Protein AF-A0A9F2R8T2-F1 (afdb_monomer_lite)

Organism: Python bivittatus (NCBI:txid176946)

pLDDT: mean 87.02, std 10.79, range [38.0, 97.19]

Structure (mmCIF, N/CA/C/O backbone):
data_AF-A0A9F2R8T2-F1
#
_entry.id   AF-A0A9F2R8T2-F1
#
loop_
_atom_site.group_PDB
_atom_site.id
_atom_site.type_symbol
_atom_site.label_atom_id
_atom_site.label_alt_id
_atom_site.label_comp_id
_atom_site.label_asym_id
_atom_site.label_entity_id
_atom_site.label_seq_id
_atom_site.pdbx_PDB_ins_code
_atom_site.Cartn_x
_atom_site.Cartn_y
_atom_site.Cartn_z
_atom_site.occupancy
_atom_site.B_iso_or_equiv
_atom_site.auth_seq_id
_atom_site.auth_comp_id
_atom_site.auth_asym_id
_atom_site.auth_atom_id
_atom_site.pdbx_PDB_model_num
ATOM 1 N N . LEU A 1 1 ? 5.946 38.437 -40.078 1.00 52.19 1 LEU A N 1
ATOM 2 C CA . LEU A 1 1 ? 5.648 36.998 -39.909 1.00 52.19 1 LEU A CA 1
ATOM 3 C C . LEU A 1 1 ? 5.082 36.800 -38.511 1.00 52.19 1 LEU A C 1
ATOM 5 O O . LEU A 1 1 ? 5.784 37.109 -37.559 1.00 52.19 1 LEU A O 1
ATOM 9 N N . ILE A 1 2 ? 3.825 36.369 -38.385 1.00 61.84 2 ILE A N 1
ATOM 10 C CA . ILE A 1 2 ? 3.282 35.890 -37.105 1.00 61.84 2 ILE A CA 1
ATOM 11 C C . ILE A 1 2 ? 3.574 34.390 -37.076 1.00 61.84 2 ILE A C 1
ATOM 13 O O . ILE A 1 2 ? 3.078 33.660 -37.929 1.00 61.84 2 ILE A O 1
ATOM 17 N N . ILE A 1 3 ? 4.437 33.956 -36.159 1.00 79.88 3 ILE A N 1
ATOM 18 C CA . ILE A 1 3 ? 4.801 32.547 -35.982 1.00 79.88 3 ILE A CA 1
ATOM 19 C C . ILE A 1 3 ? 4.012 32.027 -34.780 1.00 79.88 3 ILE A C 1
ATOM 21 O O . ILE A 1 3 ? 4.136 32.573 -33.686 1.00 79.88 3 ILE A O 1
ATOM 25 N N . SER A 1 4 ? 3.202 30.988 -34.977 1.00 81.06 4 SER A N 1
ATOM 26 C CA . SER A 1 4 ? 2.494 30.285 -33.903 1.00 81.06 4 SER A CA 1
ATOM 27 C C . SER A 1 4 ? 3.042 28.870 -33.760 1.00 81.06 4 SER A C 1
ATOM 29 O O . SER A 1 4 ? 3.136 28.146 -34.751 1.00 81.06 4 SER A O 1
ATOM 31 N N . LEU A 1 5 ? 3.371 28.469 -32.534 1.00 85.62 5 LEU A N 1
ATOM 32 C CA . LEU A 1 5 ? 3.825 27.119 -32.211 1.00 85.62 5 LEU A CA 1
ATOM 33 C C . LEU A 1 5 ? 2.667 26.328 -31.590 1.00 85.62 5 LEU A C 1
ATOM 35 O O . LEU A 1 5 ? 2.058 26.790 -30.627 1.00 85.62 5 LEU A O 1
ATOM 39 N N . GLN A 1 6 ? 2.389 25.131 -32.106 1.00 85.94 6 GLN A N 1
ATOM 40 C CA . GLN A 1 6 ? 1.422 24.203 -31.522 1.00 85.94 6 GLN A CA 1
ATOM 41 C C . GLN A 1 6 ? 2.077 22.833 -31.338 1.00 85.94 6 GLN A C 1
ATOM 43 O O . GLN A 1 6 ? 2.641 22.281 -32.280 1.00 85.94 6 GLN A O 1
ATOM 48 N N . LEU A 1 7 ? 2.000 22.289 -30.122 1.00 86.75 7 LEU A N 1
ATOM 49 C CA . LEU A 1 7 ? 2.508 20.958 -29.798 1.00 86.75 7 LEU A CA 1
ATOM 50 C C . LEU A 1 7 ? 1.377 19.930 -29.919 1.00 86.75 7 LEU A C 1
ATOM 52 O O . LEU A 1 7 ? 0.357 20.060 -29.244 1.00 86.75 7 LEU A O 1
ATOM 56 N N . LEU A 1 8 ? 1.580 18.900 -30.742 1.00 83.12 8 LEU A N 1
ATOM 57 C CA . LEU A 1 8 ? 0.682 17.750 -30.878 1.00 83.12 8 LEU A CA 1
ATOM 58 C C . LEU A 1 8 ? 1.394 16.511 -30.319 1.00 83.12 8 LEU A C 1
ATOM 60 O O . LEU A 1 8 ? 2.572 16.303 -30.607 1.00 83.12 8 LEU A O 1
ATOM 64 N N . ARG A 1 9 ? 0.708 15.719 -29.489 1.00 80.19 9 ARG A N 1
ATOM 65 C CA . ARG A 1 9 ? 1.264 14.514 -28.848 1.00 80.19 9 ARG A CA 1
ATOM 66 C C . ARG A 1 9 ? 0.590 13.273 -29.424 1.00 80.19 9 ARG A C 1
ATOM 68 O O . ARG A 1 9 ? -0.631 13.242 -29.489 1.00 80.19 9 ARG A O 1
ATOM 75 N N . GLY A 1 10 ? 1.374 12.263 -29.789 1.00 73.94 10 GLY A N 1
ATOM 76 C CA . GLY A 1 10 ? 0.878 10.999 -30.341 1.00 73.94 10 GLY A CA 1
ATOM 77 C C . GLY A 1 10 ? 1.681 10.540 -31.557 1.00 73.94 10 GLY A C 1
ATOM 78 O O . GLY A 1 10 ? 2.583 11.240 -32.020 1.00 73.94 10 GLY A O 1
ATOM 79 N N . GLU A 1 11 ? 1.361 9.357 -32.075 1.00 70.75 11 GLU A N 1
ATOM 80 C CA . GLU A 1 11 ? 1.957 8.866 -33.318 1.00 70.75 11 GLU A CA 1
ATOM 81 C C . GLU A 1 11 ? 1.471 9.673 -34.527 1.00 70.75 11 GLU A C 1
ATOM 83 O O . GLU A 1 11 ? 0.338 10.155 -34.569 1.00 70.75 11 GLU A O 1
ATOM 88 N N . MET A 1 12 ? 2.313 9.785 -35.558 1.00 73.81 12 MET A N 1
ATOM 89 C CA . MET A 1 12 ? 2.008 10.580 -36.752 1.00 73.81 12 MET A CA 1
ATOM 90 C C . MET A 1 12 ? 0.713 10.135 -37.449 1.00 73.81 12 MET A C 1
ATOM 92 O O . MET A 1 12 ? -0.026 10.974 -37.964 1.00 73.81 12 MET A O 1
ATOM 96 N N . GLU A 1 13 ? 0.414 8.833 -37.471 1.00 77.81 13 GLU A N 1
ATOM 97 C CA . GLU A 1 13 ? -0.838 8.331 -38.049 1.00 77.81 13 GLU A CA 1
ATOM 98 C C . GLU A 1 13 ? -2.066 8.782 -37.260 1.00 77.81 13 GLU A C 1
ATOM 100 O O . GLU A 1 13 ? -3.051 9.222 -37.853 1.00 77.81 13 GLU A O 1
ATOM 105 N N . GLN A 1 14 ? -1.996 8.718 -35.931 1.00 82.06 14 GLN A N 1
ATOM 106 C CA . GLN A 1 14 ? -3.068 9.169 -35.052 1.00 82.06 14 GLN A CA 1
ATOM 107 C C . GLN A 1 14 ? -3.275 10.680 -35.183 1.00 82.06 14 GLN A C 1
ATOM 109 O O . GLN A 1 14 ? -4.394 11.127 -35.424 1.00 82.06 14 GLN A O 1
ATOM 114 N N . ILE A 1 15 ? -2.191 11.460 -35.145 1.00 83.69 15 ILE A N 1
ATOM 115 C CA . ILE A 1 15 ? -2.237 12.917 -35.309 1.00 83.69 15 ILE A CA 1
ATOM 116 C C . ILE A 1 15 ? -2.842 13.295 -36.670 1.00 83.69 15 ILE A C 1
ATOM 118 O O . ILE A 1 15 ? -3.641 14.226 -36.758 1.00 83.69 15 ILE A O 1
ATOM 122 N N . ARG A 1 16 ? -2.524 12.564 -37.746 1.00 82.00 16 ARG A N 1
ATOM 123 C CA . ARG A 1 16 ? -3.148 12.788 -39.062 1.00 82.00 16 ARG A CA 1
ATOM 124 C C . ARG A 1 16 ? -4.654 12.528 -39.055 1.00 82.00 16 ARG A C 1
ATOM 126 O O . ARG A 1 16 ? -5.381 13.268 -39.714 1.00 82.00 16 ARG A O 1
ATOM 133 N N . ARG A 1 17 ? -5.116 11.502 -38.331 1.00 85.12 17 ARG A N 1
ATOM 134 C CA . ARG A 1 17 ? -6.548 11.176 -38.192 1.00 85.12 17 ARG A CA 1
ATOM 135 C C . ARG A 1 17 ? -7.292 12.200 -37.337 1.00 85.12 17 ARG A C 1
ATOM 137 O O . ARG A 1 17 ? -8.410 12.563 -37.683 1.00 85.12 17 ARG A O 1
ATOM 144 N N . GLU A 1 18 ? -6.676 12.673 -36.258 1.00 88.44 18 GLU A N 1
ATOM 145 C CA . GLU A 1 18 ? -7.269 13.644 -35.329 1.00 88.44 18 GLU A CA 1
ATOM 146 C C . GLU A 1 18 ? -7.263 15.077 -35.888 1.00 88.44 18 GLU A C 1
ATOM 148 O O . GLU A 1 18 ? -8.185 15.848 -35.622 1.00 88.44 18 GLU A O 1
ATOM 153 N N . TYR A 1 19 ? -6.270 15.427 -36.716 1.00 84.81 19 TYR A N 1
ATOM 154 C CA . TYR A 1 19 ? -6.087 16.778 -37.263 1.00 84.81 19 TYR A CA 1
ATOM 155 C C . TYR A 1 19 ? -6.029 16.826 -38.805 1.00 84.81 19 TYR A C 1
ATOM 157 O O . TYR A 1 19 ? -5.098 17.408 -39.375 1.00 84.81 19 TYR A O 1
ATOM 165 N N . PRO A 1 20 ? -7.033 16.296 -39.530 1.00 82.06 20 PRO A N 1
ATOM 166 C CA . PRO A 1 20 ? -6.986 16.169 -40.991 1.00 82.06 20 PRO A CA 1
ATOM 167 C C . PRO A 1 20 ? -6.887 17.523 -41.715 1.00 82.06 20 PRO A C 1
ATOM 169 O O . PRO A 1 20 ? -6.270 17.633 -42.774 1.00 82.06 20 PRO A O 1
ATOM 172 N N . ILE A 1 21 ? -7.433 18.592 -41.122 1.00 81.88 21 ILE A N 1
ATOM 173 C CA . ILE A 1 21 ? -7.411 19.953 -41.685 1.00 81.88 21 ILE A CA 1
ATOM 174 C C . ILE A 1 21 ? -5.981 20.505 -41.796 1.00 81.88 21 ILE A C 1
ATOM 176 O O . ILE A 1 21 ? -5.695 21.257 -42.729 1.00 81.88 21 ILE A O 1
ATOM 180 N N . ILE A 1 22 ? -5.082 20.129 -40.876 1.00 80.50 22 ILE A N 1
ATOM 181 C CA . ILE A 1 22 ? -3.683 20.577 -40.889 1.00 80.50 22 ILE A CA 1
ATOM 182 C C . ILE A 1 22 ? -2.953 19.942 -42.077 1.00 80.50 22 ILE A C 1
ATOM 184 O O . ILE A 1 22 ? -2.278 20.636 -42.830 1.00 80.50 22 ILE A O 1
ATOM 188 N N . PHE A 1 23 ? -3.131 18.639 -42.296 1.00 78.75 23 PHE A N 1
ATOM 189 C CA . PHE A 1 23 ? -2.374 17.894 -43.307 1.00 78.75 23 PHE A CA 1
ATOM 190 C C . PHE A 1 23 ? -2.930 18.026 -44.732 1.00 78.75 23 PHE A C 1
ATOM 192 O O . PHE A 1 23 ? -2.170 17.893 -45.689 1.00 78.75 23 PHE A O 1
ATOM 199 N N . ASN A 1 24 ? -4.209 18.377 -44.897 1.00 76.38 24 ASN A N 1
ATOM 200 C CA . ASN A 1 24 ? -4.832 18.563 -46.214 1.00 76.38 24 ASN A CA 1
ATOM 201 C C . ASN A 1 24 ? -4.397 19.847 -46.951 1.00 76.38 24 ASN A C 1
ATOM 203 O O . ASN A 1 24 ? -4.766 20.041 -48.106 1.00 76.38 24 ASN A O 1
ATOM 207 N N . ARG A 1 25 ? -3.617 20.735 -46.317 1.00 73.62 25 ARG A N 1
ATOM 208 C CA . ARG A 1 25 ? -3.191 22.031 -46.887 1.00 73.62 25 ARG A CA 1
ATOM 209 C C . ARG A 1 25 ? -1.768 22.046 -47.460 1.00 73.62 25 ARG A C 1
ATOM 211 O O . ARG A 1 25 ? -1.188 23.116 -47.598 1.00 73.62 25 ARG A O 1
ATOM 218 N N . GLY A 1 26 ? -1.196 20.885 -47.788 1.00 69.56 26 GLY A N 1
ATOM 219 C CA . GLY A 1 26 ? 0.144 20.815 -48.388 1.00 69.56 26 GLY A CA 1
ATOM 220 C C . GLY A 1 26 ? 1.260 21.251 -47.432 1.00 69.56 26 GLY A C 1
ATOM 221 O O . GLY A 1 26 ? 2.184 21.954 -47.828 1.00 69.56 26 GLY A O 1
ATOM 222 N N . VAL A 1 27 ? 1.161 20.866 -46.155 1.00 80.44 27 VAL A N 1
ATOM 223 C CA . VAL A 1 27 ? 2.185 21.167 -45.144 1.00 80.44 27 VAL A CA 1
ATOM 224 C C . VAL A 1 27 ? 3.473 20.408 -45.461 1.00 80.44 27 VAL A C 1
ATOM 226 O O . VAL A 1 27 ? 3.468 19.181 -45.575 1.00 80.44 27 VAL A O 1
ATOM 229 N N . ALA A 1 28 ? 4.589 21.132 -45.563 1.00 82.00 28 ALA A N 1
ATOM 230 C CA . ALA A 1 28 ? 5.908 20.528 -45.695 1.00 82.00 28 ALA A CA 1
ATOM 231 C C . ALA A 1 28 ? 6.313 19.843 -44.379 1.00 82.00 28 ALA A C 1
ATOM 233 O O . ALA A 1 28 ? 6.358 20.472 -43.322 1.00 82.00 28 ALA A O 1
ATOM 234 N N . ILE A 1 29 ? 6.608 18.544 -44.442 1.00 81.62 29 ILE A N 1
ATOM 235 C CA . ILE A 1 29 ? 7.031 17.755 -43.280 1.00 81.62 29 ILE A CA 1
ATOM 236 C C . ILE A 1 29 ? 8.557 17.776 -43.202 1.00 81.62 29 ILE A C 1
ATOM 238 O O . ILE A 1 29 ? 9.238 17.301 -44.109 1.00 81.62 29 ILE A O 1
ATOM 242 N N . THR A 1 30 ? 9.089 18.277 -42.091 1.00 84.75 30 THR A N 1
ATOM 243 C CA . THR A 1 30 ? 10.527 18.271 -41.799 1.00 84.75 30 THR A CA 1
ATOM 244 C C . THR A 1 30 ? 10.827 17.226 -40.733 1.00 84.75 30 THR A C 1
ATOM 246 O O . THR A 1 30 ? 10.241 17.261 -39.653 1.00 84.75 30 THR A O 1
ATOM 249 N N . ARG A 1 31 ? 11.751 16.299 -41.014 1.00 82.31 31 ARG A N 1
ATOM 250 C CA . ARG A 1 31 ? 12.277 15.373 -39.997 1.00 82.31 31 ARG A CA 1
ATOM 251 C C . ARG A 1 31 ? 13.204 16.135 -39.041 1.00 82.31 31 ARG A C 1
ATOM 253 O O . ARG A 1 31 ? 13.940 17.015 -39.483 1.00 82.31 31 ARG A O 1
ATOM 260 N N . LYS A 1 32 ? 13.186 15.782 -37.749 1.00 86.06 32 LYS A N 1
ATOM 261 C CA . LYS A 1 32 ? 14.136 16.282 -36.733 1.00 86.06 32 LYS A CA 1
ATOM 262 C C . LYS A 1 32 ? 15.568 16.116 -37.264 1.00 86.06 32 LYS A C 1
ATOM 264 O O . LYS A 1 32 ? 15.863 15.081 -37.858 1.00 86.06 32 LYS A O 1
ATOM 269 N N . ILE A 1 33 ? 16.434 17.117 -37.101 1.00 85.69 33 ILE A N 1
ATOM 270 C CA . ILE A 1 33 ? 17.873 16.958 -37.371 1.00 85.69 33 ILE A CA 1
ATOM 271 C C . ILE A 1 33 ? 18.430 16.012 -36.296 1.00 85.69 33 ILE A C 1
ATOM 273 O O . ILE A 1 33 ? 18.161 16.212 -35.111 1.00 85.69 33 ILE A O 1
ATOM 277 N N . GLY A 1 34 ? 19.133 14.952 -36.699 1.00 84.19 34 GLY A N 1
ATOM 278 C CA . GLY A 1 34 ? 19.384 13.803 -35.824 1.00 84.19 34 GLY A CA 1
ATOM 279 C C . GLY A 1 34 ? 18.164 12.884 -35.718 1.00 84.19 34 GLY A C 1
ATOM 280 O O . GLY A 1 34 ? 17.169 13.054 -36.420 1.00 84.19 34 GLY A O 1
ATOM 281 N N . PHE A 1 35 ? 18.210 11.883 -34.846 1.00 83.38 35 PHE A N 1
ATOM 282 C CA . PHE A 1 35 ? 17.128 10.904 -34.738 1.00 83.38 35 PHE A CA 1
ATOM 283 C C . PHE A 1 35 ? 15.982 11.355 -33.812 1.00 83.38 35 PHE A C 1
ATOM 285 O O . PHE A 1 35 ? 16.201 12.127 -32.865 1.00 83.38 35 PHE A O 1
ATOM 292 N N . PRO A 1 36 ? 14.737 10.905 -34.079 1.00 79.19 36 PRO A N 1
ATOM 293 C CA . PRO A 1 36 ? 13.696 10.897 -33.057 1.00 79.19 36 PRO A CA 1
ATOM 294 C C . PRO A 1 36 ? 14.143 10.061 -31.853 1.00 79.19 36 PRO A C 1
ATOM 296 O O . PRO A 1 36 ? 15.095 9.288 -31.935 1.00 79.19 36 PRO A O 1
ATOM 299 N N . ASP A 1 37 ? 13.441 10.213 -30.736 1.00 76.25 37 ASP A N 1
ATOM 300 C CA . ASP A 1 37 ? 13.829 9.565 -29.478 1.00 76.25 37 ASP A CA 1
ATOM 301 C C . ASP A 1 37 ? 13.703 8.028 -29.545 1.00 76.25 37 ASP A C 1
ATOM 303 O O . ASP A 1 37 ? 14.285 7.325 -28.724 1.00 76.25 37 ASP A O 1
ATOM 307 N N . VAL A 1 38 ? 12.981 7.509 -30.548 1.00 80.38 38 VAL A N 1
ATOM 308 C CA . VAL A 1 38 ? 12.834 6.081 -30.851 1.00 80.38 38 VAL A CA 1
ATOM 309 C C . VAL A 1 38 ? 12.969 5.858 -32.355 1.00 80.38 38 VAL A C 1
ATOM 311 O O . VAL A 1 38 ? 12.307 6.534 -33.143 1.00 80.38 38 VAL A O 1
ATOM 314 N N . ILE A 1 39 ? 13.794 4.885 -32.747 1.00 83.56 39 ILE A N 1
ATOM 315 C CA . ILE A 1 39 ? 13.956 4.432 -34.135 1.00 83.56 39 ILE A CA 1
ATOM 316 C C . ILE A 1 39 ? 13.316 3.049 -34.234 1.00 83.56 39 ILE A C 1
ATOM 318 O O . ILE A 1 39 ? 13.798 2.101 -33.616 1.00 83.56 39 ILE A O 1
ATOM 322 N N . MET A 1 40 ? 12.208 2.937 -34.965 1.00 80.62 40 MET A N 1
ATOM 323 C CA . MET A 1 40 ? 11.513 1.657 -35.127 1.00 80.62 40 MET A CA 1
ATOM 324 C C . MET A 1 40 ? 12.275 0.741 -36.097 1.00 80.62 40 MET A C 1
ATOM 326 O O . MET A 1 40 ? 12.905 1.247 -37.034 1.00 80.62 40 MET A O 1
ATOM 330 N N . PRO A 1 41 ? 12.208 -0.595 -35.924 1.00 77.25 41 PRO A N 1
ATOM 331 C CA . PRO A 1 41 ? 12.850 -1.525 -36.848 1.00 77.25 41 PRO A CA 1
ATOM 332 C C . PRO A 1 41 ? 12.329 -1.303 -38.276 1.00 77.25 41 PRO A C 1
ATOM 334 O O . PRO A 1 41 ? 11.129 -1.122 -38.488 1.00 77.25 41 PRO A O 1
ATOM 337 N N . GLY A 1 42 ? 13.236 -1.279 -39.253 1.00 72.38 42 GLY A N 1
ATOM 338 C CA . GLY A 1 42 ? 12.919 -0.990 -40.655 1.00 72.38 42 GLY A CA 1
ATOM 339 C C . GLY A 1 42 ? 12.858 0.492 -41.064 1.00 72.38 42 GLY A C 1
ATOM 340 O O . GLY A 1 42 ? 12.672 0.752 -42.253 1.00 72.38 42 GLY A O 1
ATOM 341 N N . ASP A 1 43 ? 13.045 1.466 -40.160 1.00 81.06 43 ASP A N 1
ATOM 342 C CA . ASP A 1 43 ? 13.151 2.883 -40.554 1.00 81.06 43 ASP A CA 1
ATOM 343 C C . ASP A 1 43 ? 14.492 3.164 -41.262 1.00 81.06 43 ASP A C 1
ATOM 345 O O . ASP A 1 43 ? 15.581 3.086 -40.681 1.00 81.06 43 ASP A O 1
ATOM 349 N N . ILE A 1 44 ? 14.418 3.483 -42.556 1.00 83.00 44 ILE A N 1
ATOM 350 C CA . ILE A 1 44 ? 15.588 3.782 -43.385 1.00 83.00 44 ILE A CA 1
ATOM 351 C C . ILE A 1 44 ? 15.763 5.297 -43.461 1.00 83.00 44 ILE A C 1
ATOM 353 O O . ILE A 1 44 ? 14.916 6.029 -43.987 1.00 83.00 44 ILE A O 1
ATOM 357 N N . ARG A 1 45 ? 16.914 5.771 -42.980 1.00 87.81 45 ARG A N 1
ATOM 358 C CA . ARG A 1 45 ? 17.312 7.174 -43.073 1.00 87.81 45 ARG A CA 1
ATOM 359 C C . ARG A 1 45 ? 18.772 7.288 -43.488 1.00 87.81 45 ARG A C 1
ATOM 361 O O . ARG A 1 45 ? 19.604 6.532 -43.000 1.00 87.81 45 ARG A O 1
ATOM 368 N N . ASN A 1 46 ? 19.064 8.235 -44.377 1.00 89.31 46 ASN A N 1
ATOM 369 C CA . ASN A 1 46 ? 20.420 8.592 -44.787 1.00 89.31 46 ASN A CA 1
ATOM 370 C C . ASN A 1 46 ? 20.488 10.083 -45.149 1.00 89.31 46 ASN A C 1
ATOM 372 O O . ASN A 1 46 ? 20.633 10.444 -46.314 1.00 89.31 46 ASN A O 1
ATOM 376 N N . ASP A 1 47 ? 20.311 10.946 -44.150 1.00 89.94 47 ASP A N 1
ATOM 377 C CA . ASP A 1 47 ? 20.380 12.396 -44.342 1.00 89.94 47 ASP A CA 1
ATOM 378 C C . ASP A 1 47 ? 21.729 12.916 -43.833 1.00 89.94 47 ASP A C 1
ATOM 380 O O . ASP A 1 47 ? 22.016 12.808 -42.640 1.00 89.94 47 ASP A O 1
ATOM 384 N N . LEU A 1 48 ? 22.538 13.508 -44.713 1.00 93.38 48 LEU A N 1
ATOM 385 C CA . LEU A 1 48 ? 23.724 14.271 -44.322 1.00 93.38 48 LEU A CA 1
ATOM 386 C C . LEU A 1 48 ? 23.364 15.757 -44.296 1.00 93.38 48 LEU A C 1
ATOM 388 O O . LEU A 1 48 ? 22.941 16.313 -45.307 1.00 93.38 48 LEU A O 1
ATOM 392 N N . TYR A 1 49 ? 23.518 16.406 -43.150 1.00 94.69 49 TYR A N 1
ATOM 393 C CA . TYR A 1 49 ? 23.368 17.849 -43.017 1.00 94.69 49 TYR A CA 1
ATOM 394 C C . TYR A 1 49 ? 24.744 18.499 -43.033 1.00 94.69 49 TYR A C 1
ATOM 396 O O . TYR A 1 49 ? 25.677 18.007 -42.402 1.00 94.69 49 TYR A O 1
ATOM 404 N N . LEU A 1 50 ? 24.858 19.602 -43.758 1.00 96.00 50 LEU A N 1
ATOM 405 C CA . LEU A 1 50 ? 26.063 20.402 -43.838 1.00 96.00 50 LEU A CA 1
ATOM 406 C C . LEU A 1 50 ? 25.731 21.854 -43.527 1.00 96.00 50 LEU A C 1
ATOM 408 O O . LEU A 1 50 ? 24.852 22.434 -44.158 1.00 96.00 50 LEU A O 1
ATOM 412 N N . THR A 1 51 ? 26.471 22.450 -42.605 1.00 96.25 51 THR A N 1
ATOM 413 C CA . THR A 1 51 ? 26.392 23.876 -42.300 1.00 96.25 51 THR A CA 1
ATOM 414 C C . THR A 1 51 ? 27.607 24.583 -42.881 1.00 96.25 51 THR A C 1
ATOM 416 O O . THR A 1 51 ? 28.746 24.227 -42.571 1.00 96.25 51 THR A O 1
ATOM 419 N N . LEU A 1 52 ? 27.387 25.608 -43.710 1.00 96.00 52 LEU A N 1
ATOM 420 C CA . LEU A 1 52 ? 28.453 26.545 -44.065 1.00 96.00 52 LEU A CA 1
ATOM 421 C C . LEU A 1 52 ? 28.685 27.472 -42.871 1.00 96.00 52 LEU A C 1
ATOM 423 O O . LEU A 1 52 ? 27.902 28.388 -42.627 1.00 96.00 52 LEU A O 1
ATOM 427 N N . GLU A 1 53 ? 29.759 27.244 -42.121 1.00 95.50 53 GLU A N 1
ATOM 428 C CA . GLU A 1 53 ? 30.028 27.980 -40.884 1.00 95.50 53 GLU A CA 1
ATOM 429 C C . GLU A 1 53 ? 30.602 29.365 -41.185 1.00 95.50 53 GLU A C 1
ATOM 431 O O . GLU A 1 53 ? 29.938 30.398 -41.047 1.00 95.50 53 GLU A O 1
ATOM 436 N N . LYS A 1 54 ? 31.866 29.390 -41.611 1.00 94.94 54 LYS A N 1
ATOM 437 C CA . LYS A 1 54 ? 32.639 30.615 -41.805 1.00 94.94 54 LYS A CA 1
ATOM 438 C C . LYS A 1 54 ? 33.791 30.394 -42.769 1.00 94.94 54 LYS A C 1
ATOM 440 O O . LYS A 1 54 ? 34.261 29.275 -42.942 1.00 94.94 54 LYS A O 1
ATOM 445 N N . GLY A 1 55 ? 34.289 31.471 -43.351 1.00 94.50 55 GLY A N 1
ATOM 446 C CA . GLY A 1 55 ? 35.572 31.468 -44.046 1.00 94.50 55 GLY A CA 1
ATOM 447 C C . GLY A 1 55 ? 36.374 32.696 -43.668 1.00 94.50 55 GLY A C 1
ATOM 448 O O . GLY A 1 55 ? 35.803 33.659 -43.164 1.00 94.50 55 GLY A O 1
ATOM 449 N N . ASP A 1 56 ? 37.679 32.658 -43.898 1.00 94.12 56 ASP A N 1
ATOM 450 C CA . ASP A 1 56 ? 38.557 33.817 -43.781 1.00 94.12 56 ASP A CA 1
ATOM 451 C C . ASP A 1 56 ? 39.446 33.898 -45.018 1.00 94.12 56 ASP A C 1
ATOM 453 O O . ASP A 1 56 ? 40.152 32.947 -45.357 1.00 94.12 56 ASP A O 1
ATOM 457 N N . PHE A 1 57 ? 39.357 35.018 -45.729 1.00 92.69 57 PHE A N 1
ATOM 458 C CA . PHE A 1 57 ? 39.957 35.188 -47.045 1.00 92.69 57 PHE A CA 1
ATOM 459 C C . PHE A 1 57 ? 40.778 36.471 -47.120 1.00 92.69 57 PHE A C 1
ATOM 461 O O . PHE A 1 57 ? 40.435 37.511 -46.551 1.00 92.69 57 PHE A O 1
ATOM 468 N N . GLU A 1 58 ? 41.845 36.459 -47.913 1.00 89.50 58 GLU A N 1
ATOM 469 C CA . GLU A 1 58 ? 42.690 37.632 -48.077 1.00 89.50 58 GLU A CA 1
ATOM 470 C C . GLU A 1 58 ? 42.027 38.680 -48.979 1.00 89.50 58 GLU A C 1
ATOM 472 O O . GLU A 1 58 ? 41.345 38.377 -49.968 1.00 89.50 58 GLU A O 1
ATOM 477 N N . ARG A 1 59 ? 42.283 39.963 -48.687 1.00 81.69 59 ARG A N 1
ATOM 478 C CA . ARG A 1 59 ? 41.808 41.087 -49.519 1.00 81.69 59 ARG A CA 1
ATOM 479 C C . ARG A 1 59 ? 42.449 41.083 -50.909 1.00 81.69 59 ARG A C 1
ATOM 481 O O . ARG A 1 59 ? 41.829 41.573 -51.848 1.00 81.69 59 ARG A O 1
ATOM 488 N N . GLY A 1 60 ? 43.636 40.486 -51.060 1.00 73.62 60 GLY A N 1
ATOM 489 C CA . GLY A 1 60 ? 44.304 40.306 -52.353 1.00 73.62 60 GLY A CA 1
ATOM 490 C C . GLY A 1 60 ? 44.532 41.627 -53.093 1.00 73.62 60 GLY A C 1
ATOM 491 O O . GLY A 1 60 ? 44.089 41.774 -54.227 1.00 73.62 60 GLY A O 1
ATOM 492 N N . GLY A 1 61 ? 45.136 42.613 -52.419 1.00 70.44 61 GLY A N 1
ATOM 493 C CA . GLY A 1 61 ? 45.495 43.913 -53.004 1.00 70.44 61 GLY A CA 1
ATOM 494 C C . GLY A 1 61 ? 44.343 44.907 -53.224 1.00 70.44 61 GLY A C 1
ATOM 495 O O . GLY A 1 61 ? 44.589 46.014 -53.694 1.00 70.44 61 GLY A O 1
ATOM 496 N N . LYS A 1 62 ? 43.094 44.560 -52.884 1.00 73.69 62 LYS A N 1
ATOM 497 C CA . LYS A 1 62 ? 41.932 45.462 -53.000 1.00 73.69 62 LYS A CA 1
ATOM 498 C C . LYS A 1 62 ? 41.830 46.445 -51.825 1.00 73.69 62 LYS A C 1
ATOM 500 O O . LYS A 1 62 ? 42.124 46.085 -50.686 1.00 73.69 62 LYS A O 1
ATOM 505 N N . SER A 1 63 ? 41.338 47.660 -52.097 1.00 77.06 63 SER A N 1
ATOM 506 C CA . SER A 1 63 ? 41.094 48.706 -51.085 1.00 77.06 63 SER A CA 1
ATOM 507 C C . SER A 1 63 ? 39.924 48.388 -50.143 1.00 77.06 63 SER A C 1
ATOM 509 O O . SER A 1 63 ? 39.928 48.811 -48.990 1.00 77.06 63 SER A O 1
ATOM 511 N N . VAL A 1 64 ? 38.949 47.606 -50.614 1.00 83.62 64 VAL A N 1
ATOM 512 C CA . VAL A 1 64 ? 37.773 47.146 -49.861 1.00 83.62 64 VAL A CA 1
ATOM 513 C C . VAL A 1 64 ? 37.738 45.619 -49.780 1.00 83.62 64 VAL A C 1
ATOM 515 O O . VAL A 1 64 ? 38.324 44.925 -50.614 1.00 83.62 64 VAL A O 1
ATOM 518 N N . GLN A 1 65 ? 37.046 45.088 -48.771 1.00 86.19 65 GLN A N 1
ATOM 519 C CA . GLN A 1 65 ? 36.851 43.645 -48.600 1.00 86.19 65 GLN A CA 1
ATOM 520 C C . GLN A 1 65 ? 36.056 43.043 -49.778 1.00 86.19 65 GLN A C 1
ATOM 522 O O . GLN A 1 65 ? 35.205 43.698 -50.387 1.00 86.19 65 GLN A O 1
ATOM 527 N N . LYS A 1 66 ? 36.365 41.791 -50.126 1.00 88.12 66 LYS A N 1
ATOM 528 C CA . LYS A 1 66 ? 35.688 40.991 -51.146 1.00 88.12 66 LYS A CA 1
ATOM 529 C C . LYS A 1 66 ? 34.262 40.668 -50.690 1.00 88.12 66 LYS A C 1
ATOM 531 O O . LYS A 1 66 ? 34.012 40.392 -49.526 1.00 88.12 66 LYS A O 1
ATOM 536 N N . ASN A 1 67 ? 33.349 40.653 -51.651 1.00 90.88 67 ASN A N 1
ATOM 537 C CA . ASN A 1 67 ? 32.031 40.043 -51.524 1.00 90.88 67 ASN A CA 1
ATOM 538 C C . ASN A 1 67 ? 32.178 38.587 -51.968 1.00 90.88 67 ASN A C 1
ATOM 540 O O . ASN A 1 67 ? 32.538 38.364 -53.129 1.00 90.88 67 ASN A O 1
ATOM 544 N N . ILE A 1 68 ? 31.993 37.636 -51.060 1.00 92.50 68 ILE A N 1
ATOM 545 C CA . ILE A 1 68 ? 32.337 36.227 -51.281 1.00 92.50 68 ILE A CA 1
ATOM 546 C C . ILE A 1 68 ? 31.058 35.414 -51.444 1.00 92.50 68 ILE A C 1
ATOM 548 O O . ILE A 1 68 ? 30.197 35.437 -50.569 1.00 92.50 68 ILE A O 1
ATOM 552 N N . GLU A 1 69 ? 30.957 34.708 -52.565 1.00 93.94 69 GLU A N 1
ATOM 553 C CA . GLU A 1 69 ? 29.950 33.67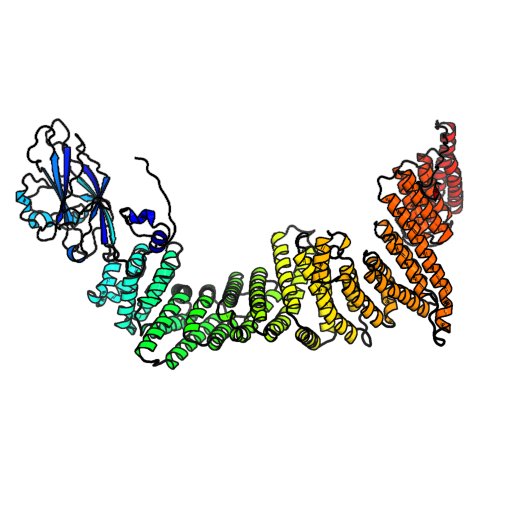8 -52.809 1.00 93.94 69 GLU A CA 1
ATOM 554 C C . GLU A 1 69 ? 30.629 32.309 -52.802 1.00 93.94 69 GLU A C 1
ATOM 556 O O . GLU A 1 69 ? 31.680 32.137 -53.428 1.00 93.94 69 GLU A O 1
ATOM 561 N N . VAL A 1 70 ? 30.019 31.348 -52.112 1.00 96.25 70 VAL A N 1
ATOM 562 C CA . VAL A 1 70 ? 30.420 29.942 -52.142 1.00 96.25 70 VAL A CA 1
ATOM 563 C C . VAL A 1 70 ? 29.470 29.193 -53.062 1.00 96.25 70 VAL A C 1
ATOM 565 O O . VAL A 1 70 ? 28.258 29.202 -52.847 1.00 96.25 70 VAL A O 1
ATOM 568 N N . THR A 1 71 ? 30.016 28.525 -54.073 1.00 95.75 71 THR A N 1
ATOM 569 C CA . THR A 1 71 ? 29.275 27.563 -54.891 1.00 95.75 71 THR A CA 1
ATOM 570 C C . THR A 1 71 ? 29.621 26.150 -54.434 1.00 95.75 71 THR A C 1
ATOM 572 O O . THR A 1 71 ? 30.794 25.790 -54.441 1.00 95.75 71 THR A O 1
ATOM 575 N N . MET A 1 72 ? 28.633 25.348 -54.039 1.00 96.56 72 MET A N 1
ATOM 576 C CA . MET A 1 72 ? 28.849 23.966 -53.589 1.00 96.56 72 MET A CA 1
ATOM 577 C C . MET A 1 72 ? 28.295 22.959 -54.597 1.00 96.56 72 MET A C 1
ATOM 579 O O . MET A 1 72 ? 27.161 23.103 -55.066 1.00 96.56 72 MET A O 1
ATOM 583 N N . TYR A 1 73 ? 29.079 21.910 -54.846 1.00 95.25 73 TYR A N 1
ATOM 584 C CA . TYR A 1 73 ? 28.728 20.756 -55.670 1.00 95.25 73 TYR A CA 1
ATOM 585 C C . TYR A 1 73 ? 28.883 19.460 -54.877 1.00 95.25 73 TYR A C 1
ATOM 587 O O . TYR A 1 73 ? 29.836 19.309 -54.108 1.00 95.25 73 TYR A O 1
ATOM 595 N N . VAL A 1 74 ? 27.981 18.513 -55.131 1.00 95.69 74 VAL A N 1
ATOM 596 C CA . VAL A 1 74 ? 28.144 17.106 -54.749 1.00 95.69 74 VAL A CA 1
ATOM 597 C C . VAL A 1 74 ? 28.607 16.357 -55.992 1.00 95.69 74 VAL A C 1
ATOM 599 O O . VAL A 1 74 ? 27.913 16.366 -57.009 1.00 95.69 74 VAL A O 1
ATOM 602 N N . LEU A 1 75 ? 29.791 15.760 -55.934 1.00 93.69 75 LEU A N 1
ATOM 603 C CA . LEU A 1 75 ? 30.454 15.142 -57.080 1.00 93.69 75 LEU A CA 1
ATOM 604 C C . LEU A 1 75 ? 30.756 13.676 -56.781 1.00 93.69 75 LEU A C 1
ATOM 606 O O . LEU A 1 75 ? 31.042 13.329 -55.636 1.00 93.69 75 LEU A O 1
ATOM 610 N N . TYR A 1 76 ? 30.719 12.836 -57.810 1.00 92.44 76 TYR A N 1
ATOM 611 C CA . TYR A 1 76 ? 31.178 11.452 -57.742 1.00 92.44 76 TYR A CA 1
ATOM 612 C C . TYR A 1 76 ? 32.659 11.332 -58.146 1.00 92.44 76 TYR A C 1
ATOM 614 O O . TYR A 1 76 ? 33.263 12.294 -58.626 1.00 92.44 76 TYR A O 1
ATOM 622 N N . ALA A 1 77 ? 33.254 10.153 -57.947 1.00 83.88 77 ALA A N 1
ATOM 623 C CA . ALA A 1 77 ? 34.689 9.908 -58.130 1.00 83.88 77 ALA A CA 1
ATOM 624 C C . ALA A 1 77 ? 35.205 10.199 -59.555 1.00 83.88 77 ALA A C 1
ATOM 626 O O . ALA A 1 77 ? 36.382 10.498 -59.741 1.00 83.88 77 ALA A O 1
ATOM 627 N N . ASP A 1 78 ? 34.330 10.131 -60.558 1.00 84.44 78 ASP A N 1
ATOM 628 C CA . ASP A 1 78 ? 34.602 10.445 -61.965 1.00 84.44 78 ASP A CA 1
ATOM 629 C C . ASP A 1 78 ? 34.411 11.934 -62.317 1.00 84.44 78 ASP A C 1
ATOM 631 O O . ASP A 1 78 ? 34.707 12.353 -63.437 1.00 84.44 78 ASP A O 1
ATOM 635 N N . GLY A 1 79 ? 33.959 12.751 -61.361 1.00 83.44 79 GLY A N 1
ATOM 636 C CA . GLY A 1 79 ? 33.651 14.162 -61.564 1.00 83.44 79 GLY A CA 1
ATOM 637 C C . GLY A 1 79 ? 32.214 14.455 -61.986 1.00 83.44 79 GLY A C 1
ATOM 638 O O . GLY A 1 79 ? 31.891 15.616 -62.244 1.00 83.44 79 GLY A O 1
ATOM 639 N N . GLU A 1 80 ? 31.344 13.444 -62.060 1.00 90.25 80 GLU A N 1
ATOM 640 C CA . GLU A 1 80 ? 29.922 13.644 -62.328 1.00 90.25 80 GLU A CA 1
ATOM 641 C C . GLU A 1 80 ? 29.272 14.444 -61.186 1.00 90.25 80 GLU A C 1
ATOM 643 O O . GLU A 1 80 ? 29.388 14.080 -60.015 1.00 90.25 80 GLU A O 1
ATOM 648 N N . ILE A 1 81 ? 28.552 15.524 -61.513 1.00 92.31 81 ILE A N 1
ATOM 649 C CA . ILE A 1 81 ? 27.723 16.241 -60.534 1.00 92.31 81 ILE A CA 1
ATOM 650 C C . ILE A 1 81 ? 26.488 15.390 -60.242 1.00 92.31 81 ILE A C 1
ATOM 652 O O . ILE A 1 81 ? 25.662 15.162 -61.131 1.00 92.31 81 ILE A O 1
ATOM 656 N N . LEU A 1 82 ? 26.329 14.972 -58.986 1.00 93.00 82 LEU A N 1
ATOM 657 C CA . LEU A 1 82 ? 25.149 14.234 -58.556 1.00 93.00 82 LEU A CA 1
ATOM 658 C C . LEU A 1 82 ? 23.925 15.155 -58.568 1.00 93.00 82 LEU A C 1
ATOM 660 O O . LEU A 1 82 ? 23.842 16.142 -57.829 1.00 93.00 82 LEU A O 1
ATOM 664 N N . LYS A 1 83 ? 22.972 14.829 -59.445 1.00 92.81 83 LYS A N 1
ATOM 665 C CA . LYS A 1 83 ? 21.746 15.609 -59.619 1.00 92.81 83 LYS A CA 1
ATOM 666 C C . LYS A 1 83 ? 20.834 15.465 -58.405 1.00 92.81 83 LYS A C 1
ATOM 668 O O . LYS A 1 83 ? 20.726 14.390 -57.828 1.00 92.81 83 LYS A O 1
ATOM 673 N N . ASP A 1 84 ? 20.169 16.560 -58.048 1.00 91.38 84 ASP A N 1
ATOM 674 C CA . ASP A 1 84 ? 19.141 16.614 -56.998 1.00 91.38 84 ASP A CA 1
ATOM 675 C C . ASP A 1 84 ? 19.605 16.158 -55.597 1.00 91.38 84 ASP A C 1
ATOM 677 O O . ASP A 1 84 ? 18.791 15.776 -54.753 1.00 91.38 84 ASP A O 1
ATOM 681 N N . CYS A 1 85 ? 20.909 16.260 -55.316 1.00 93.12 85 CYS A N 1
ATOM 682 C CA . CYS A 1 85 ? 21.524 15.903 -54.032 1.00 93.12 85 CYS A CA 1
ATOM 683 C C . CYS A 1 85 ? 21.700 17.087 -53.063 1.00 93.12 85 CYS A C 1
ATOM 685 O O . CYS A 1 85 ? 22.435 16.968 -52.086 1.00 93.12 85 CYS A O 1
ATOM 687 N N . ILE A 1 86 ? 21.038 18.225 -53.298 1.00 94.19 86 ILE A N 1
ATOM 688 C CA . ILE A 1 86 ? 21.081 19.408 -52.424 1.00 94.19 86 ILE A CA 1
ATOM 689 C C . ILE A 1 86 ? 19.657 19.886 -52.129 1.00 94.19 86 ILE A C 1
ATOM 691 O O . ILE A 1 86 ? 18.891 20.169 -53.043 1.00 94.19 86 ILE A O 1
ATOM 695 N N . SER A 1 87 ? 19.311 20.045 -50.853 1.00 92.69 87 SER A N 1
ATOM 696 C CA . SER A 1 87 ? 18.000 20.502 -50.378 1.00 92.69 87 SER A CA 1
ATOM 697 C C . SER A 1 87 ? 18.163 21.653 -49.382 1.00 92.69 87 SER A C 1
ATOM 699 O O . SER A 1 87 ? 18.763 21.473 -48.324 1.00 92.69 87 SER A O 1
ATOM 701 N N . LEU A 1 88 ? 17.565 22.813 -49.681 1.00 89.88 88 LEU A N 1
ATOM 702 C CA . LEU A 1 88 ? 17.657 24.037 -48.858 1.00 89.88 88 LEU A CA 1
ATOM 703 C C . LEU A 1 88 ? 16.529 24.187 -47.827 1.00 89.88 88 LEU A C 1
ATOM 705 O O . LEU A 1 88 ? 16.554 25.087 -46.995 1.00 89.88 88 LEU A O 1
ATOM 709 N N . GLY A 1 89 ? 15.536 23.305 -47.873 1.00 85.56 89 GLY A N 1
ATOM 710 C CA . GLY A 1 89 ? 14.415 23.301 -46.944 1.00 85.56 89 GLY A CA 1
ATOM 711 C C . GLY A 1 89 ? 13.390 22.248 -47.338 1.00 85.56 89 GLY A C 1
ATOM 712 O O . GLY A 1 89 ? 13.344 21.808 -48.486 1.00 85.56 89 GLY A O 1
ATOM 713 N N . SER A 1 90 ? 12.570 21.811 -46.385 1.00 83.31 90 SER A N 1
ATOM 714 C CA . SER A 1 90 ? 11.471 20.889 -46.685 1.00 83.31 90 SER A CA 1
ATOM 715 C C . SER A 1 90 ? 10.402 21.603 -47.509 1.00 83.31 90 SER A C 1
ATOM 717 O O . SER A 1 90 ? 9.942 22.673 -47.120 1.00 83.31 90 SER A O 1
ATOM 719 N N . GLY A 1 91 ? 9.985 20.995 -48.620 1.00 79.06 91 GLY A N 1
ATOM 720 C CA . GLY A 1 91 ? 9.000 21.569 -49.545 1.00 79.06 91 GLY A CA 1
ATOM 721 C C . GLY A 1 91 ? 9.604 22.356 -50.714 1.00 79.06 91 GLY A C 1
ATOM 722 O O . GLY A 1 91 ? 8.885 22.646 -51.664 1.00 79.06 91 GLY A O 1
ATOM 723 N N . GLU A 1 92 ? 10.909 22.637 -50.691 1.00 85.81 92 GLU A N 1
ATOM 724 C CA . GLU A 1 92 ? 11.641 23.180 -51.841 1.00 85.81 92 GLU A CA 1
ATOM 725 C C . GLU A 1 92 ? 12.119 22.045 -52.767 1.00 85.81 92 GLU A C 1
ATOM 727 O O . GLU A 1 92 ? 12.438 20.954 -52.280 1.00 85.81 92 GLU A O 1
ATOM 732 N N . PRO A 1 93 ? 12.204 22.267 -54.093 1.00 88.50 93 PRO A N 1
ATOM 733 C CA . PRO A 1 93 ? 12.786 21.288 -55.000 1.00 88.50 93 PRO A CA 1
ATOM 734 C C . PRO A 1 93 ? 14.281 21.113 -54.718 1.00 88.50 93 PRO A C 1
ATOM 736 O O . PRO A 1 93 ? 15.005 22.083 -54.456 1.00 88.50 93 PRO A O 1
ATOM 739 N N . ASN A 1 94 ? 14.749 19.870 -54.820 1.00 91.44 94 ASN A N 1
ATOM 740 C CA . ASN A 1 94 ? 16.173 19.576 -54.754 1.00 91.44 94 ASN A CA 1
ATOM 741 C C . ASN A 1 94 ? 16.918 20.256 -55.915 1.00 91.44 94 ASN A C 1
ATOM 743 O O . ASN A 1 94 ? 16.357 20.549 -56.971 1.00 91.44 94 ASN A O 1
ATOM 747 N N . ARG A 1 95 ? 18.200 20.536 -55.696 1.00 93.56 95 ARG A N 1
ATOM 748 C CA . ARG A 1 95 ? 19.091 21.211 -56.639 1.00 93.56 95 ARG A CA 1
ATOM 749 C C . ARG A 1 95 ? 20.362 20.392 -56.828 1.00 93.56 95 ARG A C 1
ATOM 751 O O . ARG A 1 95 ? 20.713 19.557 -55.999 1.00 93.56 95 ARG A O 1
ATOM 758 N N . SER A 1 96 ? 21.066 20.666 -57.921 1.00 92.75 96 SER A N 1
ATOM 759 C CA . SER A 1 96 ? 22.380 20.067 -58.211 1.00 92.75 96 SER A CA 1
ATOM 760 C C . SER A 1 96 ? 23.546 20.979 -57.809 1.00 92.75 96 SER A C 1
ATOM 762 O O . SER A 1 96 ? 24.683 20.533 -57.707 1.00 92.75 96 SER A O 1
ATOM 764 N N . VAL A 1 97 ? 23.265 22.268 -57.588 1.00 93.62 97 VAL A N 1
ATOM 765 C CA . VAL A 1 97 ? 24.255 23.291 -57.233 1.00 93.62 97 VAL A CA 1
ATOM 766 C C . VAL A 1 97 ? 23.656 24.227 -56.191 1.00 93.62 97 VAL A C 1
ATOM 768 O O . VAL A 1 97 ? 22.508 24.664 -56.321 1.00 93.62 97 VAL A O 1
ATOM 771 N N . TYR A 1 98 ? 24.445 24.564 -55.177 1.00 95.12 98 TYR A N 1
ATOM 772 C CA . TYR A 1 98 ? 24.093 25.553 -54.164 1.00 95.12 98 TYR A CA 1
ATOM 773 C C . TYR A 1 98 ? 24.955 26.808 -54.290 1.00 95.12 98 TYR A C 1
ATOM 775 O O . TYR A 1 98 ? 26.132 26.720 -54.630 1.00 95.12 98 TYR A O 1
ATOM 783 N N . HIS A 1 99 ? 24.358 27.961 -53.992 1.00 94.25 99 HIS A N 1
ATOM 784 C CA . HIS A 1 99 ? 25.025 29.256 -53.941 1.00 94.25 99 HIS A CA 1
ATOM 785 C C . HIS A 1 99 ? 24.697 29.905 -52.597 1.00 94.25 99 HIS A C 1
ATOM 787 O O . HIS A 1 99 ? 23.515 30.055 -52.279 1.00 94.25 99 HIS A O 1
ATOM 793 N N . SER A 1 100 ? 25.719 30.280 -51.830 1.00 94.44 100 SER A N 1
ATOM 794 C CA . SER A 1 100 ? 25.537 30.986 -50.559 1.00 94.44 100 SER A CA 1
ATOM 795 C C . SER A 1 100 ? 25.022 32.406 -50.775 1.00 94.44 100 SER A C 1
ATOM 797 O O . SER A 1 100 ? 25.254 33.010 -51.830 1.00 94.44 100 SER A O 1
ATOM 799 N N . PHE A 1 101 ? 24.421 33.012 -49.748 1.00 91.75 101 PHE A N 1
ATOM 800 C CA . PHE A 1 101 ? 24.266 34.466 -49.773 1.00 91.75 101 PHE A CA 1
ATOM 801 C C . PHE A 1 101 ? 25.634 35.160 -49.668 1.00 91.75 101 PHE A C 1
ATOM 803 O O . PHE A 1 101 ? 26.645 34.576 -49.261 1.00 91.75 101 PHE A O 1
ATOM 810 N N . VAL A 1 102 ? 25.667 36.436 -50.056 1.00 91.94 102 VAL A N 1
ATOM 811 C CA . VAL A 1 102 ? 26.894 37.233 -50.128 1.00 91.94 102 VAL A CA 1
ATOM 812 C C . VAL A 1 102 ? 26.833 38.370 -49.118 1.00 91.94 102 VAL A C 1
ATOM 814 O O . VAL A 1 102 ? 26.005 39.272 -49.232 1.00 91.94 102 VAL A O 1
ATOM 817 N N . LEU A 1 103 ? 27.741 38.351 -48.142 1.00 90.00 103 LEU A N 1
ATOM 818 C CA . LEU A 1 103 ? 27.903 39.447 -47.188 1.00 90.00 103 LEU A CA 1
ATOM 819 C C . LEU A 1 103 ? 28.723 40.573 -47.817 1.00 90.00 103 LEU A C 1
ATOM 821 O O . LEU A 1 103 ? 29.857 40.371 -48.262 1.00 90.00 103 LEU A O 1
ATOM 825 N N . TYR A 1 104 ? 28.130 41.765 -47.862 1.00 91.12 104 TYR A N 1
ATOM 826 C CA . TYR A 1 104 ? 28.744 42.927 -48.491 1.00 91.12 104 TYR A CA 1
ATOM 827 C C . TYR A 1 104 ? 30.003 43.363 -47.737 1.00 91.12 104 TYR A C 1
ATOM 829 O O . TYR A 1 104 ? 29.964 43.582 -46.529 1.00 91.12 104 TYR A O 1
ATOM 837 N N . HIS A 1 105 ? 31.112 43.482 -48.468 1.00 90.50 105 HIS A N 1
ATOM 838 C CA . HIS A 1 105 ? 32.438 43.827 -47.969 1.00 90.50 105 HIS A CA 1
ATOM 839 C C . HIS A 1 105 ? 32.834 43.043 -46.718 1.00 90.50 105 HIS A C 1
ATOM 841 O O . HIS A 1 105 ? 33.270 43.628 -45.735 1.00 90.50 105 HIS A O 1
ATOM 847 N N . ASN A 1 106 ? 32.721 41.715 -46.759 1.00 91.25 106 ASN A N 1
ATOM 848 C CA . ASN A 1 106 ? 33.143 40.871 -45.651 1.00 91.25 106 ASN A CA 1
ATOM 849 C C . ASN A 1 106 ? 34.087 39.758 -46.122 1.00 91.25 106 ASN A C 1
ATOM 851 O O . ASN A 1 106 ? 33.685 38.819 -46.803 1.00 91.25 106 ASN A O 1
ATOM 855 N N . ASN A 1 107 ? 35.352 39.868 -45.713 1.00 90.19 107 ASN A N 1
ATOM 856 C CA . ASN A 1 107 ? 36.390 38.873 -45.987 1.00 90.19 107 ASN A CA 1
ATOM 857 C C . ASN A 1 107 ? 36.359 37.671 -45.049 1.00 90.19 107 ASN A C 1
ATOM 859 O O . ASN A 1 107 ? 36.987 36.665 -45.364 1.00 90.19 107 ASN A O 1
ATOM 863 N N . SER A 1 108 ? 35.647 37.790 -43.931 1.00 92.50 108 SER A N 1
ATOM 864 C CA . SER A 1 108 ? 35.518 36.730 -42.943 1.00 92.50 108 SER A CA 1
ATOM 865 C C . SER A 1 108 ? 34.029 36.387 -42.747 1.00 92.50 108 SER A C 1
ATOM 867 O O . SER A 1 108 ? 33.478 36.598 -41.658 1.00 92.50 108 SER A O 1
ATOM 869 N N . PRO A 1 109 ? 33.316 35.987 -43.824 1.00 94.31 109 PRO A N 1
ATOM 870 C CA . PRO A 1 109 ? 31.878 35.757 -43.777 1.00 94.31 109 PRO A CA 1
ATOM 871 C C . PRO A 1 109 ? 31.532 34.622 -42.812 1.00 94.31 109 PRO A C 1
ATOM 873 O O . PRO A 1 109 ? 32.258 33.634 -42.705 1.00 94.31 109 PRO A O 1
ATOM 876 N N . ARG A 1 110 ? 30.396 34.770 -42.127 1.00 95.31 110 ARG A N 1
ATOM 877 C CA . ARG A 1 110 ? 29.746 33.709 -41.353 1.00 95.31 110 ARG A CA 1
ATOM 878 C C . ARG A 1 110 ? 28.374 33.484 -41.966 1.00 95.31 110 ARG A C 1
ATOM 880 O O . ARG A 1 110 ? 27.560 34.406 -41.935 1.00 95.31 110 ARG A O 1
ATOM 887 N N . TRP A 1 111 ? 28.160 32.322 -42.573 1.00 94.62 111 TRP A N 1
ATOM 888 C CA . TRP A 1 111 ? 26.926 32.043 -43.311 1.00 94.62 111 TRP A CA 1
ATOM 889 C C . TRP A 1 111 ? 25.859 31.454 -42.393 1.00 94.62 111 TRP A C 1
ATOM 891 O O . TRP A 1 111 ? 24.740 31.958 -42.359 1.00 94.62 111 TRP A O 1
ATOM 901 N N . GLY A 1 112 ? 26.210 30.428 -41.614 1.00 92.06 112 GLY A N 1
ATOM 902 C CA . GLY A 1 112 ? 25.248 29.701 -40.783 1.00 92.06 112 GLY A CA 1
ATOM 903 C C . GLY A 1 112 ? 24.137 29.041 -41.609 1.00 92.06 112 GLY A C 1
ATOM 904 O O . GLY A 1 112 ? 23.022 28.873 -41.118 1.00 92.06 112 GLY A O 1
ATOM 905 N N . GLU A 1 113 ? 24.410 28.721 -42.877 1.00 93.25 113 GLU A N 1
ATOM 906 C CA . GLU A 1 113 ? 23.434 28.133 -43.795 1.00 93.25 113 GLU A CA 1
ATOM 907 C C . GLU A 1 113 ? 23.471 26.608 -43.687 1.00 93.25 113 GLU A C 1
ATOM 909 O O . GLU A 1 113 ? 24.498 25.994 -43.976 1.00 93.25 113 GLU A O 1
ATOM 914 N N . VAL A 1 114 ? 22.349 26.006 -43.280 1.00 93.44 114 VAL A N 1
ATOM 915 C CA . VAL A 1 114 ? 22.194 24.550 -43.152 1.00 93.44 114 VAL A CA 1
ATOM 916 C C . VAL A 1 114 ? 21.605 23.977 -44.437 1.00 93.44 114 VAL A C 1
ATOM 918 O O . VAL A 1 114 ? 20.532 24.382 -44.883 1.00 93.44 114 VAL A O 1
ATOM 921 N N . ILE A 1 115 ? 22.287 22.990 -45.006 1.00 94.25 115 ILE A N 1
ATOM 922 C CA . ILE A 1 115 ? 21.942 22.328 -46.259 1.00 94.25 115 ILE A CA 1
ATOM 923 C C . ILE A 1 115 ? 21.787 20.837 -45.997 1.00 94.25 115 ILE A C 1
ATOM 925 O O . ILE A 1 115 ? 22.651 20.208 -45.393 1.00 94.25 115 ILE A O 1
ATOM 929 N N . LYS A 1 116 ? 20.701 20.242 -46.489 1.00 93.75 116 LYS A N 1
ATOM 930 C CA . LYS A 1 116 ? 20.529 18.787 -46.478 1.00 93.75 116 LYS A CA 1
ATOM 931 C C . LYS A 1 116 ? 21.056 18.195 -47.784 1.00 93.75 116 LYS A C 1
ATOM 933 O O . LYS A 1 116 ? 20.696 18.666 -48.861 1.00 93.75 116 LYS A O 1
ATOM 938 N N . LEU A 1 117 ? 21.837 17.128 -47.684 1.00 93.62 117 LEU A N 1
ATOM 939 C CA . LEU A 1 117 ? 22.432 16.386 -48.790 1.00 93.62 117 LEU A CA 1
ATOM 940 C C . LEU A 1 117 ? 21.809 14.980 -48.876 1.00 93.62 117 LEU A C 1
ATOM 942 O O . LEU A 1 117 ? 22.323 14.043 -48.259 1.00 93.62 117 LEU A O 1
ATOM 946 N N . PRO A 1 118 ? 20.677 14.806 -49.590 1.00 90.19 118 PRO A N 1
ATOM 947 C CA . PRO A 1 118 ? 20.037 13.502 -49.778 1.00 90.19 118 PRO A CA 1
ATOM 948 C C . PRO A 1 118 ? 20.803 12.650 -50.806 1.00 90.19 118 PRO A C 1
ATOM 950 O O . PRO A 1 118 ? 20.370 12.481 -51.945 1.00 90.19 118 PRO A O 1
ATOM 953 N N . ILE A 1 119 ? 21.971 12.139 -50.419 1.00 91.81 119 ILE A N 1
ATOM 954 C CA . ILE A 1 119 ? 22.835 11.336 -51.292 1.00 91.81 119 ILE A CA 1
ATOM 955 C C . ILE A 1 119 ? 22.403 9.859 -51.226 1.00 91.81 119 ILE A C 1
ATOM 957 O O . ILE A 1 119 ? 22.299 9.309 -50.121 1.00 91.81 119 ILE A O 1
ATOM 961 N N . PRO A 1 120 ? 22.171 9.191 -52.374 1.00 90.25 120 PRO A N 1
ATOM 962 C CA . PRO A 1 120 ? 21.885 7.758 -52.411 1.00 90.25 120 PRO A CA 1
ATOM 963 C C . PRO A 1 120 ? 22.996 6.930 -51.749 1.00 90.25 120 PRO A C 1
ATOM 965 O O . PRO A 1 120 ? 24.181 7.178 -51.973 1.00 90.25 120 PRO A O 1
ATOM 968 N N . ILE A 1 121 ? 22.620 5.942 -50.930 1.00 88.56 121 ILE A N 1
ATOM 969 C CA . ILE A 1 121 ? 23.558 5.143 -50.115 1.00 88.56 121 ILE A CA 1
ATOM 970 C C . ILE A 1 121 ? 24.604 4.433 -50.992 1.00 88.56 121 ILE A C 1
ATOM 972 O O . ILE A 1 121 ? 25.782 4.384 -50.646 1.00 88.56 121 ILE A O 1
ATOM 976 N N . ASP A 1 122 ? 24.184 3.923 -52.147 1.00 88.81 122 ASP A N 1
ATOM 977 C CA . ASP A 1 122 ? 25.014 3.237 -53.141 1.00 88.81 122 ASP A CA 1
ATOM 978 C C . ASP A 1 122 ? 26.044 4.160 -53.813 1.00 88.81 122 ASP A C 1
ATOM 980 O O . ASP A 1 122 ? 27.138 3.714 -54.161 1.00 88.81 122 ASP A O 1
ATOM 984 N N . ARG A 1 123 ? 25.735 5.457 -53.938 1.00 90.06 123 ARG A N 1
ATOM 985 C CA . ARG A 1 123 ? 26.637 6.481 -54.495 1.00 90.06 123 ARG A CA 1
ATOM 986 C C . ARG A 1 123 ? 27.414 7.245 -53.423 1.00 90.06 123 ARG A C 1
ATOM 988 O O . ARG A 1 123 ? 28.307 8.016 -53.762 1.00 90.06 123 ARG A O 1
ATOM 995 N N . PHE A 1 124 ? 27.125 7.032 -52.139 1.00 91.44 124 PHE A N 1
ATOM 996 C CA . PHE A 1 124 ? 27.803 7.722 -51.039 1.00 91.44 124 PHE A CA 1
ATOM 997 C C . PHE A 1 124 ? 29.306 7.406 -51.019 1.00 91.44 124 PHE A C 1
ATOM 999 O O . PHE A 1 124 ? 30.143 8.303 -50.902 1.00 91.44 124 PHE A O 1
ATOM 1006 N N . ARG A 1 125 ? 29.662 6.129 -51.221 1.00 88.44 125 ARG A N 1
AT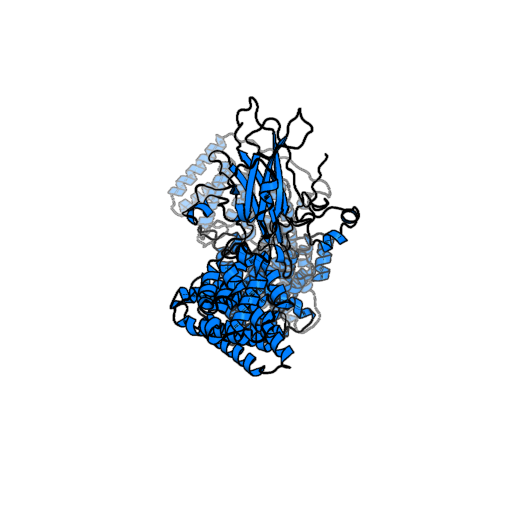OM 1007 C CA . ARG A 1 125 ? 31.056 5.701 -51.387 1.00 88.44 125 ARG A CA 1
ATOM 1008 C C . ARG A 1 125 ? 31.612 6.228 -52.711 1.00 88.44 125 ARG A C 1
ATOM 1010 O O . ARG A 1 125 ? 31.158 5.825 -53.779 1.00 88.44 125 ARG A O 1
ATOM 1017 N N . GLY A 1 126 ? 32.636 7.074 -52.622 1.00 87.75 126 GLY A N 1
ATOM 1018 C CA . GLY A 1 126 ? 33.263 7.728 -53.775 1.00 87.75 126 GLY A CA 1
ATOM 1019 C C . GLY A 1 126 ? 32.711 9.122 -54.081 1.00 87.75 126 GLY A C 1
ATOM 1020 O O . GLY A 1 126 ? 33.191 9.749 -55.016 1.00 87.75 126 GLY A O 1
ATOM 1021 N N . SER A 1 127 ? 31.743 9.619 -53.304 1.00 94.31 127 SER A N 1
ATOM 1022 C CA . SER A 1 127 ? 31.289 11.008 -53.404 1.00 94.31 127 SER A CA 1
ATOM 1023 C C . SER A 1 127 ? 32.141 11.960 -52.559 1.00 94.31 127 SER A C 1
ATOM 1025 O O . SER A 1 127 ? 32.597 11.612 -51.465 1.00 94.31 127 SER A O 1
ATOM 1027 N N . HIS A 1 128 ? 32.298 13.194 -53.030 1.00 94.50 128 HIS A N 1
ATOM 1028 C CA . HIS A 1 128 ? 32.959 14.290 -52.318 1.00 94.50 128 HIS A CA 1
ATOM 1029 C C . HIS A 1 128 ? 32.232 15.616 -52.547 1.00 94.50 128 HIS A C 1
ATOM 1031 O O . HIS A 1 128 ? 31.473 15.797 -53.501 1.00 94.50 128 HIS A O 1
ATOM 1037 N N . LEU A 1 129 ? 32.489 16.569 -51.659 1.00 95.69 129 LEU A N 1
ATOM 1038 C CA . LEU A 1 129 ? 31.980 17.931 -51.761 1.00 95.69 129 LEU A CA 1
ATOM 1039 C C . LEU A 1 129 ? 33.065 18.843 -52.309 1.00 95.69 129 LEU A C 1
ATOM 1041 O O . LEU A 1 129 ? 34.211 18.756 -51.872 1.00 95.69 129 LEU A O 1
ATOM 1045 N N . ARG A 1 130 ? 32.708 19.736 -53.236 1.00 94.75 130 ARG A N 1
ATOM 1046 C CA . ARG A 1 130 ? 33.594 20.803 -53.726 1.00 94.75 130 ARG A CA 1
ATOM 1047 C C . ARG A 1 130 ? 32.943 22.161 -53.506 1.00 94.75 130 ARG A C 1
ATOM 1049 O O . ARG A 1 130 ? 31.798 22.368 -53.900 1.00 94.75 130 ARG A O 1
ATOM 1056 N N . PHE A 1 131 ? 33.697 23.077 -52.912 1.00 96.62 131 PHE A N 1
ATOM 1057 C CA . PHE A 1 131 ? 33.309 24.449 -52.611 1.00 96.62 131 PHE A CA 1
ATOM 1058 C C . PHE A 1 131 ? 34.166 25.396 -53.436 1.00 96.62 131 PHE A C 1
ATOM 1060 O O . PHE A 1 131 ? 35.384 25.396 -53.308 1.00 96.62 131 PHE A O 1
ATOM 1067 N N . GLU A 1 132 ? 33.550 26.208 -54.278 1.00 95.38 132 GLU A N 1
ATOM 1068 C CA . GLU A 1 132 ? 34.227 27.164 -55.149 1.00 95.38 132 GLU A CA 1
ATOM 1069 C C . GLU A 1 132 ? 33.959 28.587 -54.652 1.00 95.38 132 GLU A C 1
ATOM 1071 O O . GLU A 1 132 ? 32.810 28.970 -54.437 1.00 95.38 132 GLU A O 1
ATOM 1076 N N . PHE A 1 133 ? 35.015 29.382 -54.478 1.00 94.94 133 PHE A N 1
ATOM 1077 C CA . PHE A 1 133 ? 34.936 30.737 -53.941 1.00 94.94 133 PHE A CA 1
ATOM 1078 C C . PHE A 1 133 ? 35.015 31.765 -55.066 1.00 94.94 133 PHE A C 1
ATOM 1080 O O . PHE A 1 133 ? 36.026 31.879 -55.771 1.00 94.94 133 PHE A O 1
ATOM 1087 N N . ARG A 1 134 ? 33.945 32.548 -55.220 1.00 92.19 134 ARG A N 1
ATOM 1088 C CA . ARG A 1 134 ? 33.825 33.571 -56.262 1.00 92.19 134 ARG A CA 1
ATOM 1089 C C . ARG A 1 134 ? 33.639 34.956 -55.669 1.00 92.19 134 ARG A C 1
ATOM 1091 O O . ARG A 1 134 ? 32.969 35.140 -54.653 1.00 92.19 134 ARG A O 1
ATOM 1098 N N . HIS A 1 135 ? 34.230 35.955 -56.318 1.00 89.38 135 HIS A N 1
ATOM 1099 C CA . HIS A 1 135 ? 34.023 37.348 -55.941 1.00 89.38 135 HIS A CA 1
ATOM 1100 C C . HIS A 1 135 ? 32.864 37.979 -56.722 1.00 89.38 135 HIS A C 1
ATOM 1102 O O . HIS A 1 135 ? 32.912 38.054 -57.950 1.00 89.38 135 HIS A O 1
ATOM 1108 N N . CYS A 1 136 ? 31.870 38.508 -56.004 1.00 86.88 136 CYS A N 1
ATOM 1109 C CA . CYS A 1 136 ? 30.722 39.200 -56.594 1.00 86.88 136 CYS A CA 1
ATOM 1110 C C . CYS A 1 136 ? 30.945 40.723 -56.645 1.00 86.88 136 CYS A C 1
ATOM 1112 O O . CYS A 1 136 ? 30.865 41.412 -55.626 1.00 86.88 136 CYS A O 1
ATOM 1114 N N . SER A 1 137 ? 31.225 41.272 -57.829 1.00 80.25 137 SER A N 1
ATOM 1115 C CA . SER A 1 137 ? 31.317 42.728 -58.022 1.00 80.25 137 SER A CA 1
ATOM 1116 C C . SER A 1 137 ? 29.926 43.366 -57.940 1.00 80.25 137 SER A C 1
ATOM 1118 O O . SER A 1 137 ? 28.967 42.836 -58.490 1.00 80.25 137 SER A O 1
ATOM 1120 N N . THR A 1 138 ? 29.802 44.520 -57.278 1.00 76.00 138 THR A N 1
ATOM 1121 C CA . THR A 1 138 ? 28.570 45.333 -57.328 1.00 76.00 138 THR A CA 1
ATOM 1122 C C . THR A 1 138 ? 28.504 46.237 -58.557 1.00 76.00 138 THR A C 1
ATOM 1124 O O . THR A 1 138 ? 27.439 46.768 -58.860 1.00 76.00 138 THR A O 1
ATOM 1127 N N . LYS A 1 139 ? 29.632 46.425 -59.259 1.00 72.44 139 LYS A N 1
ATOM 1128 C CA . LYS A 1 139 ? 29.754 47.317 -60.424 1.00 72.44 139 LYS A CA 1
ATOM 1129 C C . LYS A 1 139 ? 29.749 46.567 -61.758 1.00 72.44 139 LYS A C 1
ATOM 1131 O O . LYS A 1 139 ? 29.242 47.106 -62.735 1.00 72.44 139 LYS A O 1
ATOM 1136 N N . ASP A 1 140 ? 30.243 45.329 -61.781 1.00 69.56 140 ASP A N 1
ATOM 1137 C CA . ASP A 1 140 ? 30.291 44.488 -62.982 1.00 69.56 140 ASP A CA 1
ATOM 1138 C C . ASP A 1 140 ? 29.216 43.403 -62.926 1.00 69.56 140 ASP A C 1
ATOM 1140 O O . ASP A 1 140 ? 29.212 42.576 -62.017 1.00 69.56 140 ASP A O 1
ATOM 1144 N N . LYS A 1 141 ? 28.334 43.371 -63.931 1.00 66.06 141 LYS A N 1
ATOM 1145 C CA . LYS A 1 141 ? 27.345 42.292 -64.129 1.00 66.06 141 LYS A CA 1
ATOM 1146 C C . LYS A 1 141 ? 27.895 41.096 -64.933 1.00 66.06 141 LYS A C 1
ATOM 1148 O O . LYS A 1 141 ? 27.112 40.266 -65.380 1.00 66.06 141 LYS A O 1
ATOM 1153 N N . GLY A 1 142 ? 29.209 41.047 -65.176 1.00 68.50 142 GLY A N 1
ATOM 1154 C CA . GLY A 1 142 ? 29.877 39.962 -65.909 1.00 68.50 142 GLY A CA 1
ATOM 1155 C C . GLY A 1 142 ? 30.018 38.665 -65.099 1.00 68.50 142 GLY A C 1
ATOM 1156 O O . GLY A 1 142 ? 29.506 38.558 -63.984 1.00 68.50 142 GLY A O 1
ATOM 1157 N N . GLU A 1 143 ? 30.730 37.675 -65.651 1.00 72.50 143 GLU A N 1
ATOM 1158 C CA . GLU A 1 143 ? 30.993 36.403 -64.965 1.00 72.50 143 GLU A CA 1
ATOM 1159 C C . GLU A 1 143 ? 31.740 36.606 -63.639 1.00 72.50 143 GLU A C 1
ATOM 1161 O O . GLU A 1 143 ? 32.728 37.339 -63.541 1.00 72.50 143 GLU A O 1
ATOM 1166 N N . LYS A 1 144 ? 31.257 35.930 -62.591 1.00 84.31 144 LYS A N 1
ATOM 1167 C CA . LYS A 1 144 ? 31.850 35.981 -61.254 1.00 84.31 144 LYS A CA 1
ATOM 1168 C C . LYS A 1 144 ? 33.227 35.319 -61.281 1.00 84.31 144 LYS A C 1
ATOM 1170 O O . LYS A 1 144 ? 33.347 34.133 -61.587 1.00 84.31 144 LYS A O 1
ATOM 1175 N N . LYS A 1 145 ? 34.265 36.067 -60.904 1.00 83.75 145 LYS A N 1
ATOM 1176 C CA . LYS A 1 145 ? 35.646 35.571 -60.928 1.00 83.75 145 LYS A CA 1
ATOM 1177 C C . LYS A 1 145 ? 35.896 34.564 -59.796 1.00 83.75 145 LYS A C 1
ATOM 1179 O O . LYS A 1 145 ? 35.790 34.933 -58.621 1.00 83.75 145 LYS A O 1
ATOM 1184 N N . LEU A 1 146 ? 36.245 33.327 -60.162 1.00 89.62 146 LEU A N 1
ATOM 1185 C CA . LEU A 1 146 ? 36.786 32.299 -59.265 1.00 89.62 146 LEU A CA 1
ATOM 1186 C C . LEU A 1 146 ? 38.175 32.727 -58.777 1.00 89.62 146 LEU A C 1
ATOM 1188 O O . LEU A 1 146 ? 38.941 33.304 -59.545 1.00 89.62 146 LEU A O 1
ATOM 1192 N N . PHE A 1 147 ? 38.475 32.494 -57.501 1.00 90.50 147 PHE A N 1
ATOM 1193 C CA . PHE A 1 147 ? 39.815 32.755 -56.955 1.00 90.50 147 PHE A CA 1
ATOM 1194 C C . PHE A 1 147 ? 40.353 31.628 -56.063 1.00 90.50 147 PHE A C 1
ATOM 1196 O O . PHE A 1 147 ? 41.513 31.662 -55.643 1.00 90.50 147 PHE A O 1
ATOM 1203 N N . GLY A 1 148 ? 39.524 30.638 -55.737 1.00 92.56 148 GLY A N 1
ATOM 1204 C CA . GLY A 1 148 ? 39.952 29.470 -54.988 1.00 92.56 148 GLY A CA 1
ATOM 1205 C C . GLY A 1 148 ? 38.838 28.459 -54.781 1.00 92.56 148 GLY A C 1
ATOM 1206 O O . GLY A 1 148 ? 37.680 28.718 -55.108 1.00 92.56 148 GLY A O 1
ATOM 1207 N N . PHE A 1 149 ? 39.193 27.310 -54.221 1.00 94.69 149 PHE A N 1
ATOM 1208 C CA . PHE A 1 149 ? 38.259 26.244 -53.885 1.00 94.69 149 PHE A CA 1
ATOM 1209 C C . PHE A 1 149 ? 38.724 25.454 -52.655 1.00 94.69 149 PHE A C 1
ATOM 1211 O O . PHE A 1 149 ? 39.882 25.536 -52.249 1.00 94.69 149 PHE A O 1
ATOM 1218 N N . ALA A 1 150 ? 37.812 24.688 -52.072 1.00 95.38 150 ALA A N 1
ATOM 1219 C CA . ALA A 1 150 ? 38.057 23.682 -51.045 1.00 95.38 150 ALA A CA 1
ATOM 1220 C C . ALA A 1 150 ? 37.263 22.415 -51.398 1.00 95.38 150 ALA A C 1
ATOM 1222 O O . ALA A 1 150 ? 36.322 22.469 -52.193 1.00 95.38 150 ALA A O 1
ATOM 1223 N N . PHE A 1 151 ? 37.618 21.267 -50.830 1.00 94.00 151 PHE A N 1
ATOM 1224 C CA . PHE A 1 151 ? 36.868 20.027 -51.037 1.00 94.00 151 PHE A CA 1
ATOM 1225 C C . PHE A 1 151 ? 36.966 19.114 -49.814 1.00 94.00 151 PHE A C 1
ATOM 1227 O O . PHE A 1 151 ? 37.797 19.360 -48.948 1.00 94.00 151 PHE A O 1
ATOM 1234 N N . THR A 1 152 ? 36.121 18.086 -49.727 1.00 93.62 152 THR A N 1
ATOM 1235 C CA . THR A 1 152 ? 36.238 17.021 -48.715 1.00 93.62 152 THR A CA 1
ATOM 1236 C C . THR A 1 152 ? 35.545 15.730 -49.187 1.00 93.62 152 THR A C 1
ATOM 1238 O O . THR A 1 152 ? 34.417 15.806 -49.693 1.00 93.62 152 THR A O 1
ATOM 1241 N N . PRO A 1 153 ? 36.185 14.547 -49.094 1.00 92.69 153 PRO A N 1
ATOM 1242 C CA . PRO A 1 153 ? 35.531 13.257 -49.330 1.00 92.69 153 PRO A CA 1
ATOM 1243 C C . PRO A 1 153 ? 34.474 12.937 -48.266 1.00 92.69 153 PRO A C 1
ATOM 1245 O O . PRO A 1 153 ? 34.651 13.241 -47.091 1.00 92.69 153 PRO A O 1
ATOM 1248 N N . LEU A 1 154 ? 33.381 12.275 -48.655 1.00 92.69 154 LEU A N 1
ATOM 1249 C CA . LEU A 1 154 ? 32.315 11.909 -47.709 1.00 92.69 154 LEU A CA 1
ATOM 1250 C C . LEU A 1 154 ? 32.584 10.609 -46.940 1.00 92.69 154 LEU A C 1
ATOM 1252 O O . LEU A 1 154 ? 31.905 10.329 -45.952 1.00 92.69 154 LEU A O 1
ATOM 1256 N N . MET A 1 155 ? 33.552 9.808 -47.382 1.00 90.56 155 MET A N 1
ATOM 1257 C CA . MET A 1 155 ? 33.918 8.536 -46.764 1.00 90.56 155 MET A CA 1
ATOM 1258 C C . MET A 1 155 ? 35.440 8.426 -46.674 1.00 90.56 155 MET A C 1
ATOM 1260 O O . MET A 1 155 ? 36.137 8.775 -47.625 1.00 90.56 155 MET A O 1
ATOM 1264 N N . ARG A 1 156 ? 35.930 7.945 -45.532 1.00 85.19 156 ARG A N 1
ATOM 1265 C CA . ARG A 1 156 ? 37.348 7.720 -45.244 1.00 85.19 156 ARG A CA 1
ATOM 1266 C C . ARG A 1 156 ? 37.831 6.389 -45.828 1.00 85.19 156 ARG A C 1
ATOM 1268 O O . ARG A 1 156 ? 37.031 5.532 -46.218 1.00 85.19 156 ARG A O 1
ATOM 1275 N N . ASP A 1 157 ? 39.149 6.198 -45.840 1.00 80.38 157 ASP A N 1
ATOM 1276 C CA . ASP A 1 157 ? 39.796 4.984 -46.359 1.00 80.38 157 ASP A CA 1
ATOM 1277 C C . ASP A 1 157 ? 39.444 3.717 -45.563 1.00 80.38 157 ASP A C 1
ATOM 1279 O O . ASP A 1 157 ? 39.376 2.623 -46.127 1.00 80.38 157 ASP A O 1
ATOM 1283 N N . ASP A 1 158 ? 39.157 3.855 -44.265 1.00 81.19 158 ASP A N 1
ATOM 1284 C CA . ASP A 1 158 ? 38.699 2.762 -43.395 1.00 81.19 158 ASP A CA 1
ATOM 1285 C C . ASP A 1 158 ? 37.238 2.339 -43.656 1.00 81.19 158 ASP A C 1
ATOM 1287 O O . ASP A 1 158 ? 36.754 1.352 -43.097 1.00 81.19 158 ASP A O 1
ATOM 1291 N N . GLY A 1 159 ? 36.534 3.052 -44.541 1.00 83.44 159 GLY A N 1
ATOM 1292 C CA . GLY A 1 159 ? 35.149 2.790 -44.910 1.00 83.44 159 GLY A CA 1
ATOM 1293 C C . GLY A 1 159 ? 34.108 3.438 -43.999 1.00 83.44 159 GLY A C 1
ATOM 1294 O O . GLY A 1 159 ? 32.917 3.245 -44.258 1.00 83.44 159 GLY A O 1
ATOM 1295 N N . THR A 1 160 ? 34.519 4.188 -42.972 1.00 88.25 160 THR A N 1
ATOM 1296 C CA . THR A 1 160 ? 33.615 5.028 -42.174 1.00 88.25 160 THR A CA 1
ATOM 1297 C C . THR A 1 160 ? 33.287 6.322 -42.911 1.00 88.25 160 THR A C 1
ATOM 1299 O O . THR A 1 160 ? 34.031 6.785 -43.779 1.00 88.25 160 THR A O 1
ATOM 1302 N N . THR A 1 161 ? 32.137 6.918 -42.611 1.00 91.44 161 THR A N 1
ATOM 1303 C CA . THR A 1 161 ? 31.772 8.217 -43.190 1.00 91.44 161 THR A CA 1
ATOM 1304 C C . THR A 1 161 ? 32.538 9.360 -42.527 1.00 91.44 161 THR A C 1
ATOM 1306 O O . THR A 1 161 ? 33.036 9.219 -41.410 1.00 91.44 161 THR A O 1
ATOM 1309 N N . LEU A 1 162 ? 32.581 10.517 -43.192 1.00 90.88 162 LEU A N 1
ATOM 1310 C CA . LEU A 1 162 ? 33.070 11.771 -42.616 1.00 90.88 162 LEU A CA 1
ATOM 1311 C C . LEU A 1 162 ? 32.436 11.997 -41.234 1.00 90.88 162 LEU A C 1
ATOM 1313 O O . LEU A 1 162 ? 31.225 11.821 -41.092 1.00 90.88 162 LEU A O 1
ATOM 1317 N N . SER A 1 163 ? 33.249 12.322 -40.225 1.00 90.00 163 SER A N 1
ATOM 1318 C CA . SER A 1 163 ? 32.793 12.462 -38.838 1.00 90.00 163 SER A CA 1
ATOM 1319 C C . SER A 1 163 ? 31.938 13.709 -38.633 1.00 90.00 163 SER A C 1
ATOM 1321 O O . SER A 1 163 ? 32.143 14.727 -39.292 1.00 90.00 163 SER A O 1
ATOM 1323 N N . ASP A 1 164 ? 31.006 13.639 -37.688 1.00 91.69 164 ASP A N 1
ATOM 1324 C CA . ASP A 1 164 ? 30.189 14.780 -37.283 1.00 91.69 164 ASP A CA 1
ATOM 1325 C C . ASP A 1 164 ? 31.031 15.760 -36.457 1.00 91.69 164 ASP A C 1
ATOM 1327 O O . ASP A 1 164 ? 31.207 15.574 -35.255 1.00 91.69 164 ASP A O 1
ATOM 1331 N N . ASP A 1 165 ? 31.599 16.772 -37.117 1.00 93.12 165 ASP A N 1
ATOM 1332 C CA . ASP A 1 165 ? 32.455 17.789 -36.497 1.00 93.12 165 ASP A CA 1
ATOM 1333 C C . ASP A 1 165 ? 32.480 19.085 -37.334 1.00 93.12 165 ASP A C 1
ATOM 1335 O O . ASP A 1 165 ? 31.832 19.193 -38.383 1.00 93.12 165 ASP A O 1
ATOM 1339 N N . ILE A 1 166 ? 33.223 20.086 -36.861 1.00 93.44 166 ILE A N 1
ATOM 1340 C CA . ILE A 1 166 ? 33.609 21.281 -37.605 1.00 93.44 166 ILE A CA 1
ATOM 1341 C C . ILE A 1 166 ? 34.923 20.998 -38.340 1.00 93.44 166 ILE A C 1
ATOM 1343 O O . ILE A 1 166 ? 36.002 20.963 -37.750 1.00 93.44 166 ILE A O 1
ATOM 1347 N N . HIS A 1 167 ? 34.840 20.876 -39.659 1.00 93.31 167 HIS A N 1
ATOM 1348 C CA . HIS A 1 167 ? 35.978 20.612 -40.533 1.00 93.31 167 HIS A CA 1
ATOM 1349 C C . HIS A 1 167 ? 36.585 21.921 -41.031 1.00 93.31 167 HIS A C 1
ATOM 1351 O O . HIS A 1 167 ? 35.948 22.673 -41.772 1.00 93.31 167 HIS A O 1
ATOM 1357 N N . GLU A 1 168 ? 37.833 22.199 -40.646 1.00 94.19 168 GLU A N 1
ATOM 1358 C CA . GLU A 1 168 ? 38.632 23.299 -41.200 1.00 94.19 168 GLU A CA 1
ATOM 1359 C C . GLU A 1 168 ? 39.334 22.835 -42.483 1.00 94.19 168 GLU A C 1
ATOM 1361 O O . GLU A 1 168 ? 40.367 22.160 -42.448 1.00 94.19 168 GLU A O 1
ATOM 1366 N N . LEU A 1 169 ? 38.749 23.201 -43.622 1.00 94.25 169 LEU A N 1
ATOM 1367 C CA . LEU A 1 169 ? 39.218 22.841 -44.950 1.00 94.25 169 LEU A CA 1
ATOM 1368 C C . LEU A 1 169 ? 40.257 23.836 -45.472 1.00 94.25 169 LEU A C 1
ATOM 1370 O O . LEU A 1 169 ? 40.174 25.054 -45.267 1.00 94.25 169 LEU A O 1
ATOM 1374 N N . TYR A 1 170 ? 41.223 23.304 -46.214 1.00 92.44 170 TYR A N 1
ATOM 1375 C CA . TYR A 1 170 ? 42.226 24.096 -46.906 1.00 92.44 170 TYR A CA 1
ATOM 1376 C C . TYR A 1 170 ? 41.664 24.769 -48.156 1.00 92.44 170 TYR A C 1
ATOM 1378 O O . TYR A 1 170 ? 40.954 24.161 -48.956 1.00 92.44 170 TYR A O 1
ATOM 1386 N N . VAL A 1 171 ? 42.043 26.036 -48.341 1.00 93.19 171 VAL A N 1
ATOM 1387 C CA . VAL A 1 171 ? 41.695 26.821 -49.526 1.00 93.19 171 VAL A CA 1
ATOM 1388 C C . VAL A 1 171 ? 42.845 26.755 -50.527 1.00 93.19 171 VAL A C 1
ATOM 1390 O O . VAL A 1 171 ? 43.960 27.209 -50.258 1.00 93.19 171 VAL A O 1
ATOM 1393 N N . TYR A 1 172 ? 42.566 26.207 -51.702 1.00 91.50 172 TYR A N 1
ATOM 1394 C CA . TYR A 1 172 ? 43.483 26.129 -52.831 1.00 91.50 172 TYR A CA 1
ATOM 1395 C C . TYR A 1 172 ? 43.195 27.254 -53.824 1.00 91.50 172 TYR A C 1
ATOM 1397 O O . TYR A 1 172 ? 42.039 27.507 -54.161 1.00 91.50 172 TYR A O 1
ATOM 1405 N N . LYS A 1 173 ? 44.234 27.946 -54.299 1.00 89.81 173 LYS A N 1
ATOM 1406 C CA . LYS A 1 173 ? 44.100 29.014 -55.300 1.00 89.81 173 LYS A CA 1
ATOM 1407 C C . LYS A 1 173 ? 43.755 28.419 -56.665 1.00 89.81 173 LYS A C 1
ATOM 1409 O O . LYS A 1 173 ? 44.376 27.447 -57.089 1.00 89.81 173 LYS A O 1
ATOM 1414 N N . CYS A 1 174 ? 42.769 29.008 -57.335 1.00 87.19 174 CYS A N 1
ATOM 1415 C CA . CYS A 1 174 ? 42.331 28.608 -58.668 1.00 87.19 174 CYS A CA 1
ATOM 1416 C C . CYS A 1 174 ? 41.661 29.797 -59.366 1.00 87.19 174 CYS A C 1
ATOM 1418 O O . CYS A 1 174 ? 40.704 30.355 -58.831 1.00 87.19 174 CYS A O 1
ATOM 1420 N N . ASP A 1 175 ? 42.167 30.175 -60.541 1.00 78.19 175 ASP A N 1
ATOM 1421 C CA . ASP A 1 175 ? 41.674 31.323 -61.314 1.00 78.19 175 ASP A CA 1
ATOM 1422 C C . ASP A 1 175 ? 40.875 30.911 -62.572 1.00 78.19 175 ASP A C 1
ATOM 1424 O O . ASP A 1 175 ? 40.183 31.749 -63.151 1.00 78.19 175 ASP A O 1
ATOM 1428 N N . GLU A 1 176 ? 40.913 29.632 -62.978 1.00 81.25 176 GLU A N 1
ATOM 1429 C CA . GLU A 1 176 ? 40.279 29.123 -64.207 1.00 81.25 176 GLU A CA 1
ATOM 1430 C C . GLU A 1 176 ? 39.431 27.862 -63.963 1.00 81.25 176 GLU A C 1
ATOM 1432 O O . GLU A 1 176 ? 39.928 26.850 -63.472 1.00 81.25 176 GLU A O 1
ATOM 1437 N N . ASN A 1 177 ? 38.161 27.875 -64.394 1.00 75.50 177 ASN A N 1
ATOM 1438 C CA . ASN A 1 177 ? 37.242 26.734 -64.231 1.00 75.50 177 ASN A CA 1
ATOM 1439 C C . ASN A 1 177 ? 37.666 25.478 -65.032 1.00 75.50 177 ASN A C 1
ATOM 1441 O O . ASN A 1 177 ? 37.310 24.366 -64.652 1.00 75.50 177 ASN A O 1
ATOM 1445 N N . SER A 1 178 ? 38.418 25.635 -66.131 1.00 75.38 178 SER A N 1
ATOM 1446 C CA . SER A 1 178 ? 38.903 24.541 -66.999 1.00 75.38 178 SER A CA 1
ATOM 1447 C C . SER A 1 178 ? 39.794 23.534 -66.259 1.00 75.38 178 SER A C 1
ATOM 1449 O O . SER A 1 178 ? 39.856 22.362 -66.634 1.00 75.38 178 SER A O 1
ATOM 1451 N N . THR A 1 179 ? 40.445 23.973 -65.179 1.00 78.12 179 THR A N 1
ATOM 1452 C CA . THR A 1 179 ? 41.314 23.142 -64.332 1.00 78.12 179 THR A CA 1
ATOM 1453 C C . THR A 1 179 ? 40.559 22.027 -63.606 1.00 78.12 179 THR A C 1
ATOM 1455 O O . THR A 1 179 ? 41.162 21.020 -63.237 1.00 78.12 179 THR A O 1
ATOM 1458 N N . PHE A 1 180 ? 39.234 22.144 -63.463 1.00 79.62 180 PHE A N 1
ATOM 1459 C CA . PHE A 1 180 ? 38.394 21.120 -62.844 1.00 79.62 180 PHE A CA 1
ATOM 1460 C C . PHE A 1 180 ? 38.009 19.968 -63.784 1.00 79.62 180 PHE A C 1
ATOM 1462 O O . PHE A 1 180 ? 37.409 19.007 -63.321 1.00 79.62 180 PHE A O 1
ATOM 1469 N N . ASN A 1 181 ? 38.374 20.003 -65.072 1.00 75.44 181 ASN A N 1
ATOM 1470 C CA . ASN A 1 181 ? 38.074 18.911 -66.012 1.00 75.44 181 ASN A CA 1
ATOM 1471 C C . ASN A 1 181 ? 38.778 17.587 -65.650 1.00 75.44 181 ASN A C 1
ATOM 1473 O O . ASN A 1 181 ? 38.339 16.523 -66.079 1.00 75.44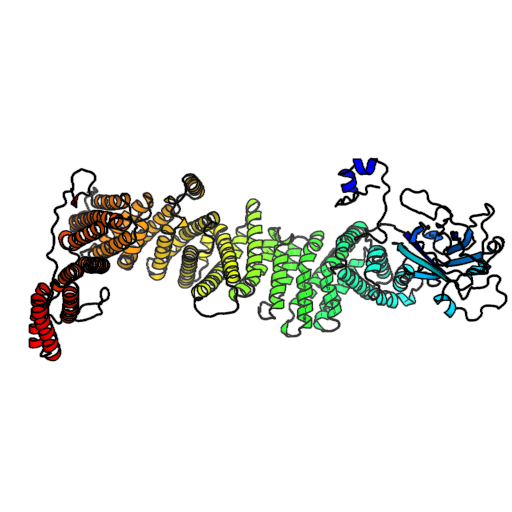 181 ASN A O 1
ATOM 1477 N N . ASN A 1 182 ? 39.857 17.639 -64.860 1.00 79.31 182 ASN A N 1
ATOM 1478 C CA . ASN A 1 182 ? 40.560 16.465 -64.348 1.00 79.31 182 ASN A CA 1
ATOM 1479 C C . ASN A 1 182 ? 40.554 16.464 -62.808 1.00 79.31 182 ASN A C 1
ATOM 1481 O O . ASN A 1 182 ? 41.418 17.047 -62.156 1.00 79.31 182 ASN A O 1
ATOM 1485 N N . HIS A 1 183 ? 39.563 15.792 -62.225 1.00 77.50 183 HIS A N 1
ATOM 1486 C CA . HIS A 1 183 ? 39.300 15.775 -60.782 1.00 77.50 183 HIS A CA 1
ATOM 1487 C C . HIS A 1 183 ? 40.395 15.070 -59.961 1.00 77.50 183 HIS A C 1
ATOM 1489 O O . HIS A 1 183 ? 40.610 15.408 -58.795 1.00 77.50 183 HIS A O 1
ATOM 1495 N N . ALA A 1 184 ? 41.156 14.158 -60.579 1.00 77.44 184 ALA A N 1
ATOM 1496 C CA . ALA A 1 184 ? 42.287 13.489 -59.935 1.00 77.44 184 ALA A CA 1
ATOM 1497 C C . ALA A 1 184 ? 43.393 14.472 -59.505 1.00 77.44 184 ALA A C 1
ATOM 1499 O O . ALA A 1 184 ? 44.166 14.169 -58.599 1.00 77.44 184 ALA A O 1
ATOM 1500 N N . LEU A 1 185 ? 43.446 15.664 -60.115 1.00 80.31 185 LEU A N 1
ATOM 1501 C CA . LEU A 1 185 ? 44.450 16.686 -59.811 1.00 80.31 185 LEU A CA 1
ATOM 1502 C C . LEU A 1 185 ? 44.318 17.281 -58.407 1.00 80.31 185 LEU A C 1
ATOM 1504 O O . LEU A 1 185 ? 45.317 17.756 -57.871 1.00 80.31 185 LEU A O 1
ATOM 1508 N N . TYR A 1 186 ? 43.114 17.283 -57.823 1.00 85.31 186 TYR A N 1
ATOM 1509 C CA . TYR A 1 186 ? 42.912 17.792 -56.466 1.00 85.31 186 TYR A CA 1
ATOM 1510 C C . TYR A 1 186 ? 42.524 16.714 -55.455 1.00 85.31 186 TYR A C 1
ATOM 1512 O O . TYR A 1 186 ? 42.849 16.884 -54.289 1.00 85.31 186 TYR A O 1
ATOM 1520 N N . LEU A 1 187 ? 41.891 15.602 -55.857 1.00 85.38 187 LEU A N 1
ATOM 1521 C CA . LEU A 1 187 ? 41.472 14.555 -54.910 1.00 85.38 187 LEU A CA 1
ATOM 1522 C C . LEU A 1 187 ? 42.643 13.880 -54.173 1.00 85.38 187 LEU A C 1
ATOM 1524 O O . LEU A 1 187 ? 42.441 13.358 -53.084 1.00 85.38 187 LEU A O 1
ATOM 1528 N N . GLY A 1 188 ? 43.857 13.917 -54.734 1.00 79.31 188 GLY A N 1
ATOM 1529 C CA . GLY A 1 188 ? 45.079 13.451 -54.063 1.00 79.31 188 GLY A CA 1
ATOM 1530 C C . GLY A 1 188 ? 45.749 14.484 -53.144 1.00 79.31 188 GLY A C 1
ATOM 1531 O O . GLY A 1 188 ? 46.816 14.207 -52.603 1.00 79.31 188 GLY A O 1
ATOM 1532 N N . LEU A 1 189 ? 45.184 15.687 -53.004 1.00 85.56 189 LEU A N 1
ATOM 1533 C CA . LEU A 1 189 ? 45.710 16.739 -52.130 1.00 85.56 189 LEU A CA 1
ATOM 1534 C C . LEU A 1 189 ? 45.110 16.623 -50.720 1.00 85.56 189 LEU A C 1
ATOM 1536 O O . LEU A 1 189 ? 43.965 16.203 -50.580 1.00 85.56 189 LEU A O 1
ATOM 1540 N N . PRO A 1 190 ? 45.822 17.048 -49.662 1.00 86.56 190 PRO A N 1
ATOM 1541 C CA . PRO A 1 190 ? 45.254 17.055 -48.316 1.00 86.56 190 PRO A CA 1
ATOM 1542 C C . PRO A 1 190 ? 44.101 18.062 -48.231 1.00 86.56 190 PRO A C 1
ATOM 1544 O O . PRO A 1 190 ? 44.257 19.218 -48.643 1.00 86.56 190 PRO A O 1
ATOM 1547 N N . CYS A 1 191 ? 42.952 17.658 -47.688 1.00 87.69 191 CYS A N 1
ATOM 1548 C CA . CYS A 1 191 ? 41.799 18.552 -47.584 1.00 87.69 191 CYS A CA 1
ATOM 1549 C C . CYS A 1 191 ? 41.727 19.281 -46.232 1.00 87.69 191 CYS A C 1
ATOM 1551 O O . CYS A 1 191 ? 41.248 20.415 -46.174 1.00 87.69 191 CYS A O 1
ATOM 1553 N N . CYS A 1 192 ? 42.293 18.689 -45.176 1.00 86.12 192 CYS A N 1
ATOM 1554 C CA . CYS A 1 192 ? 42.379 19.260 -43.832 1.00 86.12 192 CYS A CA 1
ATOM 1555 C C . CYS A 1 192 ? 43.723 18.921 -43.145 1.00 86.12 192 CYS A C 1
ATOM 1557 O O . CYS A 1 192 ? 44.632 18.342 -43.746 1.00 86.12 192 CYS A O 1
ATOM 1559 N N . LYS A 1 193 ? 43.874 19.309 -41.869 1.00 80.50 193 LYS A N 1
ATOM 1560 C CA . LYS A 1 193 ? 45.088 19.038 -41.068 1.00 80.50 193 LYS A CA 1
ATOM 1561 C C . LYS A 1 193 ? 45.332 17.548 -40.811 1.00 80.50 193 LYS A C 1
ATOM 1563 O O . LYS A 1 193 ? 46.489 17.150 -40.733 1.00 80.50 193 LYS A O 1
ATOM 1568 N N . GLU A 1 194 ? 44.276 16.751 -40.680 1.00 73.94 194 GLU A N 1
ATOM 1569 C CA . GLU A 1 194 ? 44.358 15.323 -40.340 1.00 73.94 194 GLU A CA 1
ATOM 1570 C C . GLU A 1 194 ? 45.003 14.511 -41.473 1.00 73.94 194 GLU A C 1
ATOM 1572 O O . GLU A 1 194 ? 45.877 13.683 -41.219 1.00 73.94 194 GLU A O 1
ATOM 1577 N N . ASP A 1 195 ? 44.686 14.852 -42.726 1.00 70.38 195 ASP A N 1
ATOM 1578 C CA . ASP A 1 195 ? 45.250 14.218 -43.926 1.00 70.38 195 ASP A CA 1
ATOM 1579 C C . ASP A 1 195 ? 46.735 14.553 -44.147 1.00 70.38 195 ASP A C 1
ATOM 1581 O O . ASP A 1 195 ? 47.457 13.836 -44.843 1.00 70.38 195 ASP A O 1
ATOM 1585 N N . TYR A 1 196 ? 47.222 15.650 -43.554 1.00 65.06 196 TYR A N 1
ATOM 1586 C CA . TYR A 1 196 ? 48.593 16.125 -43.758 1.00 65.06 196 TYR A CA 1
ATOM 1587 C C . TYR A 1 196 ? 49.637 15.182 -43.137 1.00 65.06 196 TYR A C 1
ATOM 1589 O O . TYR A 1 196 ? 50.752 15.071 -43.643 1.00 65.06 196 TYR A O 1
ATOM 1597 N N . ASN A 1 197 ? 49.269 14.452 -42.078 1.00 56.22 197 ASN A N 1
ATOM 1598 C CA . ASN A 1 197 ? 50.157 13.497 -41.410 1.00 56.22 197 ASN A CA 1
ATOM 1599 C C . ASN A 1 197 ? 50.377 12.199 -42.216 1.00 56.22 197 ASN A C 1
ATOM 1601 O O . ASN A 1 197 ? 51.307 11.454 -41.913 1.00 56.22 197 ASN A O 1
ATOM 1605 N N . GLY A 1 198 ? 49.556 11.930 -43.241 1.00 53.56 198 GLY A N 1
ATOM 1606 C CA . GLY A 1 198 ? 49.633 10.727 -44.080 1.00 53.56 198 GLY A CA 1
ATOM 1607 C C . GLY A 1 198 ? 50.417 10.884 -45.391 1.00 53.56 198 GLY A C 1
ATOM 1608 O O . GLY A 1 198 ? 50.698 9.882 -46.046 1.00 53.56 198 GLY A O 1
ATOM 1609 N N . CYS A 1 199 ? 50.799 12.106 -45.786 1.00 52.50 199 CYS A N 1
ATOM 1610 C CA . CYS A 1 199 ? 51.454 12.390 -47.072 1.00 52.50 199 CYS A CA 1
ATOM 1611 C C . CYS A 1 199 ? 52.785 13.155 -46.898 1.00 52.50 199 CYS A C 1
ATOM 1613 O O . CYS A 1 199 ? 52.799 14.385 -46.943 1.00 52.50 199 CYS A O 1
ATOM 1615 N N . PRO A 1 200 ? 53.933 12.462 -46.746 1.00 47.78 200 PRO A N 1
ATOM 1616 C CA . PRO A 1 200 ? 55.214 13.113 -46.456 1.00 47.78 200 PRO A CA 1
ATOM 1617 C C . PRO A 1 200 ? 55.914 13.775 -47.661 1.00 47.78 200 PRO A C 1
ATOM 1619 O O . PRO A 1 200 ? 56.923 14.439 -47.459 1.00 47.78 200 PRO A O 1
ATOM 1622 N N . ASN A 1 201 ? 55.406 13.653 -48.895 1.00 51.84 201 ASN A N 1
ATOM 1623 C CA . ASN A 1 201 ? 56.039 14.230 -50.092 1.00 51.84 201 ASN A CA 1
ATOM 1624 C C . ASN A 1 201 ? 55.007 14.867 -51.033 1.00 51.84 201 ASN A C 1
ATOM 1626 O O . ASN A 1 201 ? 54.528 14.230 -51.968 1.00 51.84 201 ASN A O 1
ATOM 1630 N N . ILE A 1 202 ? 54.686 16.141 -50.806 1.00 56.34 202 ILE A N 1
ATOM 1631 C CA . ILE A 1 202 ? 53.904 16.943 -51.754 1.00 56.34 202 ILE A CA 1
ATOM 1632 C C . ILE A 1 202 ? 54.879 17.532 -52.799 1.00 56.34 202 ILE A C 1
ATOM 1634 O O . ILE A 1 202 ? 55.773 18.286 -52.408 1.00 56.34 202 ILE A O 1
ATOM 1638 N N . PRO A 1 203 ? 54.763 17.215 -54.107 1.00 55.00 203 PRO A N 1
ATOM 1639 C CA . PRO A 1 203 ? 55.653 17.750 -55.142 1.00 55.00 203 PRO A CA 1
ATOM 1640 C C . PRO A 1 203 ? 55.570 19.280 -55.228 1.00 55.00 203 PRO A C 1
ATOM 1642 O O . PRO A 1 203 ? 54.488 19.852 -55.182 1.00 55.00 203 PRO A O 1
ATOM 1645 N N . SER A 1 204 ? 56.692 19.966 -55.431 1.00 52.59 204 SER A N 1
ATOM 1646 C CA . SER A 1 204 ? 56.756 21.435 -55.540 1.00 52.59 204 SER A CA 1
ATOM 1647 C C . SER A 1 204 ? 56.117 22.017 -56.817 1.00 52.59 204 SER A C 1
ATOM 1649 O O . SER A 1 204 ? 56.044 23.235 -56.958 1.00 52.59 204 SER A O 1
ATOM 1651 N N . SER A 1 205 ? 55.615 21.170 -57.723 1.00 57.66 205 SER A N 1
ATOM 1652 C CA . SER A 1 205 ? 54.932 21.540 -58.971 1.00 57.66 205 SER A CA 1
ATOM 1653 C C . SER A 1 205 ? 53.431 21.209 -58.952 1.00 57.66 205 SER A C 1
ATOM 1655 O O . SER A 1 205 ? 52.897 20.681 -59.930 1.00 57.66 205 SER A O 1
ATOM 1657 N N . LEU A 1 206 ? 52.742 21.445 -57.832 1.00 65.50 206 LEU A N 1
ATOM 1658 C CA . LEU A 1 206 ? 51.289 21.274 -57.779 1.00 65.50 206 LEU A CA 1
ATOM 1659 C C . LEU A 1 206 ? 50.578 22.299 -58.671 1.00 65.50 206 LEU A C 1
ATOM 1661 O O . LEU A 1 206 ? 50.868 23.492 -58.612 1.00 65.50 206 LEU A O 1
ATOM 1665 N N . ILE A 1 207 ? 49.589 21.831 -59.436 1.00 73.88 207 ILE A N 1
ATOM 1666 C CA . ILE A 1 207 ? 48.692 22.675 -60.248 1.00 73.88 207 ILE A CA 1
ATOM 1667 C C . ILE A 1 207 ? 47.865 23.616 -59.355 1.00 73.88 207 ILE A C 1
ATOM 1669 O O . ILE A 1 207 ? 47.545 24.731 -59.758 1.00 73.88 207 ILE A O 1
ATOM 1673 N N . PHE A 1 208 ? 47.568 23.195 -58.120 1.00 83.12 208 PHE A N 1
ATOM 1674 C CA . PHE A 1 208 ? 46.841 23.986 -57.132 1.00 83.12 208 PHE A CA 1
ATOM 1675 C C . PHE A 1 208 ? 47.732 24.341 -55.939 1.00 83.12 208 PHE A C 1
ATOM 1677 O O . PHE A 1 208 ? 48.232 23.465 -55.232 1.00 83.12 208 PHE A O 1
ATOM 1684 N N . GLN A 1 209 ? 47.896 25.638 -55.674 1.00 84.88 209 GLN A N 1
ATOM 1685 C CA . GLN A 1 209 ? 48.677 26.127 -54.538 1.00 84.88 209 GLN A CA 1
ATOM 1686 C C . GLN A 1 209 ? 47.782 26.336 -53.309 1.00 84.88 209 GLN A C 1
ATOM 1688 O O . GLN A 1 209 ? 46.808 27.090 -53.362 1.00 84.88 209 GLN A O 1
ATOM 1693 N N . ARG A 1 210 ? 48.131 25.705 -52.180 1.00 87.56 210 ARG A N 1
ATOM 1694 C CA . ARG A 1 210 ? 47.434 25.900 -50.898 1.00 87.56 210 ARG A CA 1
ATOM 1695 C C . ARG A 1 210 ? 47.717 27.290 -50.325 1.00 87.56 210 ARG A C 1
ATOM 1697 O O . ARG A 1 210 ? 48.876 27.682 -50.187 1.00 87.56 210 ARG A O 1
ATOM 1704 N N . SER A 1 211 ? 46.673 27.996 -49.907 1.00 85.44 211 SER A N 1
ATOM 1705 C CA . SER A 1 211 ? 46.794 29.229 -49.131 1.00 85.44 211 SER A CA 1
ATOM 1706 C C . SER A 1 211 ? 47.169 28.929 -47.676 1.00 85.44 211 SER A C 1
ATOM 1708 O O . SER A 1 211 ? 46.551 28.088 -47.030 1.00 85.44 211 SER A O 1
ATOM 1710 N N . THR A 1 212 ? 48.177 29.615 -47.133 1.00 83.31 212 THR A N 1
ATOM 1711 C CA . THR A 1 212 ? 48.588 29.468 -45.720 1.00 83.31 212 THR A CA 1
ATOM 1712 C C . THR A 1 212 ? 47.855 30.416 -44.772 1.00 83.31 212 THR A C 1
ATOM 1714 O O . THR A 1 212 ? 48.025 30.317 -43.560 1.00 83.31 212 THR A O 1
ATOM 1717 N N . LYS A 1 213 ? 47.066 31.346 -45.319 1.00 85.94 213 LYS A N 1
ATOM 1718 C CA . LYS A 1 213 ? 46.409 32.437 -44.584 1.00 85.94 213 LYS A CA 1
ATOM 1719 C C . LYS A 1 213 ? 44.890 32.450 -44.740 1.00 85.94 213 LYS A C 1
ATOM 1721 O O . LYS A 1 213 ? 44.238 33.294 -44.141 1.00 85.94 213 LYS A O 1
ATOM 1726 N N . GLU A 1 214 ? 44.341 31.552 -45.553 1.00 91.81 214 GLU A N 1
ATOM 1727 C CA . GLU A 1 214 ? 42.903 31.451 -45.793 1.00 91.81 214 GLU A CA 1
ATOM 1728 C C . GLU A 1 214 ? 42.405 30.077 -45.360 1.00 91.81 214 GLU A C 1
ATOM 1730 O O . GLU A 1 214 ? 43.059 29.066 -45.629 1.00 91.81 214 GLU A O 1
ATOM 1735 N N . PHE A 1 215 ? 41.242 30.042 -44.719 1.00 91.38 215 PHE A N 1
ATOM 1736 C CA . PHE A 1 215 ? 40.596 28.802 -44.303 1.00 91.38 215 PHE A CA 1
ATOM 1737 C C . PHE A 1 215 ? 39.087 28.885 -44.519 1.00 91.38 215 PHE A C 1
ATOM 1739 O O . PHE A 1 215 ? 38.498 29.969 -44.547 1.00 91.38 215 PHE A O 1
ATOM 1746 N N . PHE A 1 216 ? 38.461 27.722 -44.658 1.00 95.88 216 PHE A N 1
ATOM 1747 C CA . PHE A 1 216 ? 37.019 27.585 -44.793 1.00 95.88 216 PHE A CA 1
ATOM 1748 C C . PHE A 1 216 ? 36.536 26.481 -43.861 1.00 95.88 216 PHE A C 1
ATOM 1750 O O . PHE A 1 216 ? 37.080 25.384 -43.868 1.00 95.88 216 PHE A O 1
ATOM 1757 N N . SER A 1 217 ? 35.539 26.778 -43.037 1.00 96.44 217 SER A N 1
ATOM 1758 C CA . SER A 1 217 ? 34.986 25.836 -42.071 1.00 96.44 217 SER A CA 1
ATOM 1759 C C . SER A 1 217 ? 33.585 25.409 -42.487 1.00 96.44 217 SER A C 1
ATOM 1761 O O . SER A 1 217 ? 32.732 26.252 -42.779 1.00 96.44 217 SER A O 1
ATOM 1763 N N . ILE A 1 218 ? 33.345 24.103 -42.445 1.00 96.75 218 ILE A N 1
ATOM 1764 C CA . ILE A 1 218 ? 32.014 23.499 -42.552 1.00 96.75 218 ILE A CA 1
ATOM 1765 C C . ILE A 1 218 ? 31.728 22.697 -41.289 1.00 96.75 218 ILE A C 1
ATOM 1767 O O . ILE A 1 218 ? 32.658 22.232 -40.641 1.00 96.75 218 ILE A O 1
ATOM 1771 N N . SER A 1 219 ? 30.461 22.498 -40.957 1.00 96.69 219 SER A N 1
ATOM 1772 C CA . SER A 1 219 ? 30.052 21.504 -39.964 1.00 96.69 219 SER A CA 1
ATOM 1773 C C . SER A 1 219 ? 29.217 20.429 -40.640 1.00 96.69 219 SER A C 1
ATOM 1775 O O . SER A 1 219 ? 28.410 20.747 -41.514 1.00 96.69 219 SER A O 1
ATOM 1777 N N . THR A 1 220 ? 29.416 19.165 -40.273 1.00 95.00 220 THR A N 1
ATOM 1778 C CA . THR A 1 220 ? 28.620 18.048 -40.798 1.00 95.00 220 THR A CA 1
ATOM 1779 C C . THR A 1 220 ? 27.881 17.319 -39.691 1.00 95.00 220 THR A C 1
ATOM 1781 O O . THR A 1 220 ? 28.393 17.174 -38.585 1.00 95.00 220 THR A O 1
ATOM 1784 N N . GLN A 1 221 ? 26.679 16.843 -40.006 1.00 94.25 221 GLN A N 1
ATOM 1785 C CA . GLN A 1 221 ? 25.883 16.005 -39.121 1.00 94.25 221 GLN A CA 1
ATOM 1786 C C . GLN A 1 221 ? 25.176 14.902 -39.915 1.00 94.25 221 GLN A C 1
ATOM 1788 O O . GLN A 1 221 ? 24.286 15.178 -40.725 1.00 94.25 221 GLN A O 1
ATOM 1793 N N . LEU A 1 222 ? 25.541 13.645 -39.675 1.00 92.00 222 LEU A N 1
ATOM 1794 C CA . LEU A 1 222 ? 25.003 12.477 -40.355 1.00 92.00 222 LEU A CA 1
ATOM 1795 C C . LEU A 1 222 ? 23.882 11.834 -39.532 1.00 92.00 222 LEU A C 1
ATOM 1797 O O . LEU A 1 222 ? 24.055 11.355 -38.415 1.00 92.00 222 LEU A O 1
ATOM 1801 N N . SER A 1 223 ? 22.698 11.756 -40.129 1.00 91.38 223 SER A N 1
ATOM 1802 C CA . SER A 1 223 ? 21.557 11.003 -39.607 1.00 91.38 223 SER A CA 1
ATOM 1803 C C . SER A 1 223 ? 21.324 9.773 -40.484 1.00 91.38 223 SER A C 1
ATOM 1805 O O . SER A 1 223 ? 20.467 9.799 -41.372 1.00 91.38 223 SER A O 1
ATOM 1807 N N . SER A 1 224 ? 22.106 8.709 -40.260 1.00 89.81 224 SER A N 1
ATOM 1808 C CA . SER A 1 224 ? 22.038 7.469 -41.047 1.00 89.81 224 SER A CA 1
ATOM 1809 C C . SER A 1 224 ? 21.784 6.224 -40.196 1.00 89.81 224 SER A C 1
ATOM 1811 O O . SER A 1 224 ? 22.417 6.044 -39.161 1.00 89.81 224 SER A O 1
ATOM 1813 N N . THR A 1 225 ? 20.849 5.373 -40.635 1.00 88.12 225 THR A N 1
ATOM 1814 C CA . THR A 1 225 ? 20.624 4.016 -40.090 1.00 88.12 225 THR A CA 1
ATOM 1815 C C . THR A 1 225 ? 21.336 2.944 -40.915 1.00 88.12 225 THR A C 1
ATOM 1817 O O . THR A 1 225 ? 21.135 1.753 -40.698 1.00 88.12 225 THR A O 1
ATOM 1820 N N . LYS A 1 226 ? 22.146 3.347 -41.906 1.00 87.56 226 LYS A N 1
ATOM 1821 C CA . LYS A 1 226 ? 22.848 2.426 -42.816 1.00 87.56 226 LYS A CA 1
ATOM 1822 C C . LYS A 1 226 ? 24.346 2.678 -42.931 1.00 87.56 226 LYS A C 1
ATOM 1824 O O . LYS A 1 226 ? 25.080 1.755 -43.273 1.00 87.56 226 LYS A O 1
ATOM 1829 N N . LEU A 1 227 ? 24.808 3.886 -42.622 1.00 88.94 227 LEU A N 1
ATOM 1830 C CA . LEU A 1 227 ? 26.217 4.259 -42.657 1.00 88.94 227 LEU A CA 1
ATOM 1831 C C . LEU A 1 227 ? 26.674 4.676 -41.261 1.00 88.94 227 LEU A C 1
ATOM 1833 O O . LEU A 1 227 ? 26.083 5.568 -40.659 1.00 88.94 227 LEU A O 1
ATOM 1837 N N . THR A 1 228 ? 27.717 4.023 -40.754 1.00 89.38 228 THR A N 1
ATOM 1838 C CA . THR A 1 228 ? 28.262 4.277 -39.416 1.00 89.38 228 THR A CA 1
ATOM 1839 C C . THR A 1 228 ? 29.576 5.058 -39.495 1.00 89.38 228 THR A C 1
ATOM 1841 O O . THR A 1 228 ? 30.368 4.898 -40.428 1.00 89.38 228 THR A O 1
ATOM 1844 N N . GLN A 1 229 ? 29.804 5.894 -38.485 1.00 89.75 229 GLN A N 1
ATOM 1845 C CA . GLN A 1 229 ? 31.067 6.600 -38.248 1.00 89.75 229 GLN A CA 1
ATOM 1846 C C . GLN A 1 229 ? 31.995 5.813 -37.307 1.00 89.75 229 GLN A C 1
ATOM 1848 O O . GLN A 1 229 ? 33.132 6.218 -37.079 1.00 89.75 229 GLN A O 1
ATOM 1853 N N . ASN A 1 230 ? 31.522 4.696 -36.743 1.00 90.62 230 ASN A N 1
ATOM 1854 C CA . ASN A 1 230 ? 32.264 3.882 -35.793 1.00 90.62 230 ASN A CA 1
ATOM 1855 C C . ASN A 1 230 ? 32.919 2.679 -36.494 1.00 90.62 230 ASN A C 1
ATOM 1857 O O . ASN A 1 230 ? 32.245 1.838 -37.094 1.00 90.62 230 ASN A O 1
ATOM 1861 N N . VAL A 1 231 ? 34.245 2.588 -36.386 1.00 89.62 231 VAL A N 1
ATOM 1862 C CA . VAL A 1 231 ? 35.055 1.550 -37.043 1.00 89.62 231 VAL A CA 1
ATOM 1863 C C . VAL A 1 231 ? 34.733 0.147 -36.515 1.00 89.62 231 VAL A C 1
ATOM 1865 O O . VAL A 1 231 ? 34.631 -0.792 -37.305 1.00 89.62 231 VAL A O 1
ATOM 1868 N N . ASP A 1 232 ? 34.542 -0.014 -35.202 1.00 90.44 232 ASP A N 1
ATOM 1869 C CA . ASP A 1 232 ? 34.275 -1.322 -34.591 1.00 90.44 232 ASP A CA 1
ATOM 1870 C C . ASP A 1 232 ? 32.886 -1.853 -34.981 1.00 90.44 232 ASP A C 1
ATOM 1872 O O . ASP A 1 232 ? 32.736 -3.035 -35.300 1.00 90.44 232 ASP A O 1
ATOM 1876 N N . LEU A 1 233 ? 31.878 -0.975 -35.045 1.00 91.38 233 LEU A N 1
ATOM 1877 C CA . LEU A 1 233 ? 30.546 -1.333 -35.535 1.00 91.38 233 LEU A CA 1
ATOM 1878 C C . LEU A 1 233 ? 30.574 -1.707 -37.022 1.00 91.38 233 LEU A C 1
ATOM 1880 O O . LEU A 1 233 ? 29.966 -2.700 -37.422 1.00 91.38 233 LEU A O 1
ATOM 1884 N N . LEU A 1 234 ? 31.317 -0.962 -37.846 1.00 90.62 234 LEU A N 1
ATOM 1885 C CA . LEU A 1 234 ? 31.480 -1.298 -39.260 1.00 90.62 234 LEU A CA 1
ATOM 1886 C C . LEU A 1 234 ? 32.147 -2.669 -39.443 1.00 90.62 234 LEU A C 1
ATOM 1888 O O . LEU A 1 234 ? 31.723 -3.447 -40.300 1.00 90.62 234 LEU A O 1
ATOM 1892 N N . ALA A 1 235 ? 33.164 -2.972 -38.631 1.00 90.06 235 ALA A N 1
ATOM 1893 C CA . ALA A 1 235 ? 33.840 -4.264 -38.635 1.00 90.06 235 ALA A CA 1
ATOM 1894 C C . ALA A 1 235 ? 32.891 -5.409 -38.248 1.00 90.06 235 ALA A C 1
ATOM 1896 O O . ALA A 1 235 ? 32.962 -6.472 -38.862 1.00 90.06 235 ALA A O 1
ATOM 1897 N N . LEU A 1 236 ? 31.971 -5.185 -37.300 1.00 92.19 236 LEU A N 1
ATOM 1898 C CA . LEU A 1 236 ? 30.914 -6.141 -36.959 1.00 92.19 236 LEU A CA 1
ATOM 1899 C C . LEU A 1 236 ? 29.955 -6.366 -38.129 1.00 92.19 236 LEU A C 1
ATOM 1901 O O . LEU A 1 236 ? 29.772 -7.502 -38.553 1.00 92.19 236 LEU A O 1
ATOM 1905 N N . LEU A 1 237 ? 29.392 -5.304 -38.708 1.00 91.25 237 LEU A N 1
ATOM 1906 C CA . LEU A 1 237 ? 28.440 -5.424 -39.822 1.00 91.25 237 LEU A CA 1
ATOM 1907 C C . LEU A 1 237 ? 29.077 -6.049 -41.079 1.00 91.25 237 LEU A C 1
ATOM 1909 O O . LEU A 1 237 ? 28.396 -6.687 -41.880 1.00 91.25 237 LEU A O 1
ATOM 1913 N N . LYS A 1 238 ? 30.399 -5.906 -41.246 1.00 89.12 238 LYS A N 1
ATOM 1914 C CA . LYS A 1 238 ? 31.188 -6.502 -42.338 1.00 89.12 238 LYS A CA 1
ATOM 1915 C C . LYS A 1 238 ? 32.080 -7.658 -41.876 1.00 89.12 238 LYS A C 1
ATOM 1917 O O . LYS A 1 238 ? 33.099 -7.928 -42.511 1.00 89.12 238 LYS A O 1
ATOM 1922 N N . TRP A 1 239 ? 31.700 -8.376 -40.817 1.00 90.56 239 TRP A N 1
ATOM 1923 C CA . TRP A 1 239 ? 32.543 -9.407 -40.196 1.00 90.56 239 TRP A CA 1
ATOM 1924 C C . TRP A 1 239 ? 33.034 -10.489 -41.174 1.00 90.56 239 TRP A C 1
ATOM 1926 O O . TRP A 1 239 ? 34.152 -10.979 -41.030 1.00 90.56 239 TRP A O 1
ATOM 1936 N N . LYS A 1 240 ? 32.253 -10.808 -42.218 1.00 89.12 240 LYS A N 1
ATOM 1937 C CA . LYS A 1 240 ? 32.628 -11.777 -43.268 1.00 89.12 240 LYS A CA 1
ATOM 1938 C C . LYS A 1 240 ? 33.886 -11.390 -44.053 1.00 89.12 240 LYS A C 1
ATOM 1940 O O . LYS A 1 240 ? 34.521 -12.259 -44.639 1.00 89.12 240 LYS A O 1
ATOM 1945 N N . VAL A 1 241 ? 34.252 -10.107 -44.076 1.00 87.62 241 VAL A N 1
ATOM 1946 C CA . VAL A 1 241 ? 35.494 -9.619 -44.704 1.00 87.62 241 VAL A CA 1
ATOM 1947 C C . VAL A 1 241 ? 36.718 -9.942 -43.836 1.00 87.62 241 VAL A C 1
ATOM 1949 O O . VAL A 1 241 ? 37.828 -10.047 -44.352 1.00 87.62 241 VAL A O 1
ATOM 1952 N N . TYR A 1 242 ? 36.523 -10.144 -42.528 1.00 85.44 242 TYR A N 1
ATOM 1953 C CA . TYR A 1 242 ? 37.584 -10.367 -41.543 1.00 85.44 242 TYR A CA 1
ATOM 1954 C C . TYR A 1 242 ? 37.295 -11.596 -40.648 1.00 85.44 242 TYR A C 1
ATOM 1956 O O . TYR A 1 242 ? 37.215 -11.453 -39.423 1.00 85.44 242 TYR A O 1
ATOM 1964 N N . PRO A 1 243 ? 37.160 -12.815 -41.213 1.00 84.38 243 PRO A N 1
ATOM 1965 C CA . PRO A 1 243 ? 36.724 -14.010 -40.475 1.00 84.38 243 PRO A CA 1
ATOM 1966 C C . PRO A 1 243 ? 37.654 -14.397 -39.310 1.00 84.38 243 PRO A C 1
ATOM 1968 O O . PRO A 1 243 ? 37.193 -14.889 -38.277 1.00 84.38 243 PRO A O 1
ATOM 1971 N N . ASP A 1 244 ? 38.952 -14.106 -39.423 1.00 86.81 244 ASP A N 1
ATOM 1972 C CA . ASP A 1 244 ? 39.941 -14.404 -38.379 1.00 86.81 244 ASP A CA 1
ATOM 1973 C C . ASP A 1 244 ? 39.849 -13.464 -37.167 1.00 86.81 244 ASP A C 1
ATOM 1975 O O . ASP A 1 244 ? 40.352 -13.786 -36.093 1.00 86.81 244 ASP A O 1
ATOM 1979 N N . ARG A 1 245 ? 39.187 -12.307 -37.313 1.00 89.44 245 ARG A N 1
ATOM 1980 C CA . ARG A 1 245 ? 39.086 -11.267 -36.273 1.00 89.44 245 ARG A CA 1
ATOM 1981 C C . ARG A 1 245 ? 37.736 -11.243 -35.556 1.00 89.44 245 ARG A C 1
ATOM 1983 O O . ARG A 1 245 ? 37.522 -10.383 -34.711 1.00 89.44 245 ARG A O 1
ATOM 1990 N N . VAL A 1 246 ? 36.827 -12.176 -35.848 1.00 89.88 246 VAL A N 1
ATOM 1991 C CA . VAL A 1 246 ? 35.452 -12.180 -35.302 1.00 89.88 246 VAL A CA 1
ATOM 1992 C C . VAL A 1 246 ? 35.425 -12.178 -33.769 1.00 89.88 246 VAL A C 1
ATOM 1994 O O . VAL A 1 246 ? 34.632 -11.453 -33.176 1.00 89.88 246 VAL A O 1
ATOM 1997 N N . MET A 1 247 ? 36.324 -12.922 -33.114 1.00 88.75 247 MET A N 1
ATOM 1998 C CA . MET A 1 247 ? 36.421 -12.947 -31.644 1.00 88.75 247 MET A CA 1
ATOM 1999 C C . MET A 1 247 ? 36.759 -11.562 -31.074 1.00 88.75 247 MET A C 1
ATOM 2001 O O . MET A 1 247 ? 36.128 -11.111 -30.116 1.00 88.75 247 MET A O 1
ATOM 2005 N N . ASP A 1 248 ? 37.719 -10.871 -31.694 1.00 90.12 248 ASP A N 1
ATOM 2006 C CA . ASP A 1 248 ? 38.128 -9.523 -31.295 1.00 90.12 248 ASP A CA 1
ATOM 2007 C C . ASP A 1 248 ? 37.014 -8.508 -31.574 1.00 90.12 248 ASP A C 1
ATOM 2009 O O . ASP A 1 248 ? 36.730 -7.661 -30.729 1.00 90.12 248 ASP A O 1
ATOM 2013 N N . ILE A 1 249 ? 36.343 -8.624 -32.727 1.00 90.88 249 ILE A N 1
ATOM 2014 C CA . ILE A 1 249 ? 35.217 -7.768 -33.133 1.00 90.88 249 ILE A CA 1
ATOM 2015 C C . ILE A 1 249 ? 34.068 -7.872 -32.118 1.00 90.88 249 ILE A C 1
ATOM 2017 O O . ILE A 1 249 ? 33.596 -6.853 -31.614 1.00 90.88 249 ILE A O 1
ATOM 2021 N N . LEU A 1 250 ? 33.662 -9.092 -31.747 1.00 90.00 250 LEU A N 1
ATOM 2022 C CA . LEU A 1 250 ? 32.647 -9.314 -30.708 1.00 90.00 250 LEU A CA 1
ATOM 2023 C C . LEU A 1 250 ? 33.104 -8.768 -29.347 1.00 90.00 250 LEU A C 1
ATOM 2025 O O . LEU A 1 250 ? 32.308 -8.193 -28.606 1.00 90.00 250 LEU A O 1
ATOM 2029 N N . GLY A 1 251 ? 34.393 -8.902 -29.022 1.00 88.31 251 GLY A N 1
ATOM 2030 C CA . GLY A 1 251 ? 34.971 -8.357 -27.797 1.00 88.31 251 GLY A CA 1
ATOM 2031 C C . GLY A 1 251 ? 34.883 -6.829 -27.702 1.00 88.31 251 GLY A C 1
ATOM 2032 O O . GLY A 1 251 ? 34.621 -6.309 -26.611 1.00 88.31 251 GLY A O 1
ATOM 2033 N N . ARG A 1 252 ? 35.064 -6.134 -28.834 1.00 90.56 252 ARG A N 1
ATOM 2034 C CA . ARG A 1 252 ? 35.044 -4.666 -28.957 1.00 90.56 252 ARG A CA 1
ATOM 2035 C C . ARG A 1 252 ? 33.653 -4.057 -29.060 1.00 90.56 252 ARG A C 1
ATOM 2037 O O . ARG A 1 252 ? 33.515 -2.879 -28.761 1.00 90.56 252 ARG A O 1
ATOM 2044 N N . LEU A 1 253 ? 32.609 -4.829 -29.375 1.00 90.94 253 LEU A N 1
ATOM 2045 C CA . LEU A 1 253 ? 31.229 -4.317 -29.403 1.00 90.94 253 LEU A CA 1
ATOM 2046 C C . LEU A 1 253 ? 30.830 -3.623 -28.086 1.00 90.94 253 LEU A C 1
ATOM 2048 O O . LEU A 1 253 ? 30.109 -2.631 -28.094 1.00 90.94 253 LEU A O 1
ATOM 2052 N N . ARG A 1 254 ? 31.370 -4.084 -26.952 1.00 87.94 254 ARG A N 1
ATOM 2053 C CA . ARG A 1 254 ? 31.158 -3.477 -25.624 1.00 87.94 254 ARG A CA 1
ATOM 2054 C C . ARG A 1 254 ? 31.783 -2.086 -25.449 1.00 87.94 254 ARG A C 1
ATOM 2056 O O . ARG A 1 254 ? 31.500 -1.421 -24.460 1.00 87.94 254 ARG A O 1
ATOM 2063 N N . GLN A 1 255 ? 32.650 -1.668 -26.369 1.00 90.00 255 GLN A N 1
ATOM 2064 C CA . GLN A 1 255 ? 33.291 -0.350 -26.396 1.00 90.00 255 GLN A CA 1
ATOM 2065 C C . GLN A 1 255 ? 32.531 0.639 -27.295 1.00 90.00 255 GLN A C 1
ATOM 2067 O O . GLN A 1 255 ? 32.794 1.839 -27.242 1.00 90.00 255 GLN A O 1
ATOM 2072 N N . VAL A 1 256 ? 31.581 0.153 -28.103 1.00 91.31 256 VAL A N 1
ATOM 2073 C CA . VAL A 1 256 ? 30.747 0.992 -28.970 1.00 91.31 256 VAL A CA 1
ATOM 2074 C C . VAL A 1 256 ? 29.782 1.808 -28.109 1.00 91.31 256 VAL A C 1
ATOM 2076 O O . VAL A 1 256 ? 29.212 1.311 -27.135 1.00 91.31 256 VAL A O 1
ATOM 2079 N N . SER A 1 257 ? 29.594 3.082 -28.459 1.00 89.94 257 SER A N 1
ATOM 2080 C CA . SER A 1 257 ? 28.688 3.963 -27.725 1.00 89.94 257 SER A CA 1
ATOM 2081 C C . SER A 1 257 ? 27.239 3.478 -27.835 1.00 89.94 257 SER A C 1
ATOM 2083 O O . SER A 1 257 ? 26.787 3.022 -28.886 1.00 89.94 257 SER A O 1
ATOM 2085 N N . GLY A 1 258 ? 26.476 3.618 -26.748 1.00 89.06 258 GLY A N 1
ATOM 2086 C CA . GLY A 1 258 ? 25.072 3.199 -26.735 1.00 89.06 258 GLY A CA 1
ATOM 2087 C C . GLY A 1 258 ? 24.211 3.897 -27.794 1.00 89.06 258 GLY A C 1
ATOM 2088 O O . GLY A 1 258 ? 23.287 3.291 -28.322 1.00 89.06 258 GLY A O 1
ATOM 2089 N N . GLU A 1 259 ? 24.558 5.136 -28.159 1.00 87.69 259 GLU A N 1
ATOM 2090 C CA . GLU A 1 259 ? 23.900 5.900 -29.225 1.00 87.69 259 GLU A CA 1
ATOM 2091 C C . GLU A 1 259 ? 24.072 5.258 -30.604 1.00 87.69 259 GLU A C 1
ATOM 2093 O O . GLU A 1 259 ? 23.125 5.244 -31.383 1.00 87.69 259 GLU A O 1
ATOM 2098 N N . GLU A 1 260 ? 25.245 4.696 -30.904 1.00 88.69 260 GLU A N 1
ATOM 2099 C CA . GLU A 1 260 ? 25.455 3.941 -32.142 1.00 88.69 260 GLU A CA 1
ATOM 2100 C C . GLU A 1 260 ? 24.726 2.594 -32.092 1.00 88.69 260 GLU A C 1
ATOM 2102 O O . GLU A 1 260 ? 24.080 2.208 -33.063 1.00 88.69 260 GLU A O 1
ATOM 2107 N N . ILE A 1 261 ? 24.736 1.908 -30.945 1.00 91.56 261 ILE A N 1
ATOM 2108 C CA . ILE A 1 261 ? 24.054 0.613 -30.799 1.00 91.56 261 ILE A CA 1
ATOM 2109 C C . ILE A 1 261 ? 22.551 0.745 -31.056 1.00 91.56 261 ILE A C 1
ATOM 2111 O O . ILE A 1 261 ? 21.995 -0.059 -31.798 1.00 91.56 261 ILE A O 1
ATOM 2115 N N . VAL A 1 262 ? 21.881 1.758 -30.494 1.00 90.69 262 VAL A N 1
ATOM 2116 C CA . VAL A 1 262 ? 20.429 1.924 -30.692 1.00 90.69 262 VAL A CA 1
ATOM 2117 C C . VAL A 1 262 ? 20.057 2.326 -32.124 1.00 90.69 262 VAL A C 1
ATOM 2119 O O . VAL A 1 262 ? 18.988 1.940 -32.592 1.00 90.69 262 VAL A O 1
ATOM 2122 N N . LYS A 1 263 ? 20.935 3.041 -32.850 1.00 89.25 263 LYS A N 1
ATOM 2123 C CA . LYS A 1 263 ? 20.735 3.378 -34.276 1.00 89.25 263 LYS A CA 1
ATOM 2124 C C . LYS A 1 263 ? 20.749 2.140 -35.171 1.00 89.25 263 LYS A C 1
ATOM 2126 O O . LYS A 1 263 ? 19.962 2.065 -36.110 1.00 89.25 263 LYS A O 1
ATOM 2131 N N . PHE A 1 264 ? 21.630 1.187 -34.869 1.00 91.12 264 PHE A N 1
ATOM 2132 C CA . PHE A 1 264 ? 21.850 -0.028 -35.658 1.00 91.12 264 PHE A CA 1
ATOM 2133 C C . PHE A 1 264 ? 21.339 -1.293 -34.955 1.00 91.12 264 PHE A C 1
ATOM 2135 O O . PHE A 1 264 ? 21.774 -2.392 -35.284 1.00 91.12 264 PHE A O 1
ATOM 2142 N N . LEU A 1 265 ? 20.420 -1.163 -33.991 1.00 92.25 265 LEU A N 1
ATOM 2143 C CA . LEU A 1 265 ? 20.029 -2.255 -33.092 1.00 92.25 265 LEU A CA 1
ATOM 2144 C C . LEU A 1 265 ? 19.601 -3.516 -33.851 1.00 92.25 265 LEU A C 1
ATOM 2146 O O . LEU A 1 265 ? 20.073 -4.606 -33.543 1.00 92.25 265 LEU A O 1
ATOM 2150 N N . GLN A 1 266 ? 18.746 -3.355 -34.864 1.00 91.25 266 GLN A N 1
ATOM 2151 C CA . GLN A 1 266 ? 18.299 -4.459 -35.711 1.00 91.25 266 GLN A CA 1
ATOM 2152 C C . GLN A 1 266 ? 19.474 -5.109 -36.456 1.00 91.25 266 GLN A C 1
ATOM 2154 O O . GLN A 1 266 ? 19.693 -6.306 -36.308 1.00 91.25 266 GLN A O 1
ATOM 2159 N N . ASP A 1 267 ? 20.256 -4.319 -37.201 1.00 91.88 267 ASP A N 1
ATOM 2160 C CA . ASP A 1 267 ? 21.367 -4.828 -38.016 1.00 91.88 267 ASP A CA 1
ATOM 2161 C C . ASP A 1 267 ? 22.446 -5.513 -37.138 1.00 91.88 267 ASP A C 1
ATOM 2163 O O . ASP A 1 267 ? 23.033 -6.522 -37.537 1.00 91.88 267 ASP A O 1
ATOM 2167 N N . ILE A 1 268 ? 22.679 -5.015 -35.914 1.00 94.62 268 ILE A N 1
ATOM 2168 C CA . ILE A 1 268 ? 23.573 -5.631 -34.920 1.00 94.62 268 ILE A CA 1
ATOM 2169 C C . ILE A 1 268 ? 23.020 -6.980 -34.456 1.00 94.62 268 ILE A C 1
ATOM 2171 O O . ILE A 1 268 ? 23.759 -7.963 -34.463 1.00 94.62 268 ILE A O 1
ATOM 2175 N N . LEU A 1 269 ? 21.749 -7.049 -34.049 1.00 94.94 269 LEU A N 1
ATOM 2176 C CA . LEU A 1 269 ? 21.142 -8.292 -33.562 1.00 94.94 269 LEU A CA 1
ATOM 2177 C C . LEU A 1 269 ? 21.094 -9.358 -34.661 1.00 94.94 269 LEU A C 1
ATOM 2179 O O . LEU A 1 269 ? 21.501 -10.491 -34.408 1.00 94.94 269 LEU A O 1
ATOM 2183 N N . ASP A 1 270 ? 20.687 -8.990 -35.877 1.00 93.94 270 ASP A N 1
ATOM 2184 C CA . ASP A 1 270 ? 20.705 -9.880 -37.041 1.00 93.94 270 ASP A CA 1
ATOM 2185 C C . ASP A 1 270 ? 22.124 -10.423 -37.272 1.00 93.94 270 ASP A C 1
ATOM 2187 O O . ASP A 1 270 ? 22.331 -11.630 -37.396 1.00 93.94 270 ASP A O 1
ATOM 2191 N N . THR A 1 271 ? 23.132 -9.546 -37.232 1.00 94.69 271 THR A N 1
ATOM 2192 C CA . THR A 1 271 ? 24.539 -9.938 -37.386 1.00 94.69 271 THR A CA 1
ATOM 2193 C C . THR A 1 271 ? 25.000 -10.898 -36.286 1.00 94.69 271 THR A C 1
ATOM 2195 O O . THR A 1 271 ? 25.670 -11.886 -36.583 1.00 94.69 271 THR A O 1
ATOM 2198 N N . LEU A 1 272 ? 24.634 -10.646 -35.026 1.00 95.44 272 LEU A N 1
ATOM 2199 C CA . LEU A 1 272 ? 24.996 -11.498 -33.891 1.00 95.44 272 LEU A CA 1
ATOM 2200 C C . LEU A 1 272 ? 24.433 -12.917 -34.033 1.00 95.44 272 LEU A C 1
ATOM 2202 O O . LEU A 1 272 ? 25.163 -13.881 -33.802 1.00 95.44 272 LEU A O 1
ATOM 2206 N N . PHE A 1 273 ? 23.170 -13.059 -34.440 1.00 95.81 273 PHE A N 1
ATOM 2207 C CA . PHE A 1 273 ? 22.563 -14.377 -34.641 1.00 95.81 273 PHE A CA 1
ATOM 2208 C C . PHE A 1 273 ? 23.080 -15.078 -35.901 1.00 95.81 273 PHE A C 1
ATOM 2210 O O . PHE A 1 273 ? 23.267 -16.289 -35.880 1.00 95.81 273 PHE A O 1
ATOM 2217 N N . VAL A 1 274 ? 23.432 -14.339 -36.956 1.00 94.56 274 VAL A N 1
ATOM 2218 C CA . VAL A 1 274 ? 24.117 -14.924 -38.119 1.00 94.56 274 VAL A CA 1
ATOM 2219 C C . VAL A 1 274 ? 25.509 -15.453 -37.742 1.00 94.56 274 VAL A C 1
ATOM 2221 O O . VAL A 1 274 ? 25.902 -16.517 -38.210 1.00 94.56 274 VAL A O 1
ATOM 2224 N N . ILE A 1 275 ? 26.257 -14.751 -36.881 1.00 93.75 275 ILE A N 1
ATOM 2225 C CA . ILE A 1 275 ? 27.547 -15.241 -36.357 1.00 93.75 275 ILE A CA 1
ATOM 2226 C C . ILE A 1 275 ? 27.346 -16.482 -35.468 1.00 93.75 275 ILE A C 1
ATOM 2228 O O . ILE A 1 275 ? 28.167 -17.400 -35.495 1.00 93.75 275 ILE A O 1
ATOM 2232 N N . LEU A 1 276 ? 26.258 -16.523 -34.692 1.00 94.12 276 LEU A N 1
ATOM 2233 C CA . LEU A 1 276 ? 25.898 -17.674 -33.858 1.00 94.12 276 LEU A CA 1
ATOM 2234 C C . LEU A 1 276 ? 25.629 -18.936 -34.689 1.00 94.12 276 LEU A C 1
ATOM 2236 O O . LEU A 1 276 ? 26.074 -20.021 -34.307 1.00 94.12 276 LEU A O 1
ATOM 2240 N N . ASP A 1 277 ? 24.921 -18.775 -35.808 1.00 91.31 277 ASP A N 1
ATOM 2241 C CA . ASP A 1 277 ? 24.569 -19.857 -36.730 1.00 91.31 277 ASP A CA 1
ATOM 2242 C C . ASP A 1 277 ? 25.781 -20.347 -37.551 1.00 91.31 277 ASP A C 1
ATOM 2244 O O . ASP A 1 277 ? 25.820 -21.513 -37.939 1.00 91.31 277 ASP A O 1
ATOM 2248 N N . ASP A 1 278 ? 26.785 -19.493 -37.792 1.00 90.25 278 ASP A N 1
ATOM 2249 C CA . ASP A 1 278 ? 28.009 -19.852 -38.529 1.00 90.25 278 ASP A CA 1
ATOM 2250 C C . ASP A 1 278 ? 28.894 -20.842 -37.751 1.00 90.25 278 ASP A C 1
ATOM 2252 O O . ASP A 1 278 ? 29.323 -21.865 -38.288 1.00 90.25 278 ASP A O 1
ATOM 2256 N N . ASN A 1 279 ? 29.157 -20.562 -36.468 1.00 89.06 279 ASN A N 1
ATOM 2257 C CA . ASN A 1 279 ? 29.890 -21.477 -35.594 1.00 89.06 279 ASN A CA 1
ATOM 2258 C C . ASN A 1 279 ? 29.509 -21.286 -34.121 1.00 89.06 279 ASN A C 1
ATOM 2260 O O . ASN A 1 279 ? 30.111 -20.497 -33.382 1.00 89.06 279 ASN A O 1
ATOM 2264 N N . THR A 1 280 ? 28.519 -22.061 -33.687 1.00 90.06 280 THR A N 1
ATOM 2265 C CA . THR A 1 280 ? 27.967 -21.994 -32.331 1.00 90.06 280 THR A CA 1
ATOM 2266 C C . THR A 1 280 ? 29.006 -22.325 -31.256 1.00 90.06 280 THR A C 1
ATOM 2268 O O . THR A 1 280 ? 29.074 -21.634 -30.242 1.00 90.06 280 THR A O 1
ATOM 2271 N N . GLU A 1 281 ? 29.873 -23.318 -31.480 1.00 87.44 281 GLU A N 1
ATOM 2272 C CA . GLU A 1 281 ? 30.885 -23.730 -30.494 1.00 87.44 281 GLU A CA 1
ATOM 2273 C C . GLU A 1 281 ? 31.944 -22.648 -30.254 1.00 87.44 281 GLU A C 1
ATOM 2275 O O . GLU A 1 281 ? 32.353 -22.407 -29.115 1.00 87.44 281 GLU A O 1
ATOM 2280 N N . LYS A 1 282 ? 32.381 -21.973 -31.323 1.00 89.25 282 LYS A N 1
ATOM 2281 C CA . LYS A 1 282 ? 33.440 -20.960 -31.261 1.00 89.25 282 LYS A CA 1
ATOM 2282 C C . LYS A 1 282 ? 32.925 -19.609 -30.769 1.00 89.25 282 LYS A C 1
ATOM 2284 O O . LYS A 1 282 ? 33.601 -18.958 -29.972 1.00 89.25 282 LYS A O 1
ATOM 2289 N N . TYR A 1 283 ? 31.755 -19.177 -31.244 1.00 91.75 283 TYR A N 1
ATOM 2290 C CA . TYR A 1 283 ? 31.258 -17.813 -31.030 1.00 91.75 283 TYR A CA 1
ATOM 2291 C C . TYR A 1 283 ? 30.122 -17.708 -30.002 1.00 91.75 283 TYR A C 1
ATOM 2293 O O . TYR A 1 283 ? 29.856 -16.603 -29.521 1.00 91.75 283 TYR A O 1
ATOM 2301 N N . GLY A 1 284 ? 29.496 -18.823 -29.603 1.00 91.25 284 GLY A N 1
ATOM 2302 C CA . GLY A 1 284 ? 28.270 -18.847 -28.794 1.00 91.25 284 GLY A CA 1
ATOM 2303 C C . GLY A 1 284 ? 28.327 -18.016 -27.514 1.00 91.25 284 GLY A C 1
ATOM 2304 O O . GLY A 1 284 ? 27.497 -17.129 -27.307 1.00 91.25 284 GLY A O 1
ATOM 2305 N N . LEU A 1 285 ? 29.365 -18.204 -26.691 1.00 91.19 285 LEU A N 1
ATOM 2306 C CA . LEU A 1 285 ? 29.512 -17.455 -25.436 1.00 91.19 285 LEU A CA 1
ATOM 2307 C C . LEU A 1 285 ? 29.716 -15.945 -25.660 1.00 91.19 285 LEU A C 1
ATOM 2309 O O . LEU A 1 285 ? 29.206 -15.137 -24.884 1.00 91.19 285 LEU A O 1
ATOM 2313 N N . LEU A 1 286 ? 30.458 -15.543 -26.698 1.00 92.12 286 LEU A N 1
ATOM 2314 C CA . LEU A 1 286 ? 30.692 -14.125 -26.990 1.00 92.12 286 LEU A CA 1
ATOM 2315 C C . LEU A 1 286 ? 29.437 -13.450 -27.540 1.00 92.12 286 LEU A C 1
ATOM 2317 O O . LEU A 1 286 ? 29.134 -12.330 -27.136 1.00 92.12 286 LEU A O 1
ATOM 2321 N N . VAL A 1 287 ? 28.681 -14.134 -28.404 1.00 94.69 287 VAL A N 1
ATOM 2322 C CA . VAL A 1 287 ? 27.375 -13.650 -28.870 1.00 94.69 287 VAL A CA 1
ATOM 2323 C C . VAL A 1 287 ? 26.411 -13.503 -27.693 1.00 94.69 287 VAL A C 1
ATOM 2325 O O . VAL A 1 287 ? 25.773 -12.461 -27.561 1.00 94.69 287 VAL A O 1
ATOM 2328 N N . PHE A 1 288 ? 26.369 -14.481 -26.782 1.00 95.00 288 PHE A N 1
ATOM 2329 C CA . PHE A 1 288 ? 25.562 -14.401 -25.564 1.00 95.00 288 PHE A CA 1
ATOM 2330 C C . PHE A 1 288 ? 25.940 -13.186 -24.702 1.00 95.00 288 PHE A C 1
ATOM 2332 O O . PHE A 1 288 ? 25.076 -12.423 -24.278 1.00 95.00 288 PHE A O 1
ATOM 2339 N N . GLN A 1 289 ? 27.237 -12.958 -24.473 1.00 93.44 289 GLN A N 1
ATOM 2340 C CA . GLN A 1 289 ? 27.718 -11.793 -23.722 1.00 93.44 289 GLN A CA 1
ATOM 2341 C C . GLN A 1 289 ? 27.374 -10.462 -24.401 1.00 93.44 289 GLN A C 1
ATOM 2343 O O . GLN A 1 289 ? 27.009 -9.508 -23.715 1.00 93.44 289 GLN A O 1
ATOM 2348 N N . SER A 1 290 ? 27.483 -10.395 -25.728 1.00 95.00 290 SER A N 1
ATOM 2349 C CA . SER A 1 290 ? 27.082 -9.230 -26.521 1.00 95.00 290 SER A CA 1
ATOM 2350 C C . SER A 1 290 ? 25.584 -8.960 -26.405 1.00 95.00 290 SER A C 1
ATOM 2352 O O . SER A 1 290 ? 25.179 -7.816 -26.210 1.00 95.00 290 SER A O 1
ATOM 2354 N N . LEU A 1 291 ? 24.761 -10.011 -26.445 1.00 95.62 291 LEU A N 1
ATOM 2355 C CA . LEU A 1 291 ? 23.315 -9.906 -26.286 1.00 95.62 291 LEU A CA 1
ATOM 2356 C C . LEU A 1 291 ? 22.940 -9.396 -24.888 1.00 95.62 291 LEU A C 1
ATOM 2358 O O . LEU A 1 291 ? 22.153 -8.460 -24.772 1.00 95.62 291 LEU A O 1
ATOM 2362 N N . VAL A 1 292 ? 23.548 -9.949 -23.833 1.00 95.38 292 VAL A N 1
ATOM 2363 C CA . VAL A 1 292 ? 23.354 -9.486 -22.447 1.00 95.38 292 VAL A CA 1
ATOM 2364 C C . VAL A 1 292 ? 23.731 -8.010 -22.300 1.00 95.38 292 VAL A C 1
ATOM 2366 O O . VAL A 1 292 ? 22.977 -7.242 -21.706 1.00 95.38 292 VAL A O 1
ATOM 2369 N N . PHE A 1 293 ? 24.859 -7.597 -22.882 1.00 95.12 293 PHE A N 1
ATOM 2370 C CA . PHE A 1 293 ? 25.292 -6.200 -22.874 1.00 95.12 293 PHE A CA 1
ATOM 2371 C C . PHE A 1 293 ? 24.271 -5.272 -23.549 1.00 95.12 293 PHE A C 1
ATOM 2373 O O . PHE A 1 293 ? 23.894 -4.261 -22.959 1.00 95.12 293 PHE A O 1
ATOM 2380 N N . ILE A 1 294 ? 23.773 -5.633 -24.737 1.00 95.25 294 ILE A N 1
ATOM 2381 C CA . ILE A 1 294 ? 22.749 -4.850 -25.447 1.00 95.25 294 ILE A CA 1
ATOM 2382 C C . ILE A 1 294 ? 21.457 -4.782 -24.626 1.00 95.25 294 ILE A C 1
ATOM 2384 O O . ILE A 1 294 ? 20.888 -3.705 -24.469 1.00 95.25 294 ILE A O 1
ATOM 2388 N N . ILE A 1 295 ? 20.999 -5.900 -24.057 1.00 95.31 295 ILE A N 1
ATOM 2389 C CA . ILE A 1 295 ? 19.780 -5.925 -23.237 1.00 95.31 295 ILE A CA 1
ATOM 2390 C C . ILE A 1 295 ? 19.920 -4.985 -22.034 1.00 95.31 295 ILE A C 1
ATOM 2392 O O . ILE A 1 295 ? 19.022 -4.182 -21.779 1.00 95.31 295 ILE A O 1
ATOM 2396 N N . ASN A 1 296 ? 21.042 -5.037 -21.313 1.00 94.06 296 ASN A N 1
ATOM 2397 C CA . ASN A 1 296 ? 21.253 -4.182 -20.145 1.00 94.06 296 ASN A CA 1
ATOM 2398 C C . ASN A 1 296 ? 21.460 -2.709 -20.518 1.00 94.06 296 ASN A C 1
ATOM 2400 O O . ASN A 1 296 ? 20.986 -1.842 -19.785 1.00 94.06 296 ASN A O 1
ATOM 2404 N N . LEU A 1 297 ? 22.038 -2.408 -21.686 1.00 93.56 297 LEU A N 1
ATOM 2405 C CA . LEU A 1 297 ? 22.068 -1.050 -22.236 1.00 93.56 297 LEU A CA 1
ATOM 2406 C C . LEU A 1 297 ? 20.646 -0.484 -22.398 1.00 93.56 297 LEU A C 1
ATOM 2408 O O . LEU A 1 297 ? 20.382 0.642 -21.985 1.00 93.56 297 LEU A O 1
ATOM 2412 N N . LEU A 1 298 ? 19.707 -1.276 -22.929 1.00 91.62 298 LEU A N 1
ATOM 2413 C CA . LEU A 1 298 ? 18.302 -0.868 -23.095 1.00 91.62 298 LEU A CA 1
ATOM 2414 C C . LEU A 1 298 ? 17.517 -0.796 -21.774 1.00 91.62 298 LEU A C 1
ATOM 2416 O O . LEU A 1 298 ? 16.374 -0.327 -21.739 1.00 91.62 298 LEU A O 1
ATOM 2420 N N . ARG A 1 299 ? 18.099 -1.268 -20.665 1.00 88.25 299 ARG A N 1
ATOM 2421 C CA . ARG A 1 299 ? 17.531 -1.069 -19.328 1.00 88.25 299 ARG A CA 1
ATOM 2422 C C . ARG A 1 299 ? 17.897 0.283 -18.724 1.00 88.25 299 ARG A C 1
ATOM 2424 O O . ARG A 1 299 ? 17.199 0.693 -17.797 1.00 88.25 299 ARG A O 1
ATOM 2431 N N . ASP A 1 300 ? 18.946 0.941 -19.211 1.00 89.25 300 ASP A N 1
ATOM 2432 C CA . ASP A 1 300 ? 19.332 2.273 -18.751 1.00 89.25 300 ASP A CA 1
ATOM 2433 C C . ASP A 1 300 ? 18.211 3.280 -19.050 1.00 89.25 300 ASP A C 1
ATOM 2435 O O . ASP A 1 300 ? 17.617 3.280 -20.130 1.00 89.25 300 ASP A O 1
ATOM 2439 N N . SER A 1 301 ? 17.949 4.169 -18.092 1.00 85.94 301 SER A N 1
ATOM 2440 C CA . SER A 1 301 ? 17.057 5.322 -18.229 1.00 85.94 301 SER A CA 1
ATOM 2441 C C . SER A 1 301 ? 17.260 6.112 -19.528 1.00 85.94 301 SER A C 1
ATOM 2443 O O . SER A 1 301 ? 16.278 6.573 -20.106 1.00 85.94 301 SER A O 1
ATOM 2445 N N . LYS A 1 302 ? 18.501 6.211 -20.030 1.00 88.88 302 LYS A N 1
ATOM 2446 C CA . LYS A 1 302 ? 18.817 6.910 -21.284 1.00 88.88 302 LYS A CA 1
ATOM 2447 C C . LYS A 1 302 ? 18.211 6.233 -22.520 1.00 88.88 302 LYS A C 1
ATOM 2449 O O . LYS A 1 302 ? 17.854 6.923 -23.470 1.00 88.88 302 LYS A O 1
ATOM 2454 N N . TYR A 1 303 ? 18.089 4.905 -22.517 1.00 89.38 303 TYR A N 1
ATOM 2455 C CA . TYR A 1 303 ? 17.675 4.114 -23.685 1.00 89.38 303 TYR A CA 1
ATOM 2456 C C . TYR A 1 303 ? 16.378 3.325 -23.461 1.00 89.38 303 TYR A C 1
ATOM 2458 O O . TYR A 1 303 ? 15.963 2.565 -24.333 1.00 89.38 303 TYR A O 1
ATOM 2466 N N . PHE A 1 304 ? 15.694 3.529 -22.333 1.00 85.50 304 PHE A N 1
ATOM 2467 C CA . PHE A 1 304 ? 14.476 2.800 -21.966 1.00 85.50 304 PHE A CA 1
ATOM 2468 C C . PHE A 1 304 ? 13.378 2.844 -23.049 1.00 85.50 304 PHE A C 1
ATOM 2470 O O . PHE A 1 304 ? 12.666 1.859 -23.251 1.00 85.50 304 PHE A O 1
ATOM 2477 N N . HIS A 1 305 ? 13.272 3.945 -23.802 1.00 87.06 305 HIS A N 1
ATOM 2478 C CA . HIS A 1 305 ? 12.302 4.102 -24.895 1.00 87.06 305 HIS A CA 1
ATOM 2479 C C . HIS A 1 305 ? 12.530 3.158 -26.093 1.00 87.06 305 HIS A C 1
ATOM 2481 O O . HIS A 1 305 ? 11.641 3.021 -26.929 1.00 87.06 305 HIS A O 1
ATOM 2487 N N . PHE A 1 306 ? 13.674 2.466 -26.164 1.00 88.88 306 PHE A N 1
ATOM 2488 C CA . PHE A 1 306 ? 13.973 1.453 -27.184 1.00 88.88 306 PHE A CA 1
ATOM 2489 C C . PHE A 1 306 ? 13.530 0.032 -26.790 1.00 88.88 306 PHE A C 1
ATOM 2491 O O . PHE A 1 306 ? 13.654 -0.892 -27.590 1.00 88.88 306 PHE A O 1
ATOM 2498 N N . ARG A 1 307 ? 12.957 -0.183 -25.598 1.00 90.81 307 ARG A N 1
ATOM 2499 C CA . ARG A 1 307 ? 12.378 -1.489 -25.228 1.00 90.81 307 ARG A CA 1
ATOM 2500 C C . ARG A 1 307 ? 11.269 -1.963 -26.188 1.00 90.81 307 ARG A C 1
ATOM 2502 O O . ARG A 1 307 ? 11.391 -3.075 -26.696 1.00 90.81 307 ARG A O 1
ATOM 2509 N N . PRO A 1 308 ? 10.280 -1.124 -26.567 1.00 90.81 308 PRO A N 1
ATOM 2510 C CA . PRO A 1 308 ? 9.288 -1.504 -27.579 1.00 90.81 308 PRO A CA 1
ATOM 2511 C C . PRO A 1 308 ? 9.896 -1.841 -28.953 1.00 90.81 308 PRO A C 1
ATOM 2513 O O . PRO A 1 308 ? 9.335 -2.644 -29.700 1.00 90.81 308 PRO A O 1
ATOM 2516 N N . VAL A 1 309 ? 11.049 -1.247 -29.294 1.00 90.94 309 VAL A N 1
ATOM 2517 C CA . VAL A 1 309 ? 11.801 -1.548 -30.528 1.00 90.94 309 VAL A CA 1
ATOM 2518 C C . VAL A 1 309 ? 12.357 -2.969 -30.465 1.00 90.94 309 VAL A C 1
ATOM 2520 O O . VAL A 1 309 ? 12.184 -3.727 -31.418 1.00 90.94 309 VAL A O 1
ATOM 2523 N N . MET A 1 310 ? 12.959 -3.353 -29.333 1.00 93.19 310 MET A N 1
ATOM 2524 C CA . MET A 1 310 ? 13.430 -4.720 -29.086 1.00 93.19 310 MET A CA 1
ATOM 2525 C C . MET A 1 310 ? 12.272 -5.729 -29.123 1.00 93.19 310 MET A C 1
ATOM 2527 O O . MET A 1 310 ? 12.378 -6.743 -29.809 1.00 93.19 310 MET A O 1
ATOM 2531 N N . ASP A 1 311 ? 11.144 -5.436 -28.468 1.00 93.12 311 ASP A N 1
ATOM 2532 C CA . ASP A 1 311 ? 9.958 -6.306 -28.501 1.00 93.12 311 ASP A CA 1
ATOM 2533 C C . ASP A 1 311 ? 9.427 -6.492 -29.936 1.00 93.12 311 ASP A C 1
ATOM 2535 O O . ASP A 1 311 ? 9.150 -7.613 -30.369 1.00 93.12 311 ASP A O 1
ATOM 2539 N N . THR A 1 312 ? 9.354 -5.405 -30.717 1.00 92.69 312 THR A N 1
ATOM 2540 C CA . THR A 1 312 ? 8.931 -5.451 -32.127 1.00 92.69 312 THR A CA 1
ATOM 2541 C C . THR A 1 312 ? 9.901 -6.267 -32.981 1.00 92.69 312 THR A C 1
ATOM 2543 O O . THR A 1 312 ? 9.463 -7.047 -33.829 1.00 92.69 312 THR A O 1
ATOM 2546 N N . TYR A 1 313 ? 11.211 -6.118 -32.756 1.00 94.44 313 TYR A N 1
ATOM 2547 C CA . TYR A 1 313 ? 12.232 -6.909 -33.440 1.00 94.44 313 TYR A CA 1
ATOM 2548 C C . TYR A 1 313 ? 12.062 -8.404 -33.152 1.00 94.44 313 TYR A C 1
ATOM 2550 O O . TYR A 1 313 ? 11.961 -9.187 -34.096 1.00 94.44 313 TYR A O 1
ATOM 2558 N N . ILE A 1 314 ? 11.948 -8.795 -31.878 1.00 95.00 314 ILE A N 1
ATOM 2559 C CA . ILE A 1 314 ? 11.772 -10.199 -31.479 1.00 95.00 314 ILE A CA 1
ATOM 2560 C C . ILE A 1 314 ? 10.517 -10.786 -32.135 1.00 95.00 314 ILE A C 1
ATOM 2562 O O . ILE A 1 314 ? 10.569 -11.855 -32.737 1.00 95.00 314 ILE A O 1
ATOM 2566 N N . GLN A 1 315 ? 9.392 -10.074 -32.085 1.00 91.62 315 GLN A N 1
ATOM 2567 C CA . GLN A 1 315 ? 8.124 -10.596 -32.596 1.00 91.62 315 GLN A CA 1
ATOM 2568 C C . GLN A 1 315 ? 8.053 -10.669 -34.128 1.00 91.62 315 GLN A C 1
ATOM 2570 O O . GLN A 1 315 ? 7.452 -11.608 -34.655 1.00 91.62 315 GLN A O 1
ATOM 2575 N N . LYS A 1 316 ? 8.610 -9.680 -34.848 1.00 90.62 316 LYS A N 1
ATOM 2576 C CA . LYS A 1 316 ? 8.373 -9.505 -36.296 1.00 90.62 316 LYS A CA 1
ATOM 2577 C C . LYS A 1 316 ? 9.583 -9.738 -37.200 1.00 90.62 316 LYS A C 1
ATOM 2579 O O . LYS A 1 316 ? 9.377 -10.053 -38.368 1.00 90.62 316 LYS A O 1
ATOM 2584 N N . HIS A 1 317 ? 10.807 -9.548 -36.710 1.00 91.38 317 HIS A N 1
ATOM 2585 C CA . HIS A 1 317 ? 12.014 -9.522 -37.549 1.00 91.38 317 HIS A CA 1
ATOM 2586 C C . HIS A 1 317 ? 13.009 -10.638 -37.228 1.00 91.38 317 HIS A C 1
ATOM 2588 O O . HIS A 1 317 ? 13.674 -11.130 -38.134 1.00 91.38 317 HIS A O 1
ATOM 2594 N N . PHE A 1 318 ? 13.094 -11.056 -35.967 1.00 94.81 318 PHE A N 1
ATOM 2595 C CA . PHE A 1 318 ? 14.011 -12.103 -35.538 1.00 94.81 318 PHE A CA 1
ATOM 2596 C C . PHE A 1 318 ? 13.750 -13.430 -36.273 1.00 94.81 318 PHE A C 1
ATOM 2598 O O . PHE A 1 318 ? 12.618 -13.912 -36.316 1.00 94.81 318 PHE A O 1
ATOM 2605 N N . ALA A 1 319 ? 14.812 -14.026 -36.827 1.00 91.75 319 ALA A N 1
ATOM 2606 C CA . ALA A 1 319 ? 14.744 -15.226 -37.670 1.00 91.75 319 ALA A CA 1
ATOM 2607 C C . ALA A 1 319 ? 15.607 -16.410 -37.176 1.00 91.75 319 ALA A C 1
ATOM 2609 O O . ALA A 1 319 ? 15.674 -17.443 -37.840 1.00 91.75 319 ALA A O 1
ATOM 2610 N N . GLY A 1 320 ? 16.263 -16.292 -36.015 1.00 92.44 320 GLY A N 1
ATOM 2611 C CA . GLY A 1 320 ? 17.177 -17.316 -35.495 1.00 92.44 320 GLY A CA 1
ATOM 2612 C C . GLY A 1 320 ? 16.448 -18.518 -34.885 1.00 92.44 320 GLY A C 1
ATOM 2613 O O . GLY A 1 320 ? 16.223 -18.555 -33.677 1.00 92.44 320 GLY A O 1
ATOM 2614 N N . ALA A 1 321 ? 16.095 -19.525 -35.688 1.00 91.69 321 ALA A N 1
ATOM 2615 C CA . ALA A 1 321 ? 15.334 -20.697 -35.229 1.00 91.69 321 ALA A CA 1
ATOM 2616 C C . ALA A 1 321 ? 16.134 -21.668 -34.332 1.00 91.69 321 ALA A C 1
ATOM 2618 O O . ALA A 1 321 ? 15.552 -22.370 -33.516 1.00 91.69 321 ALA A O 1
ATOM 2619 N N . LEU A 1 322 ? 17.464 -21.721 -34.443 1.00 91.62 322 LEU A N 1
ATOM 2620 C CA . LEU A 1 322 ? 18.301 -22.636 -33.645 1.00 91.62 322 LEU A CA 1
ATOM 2621 C C . LEU A 1 322 ? 18.929 -21.980 -32.406 1.00 91.62 322 LEU A C 1
ATOM 2623 O O . LEU A 1 322 ? 19.495 -22.676 -31.560 1.00 91.62 322 LEU A O 1
ATOM 2627 N N . ALA A 1 323 ? 18.781 -20.662 -32.260 1.00 94.88 323 ALA A N 1
ATOM 2628 C CA . ALA A 1 323 ? 19.417 -19.887 -31.201 1.00 94.88 323 ALA A CA 1
ATOM 2629 C C . ALA A 1 323 ? 19.019 -20.343 -29.784 1.00 94.88 323 ALA A C 1
ATOM 2631 O O . ALA A 1 323 ? 19.853 -20.301 -28.880 1.00 94.88 323 ALA A O 1
ATOM 2632 N N . TYR A 1 324 ? 17.784 -20.825 -29.574 1.00 95.19 324 TYR A N 1
ATOM 2633 C CA . TYR A 1 324 ? 17.311 -21.261 -28.252 1.00 95.19 324 TYR A CA 1
ATOM 2634 C C . TYR A 1 324 ? 18.223 -22.313 -27.602 1.00 95.19 324 TYR A C 1
ATOM 2636 O O . TYR A 1 324 ? 18.408 -22.276 -26.387 1.00 95.19 324 TYR A O 1
ATOM 2644 N N . LYS A 1 325 ? 18.811 -23.228 -28.392 1.00 93.88 325 LYS A N 1
ATOM 2645 C CA . LYS A 1 325 ? 19.673 -24.307 -27.882 1.00 93.88 325 LYS A CA 1
ATOM 2646 C C . LYS A 1 325 ? 20.890 -23.728 -27.170 1.00 93.88 325 LYS A C 1
ATOM 2648 O O . LYS A 1 325 ? 21.164 -24.072 -26.021 1.00 93.88 325 LYS A O 1
ATOM 2653 N N . GLU A 1 326 ? 21.575 -22.807 -27.838 1.00 94.88 326 GLU A N 1
ATOM 2654 C CA . GLU A 1 326 ? 22.786 -22.190 -27.309 1.00 94.88 326 GLU A CA 1
ATOM 2655 C C . GLU A 1 326 ? 22.478 -21.191 -26.190 1.00 94.88 326 GLU A C 1
ATOM 2657 O O . GLU A 1 326 ? 23.175 -21.174 -25.179 1.00 94.88 326 GLU A O 1
ATOM 2662 N N . LEU A 1 327 ? 21.392 -20.419 -26.303 1.00 96.44 327 LEU A N 1
ATOM 2663 C CA . LEU A 1 327 ? 20.980 -19.488 -25.247 1.00 96.44 327 LEU A CA 1
ATOM 2664 C C . LEU A 1 327 ? 20.643 -20.215 -23.932 1.00 96.44 327 LEU A C 1
ATOM 2666 O O . LEU A 1 327 ? 21.092 -19.778 -22.869 1.00 96.44 327 LEU A O 1
ATOM 2670 N N . ILE A 1 328 ? 19.914 -21.340 -23.988 1.00 96.38 328 ILE A N 1
ATOM 2671 C CA . ILE A 1 328 ? 19.638 -22.171 -22.802 1.00 96.38 328 ILE A CA 1
ATOM 2672 C C . ILE A 1 328 ? 20.939 -22.765 -22.254 1.00 96.38 328 ILE A C 1
ATOM 2674 O O . ILE A 1 328 ? 21.173 -22.707 -21.046 1.00 96.38 328 ILE A O 1
ATOM 2678 N N . ARG A 1 329 ? 21.817 -23.284 -23.126 1.00 95.44 329 ARG A N 1
ATOM 2679 C CA . ARG A 1 329 ? 23.114 -23.850 -22.727 1.00 95.44 329 ARG A CA 1
ATOM 2680 C C . ARG A 1 329 ? 23.985 -22.821 -21.999 1.00 95.44 329 ARG A C 1
ATOM 2682 O O . ARG A 1 329 ? 24.535 -23.134 -20.945 1.00 95.44 329 ARG A O 1
ATOM 2689 N N . CYS A 1 330 ? 24.089 -21.596 -22.520 1.00 94.81 330 CYS A N 1
ATOM 2690 C CA . CYS A 1 330 ? 24.838 -20.502 -21.896 1.00 94.81 330 CYS A CA 1
ATOM 2691 C C . CYS A 1 330 ? 24.234 -20.070 -20.553 1.00 94.81 330 CYS A C 1
ATOM 2693 O O . CYS A 1 330 ? 24.978 -19.891 -19.588 1.00 94.81 330 CYS A O 1
ATOM 2695 N N . LEU A 1 331 ? 22.904 -19.939 -20.464 1.00 94.88 331 LEU A N 1
ATOM 2696 C CA . LEU A 1 331 ? 22.222 -19.627 -19.203 1.00 94.88 331 LEU A CA 1
ATOM 2697 C C . LEU A 1 331 ? 22.475 -20.701 -18.145 1.00 94.88 331 LEU A C 1
ATOM 2699 O O . LEU A 1 331 ? 22.870 -20.372 -17.028 1.00 94.88 331 LEU A O 1
ATOM 2703 N N . LYS A 1 332 ? 22.313 -21.978 -18.510 1.00 94.62 332 LYS A N 1
ATOM 2704 C CA . LYS A 1 332 ? 22.580 -23.111 -17.618 1.00 94.62 332 LYS A CA 1
ATOM 2705 C C . LYS A 1 332 ? 24.034 -23.100 -17.151 1.00 94.62 332 LYS A C 1
ATOM 2707 O O . LYS A 1 332 ? 24.292 -23.207 -15.959 1.00 94.62 332 LYS A O 1
ATOM 2712 N N . TRP A 1 333 ? 24.975 -22.870 -18.066 1.00 91.88 333 TRP A N 1
ATOM 2713 C CA . TRP A 1 333 ? 26.398 -22.770 -17.742 1.00 91.88 333 TRP A CA 1
ATOM 2714 C C . TRP A 1 333 ? 26.708 -21.636 -16.753 1.00 91.88 333 TRP A C 1
ATOM 2716 O O . TRP A 1 333 ? 27.503 -21.832 -15.836 1.00 91.88 333 TRP A O 1
ATOM 2726 N N . TYR A 1 334 ? 26.072 -20.464 -16.882 1.00 91.38 334 TYR A N 1
ATOM 2727 C CA . TYR A 1 334 ? 26.207 -19.390 -15.888 1.00 91.38 334 TYR A CA 1
ATOM 2728 C C . TYR A 1 334 ? 25.587 -19.750 -14.530 1.00 91.38 334 TYR A C 1
ATOM 2730 O O . TYR A 1 334 ? 26.145 -19.358 -13.506 1.00 91.38 334 TYR A O 1
ATOM 2738 N N . MET A 1 335 ? 24.482 -20.501 -14.494 1.00 91.06 335 MET A N 1
ATOM 2739 C CA . MET A 1 335 ? 23.877 -20.971 -13.238 1.00 91.06 335 MET A CA 1
ATOM 2740 C C . MET A 1 335 ? 24.728 -22.031 -12.542 1.00 91.06 335 MET A C 1
ATOM 2742 O O . MET A 1 335 ? 25.011 -21.891 -11.359 1.00 91.06 335 MET A O 1
ATOM 2746 N N . ASP A 1 336 ? 25.226 -23.029 -13.268 1.00 90.31 336 ASP A N 1
ATOM 2747 C CA . ASP A 1 336 ? 26.057 -24.090 -12.685 1.00 90.31 336 ASP A CA 1
ATOM 2748 C C . ASP A 1 336 ? 27.371 -23.533 -12.101 1.00 90.31 336 ASP A C 1
ATOM 2750 O O . ASP A 1 336 ? 27.855 -24.002 -11.071 1.00 90.31 336 ASP A O 1
ATOM 2754 N N . ARG A 1 337 ? 27.928 -22.481 -12.718 1.00 87.19 337 ARG A N 1
ATOM 2755 C CA . ARG A 1 337 ? 29.167 -21.825 -12.265 1.00 87.19 337 ARG A CA 1
ATOM 2756 C C . ARG A 1 337 ? 28.962 -20.736 -11.217 1.00 87.19 337 ARG A C 1
ATOM 2758 O O . ARG A 1 337 ? 29.950 -20.190 -10.723 1.00 87.19 337 ARG A O 1
ATOM 2765 N N . SER A 1 338 ? 27.727 -20.411 -10.833 1.00 83.69 338 SER A N 1
ATOM 2766 C CA . SER A 1 338 ? 27.487 -19.362 -9.834 1.00 83.69 338 SER A CA 1
ATOM 2767 C C . SER A 1 338 ? 28.104 -19.708 -8.472 1.00 83.69 338 SER A C 1
ATOM 2769 O O . SER A 1 338 ? 28.454 -18.800 -7.721 1.00 83.69 338 SER A O 1
ATOM 2771 N N . ALA A 1 339 ? 28.284 -21.000 -8.175 1.00 78.25 339 ALA A N 1
ATOM 2772 C CA . ALA A 1 339 ? 28.939 -21.494 -6.966 1.00 78.25 339 ALA A CA 1
ATOM 2773 C C . ALA A 1 339 ? 30.467 -21.278 -6.958 1.00 78.25 339 ALA A C 1
ATOM 2775 O O . ALA A 1 339 ? 31.071 -21.239 -5.891 1.00 78.25 339 ALA A O 1
ATOM 2776 N N . GLU A 1 340 ? 31.105 -21.106 -8.122 1.00 80.06 340 GLU A N 1
ATOM 2777 C CA . GLU A 1 340 ? 32.568 -20.991 -8.239 1.00 80.06 340 GLU A CA 1
ATOM 2778 C C . GLU A 1 340 ? 33.103 -19.593 -7.871 1.00 80.06 340 GLU A C 1
ATOM 2780 O O . GLU A 1 340 ? 34.314 -19.403 -7.811 1.00 80.06 340 GLU A O 1
ATOM 2785 N N . LEU A 1 341 ? 32.230 -18.598 -7.647 1.00 71.31 341 LEU A N 1
ATOM 2786 C CA . LEU A 1 341 ? 32.572 -17.199 -7.307 1.00 71.31 341 LEU A CA 1
ATOM 2787 C C . LEU A 1 341 ? 33.479 -16.464 -8.322 1.00 71.31 341 LEU A C 1
ATOM 2789 O O . LEU A 1 341 ? 33.930 -15.349 -8.070 1.00 71.31 341 LEU A O 1
ATOM 2793 N N . VAL A 1 342 ? 33.693 -17.029 -9.512 1.00 71.50 342 VAL A N 1
ATOM 2794 C CA . VAL A 1 342 ? 34.480 -16.426 -10.598 1.00 71.50 342 VAL A CA 1
ATOM 2795 C C . VAL A 1 342 ? 33.552 -15.741 -11.605 1.00 71.50 342 VAL A C 1
ATOM 2797 O O . VAL A 1 342 ? 32.549 -16.318 -12.015 1.00 71.50 342 VAL A O 1
ATOM 2800 N N . ARG A 1 343 ? 33.902 -14.522 -12.054 1.00 71.88 343 ARG A N 1
ATOM 2801 C CA . ARG A 1 343 ? 33.150 -13.750 -13.075 1.00 71.88 343 ARG A CA 1
ATOM 2802 C C . ARG A 1 343 ? 31.677 -13.479 -12.707 1.00 71.88 343 ARG A C 1
ATOM 2804 O O . ARG A 1 343 ? 30.816 -13.439 -13.585 1.00 71.88 343 ARG A O 1
ATOM 2811 N N . GLN A 1 344 ? 31.401 -13.249 -11.422 1.00 79.31 344 GLN A N 1
ATOM 2812 C CA . GLN A 1 344 ? 30.046 -13.005 -10.909 1.00 79.31 344 GLN A CA 1
ATOM 2813 C C . GLN A 1 344 ? 29.352 -11.810 -11.575 1.00 79.31 344 GLN A C 1
ATOM 2815 O O . GLN A 1 344 ? 28.156 -11.893 -11.831 1.00 79.31 344 GLN A O 1
ATOM 2820 N N . ASP A 1 345 ? 30.083 -10.759 -11.957 1.00 84.56 345 ASP A N 1
ATOM 2821 C CA . ASP A 1 345 ? 29.498 -9.597 -12.641 1.00 84.56 345 ASP A CA 1
ATOM 2822 C C . ASP A 1 345 ? 28.788 -9.995 -13.943 1.00 84.56 345 ASP A C 1
ATOM 2824 O O . ASP A 1 345 ? 27.651 -9.602 -14.182 1.00 84.56 345 ASP A O 1
ATOM 2828 N N . HIS A 1 346 ? 29.398 -10.859 -14.762 1.00 87.50 346 HIS A N 1
ATOM 2829 C CA . HIS A 1 346 ? 28.779 -11.326 -16.007 1.00 87.50 346 HIS A CA 1
ATOM 2830 C C . HIS A 1 346 ? 27.537 -12.190 -15.763 1.00 87.50 346 HIS A C 1
ATOM 2832 O O . HIS A 1 346 ? 26.583 -12.123 -16.539 1.00 87.50 346 HIS A O 1
ATOM 2838 N N . ILE A 1 347 ? 27.538 -12.982 -14.687 1.00 89.94 347 ILE A N 1
ATOM 2839 C CA . ILE A 1 347 ? 26.386 -13.797 -14.288 1.00 89.94 347 ILE A CA 1
ATOM 2840 C C . ILE A 1 347 ? 25.247 -12.877 -13.833 1.00 89.94 347 ILE A C 1
ATOM 2842 O O . ILE A 1 347 ? 24.119 -13.027 -14.296 1.00 89.94 347 ILE A O 1
ATOM 2846 N N . GLN A 1 348 ? 25.540 -11.882 -12.992 1.00 91.06 348 GLN A N 1
ATOM 2847 C CA . GLN A 1 348 ? 24.561 -10.895 -12.530 1.00 91.06 348 GLN A CA 1
ATOM 2848 C C . GLN A 1 348 ? 23.952 -10.104 -13.690 1.00 91.06 348 GLN A C 1
ATOM 2850 O O . GLN A 1 348 ? 22.733 -9.936 -13.743 1.00 91.06 348 GLN A O 1
ATOM 2855 N N . GLU A 1 349 ? 24.774 -9.660 -14.642 1.00 92.50 349 GLU A N 1
ATOM 2856 C CA . GLU A 1 349 ? 24.306 -8.982 -15.851 1.00 92.50 349 GLU A CA 1
ATOM 2857 C C . GLU A 1 349 ? 23.380 -9.884 -16.681 1.00 92.50 349 GLU A C 1
ATOM 2859 O O . GLU A 1 349 ? 22.327 -9.431 -17.131 1.00 92.50 349 GLU A O 1
ATOM 2864 N N . ALA A 1 350 ? 23.692 -11.176 -16.821 1.00 94.00 350 ALA A N 1
ATOM 2865 C CA . ALA A 1 350 ? 22.808 -12.119 -17.505 1.00 94.00 350 ALA A CA 1
ATOM 2866 C C . ALA A 1 350 ? 21.479 -12.326 -16.760 1.00 94.00 350 ALA A C 1
ATOM 2868 O O . ALA A 1 350 ? 20.428 -12.398 -17.394 1.00 94.00 350 ALA A O 1
ATOM 2869 N N . MET A 1 351 ? 21.496 -12.360 -15.423 1.00 93.94 351 MET A N 1
ATOM 2870 C CA . MET A 1 351 ? 20.273 -12.464 -14.617 1.00 93.94 351 MET A CA 1
ATOM 2871 C C . MET A 1 351 ? 19.403 -11.213 -14.723 1.00 93.94 351 MET A C 1
ATOM 2873 O O . MET A 1 351 ? 18.180 -11.310 -14.733 1.00 93.94 351 MET A O 1
ATOM 2877 N N . ARG A 1 352 ? 20.013 -10.033 -14.864 1.00 93.75 352 ARG A N 1
ATOM 2878 C CA . ARG A 1 352 ? 19.296 -8.789 -15.180 1.00 93.75 352 ARG A CA 1
ATOM 2879 C C . ARG A 1 352 ? 18.690 -8.833 -16.592 1.00 93.75 352 ARG A C 1
ATOM 2881 O O . ARG A 1 352 ? 17.614 -8.280 -16.810 1.00 93.75 352 ARG A O 1
ATOM 2888 N N . ALA A 1 353 ? 19.319 -9.515 -17.538 1.00 95.31 353 ALA A N 1
ATOM 2889 C CA . ALA A 1 353 ? 18.818 -9.650 -18.904 1.00 95.31 353 ALA A CA 1
ATOM 2890 C C . ALA A 1 353 ? 17.767 -10.769 -19.091 1.00 95.31 353 ALA A C 1
ATOM 2892 O O . ALA A 1 353 ? 17.291 -10.969 -20.209 1.00 95.31 353 ALA A O 1
ATOM 2893 N N . LEU A 1 354 ? 17.391 -11.487 -18.024 1.00 95.06 354 LEU A N 1
ATOM 2894 C CA . LEU A 1 354 ? 16.641 -12.747 -18.102 1.00 95.06 354 LEU A CA 1
ATOM 2895 C C . LEU A 1 354 ? 15.308 -12.645 -18.861 1.00 95.06 354 LEU A C 1
ATOM 2897 O O . LEU A 1 354 ? 14.996 -13.544 -19.635 1.00 95.06 354 LEU A O 1
ATOM 2901 N N . GLU A 1 355 ? 14.566 -11.545 -18.695 1.00 94.62 355 GLU A N 1
ATOM 2902 C CA . GLU A 1 355 ? 13.301 -11.291 -19.406 1.00 94.62 355 GLU A CA 1
ATOM 2903 C C . GLU A 1 355 ? 13.474 -11.400 -20.931 1.00 94.62 355 GLU A C 1
ATOM 2905 O O . GLU A 1 355 ? 12.838 -12.224 -21.586 1.00 94.62 355 GLU A O 1
ATOM 2910 N N . TYR A 1 356 ? 14.382 -10.604 -21.504 1.00 96.00 356 TYR A N 1
ATOM 2911 C CA . TYR A 1 356 ? 14.612 -10.594 -22.949 1.00 96.00 356 TYR A CA 1
ATOM 2912 C C . TYR A 1 356 ? 15.312 -11.861 -23.438 1.00 96.00 356 TYR A C 1
ATOM 2914 O O . TYR A 1 356 ? 15.049 -12.304 -24.554 1.00 96.00 356 TYR A O 1
ATOM 2922 N N . LEU A 1 357 ? 16.164 -12.481 -22.615 1.00 97.00 357 LEU A N 1
ATOM 2923 C CA . LEU A 1 357 ? 16.750 -13.778 -22.957 1.00 97.00 357 LEU A CA 1
ATOM 2924 C C . LEU A 1 357 ? 15.660 -14.845 -23.130 1.00 97.00 357 LEU A C 1
ATOM 2926 O O . LEU A 1 357 ? 15.693 -15.576 -24.118 1.00 97.00 357 LEU A O 1
ATOM 2930 N N . PHE A 1 358 ? 14.663 -14.898 -22.240 1.00 97.00 358 PHE A N 1
ATOM 2931 C CA . PHE A 1 358 ? 13.525 -15.808 -22.394 1.00 97.00 358 PHE A CA 1
ATOM 2932 C C . PHE A 1 358 ? 12.641 -15.451 -23.594 1.00 97.00 358 PHE A C 1
ATOM 2934 O O . PHE A 1 358 ? 12.253 -16.365 -24.318 1.00 97.00 358 PHE A O 1
ATOM 2941 N N . LYS A 1 359 ? 12.419 -14.161 -23.886 1.00 96.81 359 LYS A N 1
ATOM 2942 C CA . LYS A 1 359 ? 11.747 -13.726 -25.127 1.00 96.81 359 LYS A CA 1
ATOM 2943 C C . LYS A 1 359 ? 12.443 -14.274 -26.379 1.00 96.81 359 LYS A C 1
ATOM 2945 O O . LYS A 1 359 ? 11.788 -14.834 -27.255 1.00 96.81 359 LYS A O 1
ATOM 2950 N N . PHE A 1 360 ? 13.775 -14.183 -26.453 1.00 97.19 360 PHE A N 1
ATOM 2951 C CA . PHE A 1 360 ? 14.546 -14.760 -27.562 1.00 97.19 360 PHE A CA 1
ATOM 2952 C C . PHE A 1 360 ? 14.470 -16.291 -27.605 1.00 97.19 360 PHE A C 1
ATOM 2954 O O . PHE A 1 360 ? 14.285 -16.854 -28.683 1.00 97.19 360 PHE A O 1
ATOM 2961 N N . ILE A 1 361 ? 14.592 -16.969 -26.459 1.00 97.12 361 ILE A N 1
ATOM 2962 C CA . ILE A 1 361 ? 14.520 -18.438 -26.361 1.00 97.12 361 ILE A CA 1
ATOM 2963 C C . ILE A 1 361 ? 13.159 -18.951 -26.842 1.00 97.12 361 ILE A C 1
ATOM 2965 O O . ILE A 1 361 ? 13.105 -19.845 -27.688 1.00 97.12 361 ILE A O 1
ATOM 2969 N N . VAL A 1 362 ? 12.069 -18.373 -26.334 1.00 96.38 362 VAL A N 1
ATOM 2970 C CA . VAL A 1 362 ? 10.696 -18.775 -26.666 1.00 96.38 362 VAL A CA 1
ATOM 2971 C C . VAL A 1 362 ? 10.389 -18.472 -28.126 1.00 96.38 362 VAL A C 1
ATOM 2973 O O . VAL A 1 362 ? 9.951 -19.366 -28.849 1.00 96.38 362 VAL A O 1
ATOM 2976 N N . GLN A 1 363 ? 10.710 -17.271 -28.612 1.00 96.38 363 GLN A N 1
ATOM 2977 C CA . GLN A 1 363 ? 10.481 -16.928 -30.014 1.00 96.38 363 GLN A CA 1
ATOM 2978 C C . GLN A 1 363 ? 11.303 -17.805 -30.970 1.00 96.38 363 GLN A C 1
ATOM 2980 O O . GLN A 1 363 ? 10.778 -18.284 -31.976 1.00 96.38 363 GLN A O 1
ATOM 2985 N N . SER A 1 364 ? 12.573 -18.073 -30.650 1.00 96.00 364 SER A N 1
ATOM 2986 C CA . SER A 1 364 ? 13.428 -18.985 -31.421 1.00 96.00 364 SER A CA 1
ATOM 2987 C C . SER A 1 364 ? 12.817 -20.392 -31.487 1.00 96.00 364 SER A C 1
ATOM 2989 O O . SER A 1 364 ? 12.714 -20.973 -32.570 1.00 96.00 364 SER A O 1
ATOM 2991 N N . ARG A 1 365 ? 12.293 -20.904 -30.361 1.00 94.94 365 ARG A N 1
ATOM 2992 C CA . ARG A 1 365 ? 11.587 -22.193 -30.307 1.00 94.94 365 ARG A CA 1
ATOM 2993 C C . ARG A 1 365 ? 10.286 -22.191 -31.116 1.00 94.94 365 ARG A C 1
ATOM 2995 O O . ARG A 1 365 ? 10.023 -23.169 -31.816 1.00 94.94 365 ARG A O 1
ATOM 3002 N N . ILE A 1 366 ? 9.491 -21.122 -31.062 1.00 93.69 366 ILE A N 1
ATOM 3003 C CA . ILE A 1 366 ? 8.264 -20.980 -31.864 1.00 93.69 366 ILE A CA 1
ATOM 3004 C C . ILE A 1 366 ? 8.599 -21.040 -33.359 1.00 93.69 366 ILE A C 1
ATOM 3006 O O . ILE A 1 366 ? 7.937 -21.762 -34.108 1.00 93.69 366 ILE A O 1
ATOM 3010 N N . LEU A 1 367 ? 9.645 -20.331 -33.798 1.00 93.56 367 LEU A N 1
ATOM 3011 C CA . LEU A 1 367 ? 10.107 -20.348 -35.189 1.00 93.56 367 LEU A CA 1
ATOM 3012 C C . LEU A 1 367 ? 10.567 -21.746 -35.619 1.00 93.56 367 LEU A C 1
ATOM 3014 O O . LEU A 1 367 ? 10.150 -22.229 -36.672 1.00 93.56 367 LEU A O 1
ATOM 3018 N N . TYR A 1 368 ? 11.357 -22.427 -34.787 1.00 94.12 368 TYR A N 1
ATOM 3019 C CA . TYR A 1 368 ? 11.792 -23.796 -35.062 1.00 94.12 368 TYR A CA 1
ATOM 3020 C C . TYR A 1 368 ? 10.622 -24.777 -35.139 1.00 94.12 368 TYR A C 1
ATOM 3022 O O . TYR A 1 368 ? 10.553 -25.588 -36.062 1.00 94.12 368 TYR A O 1
ATOM 3030 N N . SER A 1 369 ? 9.674 -24.690 -34.202 1.00 92.50 369 SER A N 1
ATOM 3031 C CA . SER A 1 369 ? 8.489 -25.550 -34.172 1.00 92.50 369 SER A CA 1
ATOM 3032 C C . SER A 1 369 ? 7.630 -25.365 -35.426 1.00 92.50 369 SER A C 1
ATOM 3034 O O . SER A 1 369 ? 7.222 -26.350 -36.041 1.00 92.50 369 SER A O 1
ATOM 3036 N N . ARG A 1 370 ? 7.443 -24.115 -35.880 1.00 91.62 370 ARG A N 1
ATOM 3037 C CA . ARG A 1 370 ? 6.749 -23.804 -37.142 1.00 91.62 370 ARG A CA 1
ATOM 3038 C C . ARG A 1 370 ? 7.463 -24.383 -38.363 1.00 91.62 370 ARG A C 1
ATOM 3040 O O . ARG A 1 370 ? 6.795 -24.872 -39.266 1.00 91.62 370 ARG A O 1
ATOM 3047 N N . ALA A 1 371 ? 8.795 -24.340 -38.394 1.00 91.19 371 ALA A N 1
ATOM 3048 C CA . ALA A 1 371 ? 9.581 -24.859 -39.513 1.00 91.19 371 ALA A CA 1
ATOM 3049 C C . ALA A 1 371 ? 9.657 -26.398 -39.546 1.00 91.19 371 ALA A C 1
ATOM 3051 O O . ALA A 1 371 ? 9.784 -26.980 -40.620 1.00 91.19 371 ALA A O 1
ATOM 3052 N N . THR A 1 372 ? 9.579 -27.059 -38.387 1.00 90.12 372 THR A N 1
ATOM 3053 C CA . THR A 1 372 ? 9.826 -28.508 -38.242 1.00 90.12 372 THR A CA 1
ATOM 3054 C C . THR A 1 372 ? 8.597 -29.324 -37.843 1.00 90.12 372 THR A C 1
ATOM 3056 O O . THR A 1 372 ? 8.714 -30.524 -37.627 1.00 90.12 372 THR A O 1
ATOM 3059 N N . CYS A 1 373 ? 7.415 -28.708 -37.741 1.00 86.50 373 CYS A N 1
ATOM 3060 C CA . CYS A 1 373 ? 6.196 -29.348 -37.228 1.00 86.50 373 CYS A CA 1
ATOM 3061 C C . CYS A 1 373 ? 6.370 -29.935 -35.810 1.00 86.50 373 CYS A C 1
ATOM 3063 O O . CYS A 1 373 ? 5.886 -31.026 -35.520 1.00 86.50 373 CYS A O 1
ATOM 3065 N N . GLY A 1 374 ? 7.065 -29.209 -34.926 1.00 81.81 374 GLY A N 1
ATOM 3066 C CA . GLY A 1 374 ? 7.182 -29.567 -33.506 1.00 81.81 374 GLY A CA 1
ATOM 3067 C C . GLY A 1 374 ? 8.283 -30.570 -33.143 1.00 81.81 374 GLY A C 1
ATOM 3068 O O . GLY A 1 374 ? 8.288 -31.070 -32.020 1.00 81.81 374 GLY A O 1
ATOM 3069 N N . MET A 1 375 ? 9.253 -30.845 -34.023 1.00 87.31 375 MET A N 1
ATOM 3070 C CA . MET A 1 375 ? 10.384 -31.723 -33.682 1.00 87.31 375 MET A CA 1
ATOM 3071 C C . MET A 1 375 ? 11.142 -31.242 -32.429 1.00 87.31 375 MET A C 1
ATOM 3073 O O . MET A 1 375 ? 11.172 -30.048 -32.111 1.00 87.31 375 MET A O 1
ATOM 3077 N N . GLU A 1 376 ? 11.753 -32.187 -31.708 1.00 88.56 376 GLU A N 1
ATOM 3078 C CA . GLU A 1 376 ? 12.553 -31.951 -30.492 1.00 88.56 376 GLU A CA 1
ATOM 3079 C C . GLU A 1 376 ? 11.823 -31.216 -29.344 1.00 88.56 376 GLU A C 1
ATOM 3081 O O . GLU A 1 376 ? 12.463 -30.569 -28.513 1.00 88.56 376 GLU A O 1
ATOM 3086 N N . GLU A 1 377 ? 10.490 -31.300 -29.263 1.00 89.31 377 GLU A N 1
ATOM 3087 C CA . GLU A 1 377 ? 9.744 -30.665 -28.165 1.00 89.31 377 GLU A CA 1
ATOM 3088 C C . GLU A 1 377 ? 10.153 -31.201 -26.791 1.00 89.31 377 GLU A C 1
ATOM 3090 O O . GLU A 1 377 ? 10.415 -30.415 -25.882 1.00 89.31 377 GLU A O 1
ATOM 3095 N N . GLU A 1 378 ? 10.296 -32.520 -26.664 1.00 90.31 378 GLU A N 1
ATOM 3096 C CA . GLU A 1 378 ? 10.699 -33.154 -25.408 1.00 90.31 378 GLU A CA 1
ATOM 3097 C C . GLU A 1 378 ? 12.097 -32.704 -24.965 1.00 90.31 378 GLU A C 1
ATOM 3099 O O . GLU A 1 378 ? 12.298 -32.318 -23.818 1.00 90.31 378 GLU A O 1
ATOM 3104 N N . GLN A 1 379 ? 13.056 -32.641 -25.895 1.00 93.50 379 GLN A N 1
ATOM 3105 C CA . GLN A 1 379 ? 14.407 -32.173 -25.582 1.00 93.50 379 GLN A CA 1
ATOM 3106 C C . GLN A 1 379 ? 14.406 -30.709 -25.125 1.00 93.50 379 GLN A C 1
ATOM 3108 O O . GLN A 1 379 ? 15.133 -30.350 -24.201 1.00 93.50 379 GLN A O 1
ATOM 3113 N N . PHE A 1 380 ? 13.590 -29.850 -25.747 1.00 94.44 380 PHE A N 1
ATOM 3114 C CA . PHE A 1 380 ? 13.429 -28.468 -25.297 1.00 94.44 380 PHE A CA 1
ATOM 3115 C C . PHE A 1 380 ? 12.860 -28.400 -23.873 1.00 94.44 380 PHE A C 1
ATOM 3117 O O . PHE A 1 380 ? 13.403 -27.672 -23.039 1.00 94.44 380 PHE A O 1
ATOM 3124 N N . ARG A 1 381 ? 11.812 -29.182 -23.578 1.00 94.31 381 ARG A N 1
ATOM 3125 C CA . ARG A 1 381 ? 11.203 -29.260 -22.241 1.00 94.31 381 ARG A CA 1
ATOM 3126 C C . ARG A 1 381 ? 12.217 -29.726 -21.192 1.00 94.31 381 ARG A C 1
ATOM 3128 O O . ARG A 1 381 ? 12.337 -29.070 -20.159 1.00 94.31 381 ARG A O 1
ATOM 3135 N N . ILE A 1 382 ? 13.000 -30.767 -21.485 1.00 95.12 382 ILE A N 1
ATOM 3136 C CA . ILE A 1 382 ? 14.083 -31.260 -20.617 1.00 95.12 382 ILE A CA 1
ATOM 3137 C C . ILE A 1 382 ? 15.128 -30.163 -20.374 1.00 95.12 382 ILE A C 1
ATOM 3139 O O . ILE A 1 382 ? 15.459 -29.881 -19.226 1.00 95.12 382 ILE A O 1
ATOM 3143 N N . ASN A 1 383 ? 15.592 -29.474 -21.421 1.00 95.94 383 ASN A N 1
ATOM 3144 C CA . ASN A 1 383 ? 16.597 -28.415 -21.280 1.00 95.94 383 ASN A CA 1
ATOM 3145 C C . ASN A 1 383 ? 16.108 -27.256 -20.384 1.00 95.94 383 ASN A C 1
ATOM 3147 O O . ASN A 1 383 ? 16.884 -26.701 -19.605 1.00 95.94 383 ASN A O 1
ATOM 3151 N N . ILE A 1 384 ? 14.824 -26.884 -20.476 1.00 96.38 384 ILE A N 1
ATOM 3152 C CA . ILE A 1 384 ? 14.218 -25.884 -19.584 1.00 96.38 384 ILE A CA 1
ATOM 3153 C C . ILE A 1 384 ? 14.120 -26.424 -18.153 1.00 96.38 384 ILE A C 1
ATOM 3155 O O . ILE A 1 384 ? 14.491 -25.719 -17.217 1.00 96.38 384 ILE A O 1
ATOM 3159 N N . GLN A 1 385 ? 13.682 -27.671 -17.960 1.00 95.50 385 GLN A N 1
ATOM 3160 C CA . GLN A 1 385 ? 13.631 -28.293 -16.634 1.00 95.50 385 GLN A CA 1
ATOM 3161 C C . GLN A 1 385 ? 15.012 -28.326 -15.964 1.00 95.50 385 GLN A C 1
ATOM 3163 O O . GLN A 1 385 ? 15.129 -27.936 -14.802 1.00 95.50 385 GLN A O 1
ATOM 3168 N N . GLU A 1 386 ? 16.059 -28.719 -16.690 1.00 96.12 386 GLU A N 1
ATOM 3169 C CA . GLU A 1 386 ? 17.443 -28.703 -16.205 1.00 96.12 386 GLU A CA 1
ATOM 3170 C C . GLU A 1 386 ? 17.913 -27.288 -15.847 1.00 96.12 386 GLU A C 1
ATOM 3172 O O . GLU A 1 386 ? 18.521 -27.090 -14.796 1.00 96.12 386 GLU A O 1
ATOM 3177 N N . LEU A 1 387 ? 17.588 -26.279 -16.664 1.00 96.25 387 LEU A N 1
ATOM 3178 C CA . LEU A 1 387 ? 17.891 -24.881 -16.342 1.00 96.25 387 LEU A CA 1
ATOM 3179 C C . LEU A 1 387 ? 17.215 -24.446 -15.031 1.00 96.25 387 LEU A C 1
ATOM 3181 O O . LEU A 1 387 ? 17.841 -23.790 -14.196 1.00 96.25 387 LEU A O 1
ATOM 3185 N N . PHE A 1 388 ? 15.954 -24.828 -14.820 1.00 96.19 388 PHE A N 1
ATOM 3186 C CA . PHE A 1 388 ? 15.238 -24.547 -13.576 1.00 96.19 388 PHE A CA 1
ATOM 3187 C C . PHE A 1 388 ? 15.819 -25.302 -12.375 1.00 96.19 388 PHE A C 1
ATOM 3189 O O . PHE A 1 388 ? 15.826 -24.758 -11.271 1.00 96.19 388 PHE A O 1
ATOM 3196 N N . GLN A 1 389 ? 16.347 -26.514 -12.563 1.00 95.12 389 GLN A N 1
ATOM 3197 C CA . GLN A 1 389 ? 17.097 -27.219 -11.519 1.00 95.12 389 GLN A CA 1
ATOM 3198 C C . GLN A 1 389 ? 18.375 -26.459 -11.145 1.00 95.12 389 GLN A C 1
ATOM 3200 O O . GLN A 1 389 ? 18.620 -26.256 -9.956 1.00 95.12 389 GLN A O 1
ATOM 3205 N N . SER A 1 390 ? 19.130 -25.953 -12.127 1.00 94.69 390 SER A N 1
ATOM 3206 C CA . SER A 1 390 ? 20.299 -25.102 -11.871 1.00 94.69 390 SER A CA 1
ATOM 3207 C C . SER A 1 390 ? 19.908 -23.810 -11.139 1.00 94.69 390 SER A C 1
ATOM 3209 O O . SER A 1 390 ? 20.531 -23.466 -10.140 1.00 94.69 390 SER A O 1
ATOM 3211 N N . ILE A 1 391 ? 18.829 -23.131 -11.549 1.00 93.94 391 ILE A N 1
ATOM 3212 C CA . ILE A 1 391 ? 18.285 -21.942 -10.859 1.00 93.94 391 ILE A CA 1
ATOM 3213 C C . ILE A 1 391 ? 17.939 -22.248 -9.392 1.00 93.94 391 ILE A C 1
ATOM 3215 O O . ILE A 1 391 ? 18.314 -21.494 -8.491 1.00 93.94 391 ILE A O 1
ATOM 3219 N N . ARG A 1 392 ? 17.247 -23.366 -9.139 1.00 93.81 392 ARG A N 1
ATOM 3220 C CA . ARG A 1 392 ? 16.887 -23.816 -7.784 1.00 93.81 392 ARG A CA 1
ATOM 3221 C C . ARG A 1 392 ? 18.126 -24.095 -6.944 1.00 93.81 392 ARG A C 1
ATOM 3223 O O . ARG A 1 392 ? 18.178 -23.672 -5.791 1.00 93.81 392 ARG A O 1
ATOM 3230 N N . PHE A 1 393 ? 19.136 -24.735 -7.532 1.00 91.31 393 PHE A N 1
ATOM 3231 C CA . PHE A 1 393 ? 20.419 -24.960 -6.879 1.00 91.31 393 PHE A CA 1
ATOM 3232 C C . PHE A 1 393 ? 21.059 -23.635 -6.447 1.00 91.31 393 PHE A C 1
ATOM 3234 O O . PHE A 1 393 ? 21.352 -23.487 -5.262 1.00 91.31 393 PHE A O 1
ATOM 3241 N N . VAL A 1 394 ? 21.164 -22.636 -7.336 1.00 89.94 394 VAL A N 1
ATOM 3242 C CA . VAL A 1 394 ? 21.722 -21.308 -6.997 1.00 89.94 394 VAL A CA 1
ATOM 3243 C C . VAL A 1 394 ? 20.983 -20.650 -5.829 1.00 89.94 394 VAL A C 1
ATOM 3245 O O . VAL A 1 394 ? 21.621 -20.093 -4.935 1.00 89.94 394 VAL A O 1
ATOM 3248 N N . LEU A 1 395 ? 19.648 -20.710 -5.811 1.00 89.31 395 LEU A N 1
ATOM 3249 C CA . LEU A 1 395 ? 18.837 -20.125 -4.734 1.00 89.31 395 LEU A CA 1
ATOM 3250 C C . LEU A 1 395 ? 18.941 -20.894 -3.410 1.00 89.31 395 LEU A C 1
ATOM 3252 O O . LEU A 1 395 ? 18.774 -20.283 -2.356 1.00 89.31 395 LEU A O 1
ATOM 3256 N N . SER A 1 396 ? 19.245 -22.194 -3.458 1.00 88.56 396 SER A N 1
ATOM 3257 C CA . SER A 1 396 ? 19.429 -23.036 -2.268 1.00 88.56 396 SER A CA 1
ATOM 3258 C C . SER A 1 396 ? 20.779 -22.838 -1.565 1.00 88.56 396 SER A C 1
ATOM 3260 O O . SER A 1 396 ? 20.925 -23.214 -0.402 1.00 88.56 396 SER A O 1
ATOM 3262 N N . LEU A 1 397 ? 21.768 -22.245 -2.248 1.00 85.38 397 LEU A N 1
ATOM 3263 C CA . LEU A 1 397 ? 23.093 -21.990 -1.680 1.00 85.38 397 LEU A CA 1
ATOM 3264 C C . LEU A 1 397 ? 23.012 -21.019 -0.490 1.00 85.38 397 LEU A C 1
ATOM 3266 O O . LEU A 1 397 ? 22.297 -20.012 -0.540 1.00 85.38 397 LEU A O 1
ATOM 3270 N N . ASP A 1 398 ? 23.787 -21.287 0.570 1.00 76.31 398 ASP A N 1
ATOM 3271 C CA . ASP A 1 398 ? 23.805 -20.429 1.758 1.00 76.31 398 ASP A CA 1
ATOM 3272 C C . ASP A 1 398 ? 24.423 -19.066 1.435 1.00 76.31 398 ASP A C 1
ATOM 3274 O O . ASP A 1 398 ? 25.638 -18.885 1.366 1.00 76.31 398 ASP A O 1
ATOM 3278 N N . SER A 1 399 ? 23.543 -18.086 1.289 1.00 67.50 399 SER A N 1
ATOM 3279 C CA . SER A 1 399 ? 23.829 -16.659 1.136 1.00 67.50 399 SER A CA 1
ATOM 3280 C C . SER A 1 399 ? 24.824 -16.070 2.151 1.00 67.50 399 SER A C 1
ATOM 3282 O O . SER A 1 399 ? 25.484 -15.085 1.838 1.00 67.50 399 SER A O 1
ATOM 3284 N N . ARG A 1 400 ? 25.002 -16.671 3.340 1.00 64.94 400 ARG A N 1
ATOM 3285 C CA . ARG A 1 400 ? 25.992 -16.211 4.336 1.00 64.94 400 ARG A CA 1
ATOM 3286 C C . ARG A 1 400 ? 27.442 -16.480 3.932 1.00 64.94 400 ARG A C 1
ATOM 3288 O O . ARG A 1 400 ? 28.353 -15.939 4.551 1.00 64.94 400 ARG A O 1
ATOM 3295 N N . SER A 1 401 ? 27.655 -17.312 2.916 1.00 63.41 401 SER A N 1
ATOM 3296 C CA . SER A 1 401 ? 28.988 -17.697 2.449 1.00 63.41 401 SER A CA 1
ATOM 3297 C C . SER A 1 401 ? 29.685 -16.623 1.602 1.00 63.41 401 SER A C 1
ATOM 3299 O O . SER A 1 401 ? 30.913 -16.616 1.546 1.00 63.41 401 SER A O 1
ATOM 3301 N N . SER A 1 402 ? 28.944 -15.712 0.949 1.00 72.31 402 SER A N 1
ATOM 3302 C CA . SER A 1 402 ? 29.523 -14.671 0.085 1.00 72.31 402 SER A CA 1
ATOM 3303 C C . SER A 1 402 ? 28.528 -13.563 -0.285 1.00 72.31 402 SER A C 1
ATOM 3305 O O . SER A 1 402 ? 27.455 -13.841 -0.817 1.00 72.31 402 SER A O 1
ATOM 3307 N N . GLU A 1 403 ? 28.919 -12.292 -0.127 1.00 76.44 403 GLU A N 1
ATOM 3308 C CA . GLU A 1 403 ? 28.119 -11.134 -0.573 1.00 76.44 403 GLU A CA 1
ATOM 3309 C C . GLU A 1 403 ? 27.873 -11.132 -2.092 1.00 76.44 403 GLU A C 1
ATOM 3311 O O . GLU A 1 403 ? 26.802 -10.755 -2.563 1.00 76.44 403 GLU A O 1
ATOM 3316 N N . THR A 1 404 ? 28.837 -11.613 -2.882 1.00 80.25 404 THR A N 1
ATOM 3317 C CA . THR A 1 404 ? 28.695 -11.675 -4.349 1.00 80.25 404 THR A CA 1
ATOM 3318 C C . THR A 1 404 ? 27.597 -12.640 -4.799 1.00 80.25 404 THR A C 1
ATOM 3320 O O . THR A 1 404 ? 26.889 -12.352 -5.765 1.00 80.25 404 THR A O 1
ATOM 3323 N N . LEU A 1 405 ? 27.391 -13.736 -4.061 1.00 83.62 405 LEU A N 1
ATOM 3324 C CA . LEU A 1 405 ? 26.310 -14.688 -4.307 1.00 83.62 405 LEU A CA 1
ATOM 3325 C C . LEU A 1 405 ? 24.938 -14.073 -3.987 1.00 83.62 405 LEU A C 1
ATOM 3327 O O . LEU A 1 405 ? 23.994 -14.276 -4.750 1.00 83.62 405 LEU A O 1
ATOM 3331 N N . ILE A 1 406 ? 24.841 -13.269 -2.919 1.00 84.19 406 ILE A N 1
ATOM 3332 C CA . ILE A 1 406 ? 23.619 -12.529 -2.556 1.00 84.19 406 ILE A CA 1
ATOM 3333 C C . ILE A 1 406 ? 23.185 -11.623 -3.713 1.00 84.19 406 ILE A C 1
ATOM 3335 O O . ILE A 1 406 ? 22.010 -11.616 -4.076 1.00 84.19 406 ILE A O 1
ATOM 3339 N N . PHE A 1 407 ? 24.114 -10.892 -4.337 1.00 86.62 407 PHE A N 1
ATOM 3340 C CA . PHE A 1 407 ? 23.790 -10.031 -5.480 1.00 86.62 407 PHE A CA 1
ATOM 3341 C C . PHE A 1 407 ? 23.311 -10.822 -6.703 1.00 86.62 407 PHE A C 1
ATOM 3343 O O . PHE A 1 407 ? 22.371 -10.390 -7.373 1.00 86.62 407 PHE A O 1
ATOM 3350 N N . THR A 1 408 ? 23.895 -11.992 -6.969 1.00 88.12 408 THR A N 1
ATOM 3351 C CA . THR A 1 408 ? 23.460 -12.892 -8.050 1.00 88.12 408 THR A CA 1
ATOM 3352 C C . THR A 1 408 ? 22.060 -13.450 -7.796 1.00 88.12 408 THR A C 1
ATOM 3354 O O . THR A 1 408 ? 21.193 -13.347 -8.667 1.00 88.12 408 THR A O 1
ATOM 3357 N N . GLN A 1 409 ? 21.795 -13.954 -6.587 1.00 88.75 409 GLN A N 1
ATOM 3358 C CA . GLN A 1 409 ? 20.467 -14.414 -6.165 1.00 88.75 409 GLN A CA 1
ATOM 3359 C C . GLN A 1 409 ? 19.432 -13.276 -6.242 1.00 88.75 409 GLN A C 1
ATOM 3361 O O . GLN A 1 409 ? 18.327 -13.469 -6.747 1.00 88.75 409 GLN A O 1
ATOM 3366 N N . ALA A 1 410 ? 19.802 -12.064 -5.819 1.00 89.75 410 ALA A N 1
ATOM 3367 C CA . ALA A 1 410 ? 18.927 -10.900 -5.880 1.00 89.75 410 ALA A CA 1
ATOM 3368 C C . ALA A 1 410 ? 18.627 -10.456 -7.324 1.00 89.75 410 ALA A C 1
ATOM 3370 O O . ALA A 1 410 ? 17.489 -10.100 -7.637 1.00 89.75 410 ALA A O 1
ATOM 3371 N N . ALA A 1 411 ? 19.617 -10.473 -8.221 1.00 90.88 411 ALA A N 1
ATOM 3372 C CA . ALA A 1 411 ? 19.426 -10.144 -9.636 1.00 90.88 411 ALA A CA 1
ATOM 3373 C C . ALA A 1 411 ? 18.482 -11.139 -10.332 1.00 90.88 411 ALA A C 1
ATOM 3375 O O . ALA A 1 411 ? 17.624 -10.726 -11.119 1.00 90.88 411 ALA A O 1
ATOM 3376 N N . LEU A 1 412 ? 18.612 -12.426 -9.996 1.00 92.56 412 LEU A N 1
ATOM 3377 C CA . LEU A 1 412 ? 17.746 -13.501 -10.473 1.00 92.56 412 LEU A CA 1
ATOM 3378 C C . LEU A 1 412 ? 16.305 -13.316 -9.981 1.00 92.56 412 LEU A C 1
ATOM 3380 O O . LEU A 1 412 ? 15.397 -13.211 -10.800 1.00 92.56 412 LEU A O 1
ATOM 3384 N N . LEU A 1 413 ? 16.088 -13.180 -8.668 1.00 92.62 413 LEU A N 1
ATOM 3385 C CA . LEU A 1 413 ? 14.747 -13.022 -8.084 1.00 92.62 413 LEU A CA 1
ATOM 3386 C C . LEU A 1 413 ? 14.012 -11.771 -8.582 1.00 92.62 413 LEU A C 1
ATOM 3388 O O . LEU A 1 413 ? 12.797 -11.809 -8.773 1.00 92.62 413 LEU A O 1
ATOM 3392 N N . ASN A 1 414 ? 14.732 -10.675 -8.835 1.00 92.38 414 ASN A N 1
ATOM 3393 C CA . ASN A 1 414 ? 14.140 -9.450 -9.375 1.00 92.38 414 ASN A CA 1
ATOM 3394 C C . ASN A 1 414 ? 13.615 -9.608 -10.808 1.00 92.38 414 ASN A C 1
ATOM 3396 O O . ASN A 1 414 ? 12.638 -8.949 -11.172 1.00 92.38 414 ASN A O 1
ATOM 3400 N N . SER A 1 415 ? 14.269 -10.441 -11.617 1.00 92.62 415 SER A N 1
ATOM 3401 C CA . SER A 1 415 ? 13.936 -10.629 -13.035 1.00 92.62 415 SER A CA 1
ATOM 3402 C C . SER A 1 415 ? 13.073 -11.873 -13.273 1.00 92.62 415 SER A C 1
ATOM 3404 O O . SER A 1 415 ? 12.476 -12.009 -14.335 1.00 92.62 415 SER A O 1
ATOM 3406 N N . PHE A 1 416 ? 12.970 -12.763 -12.284 1.00 94.75 416 PHE A N 1
ATOM 3407 C CA . PHE A 1 416 ? 12.254 -14.031 -12.387 1.00 94.75 416 PHE A CA 1
ATOM 3408 C C . PHE A 1 416 ? 10.748 -13.888 -12.685 1.00 94.75 416 PHE A C 1
ATOM 3410 O O . PHE A 1 416 ? 10.273 -14.563 -13.589 1.00 94.75 416 PHE A O 1
ATOM 3417 N N . PRO A 1 417 ? 9.975 -12.985 -12.054 1.00 95.88 417 PRO A N 1
ATOM 3418 C CA . PRO A 1 417 ? 8.557 -12.838 -12.397 1.00 95.88 417 PRO A CA 1
ATOM 3419 C C . PRO A 1 417 ? 8.297 -12.395 -13.844 1.00 95.88 417 PRO A C 1
ATOM 3421 O O . PRO A 1 417 ? 7.228 -12.654 -14.387 1.00 95.88 417 PRO A O 1
ATOM 3424 N N . ALA A 1 418 ? 9.280 -11.760 -14.492 1.00 93.81 418 ALA A N 1
ATOM 3425 C CA . ALA A 1 418 ? 9.139 -11.247 -15.851 1.00 93.81 418 ALA A CA 1
ATOM 3426 C C . ALA A 1 418 ? 9.157 -12.346 -16.932 1.00 93.81 418 ALA A C 1
ATOM 3428 O O . ALA A 1 418 ? 8.809 -12.065 -18.074 1.00 93.81 418 ALA A O 1
ATOM 3429 N N . ILE A 1 419 ? 9.543 -13.589 -16.602 1.00 95.69 419 ILE A N 1
ATOM 3430 C CA . ILE A 1 419 ? 9.589 -14.691 -17.583 1.00 95.69 419 ILE A CA 1
ATOM 3431 C C . ILE A 1 419 ? 8.297 -15.517 -17.645 1.00 95.69 419 ILE A C 1
ATOM 3433 O O . ILE A 1 419 ? 8.182 -16.397 -18.495 1.00 95.69 419 ILE A O 1
ATOM 3437 N N . PHE A 1 420 ? 7.323 -15.271 -16.762 1.00 96.25 420 PHE A N 1
ATOM 3438 C CA . PHE A 1 420 ? 6.133 -16.126 -16.651 1.00 96.25 420 PHE A CA 1
ATOM 3439 C C . PHE A 1 420 ? 5.265 -16.083 -17.909 1.00 96.25 420 PHE A C 1
ATOM 3441 O O . PHE A 1 420 ? 4.853 -17.135 -18.390 1.00 96.25 420 PHE A O 1
ATOM 3448 N N . ASP A 1 421 ? 5.045 -14.897 -18.480 1.00 94.38 421 ASP A N 1
ATOM 3449 C CA . ASP A 1 421 ? 4.253 -14.740 -19.707 1.00 94.38 421 ASP A CA 1
ATOM 3450 C C . ASP A 1 421 ? 4.915 -15.407 -20.921 1.00 94.38 421 ASP A C 1
ATOM 3452 O O . ASP A 1 421 ? 4.222 -15.927 -21.795 1.00 94.38 421 ASP A O 1
ATOM 3456 N N . GLU A 1 422 ? 6.248 -15.455 -20.961 1.00 94.69 422 GLU A N 1
ATOM 3457 C CA . GLU A 1 422 ? 6.985 -16.155 -22.017 1.00 94.69 422 GLU A CA 1
ATOM 3458 C C . GLU A 1 422 ? 6.866 -17.675 -21.865 1.00 94.69 422 GLU A C 1
ATOM 3460 O O . GLU A 1 422 ? 6.642 -18.390 -22.840 1.00 94.69 422 GLU A O 1
ATOM 3465 N N . LEU A 1 423 ? 6.936 -18.189 -20.634 1.00 95.12 423 LEU A N 1
ATOM 3466 C CA . LEU A 1 423 ? 6.739 -19.615 -20.368 1.00 95.12 423 LEU A CA 1
ATOM 3467 C C . LEU A 1 423 ? 5.306 -20.068 -20.674 1.00 95.12 423 LEU A C 1
ATOM 3469 O O . LEU A 1 423 ? 5.123 -21.142 -21.243 1.00 95.12 423 LEU A O 1
ATOM 3473 N N . LEU A 1 424 ? 4.303 -19.239 -20.368 1.00 95.69 424 LEU A N 1
ATOM 3474 C CA . LEU A 1 424 ? 2.888 -19.519 -20.646 1.00 95.69 424 LEU A CA 1
ATOM 3475 C C . LEU A 1 424 ? 2.565 -19.650 -22.145 1.00 95.69 424 LEU A C 1
ATOM 3477 O O . LEU A 1 424 ? 1.507 -20.168 -22.494 1.00 95.69 424 LEU A O 1
ATOM 3481 N N . GLN A 1 425 ? 3.452 -19.208 -23.044 1.00 93.81 425 GLN A N 1
ATOM 3482 C CA . GLN A 1 425 ? 3.285 -19.428 -24.485 1.00 93.81 425 GLN A CA 1
ATOM 3483 C C . GLN A 1 425 ? 3.616 -20.864 -24.911 1.00 93.81 425 GLN A C 1
ATOM 3485 O O . GLN A 1 425 ? 3.183 -21.285 -25.984 1.00 93.81 425 GLN A O 1
ATOM 3490 N N . MET A 1 426 ? 4.395 -21.605 -24.112 1.00 90.56 426 MET A N 1
ATOM 3491 C CA . MET A 1 426 ? 4.915 -22.931 -24.478 1.00 90.56 426 MET A CA 1
ATOM 3492 C C . MET A 1 426 ? 4.620 -24.037 -23.461 1.00 90.56 426 MET A C 1
ATOM 3494 O O . MET A 1 426 ? 4.706 -25.211 -23.815 1.00 90.56 426 MET A O 1
ATOM 3498 N N . PHE A 1 427 ? 4.260 -23.682 -22.231 1.00 94.81 427 PHE A N 1
ATOM 3499 C CA . PHE A 1 427 ? 3.928 -24.603 -21.148 1.00 94.81 427 PHE A CA 1
ATOM 3500 C C . PHE A 1 427 ? 2.516 -24.334 -20.629 1.00 94.81 427 PHE A C 1
ATOM 3502 O O . PHE A 1 427 ? 1.989 -23.226 -20.741 1.00 94.81 427 PHE A O 1
ATOM 3509 N N . THR A 1 428 ? 1.907 -25.352 -20.030 1.00 95.88 428 THR A N 1
ATOM 3510 C CA . THR A 1 428 ? 0.621 -25.208 -19.342 1.00 95.88 428 THR A CA 1
ATOM 3511 C C . THR A 1 428 ? 0.765 -24.346 -18.087 1.00 95.88 428 THR A C 1
ATOM 3513 O O . THR A 1 428 ? 1.834 -24.267 -17.479 1.00 95.88 428 THR A O 1
ATOM 3516 N N . VAL A 1 429 ? -0.334 -23.726 -17.653 1.00 96.88 429 VAL A N 1
ATOM 3517 C CA . VAL A 1 429 ? -0.374 -22.918 -16.423 1.00 96.88 429 VAL A CA 1
ATOM 3518 C C . VAL A 1 429 ? 0.114 -23.725 -15.212 1.00 96.88 429 VAL A C 1
ATOM 3520 O O . VAL A 1 429 ? 0.882 -23.203 -14.405 1.00 96.88 429 VAL A O 1
ATOM 3523 N N . GLN A 1 430 ? -0.270 -25.003 -15.118 1.00 96.44 430 GLN A N 1
ATOM 3524 C CA . GLN A 1 430 ? 0.170 -25.913 -14.060 1.00 96.44 430 GLN A CA 1
ATOM 3525 C C . GLN A 1 430 ? 1.691 -26.137 -14.075 1.00 96.44 430 GLN A C 1
ATOM 3527 O O . GLN A 1 430 ? 2.332 -26.034 -13.031 1.00 96.44 430 GLN A O 1
ATOM 3532 N N . GLU A 1 431 ? 2.291 -26.399 -15.240 1.00 95.81 431 GLU A N 1
ATOM 3533 C CA . GLU A 1 431 ? 3.746 -26.583 -15.364 1.00 95.81 431 GLU A CA 1
ATOM 3534 C C . GLU A 1 431 ? 4.511 -25.313 -14.967 1.00 95.81 431 GLU A C 1
ATOM 3536 O O . GLU A 1 431 ? 5.482 -25.383 -14.211 1.00 95.81 431 GLU A O 1
ATOM 3541 N N . VAL A 1 432 ? 4.054 -24.137 -15.420 1.00 97.06 432 VAL A N 1
ATOM 3542 C CA . VAL A 1 432 ? 4.674 -22.856 -15.043 1.00 97.06 432 VAL A CA 1
ATOM 3543 C C . VAL A 1 432 ? 4.533 -22.604 -13.541 1.00 97.06 432 VAL A C 1
ATOM 3545 O O . VAL A 1 432 ? 5.507 -22.216 -12.892 1.00 97.06 432 VAL A O 1
ATOM 3548 N N . ALA A 1 433 ? 3.367 -22.885 -12.957 1.00 97.00 433 ALA A N 1
ATOM 3549 C CA . ALA A 1 433 ? 3.159 -22.785 -11.517 1.00 97.00 433 ALA A CA 1
ATOM 3550 C C . ALA A 1 433 ? 4.093 -23.725 -10.735 1.00 97.00 433 ALA A C 1
ATOM 3552 O O . ALA A 1 433 ? 4.667 -23.309 -9.733 1.00 97.00 433 ALA A O 1
ATOM 3553 N N . GLU A 1 434 ? 4.331 -24.949 -11.209 1.00 96.88 434 GLU A N 1
ATOM 3554 C CA . GLU A 1 434 ? 5.278 -25.889 -10.595 1.00 96.88 434 GLU A CA 1
ATOM 3555 C C . GLU A 1 434 ? 6.739 -25.428 -10.697 1.00 96.88 434 GLU A C 1
ATOM 3557 O O . GLU A 1 434 ? 7.527 -25.582 -9.751 1.00 96.88 434 GLU A O 1
ATOM 3562 N N . PHE A 1 435 ? 7.117 -24.803 -11.817 1.00 96.12 435 PHE A N 1
ATOM 3563 C CA . PHE A 1 435 ? 8.425 -24.171 -11.949 1.00 96.12 435 PHE A CA 1
ATOM 3564 C C . PHE A 1 435 ? 8.621 -23.088 -10.891 1.00 96.12 435 PHE A C 1
ATOM 3566 O O . PHE A 1 435 ? 9.597 -23.153 -10.135 1.00 96.12 435 PHE A O 1
ATOM 3573 N N . VAL A 1 436 ? 7.663 -22.164 -10.788 1.00 96.38 436 VAL A N 1
ATOM 3574 C CA . VAL A 1 436 ? 7.669 -21.050 -9.833 1.00 96.38 436 VAL A CA 1
ATOM 3575 C C . VAL A 1 436 ? 7.610 -21.543 -8.388 1.00 96.38 436 VAL A C 1
ATOM 3577 O O . VAL A 1 436 ? 8.423 -21.102 -7.576 1.00 96.38 436 VAL A O 1
ATOM 3580 N N . ARG A 1 437 ? 6.737 -22.508 -8.069 1.00 95.88 437 ARG A N 1
ATOM 3581 C CA . ARG A 1 437 ? 6.626 -23.128 -6.740 1.00 95.88 437 ARG A CA 1
ATOM 3582 C C . ARG A 1 437 ? 7.965 -23.695 -6.288 1.00 95.88 437 ARG A C 1
ATOM 3584 O O . ARG A 1 437 ? 8.415 -23.393 -5.186 1.00 95.88 437 ARG A O 1
ATOM 3591 N N . GLY A 1 438 ? 8.625 -24.486 -7.136 1.00 94.31 438 GLY A N 1
ATOM 3592 C CA . GLY A 1 438 ? 9.918 -25.070 -6.788 1.00 94.31 438 GLY A CA 1
ATOM 3593 C C . GLY A 1 438 ? 11.037 -24.031 -6.668 1.00 94.31 438 GLY A C 1
ATOM 3594 O O . GLY A 1 438 ? 11.880 -24.158 -5.784 1.00 94.31 438 GLY A O 1
ATOM 3595 N N . THR A 1 439 ? 11.034 -22.977 -7.490 1.00 93.69 439 THR A N 1
ATOM 3596 C CA . THR A 1 439 ? 12.007 -21.874 -7.385 1.00 93.69 439 THR A CA 1
ATOM 3597 C C . THR A 1 439 ? 11.823 -21.084 -6.089 1.00 93.69 439 THR A C 1
ATOM 3599 O O . THR A 1 439 ? 12.784 -20.906 -5.342 1.00 93.69 439 THR A O 1
ATOM 3602 N N . LEU A 1 440 ? 10.591 -20.672 -5.766 1.00 92.00 440 LEU A N 1
ATOM 3603 C CA . LEU A 1 440 ? 10.298 -19.932 -4.535 1.00 92.00 440 LEU A CA 1
ATOM 3604 C C . LEU A 1 440 ? 10.473 -20.795 -3.272 1.00 92.00 440 LEU A C 1
ATOM 3606 O O . LEU A 1 440 ? 10.880 -20.287 -2.226 1.00 92.00 440 LEU A O 1
ATOM 3610 N N . GLY A 1 441 ? 10.199 -22.098 -3.364 1.00 89.75 441 GLY A N 1
ATOM 3611 C CA . GLY A 1 441 ? 10.410 -23.061 -2.281 1.00 89.75 441 GLY A CA 1
ATOM 3612 C C . GLY A 1 441 ? 11.880 -23.413 -2.031 1.00 89.75 441 GLY A C 1
ATOM 3613 O O . GLY A 1 441 ? 12.213 -23.866 -0.942 1.00 89.75 441 GLY A O 1
ATOM 3614 N N . SER A 1 442 ? 12.770 -23.175 -3.001 1.00 89.06 442 SER A N 1
ATOM 3615 C CA . SER A 1 442 ? 14.219 -23.399 -2.843 1.00 89.06 442 SER A CA 1
ATOM 3616 C C . SER A 1 442 ? 14.917 -22.271 -2.075 1.00 89.06 442 SER A C 1
ATOM 3618 O O . SER A 1 442 ? 16.091 -22.391 -1.731 1.00 89.06 442 SER A O 1
ATOM 3620 N N . MET A 1 443 ? 14.216 -21.164 -1.811 1.00 81.69 443 MET A N 1
ATOM 3621 C CA . MET A 1 443 ? 14.753 -20.049 -1.038 1.00 81.69 443 MET A CA 1
ATOM 3622 C C . MET A 1 443 ? 14.860 -20.428 0.451 1.00 81.69 443 MET A C 1
ATOM 3624 O O . MET A 1 443 ? 13.909 -20.984 0.998 1.00 81.69 443 MET A O 1
ATOM 3628 N N . PRO A 1 444 ? 15.947 -20.069 1.162 1.00 74.94 444 PRO A N 1
ATOM 3629 C CA . PRO A 1 444 ? 16.086 -20.418 2.573 1.00 74.94 444 PRO A CA 1
ATOM 3630 C C . PRO A 1 444 ? 14.998 -19.767 3.439 1.00 74.94 444 PRO A C 1
ATOM 3632 O O . PRO A 1 444 ? 14.799 -18.549 3.354 1.00 74.94 444 PRO A O 1
ATOM 3635 N N . SER A 1 445 ? 14.379 -20.552 4.330 1.00 70.38 445 SER A N 1
ATOM 3636 C CA . SER A 1 445 ? 13.363 -20.114 5.311 1.00 70.38 445 SER A CA 1
ATOM 3637 C C . SER A 1 445 ? 13.929 -19.276 6.474 1.00 70.38 445 SER A C 1
ATOM 3639 O O . SER A 1 445 ? 13.206 -18.902 7.397 1.00 70.38 445 SER A O 1
ATOM 3641 N N . THR A 1 446 ? 15.232 -18.978 6.477 1.00 64.62 446 THR A N 1
ATOM 3642 C CA . THR A 1 446 ? 15.866 -18.132 7.495 1.00 64.62 446 THR A CA 1
ATOM 3643 C C . THR A 1 446 ? 15.733 -16.654 7.140 1.00 64.62 446 THR A C 1
ATOM 3645 O O . THR A 1 446 ? 16.424 -16.155 6.253 1.00 64.62 446 THR A O 1
ATOM 3648 N N . VAL A 1 447 ? 14.915 -15.932 7.898 1.00 58.72 447 VAL A N 1
ATOM 3649 C CA . VAL A 1 447 ? 14.752 -14.473 7.803 1.00 58.72 447 VAL A CA 1
ATOM 3650 C C . VAL A 1 447 ? 15.889 -13.774 8.577 1.00 58.72 447 VAL A C 1
ATOM 3652 O O . VAL A 1 447 ? 15.685 -13.203 9.644 1.00 58.72 447 VAL A O 1
ATOM 3655 N N . HIS A 1 448 ? 17.136 -13.921 8.125 1.00 55.75 448 HIS A N 1
ATOM 3656 C CA . HIS A 1 448 ? 18.330 -13.293 8.730 1.00 55.75 448 HIS A CA 1
ATOM 3657 C C . HIS A 1 448 ? 19.471 -13.069 7.721 1.00 55.75 448 HIS A C 1
ATOM 3659 O O . HIS A 1 448 ? 20.613 -12.851 8.116 1.00 55.75 448 HIS A O 1
ATOM 3665 N N . ILE A 1 449 ? 19.188 -13.121 6.418 1.00 52.44 449 ILE A N 1
ATOM 3666 C CA . ILE A 1 449 ? 20.224 -13.138 5.368 1.00 52.44 449 ILE A CA 1
ATOM 3667 C C . ILE A 1 449 ? 20.819 -11.735 5.095 1.00 52.44 449 ILE A C 1
ATOM 3669 O O . ILE A 1 449 ? 21.792 -11.579 4.367 1.00 52.44 449 ILE A O 1
ATOM 3673 N N . GLY A 1 450 ? 20.285 -10.707 5.755 1.00 56.72 450 GLY A N 1
ATOM 3674 C CA . GLY A 1 450 ? 20.593 -9.299 5.525 1.00 56.72 450 GLY A CA 1
ATOM 3675 C C . GLY A 1 450 ? 19.322 -8.596 5.066 1.00 56.72 450 GLY A C 1
ATOM 3676 O O . GLY A 1 450 ? 18.582 -9.138 4.246 1.00 56.72 450 GLY A O 1
ATOM 3677 N N . GLN A 1 451 ? 19.041 -7.408 5.614 1.00 57.03 451 GLN A N 1
ATOM 3678 C CA . GLN A 1 451 ? 17.781 -6.679 5.387 1.00 57.03 451 GLN A CA 1
ATOM 3679 C C . GLN A 1 451 ? 17.449 -6.491 3.891 1.00 57.03 451 GLN A C 1
ATOM 3681 O O . GLN A 1 451 ? 16.283 -6.407 3.529 1.00 57.03 451 GLN A O 1
ATOM 3686 N N . SER A 1 452 ? 18.449 -6.490 3.003 1.00 69.31 452 SER A N 1
ATOM 3687 C CA . SER A 1 452 ? 18.260 -6.364 1.554 1.00 69.31 452 SER A CA 1
ATOM 3688 C C . SER A 1 452 ? 17.701 -7.620 0.867 1.00 69.31 452 SER A C 1
ATOM 3690 O O . SER A 1 452 ? 16.894 -7.486 -0.050 1.00 69.31 452 SER A O 1
ATOM 3692 N N . MET A 1 453 ? 18.086 -8.835 1.276 1.00 81.31 453 MET A N 1
ATOM 3693 C CA . MET A 1 453 ? 17.652 -10.070 0.599 1.00 81.31 453 MET A CA 1
ATOM 3694 C C . MET A 1 453 ? 16.196 -10.411 0.923 1.00 81.31 453 MET A C 1
ATOM 3696 O O . MET A 1 453 ? 15.439 -10.788 0.034 1.00 81.31 453 MET A O 1
ATOM 3700 N N . ASP A 1 454 ? 15.793 -10.237 2.181 1.00 83.38 454 ASP A N 1
ATOM 3701 C CA . ASP A 1 454 ? 14.412 -10.445 2.628 1.00 83.38 454 ASP A CA 1
ATOM 3702 C C . ASP A 1 454 ? 13.434 -9.548 1.842 1.00 83.38 454 ASP A C 1
ATOM 3704 O O . ASP A 1 454 ? 12.395 -10.011 1.368 1.00 83.38 454 ASP A O 1
ATOM 3708 N N . VAL A 1 455 ? 13.823 -8.292 1.593 1.00 88.38 455 VAL A N 1
ATOM 3709 C CA . VAL A 1 455 ? 13.072 -7.357 0.742 1.00 88.38 455 VAL A CA 1
ATOM 3710 C C . VAL A 1 455 ? 12.984 -7.854 -0.702 1.00 88.38 455 VAL A C 1
ATOM 3712 O O . VAL A 1 455 ? 11.893 -7.870 -1.268 1.00 88.38 455 VAL A O 1
ATOM 3715 N N . VAL A 1 456 ? 14.094 -8.293 -1.308 1.00 89.19 456 VAL A N 1
ATOM 3716 C CA . VAL A 1 456 ? 14.098 -8.776 -2.704 1.00 89.19 456 VAL A CA 1
ATOM 3717 C C . VAL A 1 456 ? 13.255 -10.044 -2.870 1.00 89.19 456 VAL A C 1
ATOM 3719 O O . VAL A 1 456 ? 12.512 -10.160 -3.846 1.00 89.19 456 VAL A O 1
ATOM 3722 N N . LYS A 1 457 ? 13.314 -10.973 -1.908 1.00 89.69 457 LYS A N 1
ATOM 3723 C CA . LYS A 1 457 ? 12.458 -12.169 -1.885 1.00 89.69 457 LYS A CA 1
ATOM 3724 C C . LYS A 1 457 ? 10.981 -11.786 -1.877 1.00 89.69 457 LYS A C 1
ATOM 3726 O O . LYS A 1 457 ? 10.229 -12.233 -2.741 1.00 89.69 457 LYS A O 1
ATOM 3731 N N . LEU A 1 458 ? 10.574 -10.919 -0.948 1.00 92.56 458 LEU A N 1
ATOM 3732 C CA . LEU A 1 458 ? 9.187 -10.470 -0.846 1.00 92.56 458 LEU A CA 1
ATOM 3733 C C . LEU A 1 458 ? 8.741 -9.670 -2.077 1.00 92.56 458 LEU A C 1
ATOM 3735 O O . LEU A 1 458 ? 7.614 -9.837 -2.524 1.00 92.56 458 LEU A O 1
ATOM 3739 N N . GLN A 1 459 ? 9.615 -8.867 -2.688 1.00 94.19 459 GLN A N 1
ATOM 3740 C CA . GLN A 1 459 ? 9.313 -8.175 -3.947 1.00 94.19 459 GLN A CA 1
ATOM 3741 C C . GLN A 1 459 ? 9.114 -9.145 -5.119 1.00 94.19 459 GLN A C 1
ATOM 3743 O O . GLN A 1 459 ? 8.235 -8.927 -5.953 1.00 94.19 459 GLN A O 1
ATOM 3748 N N . SER A 1 460 ? 9.900 -10.223 -5.186 1.00 94.25 460 SER A N 1
ATOM 3749 C CA . SER A 1 460 ? 9.719 -11.283 -6.185 1.00 94.25 460 SER A CA 1
ATOM 3750 C C . SER A 1 460 ? 8.383 -12.012 -5.992 1.00 94.25 460 SER A C 1
ATOM 3752 O O . SER A 1 460 ? 7.650 -12.234 -6.957 1.00 94.25 460 SER A O 1
ATOM 3754 N N . ILE A 1 461 ? 8.016 -12.300 -4.737 1.00 95.56 461 ILE A N 1
ATOM 3755 C CA . ILE A 1 461 ? 6.709 -12.866 -4.374 1.00 95.56 461 ILE A CA 1
ATOM 3756 C C . ILE A 1 461 ? 5.574 -11.899 -4.739 1.00 95.56 461 ILE A C 1
ATOM 3758 O O . ILE A 1 461 ? 4.609 -12.322 -5.366 1.00 95.56 461 ILE A O 1
ATOM 3762 N N . ALA A 1 462 ? 5.703 -10.608 -4.425 1.00 96.44 462 ALA A N 1
ATOM 3763 C CA . ALA A 1 462 ? 4.711 -9.589 -4.768 1.00 96.44 462 ALA A CA 1
ATOM 3764 C C . ALA A 1 462 ? 4.452 -9.544 -6.278 1.00 96.44 462 ALA A C 1
ATOM 3766 O O . ALA A 1 462 ? 3.322 -9.713 -6.719 1.00 96.44 462 ALA A O 1
ATOM 3767 N N . ARG A 1 463 ? 5.515 -9.457 -7.085 1.00 96.00 463 ARG A N 1
ATOM 3768 C CA . ARG A 1 463 ? 5.404 -9.494 -8.551 1.00 96.00 463 ARG A CA 1
ATOM 3769 C C . ARG A 1 463 ? 4.869 -10.822 -9.082 1.00 96.00 463 ARG A C 1
ATOM 3771 O O . ARG A 1 463 ? 4.276 -10.839 -10.152 1.00 96.00 463 ARG A O 1
ATOM 3778 N N . THR A 1 464 ? 5.080 -11.926 -8.364 1.00 96.25 464 THR A N 1
ATOM 3779 C CA . THR A 1 464 ? 4.476 -13.220 -8.708 1.00 96.25 464 THR A CA 1
ATOM 3780 C C . THR A 1 464 ? 2.967 -13.186 -8.495 1.00 96.25 464 THR A C 1
ATOM 3782 O O . THR A 1 464 ? 2.233 -13.605 -9.385 1.00 96.25 464 THR A O 1
ATOM 3785 N N . VAL A 1 465 ? 2.500 -12.641 -7.369 1.00 96.62 465 VAL A N 1
ATOM 3786 C CA . VAL A 1 465 ? 1.068 -12.458 -7.078 1.00 96.62 465 VAL A CA 1
ATOM 3787 C C . VAL A 1 465 ? 0.414 -11.477 -8.056 1.00 96.62 465 VAL A C 1
ATOM 3789 O O . VAL A 1 465 ? -0.697 -11.728 -8.507 1.00 96.62 465 VAL A O 1
ATOM 3792 N N . ASP A 1 466 ? 1.109 -10.406 -8.440 1.00 95.06 466 ASP A N 1
ATOM 3793 C CA . ASP A 1 466 ? 0.600 -9.416 -9.399 1.00 95.06 466 ASP A CA 1
ATOM 3794 C C . ASP A 1 466 ? 0.670 -9.896 -10.869 1.00 95.06 466 ASP A C 1
ATOM 3796 O O . ASP A 1 466 ? 0.198 -9.209 -11.777 1.00 95.06 466 ASP A O 1
ATOM 3800 N N . SER A 1 467 ? 1.277 -11.059 -11.136 1.00 95.12 467 SER A N 1
ATOM 3801 C CA . SER A 1 467 ? 1.452 -11.582 -12.495 1.00 95.12 467 SER A CA 1
ATOM 3802 C C . SER A 1 467 ? 0.184 -12.236 -13.052 1.00 95.12 467 SER A C 1
ATOM 3804 O O . SER A 1 467 ? -0.664 -12.749 -12.318 1.00 95.12 467 SER A O 1
ATOM 3806 N N . ARG A 1 468 ? 0.103 -12.338 -14.387 1.00 94.19 468 ARG A N 1
ATOM 3807 C CA . ARG A 1 468 ? -0.965 -13.085 -15.069 1.00 94.19 468 ARG A CA 1
ATOM 3808 C C . ARG A 1 468 ? -1.032 -14.543 -14.615 1.00 94.19 468 ARG A C 1
ATOM 3810 O O . ARG A 1 468 ? -2.126 -15.097 -14.546 1.00 94.19 468 ARG A O 1
ATOM 3817 N N . LEU A 1 469 ? 0.102 -15.151 -14.255 1.00 95.44 469 LEU A N 1
ATOM 3818 C CA . LEU A 1 469 ? 0.138 -16.525 -13.763 1.00 95.44 469 LEU A CA 1
ATOM 3819 C C . LEU A 1 469 ? -0.776 -16.704 -12.547 1.00 95.44 469 LEU A C 1
ATOM 3821 O O . LEU A 1 469 ? -1.515 -17.675 -12.519 1.00 95.44 469 LEU A O 1
ATOM 3825 N N . PHE A 1 470 ? -0.797 -15.771 -11.593 1.00 94.88 470 PHE A N 1
ATOM 3826 C CA . PHE A 1 470 ? -1.603 -15.874 -10.367 1.00 94.88 470 PHE A CA 1
ATOM 3827 C C . PHE A 1 470 ? -3.098 -15.554 -10.580 1.00 94.88 470 PHE A C 1
ATOM 3829 O O . PHE A 1 470 ? -3.931 -15.798 -9.707 1.00 94.88 470 PHE A O 1
ATOM 3836 N N . SER A 1 471 ? -3.477 -15.036 -11.754 1.00 92.06 471 SER A N 1
ATOM 3837 C CA . SER A 1 471 ? -4.889 -14.801 -12.095 1.00 92.06 471 SER A CA 1
ATOM 3838 C C . SER A 1 471 ? -5.672 -16.096 -12.363 1.00 92.06 471 SER A C 1
ATOM 3840 O O . SER A 1 471 ? -6.892 -16.116 -12.202 1.00 92.06 471 SER A O 1
ATOM 3842 N N . PHE A 1 472 ? -4.986 -17.193 -12.700 1.00 92.31 472 PHE A N 1
ATOM 3843 C CA . PHE A 1 472 ? -5.598 -18.504 -12.929 1.00 92.31 472 PHE A CA 1
ATOM 3844 C C . PHE A 1 472 ? -5.846 -19.251 -11.606 1.00 92.31 472 PHE A C 1
ATOM 3846 O O . PHE A 1 472 ? -4.984 -19.282 -10.735 1.00 92.31 472 PHE A O 1
ATOM 3853 N N . SER A 1 473 ? -7.002 -19.898 -11.441 1.00 90.81 473 SER A N 1
ATOM 3854 C CA . SER A 1 473 ? -7.328 -20.637 -10.204 1.00 90.81 473 SER A CA 1
ATOM 3855 C C . SER A 1 473 ? -6.431 -21.862 -9.979 1.00 90.81 473 SER A C 1
ATOM 3857 O O . SER A 1 473 ? -5.976 -22.114 -8.864 1.00 90.81 473 SER A O 1
ATOM 3859 N N . GLU A 1 474 ? -6.108 -22.602 -11.042 1.00 92.31 474 GLU A N 1
ATOM 3860 C CA . GLU A 1 474 ? -5.250 -23.793 -10.968 1.00 92.31 474 GLU A CA 1
ATOM 3861 C C . GLU A 1 474 ? -3.812 -23.481 -10.520 1.00 92.31 474 GLU A C 1
ATOM 3863 O O . GLU A 1 474 ? -3.216 -24.266 -9.784 1.00 92.31 474 GLU A O 1
ATOM 3868 N N . SER A 1 475 ? -3.264 -22.316 -10.887 1.00 94.88 475 SER A N 1
ATOM 3869 C CA . SER A 1 475 ? -1.940 -21.890 -10.423 1.00 94.88 475 SER A CA 1
ATOM 3870 C C . SER A 1 475 ? -1.975 -21.413 -8.973 1.00 94.88 475 SER A C 1
ATOM 3872 O O . SER A 1 475 ? -1.039 -21.702 -8.226 1.00 94.88 475 SER A O 1
ATOM 3874 N N . ARG A 1 476 ? -3.042 -20.720 -8.538 1.00 93.81 476 ARG A N 1
ATOM 3875 C CA . ARG A 1 476 ? -3.175 -20.248 -7.150 1.00 93.81 476 ARG A CA 1
ATOM 3876 C C . ARG A 1 476 ? -3.147 -21.405 -6.165 1.00 93.81 476 ARG A C 1
ATOM 3878 O O . ARG A 1 476 ? -2.410 -21.321 -5.190 1.00 93.81 476 ARG A O 1
ATOM 3885 N N . ARG A 1 477 ? -3.822 -22.518 -6.463 1.00 92.00 477 ARG A N 1
ATOM 3886 C CA . ARG A 1 477 ? -3.763 -23.749 -5.647 1.00 92.00 477 ARG A CA 1
ATOM 3887 C C . ARG A 1 477 ? -2.337 -24.262 -5.411 1.00 92.00 477 ARG A C 1
ATOM 3889 O O . ARG A 1 477 ? -2.035 -24.786 -4.347 1.00 92.00 477 ARG A O 1
ATOM 3896 N N . ILE A 1 478 ? -1.451 -24.086 -6.391 1.00 95.44 478 ILE A N 1
ATOM 3897 C CA . ILE A 1 478 ? -0.059 -24.561 -6.355 1.00 95.44 478 ILE A CA 1
ATOM 3898 C C . ILE A 1 478 ? 0.867 -23.530 -5.692 1.00 95.44 478 ILE A C 1
ATOM 3900 O O . ILE A 1 478 ? 1.785 -23.886 -4.949 1.00 95.44 478 ILE A O 1
ATOM 3904 N N . LEU A 1 479 ? 0.647 -22.241 -5.966 1.00 96.06 479 LEU A N 1
ATOM 3905 C CA . LEU A 1 479 ? 1.529 -21.148 -5.553 1.00 96.06 479 LEU A CA 1
ATOM 3906 C C . LEU A 1 479 ? 1.205 -20.599 -4.163 1.00 96.06 479 LEU A C 1
ATOM 3908 O O . LEU A 1 479 ? 2.126 -20.243 -3.422 1.00 96.06 479 LEU A O 1
ATOM 3912 N N . LEU A 1 480 ? -0.078 -20.533 -3.801 1.00 95.12 480 LEU A N 1
ATOM 3913 C CA . LEU A 1 480 ? -0.546 -19.923 -2.560 1.00 95.12 480 LEU A CA 1
ATOM 3914 C C . LEU A 1 480 ? 0.119 -20.543 -1.315 1.00 95.12 480 LEU A C 1
ATOM 3916 O O . LEU A 1 480 ? 0.621 -19.761 -0.512 1.00 95.12 480 LEU A O 1
ATOM 3920 N N . PRO A 1 481 ? 0.280 -21.877 -1.172 1.00 95.38 481 PRO A N 1
ATOM 3921 C CA . PRO A 1 481 ? 0.974 -22.457 -0.016 1.00 95.38 481 PRO A CA 1
ATOM 3922 C C . PRO A 1 481 ? 2.401 -21.926 0.190 1.00 95.38 481 PRO A C 1
ATOM 3924 O O . PRO A 1 481 ? 2.800 -21.609 1.311 1.00 95.38 481 PRO A O 1
ATOM 3927 N N . VAL A 1 482 ? 3.180 -21.778 -0.889 1.00 94.31 482 VAL A N 1
ATOM 3928 C CA . VAL A 1 482 ? 4.568 -21.287 -0.805 1.00 94.31 482 VAL A CA 1
ATOM 3929 C C . VAL A 1 482 ? 4.606 -19.787 -0.516 1.00 94.31 482 VAL A C 1
ATOM 3931 O O . VAL A 1 482 ? 5.430 -19.334 0.278 1.00 94.31 482 VAL A O 1
ATOM 3934 N N . VAL A 1 483 ? 3.699 -19.012 -1.118 1.00 95.50 483 VAL A N 1
ATOM 3935 C CA . VAL A 1 483 ? 3.561 -17.574 -0.844 1.00 95.50 483 VAL A CA 1
ATOM 3936 C C . VAL A 1 483 ? 3.182 -17.338 0.621 1.00 95.50 483 VAL A C 1
ATOM 3938 O O . VAL A 1 483 ? 3.837 -16.554 1.310 1.00 95.50 483 VAL A O 1
ATOM 3941 N N . LEU A 1 484 ? 2.173 -18.058 1.118 1.00 95.19 484 LEU A N 1
ATOM 3942 C CA . LEU A 1 484 ? 1.696 -17.964 2.496 1.00 95.19 484 LEU A CA 1
ATOM 3943 C C . LEU A 1 484 ? 2.752 -18.415 3.506 1.00 95.19 484 LEU A C 1
ATOM 3945 O O . LEU A 1 484 ? 2.892 -17.767 4.540 1.00 95.19 484 LEU A O 1
ATOM 3949 N N . HIS A 1 485 ? 3.543 -19.449 3.198 1.00 93.69 485 HIS A N 1
ATOM 3950 C CA . HIS A 1 485 ? 4.656 -19.879 4.046 1.00 93.69 485 HIS A CA 1
ATOM 3951 C C . HIS A 1 485 ? 5.656 -18.742 4.303 1.00 93.69 485 HIS A C 1
ATOM 3953 O O . HIS A 1 485 ? 5.995 -18.457 5.454 1.00 93.69 485 HIS A O 1
ATOM 3959 N N . HIS A 1 486 ? 6.094 -18.048 3.247 1.00 91.69 486 HIS A N 1
ATOM 3960 C CA . HIS A 1 486 ? 7.030 -16.928 3.385 1.00 91.69 486 HIS A CA 1
ATOM 3961 C C . HIS A 1 486 ? 6.395 -15.754 4.136 1.00 91.69 486 HIS A C 1
ATOM 3963 O O . HIS A 1 486 ? 6.999 -15.246 5.081 1.00 91.69 486 HIS A O 1
ATOM 3969 N N . ILE A 1 487 ? 5.158 -15.366 3.801 1.00 94.06 487 ILE A N 1
ATOM 3970 C CA . ILE A 1 487 ? 4.443 -14.303 4.530 1.00 94.06 487 ILE A CA 1
ATOM 3971 C C . ILE A 1 487 ? 4.340 -14.657 6.019 1.00 94.06 487 ILE A C 1
ATOM 3973 O O . ILE A 1 487 ? 4.721 -13.849 6.864 1.00 94.06 487 ILE A O 1
ATOM 3977 N N . HIS A 1 488 ? 3.911 -15.876 6.355 1.00 94.06 488 HIS A N 1
ATOM 3978 C CA . HIS A 1 488 ? 3.788 -16.346 7.734 1.00 94.06 488 HIS A CA 1
ATOM 3979 C C . HIS A 1 488 ? 5.106 -16.203 8.512 1.00 94.06 488 HIS A C 1
ATOM 3981 O O . HIS A 1 488 ? 5.104 -15.691 9.634 1.00 94.06 488 HIS A O 1
ATOM 3987 N N . LEU A 1 489 ? 6.243 -16.594 7.921 1.00 91.25 489 LEU A N 1
ATOM 3988 C CA . LEU A 1 489 ? 7.561 -16.447 8.550 1.00 91.25 489 LEU A CA 1
ATOM 3989 C C . LEU A 1 489 ? 7.903 -14.980 8.853 1.00 91.25 489 LEU A C 1
ATOM 3991 O O . LEU A 1 489 ? 8.366 -14.672 9.955 1.00 91.25 489 LEU A O 1
ATOM 3995 N N . HIS A 1 490 ? 7.653 -14.071 7.907 1.00 90.50 490 HIS A N 1
ATOM 3996 C CA . HIS A 1 490 ? 7.917 -12.640 8.081 1.00 90.50 490 HIS A CA 1
ATOM 3997 C C . HIS A 1 490 ? 6.993 -11.992 9.122 1.00 90.50 490 HIS A C 1
ATOM 3999 O O . HIS A 1 490 ? 7.468 -11.224 9.967 1.00 90.50 490 HIS A O 1
ATOM 4005 N N . LEU A 1 491 ? 5.705 -12.356 9.130 1.00 91.62 491 LEU A N 1
ATOM 4006 C CA . LEU A 1 491 ? 4.745 -11.899 10.137 1.00 91.62 491 LEU A CA 1
ATOM 4007 C C . LEU A 1 491 ? 5.125 -12.398 11.531 1.00 91.62 491 LEU A C 1
ATOM 4009 O O . LEU A 1 491 ? 5.218 -11.604 12.466 1.00 91.62 491 LEU A O 1
ATOM 4013 N N . ARG A 1 492 ? 5.452 -13.686 11.678 1.00 90.62 492 ARG A N 1
ATOM 4014 C CA . ARG A 1 492 ? 5.870 -14.263 12.964 1.00 90.62 492 ARG A CA 1
ATOM 4015 C C . ARG A 1 492 ? 7.100 -13.559 13.543 1.00 90.62 492 ARG A C 1
ATOM 4017 O O . ARG A 1 492 ? 7.207 -13.413 14.756 1.00 90.62 492 ARG A O 1
ATOM 4024 N N . GLN A 1 493 ? 8.008 -13.088 12.688 1.00 88.31 493 GLN A N 1
ATOM 4025 C CA . GLN A 1 493 ? 9.206 -12.352 13.098 1.00 88.31 493 GLN A CA 1
ATOM 4026 C C . GLN A 1 493 ? 9.044 -10.827 13.167 1.00 88.31 493 GLN A C 1
ATOM 4028 O O . GLN A 1 493 ? 9.983 -10.142 13.575 1.00 88.31 493 GLN A O 1
ATOM 4033 N N . GLN A 1 494 ? 7.883 -10.286 12.789 1.00 87.75 494 GLN A N 1
ATOM 4034 C CA . GLN A 1 494 ? 7.604 -8.846 12.765 1.00 87.75 494 GLN A CA 1
ATOM 4035 C C . GLN A 1 494 ? 8.571 -8.043 11.864 1.00 87.75 494 GLN A C 1
ATOM 4037 O O . GLN A 1 494 ? 8.996 -6.940 12.226 1.00 87.75 494 GLN A O 1
ATOM 4042 N N . LYS A 1 495 ? 8.932 -8.587 10.690 1.00 86.25 495 LYS A N 1
ATOM 4043 C CA . LYS A 1 495 ? 9.838 -7.955 9.707 1.00 86.25 495 LYS A CA 1
ATOM 4044 C C . LYS A 1 495 ? 9.144 -7.704 8.372 1.00 86.25 495 LYS A C 1
ATOM 4046 O O . LYS A 1 495 ? 8.274 -8.470 7.984 1.00 86.25 495 LYS A O 1
ATOM 4051 N N . GLU A 1 496 ? 9.550 -6.639 7.675 1.00 88.12 496 GLU A N 1
ATOM 4052 C CA . GLU A 1 496 ? 9.022 -6.251 6.352 1.00 88.12 496 GLU A CA 1
ATOM 4053 C C . GLU A 1 496 ? 7.484 -6.226 6.265 1.00 88.12 496 GLU A C 1
ATOM 4055 O O . GLU A 1 496 ? 6.878 -6.579 5.251 1.00 88.12 496 GLU A O 1
ATOM 4060 N N . LEU A 1 497 ? 6.841 -5.783 7.354 1.00 89.75 497 LEU A N 1
ATOM 4061 C CA . LEU A 1 497 ? 5.388 -5.825 7.517 1.00 89.75 497 LEU A CA 1
ATOM 4062 C C . LEU A 1 497 ? 4.637 -5.079 6.405 1.00 89.75 497 LEU A C 1
ATOM 4064 O O . LEU A 1 497 ? 3.563 -5.524 6.017 1.00 89.75 497 LEU A O 1
ATOM 4068 N N . LEU A 1 498 ? 5.197 -3.989 5.875 1.00 89.56 498 LEU A N 1
ATOM 4069 C CA . LEU A 1 498 ? 4.565 -3.199 4.814 1.00 89.56 498 LEU A CA 1
ATOM 4070 C C . LEU A 1 498 ? 4.532 -3.942 3.468 1.00 89.56 498 LEU A C 1
ATOM 4072 O O . LEU A 1 498 ? 3.543 -3.878 2.744 1.00 89.56 498 LEU A O 1
ATOM 4076 N N . ILE A 1 499 ? 5.598 -4.678 3.131 1.00 91.12 499 ILE A N 1
ATOM 4077 C CA . ILE A 1 499 ? 5.627 -5.471 1.895 1.00 91.12 499 ILE A CA 1
ATOM 4078 C C . ILE A 1 499 ? 4.664 -6.652 2.035 1.00 91.12 499 ILE A C 1
ATOM 4080 O O . ILE A 1 499 ? 3.883 -6.917 1.126 1.00 91.12 499 ILE A O 1
ATOM 4084 N N . CYS A 1 500 ? 4.658 -7.312 3.199 1.00 94.25 500 CYS A N 1
ATOM 4085 C CA . CYS A 1 500 ? 3.733 -8.409 3.480 1.00 94.25 500 CYS A CA 1
ATOM 4086 C C . CYS A 1 500 ? 2.267 -7.966 3.382 1.00 94.25 500 CYS A C 1
ATOM 4088 O O . CYS A 1 500 ? 1.467 -8.673 2.775 1.00 94.25 500 CYS A O 1
ATOM 4090 N N . SER A 1 501 ? 1.913 -6.792 3.918 1.00 93.12 501 SER A N 1
ATOM 4091 C CA . SER A 1 501 ? 0.546 -6.280 3.795 1.00 93.12 501 SER A CA 1
ATOM 4092 C C . SER A 1 501 ? 0.186 -5.933 2.352 1.00 93.12 501 SER A C 1
ATOM 4094 O O . SER A 1 501 ? -0.921 -6.242 1.928 1.00 93.12 501 SER A O 1
ATOM 4096 N N . GLY A 1 502 ? 1.121 -5.380 1.569 1.00 94.00 502 GLY A N 1
ATOM 4097 C CA . GLY A 1 502 ? 0.924 -5.154 0.134 1.00 94.00 502 GLY A CA 1
ATOM 4098 C C . GLY A 1 502 ? 0.620 -6.447 -0.631 1.00 94.00 502 GLY A C 1
ATOM 4099 O O . GLY A 1 502 ? -0.348 -6.497 -1.385 1.00 94.00 502 GLY A O 1
ATOM 4100 N N . ILE A 1 503 ? 1.384 -7.517 -0.373 1.00 96.00 503 ILE A N 1
ATOM 4101 C CA . ILE A 1 503 ? 1.154 -8.835 -0.989 1.00 96.00 503 ILE A CA 1
ATOM 4102 C C . ILE A 1 503 ? -0.222 -9.386 -0.594 1.00 96.00 503 ILE A C 1
ATOM 4104 O O . ILE A 1 503 ? -0.978 -9.823 -1.458 1.00 96.00 503 ILE A O 1
ATOM 4108 N N . LEU A 1 504 ? -0.569 -9.348 0.698 1.00 95.56 504 LEU A N 1
ATOM 4109 C CA . LEU A 1 504 ? -1.871 -9.815 1.183 1.00 95.56 504 LEU A CA 1
ATOM 4110 C C . LEU A 1 504 ? -3.028 -9.035 0.552 1.00 95.56 504 LEU A C 1
ATOM 4112 O O . LEU A 1 504 ? -4.008 -9.644 0.129 1.00 95.56 504 LEU A O 1
ATOM 4116 N N . SER A 1 505 ? -2.899 -7.714 0.432 1.00 94.00 505 SER A N 1
ATOM 4117 C CA . SER A 1 505 ? -3.884 -6.865 -0.240 1.00 94.00 505 SER A CA 1
ATOM 4118 C C . SER A 1 505 ? -4.079 -7.262 -1.710 1.00 94.00 505 SER A C 1
ATOM 4120 O O . SER A 1 505 ? -5.227 -7.382 -2.148 1.00 94.00 505 SER A O 1
ATOM 4122 N N . SER A 1 506 ? -3.001 -7.549 -2.456 1.00 95.31 506 SER A N 1
ATOM 4123 C CA . SER A 1 506 ? -3.101 -8.084 -3.825 1.00 95.31 506 SER A CA 1
ATOM 4124 C C . SER A 1 506 ? -3.815 -9.442 -3.857 1.00 95.31 506 SER A C 1
ATOM 4126 O O . SER A 1 506 ? -4.742 -9.619 -4.649 1.00 95.31 506 SER A O 1
ATOM 4128 N N . ILE A 1 507 ? -3.466 -10.375 -2.958 1.00 95.56 507 ILE A N 1
ATOM 4129 C CA . ILE A 1 507 ? -4.120 -11.695 -2.867 1.00 95.56 507 ILE A CA 1
ATOM 4130 C C . ILE A 1 507 ? -5.625 -11.535 -2.604 1.00 95.56 507 ILE A C 1
ATOM 4132 O O . ILE A 1 507 ? -6.438 -12.070 -3.358 1.00 95.56 507 ILE A O 1
ATOM 4136 N N . PHE A 1 508 ? -6.019 -10.758 -1.588 1.00 93.56 508 PHE A N 1
ATOM 4137 C CA . PHE A 1 508 ? -7.432 -10.545 -1.259 1.00 93.56 508 PHE A CA 1
ATOM 4138 C C . PHE A 1 508 ? -8.208 -9.881 -2.399 1.00 93.56 508 PHE A C 1
ATOM 4140 O O . PHE A 1 508 ? -9.371 -10.225 -2.617 1.00 93.56 508 PHE A O 1
ATOM 4147 N N . SER A 1 509 ? -7.583 -8.958 -3.137 1.00 92.94 509 SER A N 1
ATOM 4148 C CA . SER A 1 509 ? -8.181 -8.313 -4.311 1.00 92.94 509 SER A CA 1
ATOM 4149 C C . SER A 1 509 ? -8.451 -9.316 -5.441 1.00 92.94 509 SER A C 1
ATOM 4151 O O . SER A 1 509 ? -9.553 -9.348 -6.002 1.00 92.94 509 SER A O 1
ATOM 4153 N N . ILE A 1 510 ? -7.484 -10.193 -5.730 1.00 91.88 510 ILE A N 1
ATOM 4154 C CA . ILE A 1 510 ? -7.600 -11.229 -6.767 1.00 91.88 510 ILE A CA 1
ATOM 4155 C C . ILE A 1 510 ? -8.649 -12.271 -6.376 1.00 91.88 510 ILE A C 1
ATOM 4157 O O . ILE A 1 510 ? -9.519 -12.586 -7.190 1.00 91.88 510 ILE A O 1
ATOM 4161 N N . ILE A 1 511 ? -8.632 -12.752 -5.129 1.00 90.50 511 ILE A N 1
ATOM 4162 C CA . ILE A 1 511 ? -9.636 -13.698 -4.618 1.00 90.50 511 ILE A CA 1
ATOM 4163 C C . ILE A 1 511 ? -11.020 -13.058 -4.647 1.00 90.50 511 ILE A C 1
ATOM 4165 O O . ILE A 1 511 ? -11.982 -13.679 -5.095 1.00 90.50 511 ILE A O 1
ATOM 4169 N N . LYS A 1 512 ? -11.146 -11.784 -4.248 1.00 89.25 512 LYS A N 1
ATOM 4170 C CA . LYS A 1 512 ? -12.441 -11.101 -4.276 1.00 89.25 512 LYS A CA 1
ATOM 4171 C C . LYS A 1 512 ? -12.990 -10.960 -5.693 1.00 89.25 512 LYS A C 1
ATOM 4173 O O . LYS A 1 512 ? -14.194 -11.134 -5.882 1.00 89.25 512 LYS A O 1
ATOM 4178 N N . THR A 1 513 ? -12.131 -10.664 -6.662 1.00 90.00 513 THR A N 1
ATOM 4179 C CA . THR A 1 513 ? -12.517 -10.596 -8.076 1.00 90.00 513 THR A CA 1
ATOM 4180 C C . THR A 1 513 ? -12.913 -11.984 -8.587 1.00 90.00 513 THR A C 1
ATOM 4182 O O . THR A 1 513 ? -13.981 -12.135 -9.172 1.00 90.00 513 THR A O 1
ATOM 4185 N N . SER A 1 514 ? -12.124 -13.011 -8.260 1.00 87.00 514 SER A N 1
ATOM 4186 C CA . SER A 1 514 ? -12.355 -14.400 -8.685 1.00 87.00 514 SER A CA 1
ATOM 4187 C C . SER A 1 514 ? -13.619 -15.009 -8.073 1.00 87.00 514 SER A C 1
ATOM 4189 O O . SER A 1 514 ? -14.327 -15.734 -8.760 1.00 87.00 514 SER A O 1
ATOM 4191 N N . SER A 1 515 ? -13.968 -14.658 -6.829 1.00 86.38 515 SER A N 1
ATOM 4192 C CA . SER A 1 515 ? -15.191 -15.122 -6.146 1.00 86.38 515 SER A CA 1
ATOM 4193 C C . SER A 1 515 ? -16.504 -14.777 -6.860 1.00 86.38 515 SER A C 1
ATOM 4195 O O . SER A 1 515 ? -17.555 -15.289 -6.487 1.00 86.38 515 SER A O 1
ATOM 4197 N N . VAL A 1 516 ? -16.474 -13.881 -7.854 1.00 84.62 516 VAL A N 1
ATOM 4198 C CA . VAL A 1 516 ? -17.645 -13.572 -8.688 1.00 84.62 516 VAL A CA 1
ATOM 4199 C C . VAL A 1 516 ? -17.863 -14.648 -9.760 1.00 84.62 516 VAL A C 1
ATOM 4201 O O . VAL A 1 516 ? -18.999 -14.877 -10.165 1.00 84.62 516 VAL A O 1
ATOM 4204 N N . GLU A 1 517 ? -16.793 -15.307 -10.207 1.00 83.00 517 GLU A N 1
ATOM 4205 C CA . GLU A 1 517 ? -16.794 -16.244 -11.337 1.00 83.00 517 GLU A CA 1
ATOM 4206 C C . GLU A 1 517 ? -16.601 -17.705 -10.906 1.00 83.00 517 GLU A C 1
ATOM 4208 O O . GLU A 1 517 ? -17.203 -18.606 -11.486 1.00 83.00 517 GLU A O 1
ATOM 4213 N N . THR A 1 518 ? -15.772 -17.948 -9.888 1.00 83.69 518 THR A N 1
ATOM 4214 C CA . THR A 1 518 ? -15.358 -19.283 -9.437 1.00 83.69 518 THR A CA 1
ATOM 4215 C C . THR A 1 518 ? -15.440 -19.417 -7.924 1.00 83.69 518 THR A C 1
ATOM 4217 O O . THR A 1 518 ? -15.300 -18.433 -7.199 1.00 83.69 518 THR A O 1
ATOM 4220 N N . ASP A 1 519 ? -15.594 -20.651 -7.449 1.00 84.81 519 ASP A N 1
ATOM 4221 C CA . ASP A 1 519 ? -15.516 -20.954 -6.025 1.00 84.81 519 ASP A CA 1
ATOM 4222 C C . ASP A 1 519 ? -14.079 -20.787 -5.493 1.00 84.81 519 ASP A C 1
ATOM 4224 O O . ASP A 1 519 ? -13.117 -21.206 -6.139 1.00 84.81 519 ASP A O 1
ATOM 4228 N N . VAL A 1 520 ? -13.947 -20.154 -4.325 1.00 89.94 520 VAL A N 1
ATOM 4229 C CA . VAL A 1 520 ? -12.669 -19.795 -3.682 1.00 89.94 520 VAL A CA 1
ATOM 4230 C C . VAL A 1 520 ? -12.504 -20.432 -2.296 1.00 89.94 520 VAL A C 1
ATOM 4232 O O . VAL A 1 520 ? -11.625 -20.017 -1.545 1.00 89.94 520 VAL A O 1
ATOM 4235 N N . ILE A 1 521 ? -13.328 -21.429 -1.941 1.00 90.44 521 ILE A N 1
ATOM 4236 C CA . ILE A 1 521 ? -13.294 -22.093 -0.623 1.00 90.44 521 ILE A CA 1
ATOM 4237 C C . ILE A 1 521 ? -11.881 -22.582 -0.261 1.00 90.44 521 ILE A C 1
ATOM 4239 O O . ILE A 1 521 ? -11.327 -22.152 0.742 1.00 90.44 521 ILE A O 1
ATOM 4243 N N . GLU A 1 522 ? -11.239 -23.385 -1.112 1.00 90.75 522 GLU A N 1
ATOM 4244 C CA . GLU A 1 522 ? -9.891 -23.918 -0.830 1.00 90.75 522 GLU A CA 1
ATOM 4245 C C . GLU A 1 522 ? -8.837 -22.806 -0.639 1.00 90.75 522 GLU A C 1
ATOM 4247 O O . GLU A 1 522 ? -7.919 -22.927 0.170 1.00 90.75 522 GLU A O 1
ATOM 4252 N N . GLU A 1 523 ? -8.960 -21.698 -1.380 1.00 92.56 523 GLU A N 1
ATOM 4253 C CA . GLU A 1 523 ? -8.048 -20.551 -1.289 1.00 92.56 523 GLU A CA 1
ATOM 4254 C C . GLU A 1 523 ? -8.196 -19.830 0.051 1.00 92.56 523 GLU A C 1
ATOM 4256 O O . GLU A 1 523 ? -7.200 -19.546 0.720 1.00 92.56 523 GLU A O 1
ATOM 4261 N N . VAL A 1 524 ? -9.439 -19.569 0.460 1.00 94.19 524 VAL A N 1
ATOM 4262 C CA . VAL A 1 524 ? -9.759 -18.932 1.741 1.00 94.19 524 VAL A CA 1
ATOM 4263 C C . VAL A 1 524 ? -9.363 -19.841 2.902 1.00 94.19 524 VAL A C 1
ATOM 4265 O O . VAL A 1 524 ? -8.772 -19.358 3.865 1.00 94.19 524 VAL A O 1
ATOM 4268 N N . GLU A 1 525 ? -9.606 -21.145 2.802 1.00 94.38 525 GLU A N 1
ATOM 4269 C CA . GLU A 1 525 ? -9.205 -22.141 3.796 1.00 94.38 525 GLU A CA 1
ATOM 4270 C C . GLU A 1 525 ? -7.689 -22.142 4.035 1.00 94.38 525 GLU A C 1
ATOM 4272 O O . GLU A 1 525 ? -7.248 -21.933 5.168 1.00 94.38 525 GLU A O 1
ATOM 4277 N N . MET A 1 526 ? -6.882 -22.227 2.968 1.00 94.06 526 MET A N 1
ATOM 4278 C CA . MET A 1 526 ? -5.418 -22.128 3.066 1.00 94.06 526 MET A CA 1
ATOM 4279 C C . MET A 1 526 ? -4.965 -20.822 3.739 1.00 94.06 526 MET A C 1
ATOM 4281 O O . MET A 1 526 ? -4.004 -20.816 4.518 1.00 94.06 526 MET A O 1
ATOM 4285 N N . MET A 1 527 ? -5.643 -19.701 3.457 1.00 95.06 527 MET A N 1
ATOM 4286 C CA . MET A 1 527 ? -5.347 -18.411 4.087 1.00 95.06 527 MET A CA 1
ATOM 4287 C C . MET A 1 527 ? -5.725 -18.380 5.568 1.00 95.06 527 MET A C 1
ATOM 4289 O O . MET A 1 527 ? -4.960 -17.837 6.365 1.00 95.06 527 MET A O 1
ATOM 4293 N N . VAL A 1 528 ? -6.870 -18.946 5.951 1.00 95.12 528 VAL A N 1
ATOM 4294 C CA . VAL A 1 528 ? -7.306 -19.023 7.351 1.00 95.12 528 VAL A CA 1
ATOM 4295 C C . VAL A 1 528 ? -6.302 -19.832 8.166 1.00 95.12 528 VAL A C 1
ATOM 4297 O O . VAL A 1 528 ? -5.792 -19.317 9.163 1.00 95.12 528 VAL A O 1
ATOM 4300 N N . GLU A 1 529 ? -5.949 -21.033 7.704 1.00 92.94 529 GLU A N 1
ATOM 4301 C CA . GLU A 1 529 ? -4.995 -21.918 8.383 1.00 92.94 529 GLU A CA 1
ATOM 4302 C C . GLU A 1 529 ? -3.602 -21.293 8.509 1.00 92.94 529 GLU A C 1
ATOM 4304 O O . GLU A 1 529 ? -2.968 -21.357 9.563 1.00 92.94 529 GLU A O 1
ATOM 4309 N N . SER A 1 530 ? -3.123 -20.642 7.445 1.00 93.50 530 SER A N 1
ATOM 4310 C CA . SER A 1 530 ? -1.763 -20.098 7.418 1.00 93.50 530 SER A CA 1
ATOM 4311 C C . SER A 1 530 ? -1.632 -18.750 8.129 1.00 93.50 530 SER A C 1
ATOM 4313 O O . SER A 1 530 ? -0.560 -18.438 8.656 1.00 93.50 530 SER A O 1
ATOM 4315 N N . LEU A 1 531 ? -2.671 -17.905 8.102 1.00 94.38 531 LEU A N 1
ATOM 4316 C CA . LEU A 1 531 ? -2.540 -16.488 8.455 1.00 94.38 531 LEU A CA 1
ATOM 4317 C C . LEU A 1 531 ? -3.340 -16.044 9.678 1.00 94.38 531 LEU A C 1
ATOM 4319 O O . LEU A 1 531 ? -2.904 -15.090 10.318 1.00 94.38 531 LEU A O 1
ATOM 4323 N N . LEU A 1 532 ? -4.480 -16.654 10.022 1.00 95.12 532 LEU A N 1
ATOM 4324 C CA . LEU A 1 532 ? -5.402 -16.044 10.991 1.00 95.12 532 LEU A CA 1
ATOM 4325 C C . LEU A 1 532 ? -4.746 -15.793 12.362 1.00 95.12 532 LEU A C 1
ATOM 4327 O O . LEU A 1 532 ? -4.768 -14.658 12.842 1.00 95.12 532 LEU A O 1
ATOM 4331 N N . ASP A 1 533 ? -4.108 -16.800 12.968 1.00 93.69 533 ASP A N 1
ATOM 4332 C CA . ASP A 1 533 ? -3.442 -16.623 14.271 1.00 93.69 533 ASP A CA 1
ATOM 4333 C C . ASP A 1 533 ? -2.271 -15.630 14.184 1.00 93.69 533 ASP A C 1
ATOM 4335 O O . ASP A 1 533 ? -2.185 -14.701 14.990 1.00 93.69 533 ASP A O 1
ATOM 4339 N N . VAL A 1 534 ? -1.406 -15.739 13.167 1.00 94.25 534 VAL A N 1
ATOM 4340 C CA . VAL A 1 534 ? -0.243 -14.844 13.042 1.00 94.25 534 VAL A CA 1
ATOM 4341 C C . VAL A 1 534 ? -0.650 -13.394 12.733 1.00 94.25 534 VAL A C 1
ATOM 4343 O O . VAL A 1 534 ? 0.006 -12.463 13.209 1.00 94.25 534 VAL A O 1
ATOM 4346 N N . LEU A 1 535 ? -1.755 -13.169 12.010 1.00 94.38 535 LEU A N 1
ATOM 4347 C CA . LEU A 1 535 ? -2.344 -11.843 11.792 1.00 94.38 535 LEU A CA 1
ATOM 4348 C C . LEU A 1 535 ? -2.876 -11.256 13.101 1.00 94.38 535 LEU A C 1
ATOM 4350 O O . LEU A 1 535 ? -2.577 -10.101 13.413 1.00 94.38 535 LEU A O 1
ATOM 4354 N N . LEU A 1 536 ? -3.610 -12.047 13.894 1.00 95.00 536 LEU A N 1
ATOM 4355 C CA . LEU A 1 536 ? -4.101 -11.624 15.209 1.00 95.00 536 LEU A CA 1
ATOM 4356 C C . LEU A 1 536 ? -2.939 -11.263 16.144 1.00 95.00 536 LEU A C 1
ATOM 4358 O O . LEU A 1 536 ? -2.955 -10.200 16.765 1.00 95.00 536 LEU A O 1
ATOM 4362 N N . GLN A 1 537 ? -1.896 -12.093 16.192 1.00 93.56 537 GLN A N 1
ATOM 4363 C CA . GLN A 1 537 ? -0.696 -11.843 16.997 1.00 93.56 537 GLN A CA 1
ATOM 4364 C C . GLN A 1 537 ? 0.059 -10.586 16.555 1.00 93.56 537 GLN A C 1
ATOM 4366 O O . GLN A 1 537 ? 0.492 -9.779 17.386 1.00 93.56 537 GLN A O 1
ATOM 4371 N N . THR A 1 538 ? 0.183 -10.386 15.243 1.00 92.00 538 THR A N 1
ATOM 4372 C CA . THR A 1 538 ? 0.817 -9.197 14.662 1.00 92.00 538 THR A CA 1
ATOM 4373 C C . THR A 1 538 ? 0.041 -7.937 15.036 1.00 92.00 538 THR A C 1
ATOM 4375 O O . THR A 1 538 ? 0.629 -6.985 15.549 1.00 92.00 538 THR A O 1
ATOM 4378 N N . LEU A 1 539 ? -1.287 -7.949 14.894 1.00 91.56 539 LEU A N 1
ATOM 4379 C CA . LEU A 1 539 ? -2.146 -6.832 15.288 1.00 91.56 539 LEU A CA 1
ATOM 4380 C C . LEU A 1 539 ? -2.050 -6.525 16.784 1.00 91.56 539 LEU A C 1
ATOM 4382 O O . LEU A 1 539 ? -1.852 -5.368 17.149 1.00 91.56 539 LEU A O 1
ATOM 4386 N N . LEU A 1 540 ? -2.110 -7.532 17.659 1.00 90.94 540 LEU A N 1
ATOM 4387 C CA . LEU A 1 540 ? -1.952 -7.329 19.105 1.00 90.94 540 LEU A CA 1
ATOM 4388 C C . LEU A 1 540 ? -0.582 -6.729 19.458 1.00 90.94 540 LEU A C 1
ATOM 4390 O O . LEU A 1 540 ? -0.488 -5.842 20.313 1.00 90.94 540 LEU A O 1
ATOM 4394 N N . THR A 1 541 ? 0.477 -7.152 18.768 1.00 89.06 541 THR A N 1
ATOM 4395 C CA . THR A 1 541 ? 1.838 -6.632 18.963 1.00 89.06 541 THR A CA 1
ATOM 4396 C C . THR A 1 541 ? 1.966 -5.178 18.502 1.00 89.06 541 THR A C 1
ATOM 4398 O O . THR A 1 541 ? 2.590 -4.365 19.184 1.00 89.06 541 THR A O 1
ATOM 4401 N N . ILE A 1 542 ? 1.371 -4.819 17.361 1.00 85.50 542 ILE A N 1
ATOM 4402 C CA . ILE A 1 542 ? 1.403 -3.446 16.834 1.00 85.50 542 ILE A CA 1
ATOM 4403 C C . ILE A 1 542 ? 0.551 -2.518 17.712 1.00 85.50 542 ILE A C 1
ATOM 4405 O O . ILE A 1 542 ? 1.005 -1.444 18.113 1.00 85.50 542 ILE A O 1
ATOM 4409 N N . MET A 1 543 ? -0.660 -2.954 18.070 1.00 83.69 543 MET A N 1
ATOM 4410 C CA . MET A 1 543 ? -1.602 -2.172 18.874 1.00 83.69 543 MET A CA 1
ATOM 4411 C C . MET A 1 543 ? -1.097 -1.948 20.305 1.00 83.69 543 MET A C 1
ATOM 4413 O O . MET A 1 543 ? -1.204 -0.832 20.811 1.00 83.69 543 MET A O 1
ATOM 4417 N N . SER A 1 544 ? -0.485 -2.946 20.951 1.00 80.38 544 SER A N 1
ATOM 4418 C CA . SER A 1 544 ? 0.082 -2.775 22.302 1.00 80.38 544 SER A CA 1
ATOM 4419 C C . SER A 1 544 ? 1.217 -1.746 22.335 1.00 80.38 544 SER A C 1
ATOM 4421 O O . SER A 1 544 ? 1.231 -0.878 23.207 1.00 80.38 544 SER A O 1
ATOM 4423 N N . LYS A 1 545 ? 2.112 -1.759 21.337 1.00 71.12 545 LYS A N 1
ATOM 4424 C CA . LYS A 1 545 ? 3.193 -0.765 21.207 1.00 71.12 545 LYS A CA 1
ATOM 4425 C C . LYS A 1 545 ? 2.669 0.661 21.029 1.00 71.12 545 LYS A C 1
ATOM 4427 O O . LYS A 1 545 ? 3.267 1.598 21.556 1.00 71.12 545 LYS A O 1
ATOM 4432 N N . SER A 1 546 ? 1.548 0.828 20.325 1.00 61.38 546 SER A N 1
ATOM 4433 C CA . SER A 1 546 ? 0.927 2.143 20.125 1.00 61.38 546 SER A CA 1
ATOM 4434 C C . SER A 1 546 ? 0.312 2.729 21.404 1.00 61.38 546 SER A C 1
ATOM 4436 O O . SER A 1 546 ? 0.336 3.942 21.584 1.00 61.38 546 SER A O 1
ATOM 4438 N N . GLN A 1 547 ? -0.171 1.886 22.326 1.00 55.78 547 GLN A N 1
ATOM 4439 C CA . GLN A 1 547 ? -0.733 2.327 23.611 1.00 55.78 547 GLN A CA 1
ATOM 4440 C C . GLN A 1 547 ? 0.350 2.753 24.617 1.00 55.78 547 GLN A C 1
ATOM 4442 O O . GLN A 1 547 ? 0.077 3.552 25.505 1.00 55.78 547 GLN A O 1
ATOM 4447 N N . SER A 1 548 ? 1.586 2.261 24.470 1.00 53.88 548 SER A N 1
ATOM 4448 C CA . SER A 1 548 ? 2.717 2.578 25.359 1.00 53.88 548 SER A CA 1
ATOM 4449 C C . SER A 1 548 ? 3.487 3.871 25.021 1.00 53.88 548 SER A C 1
ATOM 4451 O O . SER A 1 548 ? 4.400 4.245 25.756 1.00 53.88 548 SER A O 1
ATOM 4453 N N . GLN A 1 549 ? 3.157 4.573 23.930 1.00 46.19 549 GLN A N 1
ATOM 4454 C CA . GLN A 1 549 ? 3.917 5.738 23.444 1.00 46.19 549 GLN A CA 1
ATOM 4455 C C . GLN A 1 549 ? 3.467 7.094 24.029 1.00 46.19 549 GLN A C 1
ATOM 4457 O O . GLN A 1 549 ? 3.305 8.069 23.301 1.00 46.19 549 GLN A O 1
ATOM 4462 N N . GLU A 1 550 ? 3.369 7.189 25.357 1.00 42.00 550 GLU A N 1
ATOM 4463 C CA . GLU A 1 550 ? 3.594 8.462 26.074 1.00 42.00 550 GLU A CA 1
ATOM 4464 C C . GLU A 1 550 ? 5.012 8.560 26.671 1.00 42.00 550 GLU A C 1
ATOM 4466 O O . GLU A 1 550 ? 5.400 9.599 27.200 1.00 42.00 550 GLU A O 1
ATOM 4471 N N . ALA A 1 551 ? 5.852 7.530 26.507 1.00 38.00 551 ALA A N 1
ATOM 4472 C CA . ALA A 1 551 ? 7.242 7.556 26.946 1.00 38.00 551 ALA A CA 1
ATOM 4473 C C . ALA A 1 551 ? 8.208 7.157 25.814 1.00 38.00 551 ALA A C 1
ATOM 4475 O O . ALA A 1 551 ? 8.126 6.072 25.249 1.00 38.00 551 ALA A O 1
ATOM 4476 N N . VAL A 1 552 ? 9.193 8.028 25.574 1.00 38.66 552 VAL A N 1
ATOM 4477 C CA . VAL A 1 552 ? 10.420 7.842 24.771 1.00 38.66 552 VAL A CA 1
ATOM 4478 C C . VAL A 1 552 ? 10.328 8.178 23.271 1.00 38.66 552 VAL A C 1
ATOM 4480 O O . VAL A 1 552 ? 9.779 7.456 22.442 1.00 38.66 552 VAL A O 1
ATOM 4483 N N . ARG A 1 553 ? 11.008 9.282 22.927 1.00 38.84 553 ARG A N 1
ATOM 4484 C CA . ARG A 1 553 ? 11.435 9.711 21.584 1.00 38.84 553 ARG A CA 1
ATOM 4485 C C . ARG A 1 553 ? 12.301 8.631 20.903 1.00 38.84 553 ARG A C 1
ATOM 4487 O O . ARG A 1 553 ? 13.525 8.714 20.931 1.00 38.84 553 ARG A O 1
ATOM 4494 N N . GLY A 1 554 ? 11.676 7.621 20.302 1.00 38.25 554 GLY A N 1
ATOM 4495 C CA . GLY A 1 554 ? 12.320 6.629 19.433 1.00 38.25 554 GLY A CA 1
ATOM 4496 C C . GLY A 1 554 ? 11.991 6.859 17.953 1.00 38.25 554 GLY A C 1
ATOM 4497 O O . GLY A 1 554 ? 10.851 7.155 17.612 1.00 38.25 554 GLY A O 1
ATOM 4498 N N . GLN A 1 555 ? 12.991 6.712 17.080 1.00 38.66 555 GLN A N 1
ATOM 4499 C CA . GLN A 1 555 ? 13.006 6.923 15.617 1.00 38.66 555 GLN A CA 1
ATOM 4500 C C . GLN A 1 555 ? 12.024 6.051 14.786 1.00 38.66 555 GLN A C 1
ATOM 4502 O O . GLN A 1 555 ? 12.442 5.323 13.886 1.00 38.66 555 GLN A O 1
ATOM 4507 N N . ARG A 1 556 ? 10.708 6.115 15.009 1.00 43.50 556 ARG A N 1
ATOM 4508 C CA . ARG A 1 556 ? 9.720 5.716 13.985 1.00 43.50 556 ARG A CA 1
ATOM 4509 C C . ARG A 1 556 ? 8.606 6.750 13.909 1.00 43.50 556 ARG A C 1
ATOM 4511 O O . ARG A 1 556 ? 8.042 7.129 14.930 1.00 43.50 556 ARG A O 1
ATOM 4518 N N . CYS A 1 557 ? 8.330 7.226 12.695 1.00 42.06 557 CYS A N 1
ATOM 4519 C CA . CYS A 1 557 ? 7.285 8.212 12.445 1.00 42.06 557 CYS A CA 1
ATOM 4520 C C . CYS A 1 557 ? 5.925 7.646 12.903 1.00 42.06 557 CYS A C 1
ATOM 4522 O O . CYS A 1 557 ? 5.570 6.548 12.465 1.00 42.06 557 CYS A O 1
ATOM 4524 N N . PRO A 1 558 ? 5.148 8.365 13.737 1.00 51.88 558 PRO A N 1
ATOM 4525 C CA . PRO A 1 558 ? 3.803 7.954 14.150 1.00 51.88 558 PRO A CA 1
ATOM 4526 C C . PRO A 1 558 ? 2.876 7.605 12.973 1.00 51.88 558 PRO A C 1
ATOM 4528 O O . PRO A 1 558 ? 2.016 6.737 13.105 1.00 51.88 558 PRO A O 1
ATOM 4531 N N . GLN A 1 559 ? 3.092 8.225 11.805 1.00 54.50 559 GLN A N 1
ATOM 4532 C CA . GLN A 1 559 ? 2.348 7.940 10.573 1.00 54.50 559 GLN A CA 1
ATOM 4533 C C . GLN A 1 559 ? 2.583 6.509 10.065 1.00 54.50 559 GLN A C 1
ATOM 4535 O O . GLN A 1 559 ? 1.620 5.827 9.737 1.00 54.50 559 GLN A O 1
ATOM 4540 N N . CYS A 1 560 ? 3.818 5.995 10.106 1.00 52.69 560 CYS A N 1
ATOM 4541 C CA . CYS A 1 560 ? 4.118 4.648 9.608 1.00 52.69 560 CYS A CA 1
ATOM 4542 C C . CYS A 1 560 ? 3.480 3.551 10.479 1.00 52.69 560 CYS A C 1
ATOM 4544 O O . CYS A 1 560 ? 3.058 2.519 9.967 1.00 52.69 560 CYS A O 1
ATOM 4546 N N . THR A 1 561 ? 3.381 3.755 11.799 1.00 63.56 561 THR A N 1
ATOM 4547 C CA . THR A 1 561 ? 2.705 2.796 12.694 1.00 63.56 561 THR A CA 1
ATOM 4548 C C . THR A 1 561 ? 1.191 2.788 12.458 1.00 63.56 561 THR A C 1
ATOM 4550 O O . THR A 1 561 ? 0.571 1.724 12.491 1.00 63.56 561 THR A O 1
ATOM 4553 N N . ALA A 1 562 ? 0.594 3.955 12.191 1.00 64.88 562 ALA A N 1
ATOM 4554 C CA . ALA A 1 562 ? -0.827 4.076 11.870 1.00 64.88 562 ALA A CA 1
ATOM 4555 C C . ALA A 1 562 ? -1.168 3.434 10.514 1.00 64.88 562 ALA A C 1
ATOM 4557 O O . ALA A 1 562 ? -2.130 2.671 10.436 1.00 64.88 562 ALA A O 1
ATOM 4558 N N . GLU A 1 563 ? -0.346 3.670 9.487 1.00 68.31 563 GLU A N 1
ATOM 4559 C CA . GLU A 1 563 ? -0.477 3.052 8.159 1.00 68.31 563 GLU A CA 1
ATOM 4560 C C . GLU A 1 563 ? -0.412 1.524 8.246 1.00 68.31 563 GLU A C 1
ATOM 4562 O O . GLU A 1 563 ? -1.343 0.845 7.820 1.00 68.31 563 GLU A O 1
ATOM 4567 N N . ILE A 1 564 ? 0.619 0.973 8.901 1.00 77.50 564 ILE A N 1
ATOM 4568 C CA . ILE A 1 564 ? 0.753 -0.482 9.076 1.00 77.50 564 ILE A CA 1
ATOM 4569 C C . ILE A 1 564 ? -0.453 -1.048 9.841 1.00 77.50 564 ILE A C 1
ATOM 4571 O O . ILE A 1 564 ? -0.991 -2.085 9.462 1.00 77.50 564 ILE A O 1
ATOM 4575 N N . THR A 1 565 ? -0.922 -0.373 10.895 1.00 83.75 565 THR A N 1
ATOM 4576 C CA . THR A 1 565 ? -2.105 -0.839 11.639 1.00 83.75 565 THR A CA 1
ATOM 4577 C C . THR A 1 565 ? -3.335 -0.903 10.728 1.00 83.75 565 THR A C 1
ATOM 4579 O O . THR A 1 565 ? -4.029 -1.916 10.727 1.00 83.75 565 THR A O 1
ATOM 4582 N N . GLY A 1 566 ? -3.588 0.132 9.921 1.00 86.12 566 GLY A N 1
ATOM 4583 C CA . GLY A 1 566 ? -4.714 0.164 8.982 1.00 86.12 566 GLY A CA 1
ATOM 4584 C C . GLY A 1 566 ? -4.679 -0.971 7.953 1.00 86.12 566 GLY A C 1
ATOM 4585 O O . GLY A 1 566 ? -5.694 -1.639 7.749 1.00 86.12 566 GLY A O 1
ATOM 4586 N N . GLU A 1 567 ? -3.509 -1.240 7.371 1.00 88.31 567 GLU A N 1
ATOM 4587 C CA . GLU A 1 567 ? -3.311 -2.304 6.377 1.00 88.31 567 GLU A CA 1
ATOM 4588 C C . GLU A 1 567 ? -3.598 -3.704 6.947 1.00 88.31 567 GLU A C 1
ATOM 4590 O O . GLU A 1 567 ? -4.348 -4.487 6.359 1.00 88.31 567 GLU A O 1
ATOM 4595 N N . TYR A 1 568 ? -3.080 -4.023 8.139 1.00 91.56 568 TYR A N 1
ATOM 4596 C CA . TYR A 1 568 ? -3.325 -5.330 8.765 1.00 91.56 568 TYR A CA 1
ATOM 4597 C C . TYR A 1 568 ? -4.755 -5.490 9.279 1.00 91.56 568 TYR A C 1
ATOM 4599 O O . TYR A 1 568 ? -5.297 -6.597 9.251 1.00 91.56 568 TYR A O 1
ATOM 4607 N N . VAL A 1 569 ? -5.398 -4.400 9.708 1.00 92.19 569 VAL A N 1
ATOM 4608 C CA . VAL A 1 569 ? -6.830 -4.424 10.024 1.00 92.19 569 VAL A CA 1
ATOM 4609 C C . VAL A 1 569 ? -7.643 -4.697 8.761 1.00 92.19 569 VAL A C 1
ATOM 4611 O O . VAL A 1 569 ? -8.547 -5.527 8.800 1.00 92.19 569 VAL A O 1
ATOM 4614 N N . SER A 1 570 ? -7.293 -4.082 7.629 1.00 91.19 570 SER A N 1
ATOM 4615 C CA . SER A 1 570 ? -7.917 -4.377 6.334 1.00 91.19 570 SER A CA 1
ATOM 4616 C C . SER A 1 570 ? -7.739 -5.847 5.930 1.00 91.19 570 SER A C 1
ATOM 4618 O O . SER A 1 570 ? -8.709 -6.485 5.517 1.00 91.19 570 SER A O 1
ATOM 4620 N N . CYS A 1 571 ? -6.544 -6.417 6.126 1.00 93.69 571 CYS A N 1
ATOM 4621 C CA . CYS A 1 571 ? -6.268 -7.834 5.870 1.00 93.69 571 CYS A CA 1
ATOM 4622 C C . CYS A 1 571 ? -7.139 -8.759 6.736 1.00 93.69 571 CYS A C 1
ATOM 4624 O O . CYS A 1 571 ? -7.789 -9.658 6.206 1.00 93.69 571 CYS A O 1
ATOM 4626 N N . LEU A 1 572 ? -7.209 -8.517 8.053 1.00 95.31 572 LEU A N 1
ATOM 4627 C CA . LEU A 1 572 ? -8.045 -9.308 8.965 1.00 95.31 572 LEU A CA 1
ATOM 4628 C C . LEU A 1 572 ? -9.529 -9.226 8.582 1.00 95.31 572 LEU A C 1
ATOM 4630 O O . LEU A 1 572 ? -10.209 -10.246 8.515 1.00 95.31 572 LEU A O 1
ATOM 4634 N N . LEU A 1 573 ? -10.033 -8.017 8.316 1.00 94.31 573 LEU A N 1
ATOM 4635 C CA . LEU A 1 573 ? -11.429 -7.817 7.926 1.00 94.31 573 LEU A CA 1
ATOM 4636 C C . LEU A 1 573 ? -11.744 -8.460 6.574 1.00 94.31 573 LEU A C 1
ATOM 4638 O O . LEU A 1 573 ? -12.845 -8.974 6.397 1.00 94.31 573 LEU A O 1
ATOM 4642 N N . SER A 1 574 ? -10.797 -8.446 5.635 1.00 94.31 574 SER A N 1
ATOM 4643 C CA . SER A 1 574 ? -10.949 -9.091 4.328 1.00 94.31 574 SER A CA 1
ATOM 4644 C C . SER A 1 574 ? -11.006 -10.610 4.457 1.00 94.31 574 SER A C 1
ATOM 4646 O O . SER A 1 574 ? -11.898 -11.213 3.866 1.00 94.31 574 SER A O 1
ATOM 4648 N N . LEU A 1 575 ? -10.138 -11.204 5.284 1.00 95.50 575 LEU A N 1
ATOM 4649 C CA . LEU A 1 575 ? -10.140 -12.639 5.569 1.00 95.50 575 LEU A CA 1
ATOM 4650 C C . LEU A 1 575 ? -11.462 -13.078 6.206 1.00 95.50 575 LEU A C 1
ATOM 4652 O O . LEU A 1 575 ? -12.170 -13.904 5.640 1.00 95.50 575 LEU A O 1
ATOM 4656 N N . LEU A 1 576 ? -11.843 -12.461 7.330 1.00 95.81 576 LEU A N 1
ATOM 4657 C CA . LEU A 1 576 ? -13.071 -12.807 8.056 1.00 95.81 576 LEU A CA 1
ATOM 4658 C C . LEU A 1 576 ? -14.330 -12.622 7.202 1.00 95.81 576 LEU A C 1
ATOM 4660 O O . LEU A 1 576 ? -15.277 -13.389 7.317 1.00 95.81 576 LEU A O 1
ATOM 4664 N N . ARG A 1 577 ? -14.348 -11.616 6.320 1.00 93.25 577 ARG A N 1
ATOM 4665 C CA . ARG A 1 577 ? -15.476 -11.365 5.414 1.00 93.25 577 ARG A CA 1
ATOM 4666 C C . ARG A 1 577 ? -15.580 -12.385 4.274 1.00 93.25 577 ARG A C 1
ATOM 4668 O O . ARG A 1 577 ? -16.661 -12.519 3.706 1.00 93.25 577 ARG A O 1
ATOM 4675 N N . GLN A 1 578 ? -14.477 -13.019 3.883 1.00 91.56 578 GLN A N 1
ATOM 4676 C CA . GLN A 1 578 ? -14.463 -14.056 2.845 1.00 91.56 578 GLN A CA 1
ATOM 4677 C C . GLN A 1 578 ? -14.763 -15.453 3.405 1.00 91.56 578 GLN A C 1
ATOM 4679 O O . GLN A 1 578 ? -15.133 -16.335 2.634 1.00 91.56 578 GLN A O 1
ATOM 4684 N N . MET A 1 579 ? -14.649 -15.648 4.722 1.00 94.12 579 MET A N 1
ATOM 4685 C CA . MET A 1 579 ? -15.037 -16.896 5.376 1.00 94.12 579 MET A CA 1
ATOM 4686 C C . MET A 1 579 ? -16.548 -17.152 5.261 1.00 94.12 579 MET A C 1
ATOM 4688 O O . MET A 1 579 ? -17.370 -16.240 5.325 1.00 94.12 579 MET A O 1
ATOM 4692 N N . SER A 1 580 ? -16.896 -18.426 5.123 1.00 92.50 580 SER A N 1
ATOM 4693 C CA . SER A 1 580 ? -18.261 -18.966 5.072 1.00 92.50 580 SER A CA 1
ATOM 4694 C C . SER A 1 580 ? -18.488 -19.884 6.276 1.00 92.50 580 SER A C 1
ATOM 4696 O O . SER A 1 580 ? -17.548 -20.168 7.023 1.00 92.50 580 SER A O 1
ATOM 4698 N N . ASP A 1 581 ? -19.707 -20.404 6.432 1.00 93.12 581 ASP A N 1
ATOM 4699 C CA . ASP A 1 581 ? -20.063 -21.352 7.500 1.00 93.12 581 ASP A CA 1
ATOM 4700 C C . ASP A 1 581 ? -19.084 -22.533 7.590 1.00 93.12 581 ASP A C 1
ATOM 4702 O O . ASP A 1 581 ? -18.642 -22.893 8.680 1.00 93.12 581 ASP A O 1
ATOM 4706 N N . THR A 1 582 ? -18.688 -23.091 6.440 1.00 92.81 582 THR A N 1
ATOM 4707 C CA . THR A 1 582 ? -17.742 -24.214 6.352 1.00 92.81 582 THR A CA 1
ATOM 4708 C C . THR A 1 582 ? -16.355 -23.845 6.870 1.00 92.81 582 THR A C 1
ATOM 4710 O O . THR A 1 582 ? -15.766 -24.606 7.633 1.00 92.81 582 THR A O 1
ATOM 4713 N N . HIS A 1 583 ? -15.854 -22.655 6.528 1.00 95.12 583 HIS A N 1
ATOM 4714 C CA . HIS A 1 583 ? -14.556 -22.174 7.002 1.00 95.12 583 HIS A CA 1
ATOM 4715 C C . HIS A 1 583 ? -14.538 -21.973 8.521 1.00 95.12 583 HIS A C 1
ATOM 4717 O O . HIS A 1 583 ? -13.553 -22.307 9.175 1.00 95.12 583 HIS A O 1
ATOM 4723 N N . PHE A 1 584 ? -15.618 -21.430 9.096 1.00 94.88 584 PHE A N 1
ATOM 4724 C CA . PHE A 1 584 ? -15.724 -21.270 10.548 1.00 94.88 584 PHE A CA 1
ATOM 4725 C C . PHE A 1 584 ? -15.825 -22.616 11.267 1.00 94.88 584 PHE A C 1
ATOM 4727 O O . PHE A 1 584 ? -15.191 -22.781 12.306 1.00 94.88 584 PHE A O 1
ATOM 4734 N N . GLN A 1 585 ? -16.573 -23.577 10.719 1.00 92.62 585 GLN A N 1
ATOM 4735 C CA . GLN A 1 585 ? -16.648 -24.931 11.273 1.00 92.62 585 GLN A CA 1
ATOM 4736 C C . GLN A 1 585 ? -15.277 -25.615 11.267 1.00 92.62 585 GLN A C 1
ATOM 4738 O O . GLN A 1 585 ? -14.810 -26.026 12.326 1.00 92.62 585 GLN A O 1
ATOM 4743 N N . HIS A 1 586 ? -14.589 -25.639 10.121 1.00 93.25 586 HIS A N 1
ATOM 4744 C CA . HIS A 1 586 ? -13.266 -26.259 10.014 1.00 93.25 586 HIS A CA 1
ATOM 4745 C C . HIS A 1 586 ? -12.234 -25.592 10.937 1.00 93.25 586 HIS A C 1
ATOM 4747 O O . HIS A 1 586 ? -11.510 -26.277 11.654 1.00 93.25 586 HIS A O 1
ATOM 4753 N N . LEU A 1 587 ? -12.228 -24.254 11.018 1.00 93.56 587 LEU A N 1
ATOM 4754 C CA . LEU A 1 587 ? -11.371 -23.523 11.957 1.00 93.56 587 LEU A CA 1
ATOM 4755 C C . LEU A 1 587 ? -11.591 -23.970 13.410 1.00 93.56 587 LEU A C 1
ATOM 4757 O O . LEU A 1 587 ? -10.625 -24.152 14.146 1.00 93.56 587 LEU A O 1
ATOM 4761 N N . LEU A 1 588 ? -12.849 -24.101 13.835 1.00 91.94 588 LEU A N 1
ATOM 4762 C CA . LEU A 1 588 ? -13.190 -24.455 15.213 1.00 91.94 588 LEU A CA 1
ATOM 4763 C C . LEU A 1 588 ? -12.893 -25.926 15.536 1.00 91.94 588 LEU A C 1
ATOM 4765 O O . LEU A 1 588 ? -12.539 -26.220 16.678 1.00 91.94 588 LEU A O 1
ATOM 4769 N N . ASP A 1 589 ? -12.996 -26.817 14.550 1.00 90.81 589 ASP A N 1
ATOM 4770 C CA . ASP A 1 589 ? -12.704 -28.246 14.700 1.00 90.81 589 ASP A CA 1
ATOM 4771 C C . ASP A 1 589 ? -11.192 -28.557 14.659 1.00 90.81 589 ASP A C 1
ATOM 4773 O O . ASP A 1 589 ? -10.762 -29.577 15.198 1.00 90.81 589 ASP A O 1
ATOM 4777 N N . ASN A 1 590 ? -10.369 -27.666 14.091 1.00 92.50 590 ASN A N 1
ATOM 4778 C CA . ASN A 1 590 ? -8.922 -27.867 13.927 1.00 92.50 590 ASN A CA 1
ATOM 4779 C C . ASN A 1 590 ? -8.071 -27.620 15.186 1.00 92.50 590 ASN A C 1
ATOM 4781 O O . ASN A 1 590 ? -6.877 -27.933 15.188 1.00 92.50 590 ASN A O 1
ATOM 4785 N N . PHE A 1 591 ? -8.638 -27.067 16.262 1.00 91.75 591 PHE A N 1
ATOM 4786 C CA . PHE A 1 591 ? -7.899 -26.859 17.513 1.00 91.75 591 PHE A CA 1
ATOM 4787 C C . PHE A 1 591 ? -7.648 -28.187 18.239 1.00 91.75 591 PHE A C 1
ATOM 4789 O O . PHE A 1 591 ? -8.579 -28.943 18.512 1.00 91.75 591 PHE A O 1
ATOM 4796 N N . GLN A 1 592 ? -6.392 -28.455 18.614 1.00 89.00 592 GLN A N 1
ATOM 4797 C CA . GLN A 1 592 ? -6.017 -29.732 19.236 1.00 89.00 592 GLN A CA 1
ATOM 4798 C C . GLN A 1 592 ? -6.369 -29.778 20.726 1.00 89.00 592 GLN A C 1
ATOM 4800 O O . GLN A 1 592 ? -6.566 -30.856 21.289 1.00 89.00 592 GLN A O 1
ATOM 4805 N N . SER A 1 593 ? -6.446 -28.615 21.382 1.00 91.75 593 SER A N 1
ATOM 4806 C CA . SER A 1 593 ? -6.770 -28.504 22.806 1.00 91.75 593 SER A CA 1
ATOM 4807 C C . SER A 1 593 ? -7.735 -27.357 23.117 1.00 91.75 593 SER A C 1
ATOM 4809 O O . SER A 1 593 ? -7.786 -26.340 22.420 1.00 91.75 593 SER A O 1
ATOM 4811 N N . LYS A 1 594 ? -8.471 -27.487 24.234 1.00 89.19 594 LYS A N 1
ATOM 4812 C CA . LYS A 1 594 ? -9.321 -26.405 24.762 1.00 89.19 594 LYS A CA 1
ATOM 4813 C C . LYS A 1 594 ? -8.512 -25.148 25.107 1.00 89.19 594 LYS A C 1
ATOM 4815 O O . LYS A 1 594 ? -9.034 -24.044 24.977 1.00 89.19 594 LYS A O 1
ATOM 4820 N N . ASP A 1 595 ? -7.252 -25.296 25.519 1.00 91.06 595 ASP A N 1
ATOM 4821 C CA . ASP A 1 595 ? -6.383 -24.163 25.851 1.00 91.06 595 ASP A CA 1
ATOM 4822 C C . ASP A 1 595 ? -5.998 -23.344 24.611 1.00 91.06 595 ASP A C 1
ATOM 4824 O O . ASP A 1 595 ? -6.048 -22.114 24.660 1.00 91.06 595 ASP A O 1
ATOM 4828 N N . GLU A 1 596 ? -5.704 -23.997 23.481 1.00 93.25 596 GLU A N 1
ATOM 4829 C CA . GLU A 1 596 ? -5.448 -23.311 22.205 1.00 93.25 596 GLU A CA 1
ATOM 4830 C C . GLU A 1 596 ? -6.681 -22.532 21.730 1.00 93.25 596 GLU A C 1
ATOM 4832 O O . GLU A 1 596 ? -6.578 -21.350 21.387 1.00 93.25 596 GLU A O 1
ATOM 4837 N N . LEU A 1 597 ? -7.864 -23.159 21.786 1.00 93.69 597 LEU A N 1
ATOM 4838 C CA . LEU A 1 597 ? -9.127 -22.503 21.442 1.00 93.69 597 LEU A CA 1
ATOM 4839 C C . LEU A 1 597 ? -9.401 -21.302 22.361 1.00 93.69 597 LEU A C 1
ATOM 4841 O O . LEU A 1 597 ? -9.790 -20.229 21.897 1.00 93.69 597 LEU A O 1
ATOM 4845 N N . LYS A 1 598 ? -9.169 -21.448 23.670 1.00 94.00 598 LYS A N 1
ATOM 4846 C CA . LYS A 1 598 ? -9.305 -20.356 24.642 1.00 94.00 598 LYS A CA 1
ATOM 4847 C C . LYS A 1 598 ? -8.363 -19.200 24.320 1.00 94.00 598 LYS A C 1
ATOM 4849 O O . LYS A 1 598 ? -8.788 -18.043 24.352 1.00 94.00 598 LYS A O 1
ATOM 4854 N N . GLU A 1 599 ? -7.097 -19.482 24.020 1.00 94.44 599 GLU A N 1
ATOM 4855 C CA . GLU A 1 599 ? -6.121 -18.451 23.665 1.00 94.44 599 GLU A CA 1
ATOM 4856 C C . GLU A 1 599 ? -6.543 -17.713 22.387 1.00 94.44 599 GLU A C 1
ATOM 4858 O O . GLU A 1 599 ? -6.529 -16.480 22.356 1.00 94.44 599 GLU A O 1
ATOM 4863 N N . PHE A 1 600 ? -7.004 -18.448 21.371 1.00 95.62 600 PHE A N 1
ATOM 4864 C CA . PHE A 1 600 ? -7.556 -17.884 20.141 1.00 95.62 600 PHE A CA 1
ATOM 4865 C C . PHE A 1 600 ? -8.761 -16.966 20.404 1.00 95.62 600 PHE A C 1
ATOM 4867 O O . PHE A 1 600 ? -8.748 -15.805 19.983 1.00 95.62 600 PHE A O 1
ATOM 4874 N N . LEU A 1 601 ? -9.766 -17.430 21.160 1.00 95.88 601 LEU A N 1
ATOM 4875 C CA . LEU A 1 601 ? -10.953 -16.637 21.506 1.00 95.88 601 LEU A CA 1
ATOM 4876 C C . LEU A 1 601 ? -10.576 -15.356 22.264 1.00 95.88 601 LEU A C 1
ATOM 4878 O O . LEU A 1 601 ? -11.072 -14.265 21.969 1.00 95.88 601 LEU A O 1
ATOM 4882 N N . LEU A 1 602 ? -9.649 -15.451 23.220 1.00 95.88 602 LEU A N 1
ATOM 4883 C CA . LEU A 1 602 ? -9.167 -14.284 23.956 1.00 95.88 602 LEU A CA 1
ATOM 4884 C C . LEU A 1 602 ? -8.429 -13.293 23.045 1.00 95.88 602 LEU A C 1
ATOM 4886 O O . LEU A 1 602 ? -8.646 -12.084 23.189 1.00 95.88 602 LEU A O 1
ATOM 4890 N N . LYS A 1 603 ? -7.601 -13.772 22.105 1.00 95.62 603 LYS A N 1
ATOM 4891 C CA . LYS A 1 603 ? -6.907 -12.929 21.118 1.00 95.62 603 LYS A CA 1
ATOM 4892 C C . LYS A 1 603 ? -7.895 -12.198 20.220 1.00 95.62 603 LYS A C 1
ATOM 4894 O O . LYS A 1 603 ? -7.835 -10.970 20.149 1.00 95.62 603 LYS A O 1
ATOM 4899 N N . ILE A 1 604 ? -8.821 -12.912 19.576 1.00 96.94 604 ILE A N 1
ATOM 4900 C CA . ILE A 1 604 ? -9.752 -12.306 18.615 1.00 96.94 604 ILE A CA 1
ATOM 4901 C C . ILE A 1 604 ? -10.706 -11.318 19.294 1.00 96.94 604 ILE A C 1
ATOM 4903 O O . ILE A 1 604 ? -10.870 -10.197 18.811 1.00 96.94 604 ILE A O 1
ATOM 4907 N N . PHE A 1 605 ? -11.232 -11.642 20.483 1.00 96.75 605 PHE A N 1
ATOM 4908 C CA . PHE A 1 605 ? -12.047 -10.697 21.254 1.00 96.75 605 PHE A CA 1
ATOM 4909 C C . PHE A 1 605 ? -11.243 -9.471 21.700 1.00 96.75 605 PHE A C 1
ATOM 4911 O O . PHE A 1 605 ? -11.768 -8.356 21.708 1.00 96.75 605 PHE A O 1
ATOM 4918 N N . CYS A 1 606 ? -9.963 -9.637 22.046 1.00 94.81 606 CYS A N 1
ATOM 4919 C CA . CYS A 1 606 ? -9.088 -8.513 22.371 1.00 94.81 606 CYS A CA 1
ATOM 4920 C C . CYS A 1 606 ? -8.850 -7.605 21.159 1.00 94.81 606 CYS A C 1
ATOM 4922 O O . CYS A 1 606 ? -9.014 -6.388 21.277 1.00 94.81 606 CYS A O 1
ATOM 4924 N N . VAL A 1 607 ? -8.549 -8.182 19.989 1.00 94.69 607 VAL A N 1
ATOM 4925 C CA . VAL A 1 607 ? -8.406 -7.429 18.736 1.00 94.69 607 VAL A CA 1
ATOM 4926 C C . VAL A 1 607 ? -9.691 -6.662 18.434 1.00 94.69 607 VAL A C 1
ATOM 4928 O O . VAL A 1 607 ? -9.628 -5.447 18.275 1.00 94.69 607 VAL A O 1
ATOM 4931 N N . PHE A 1 608 ? -10.863 -7.302 18.463 1.00 95.44 608 PHE A N 1
ATOM 4932 C CA . PHE A 1 608 ? -12.143 -6.625 18.215 1.00 95.44 608 PHE A CA 1
ATOM 4933 C C . PHE A 1 608 ? -12.419 -5.476 19.191 1.00 95.44 608 PHE A C 1
ATOM 4935 O O . PHE A 1 608 ? -12.828 -4.394 18.765 1.00 95.44 608 PHE A O 1
ATOM 4942 N N . ARG A 1 609 ? -12.127 -5.646 20.488 1.00 92.88 609 ARG A N 1
ATOM 4943 C CA . ARG A 1 609 ? -12.221 -4.535 21.450 1.00 92.88 609 ARG A CA 1
ATOM 4944 C C . ARG A 1 609 ? -11.278 -3.391 21.093 1.00 92.88 609 ARG A C 1
ATOM 4946 O O . ARG A 1 609 ? -11.683 -2.230 21.162 1.00 92.88 609 ARG A O 1
ATOM 4953 N N . ASN A 1 610 ? -10.041 -3.697 20.707 1.00 90.31 610 ASN A N 1
ATOM 4954 C CA . ASN A 1 610 ? -9.070 -2.681 20.319 1.00 90.31 610 ASN A CA 1
ATOM 4955 C C . ASN A 1 610 ? -9.490 -1.957 19.032 1.00 90.31 610 ASN A C 1
ATOM 4957 O O . ASN A 1 610 ? -9.348 -0.742 18.979 1.00 90.31 610 ASN A O 1
ATOM 4961 N N . LEU A 1 611 ? -10.077 -2.648 18.046 1.00 89.50 611 LEU A N 1
ATOM 4962 C CA . LEU A 1 611 ? -10.603 -2.032 16.817 1.00 89.50 611 LEU A CA 1
ATOM 4963 C C . LEU A 1 611 ? -11.713 -1.011 17.089 1.00 89.50 611 LEU A C 1
ATOM 4965 O O . LEU A 1 611 ? -11.831 -0.024 16.368 1.00 89.50 611 LEU A O 1
ATOM 4969 N N . MET A 1 612 ? -12.528 -1.242 18.121 1.00 87.12 612 MET A N 1
ATOM 4970 C CA . MET A 1 612 ? -13.605 -0.323 18.500 1.00 87.12 612 MET A CA 1
ATOM 4971 C C . MET A 1 612 ? -13.114 0.847 19.359 1.00 87.12 612 MET A C 1
ATOM 4973 O O . MET A 1 612 ? -13.651 1.951 19.254 1.00 87.12 612 MET A O 1
ATOM 4977 N N . LYS A 1 613 ? -12.102 0.623 20.211 1.00 81.44 613 LYS A N 1
ATOM 4978 C CA . LYS A 1 613 ? -11.522 1.663 21.081 1.00 81.44 613 LYS A CA 1
ATOM 4979 C C . LYS A 1 613 ? -10.546 2.571 20.342 1.00 81.44 613 LYS A C 1
ATOM 4981 O O . LYS A 1 613 ? -10.557 3.784 20.541 1.00 81.44 613 LYS A O 1
ATOM 4986 N N . MET A 1 614 ? -9.682 1.990 19.519 1.00 70.44 614 MET A N 1
ATOM 4987 C CA . MET A 1 614 ? -8.695 2.725 18.742 1.00 70.44 614 MET A CA 1
ATOM 4988 C C . MET A 1 614 ? -9.378 3.274 17.494 1.00 70.44 614 MET A C 1
ATOM 4990 O O . MET A 1 614 ? -10.067 2.554 16.780 1.00 70.44 614 MET A O 1
ATOM 4994 N N . SER A 1 615 ? -9.192 4.561 17.212 1.00 69.81 615 SER A N 1
ATOM 4995 C CA . SER A 1 615 ? -9.705 5.177 15.983 1.00 69.81 615 SER A CA 1
ATOM 4996 C C . SER A 1 615 ? -8.859 4.771 14.768 1.00 69.81 615 SER A C 1
ATOM 4998 O O . SER A 1 615 ? -8.221 5.608 14.147 1.00 69.81 615 SER A O 1
ATOM 5000 N N . VAL A 1 616 ? -8.836 3.466 14.453 1.00 77.25 616 VAL A N 1
ATOM 5001 C CA . VAL A 1 616 ? -8.066 2.891 13.332 1.00 77.25 616 VAL A CA 1
ATOM 5002 C C . VAL A 1 616 ? -8.459 3.557 12.016 1.00 77.25 616 VAL A C 1
ATOM 5004 O O . VAL A 1 616 ? -7.602 3.894 11.207 1.00 77.25 616 VAL A O 1
ATOM 5007 N N . PHE A 1 617 ? -9.760 3.786 11.829 1.00 82.69 617 PHE A N 1
ATOM 5008 C CA . PHE A 1 617 ? -10.285 4.539 10.698 1.00 82.69 617 PHE A CA 1
ATOM 5009 C C . PHE A 1 617 ? -10.682 5.958 11.130 1.00 82.69 617 PHE A C 1
ATOM 5011 O O . PHE A 1 617 ? -11.302 6.117 12.195 1.00 82.69 617 PHE A O 1
ATOM 5018 N N . PRO A 1 618 ? -10.403 6.978 10.295 1.00 83.25 618 PRO A N 1
ATOM 5019 C CA . PRO A 1 618 ? -10.881 8.340 10.501 1.00 83.25 618 PRO A CA 1
ATOM 5020 C C . PRO A 1 618 ? -12.396 8.417 10.761 1.00 83.25 618 PRO A C 1
ATOM 5022 O O . PRO A 1 618 ? -13.178 7.561 10.334 1.00 83.25 618 PRO A O 1
ATOM 5025 N N . ARG A 1 619 ? -12.846 9.445 11.495 1.00 80.75 619 ARG A N 1
ATOM 5026 C CA . ARG A 1 619 ? -14.263 9.570 11.904 1.00 80.75 619 ARG A CA 1
ATOM 5027 C C . ARG A 1 619 ? -15.222 9.711 10.717 1.00 80.75 619 ARG A C 1
ATOM 5029 O O . ARG A 1 619 ? -16.361 9.264 10.805 1.00 80.75 619 ARG A O 1
ATOM 5036 N N . ASP A 1 620 ? -14.750 10.294 9.629 1.00 84.38 620 ASP A N 1
ATOM 5037 C CA . ASP A 1 620 ? -15.432 10.483 8.352 1.00 84.38 620 ASP A CA 1
ATOM 5038 C C . ASP A 1 620 ? -15.533 9.193 7.516 1.00 84.38 620 ASP A C 1
ATOM 5040 O O . ASP A 1 620 ? -16.451 9.065 6.703 1.00 84.38 620 ASP A O 1
ATOM 5044 N N . TRP A 1 621 ? -14.700 8.178 7.779 1.00 89.69 621 TRP A N 1
ATOM 5045 C CA . TRP A 1 621 ? -14.713 6.878 7.088 1.00 89.69 621 TRP A CA 1
ATOM 5046 C C . TRP A 1 621 ? -15.805 5.941 7.624 1.00 89.69 621 TRP A C 1
ATOM 5048 O O . TRP A 1 621 ? -15.585 4.778 7.969 1.00 89.69 621 TRP A O 1
ATOM 5058 N N . MET A 1 622 ? -17.032 6.451 7.684 1.00 86.56 622 MET A N 1
ATOM 5059 C CA . MET A 1 622 ? -18.188 5.752 8.249 1.00 86.56 622 MET A CA 1
ATOM 5060 C C . MET A 1 622 ? -18.488 4.421 7.558 1.00 86.56 622 MET A C 1
ATOM 5062 O O . MET A 1 622 ? -18.902 3.480 8.225 1.00 86.56 622 MET A O 1
ATOM 5066 N N . VAL A 1 623 ? -18.258 4.319 6.245 1.00 90.81 623 VAL A N 1
ATOM 5067 C CA . VAL A 1 623 ? -18.464 3.068 5.497 1.00 90.81 623 VAL A CA 1
ATOM 5068 C C . VAL A 1 623 ? -17.550 1.963 6.025 1.00 90.81 623 VAL A C 1
ATOM 5070 O O . VAL A 1 623 ? -18.033 0.865 6.290 1.00 90.81 623 VAL A O 1
ATOM 5073 N N . MET A 1 624 ? -16.265 2.268 6.232 1.00 90.88 624 MET A N 1
ATOM 5074 C CA . MET A 1 624 ? -15.296 1.309 6.768 1.00 90.88 624 MET A CA 1
ATOM 5075 C C . MET A 1 624 ? -15.608 0.955 8.217 1.00 90.88 624 MET A C 1
ATOM 5077 O O . MET A 1 624 ? -15.597 -0.216 8.569 1.00 90.88 624 MET A O 1
ATOM 5081 N N . ARG A 1 625 ? -15.974 1.936 9.048 1.00 90.62 625 ARG A N 1
ATOM 5082 C CA . ARG A 1 625 ? -16.337 1.680 10.451 1.00 90.62 625 ARG A CA 1
ATOM 5083 C C . ARG A 1 625 ? -17.561 0.772 10.582 1.00 90.62 625 ARG A C 1
ATOM 5085 O O . ARG A 1 625 ? -17.518 -0.174 11.356 1.00 90.62 625 ARG A O 1
ATOM 5092 N N . LEU A 1 626 ? -18.611 1.017 9.795 1.00 92.56 626 LEU A N 1
ATOM 5093 C CA . LEU A 1 626 ? -19.804 0.165 9.774 1.00 92.56 626 LEU A CA 1
ATOM 5094 C C . LEU A 1 626 ? -19.502 -1.230 9.218 1.00 92.56 626 LEU A C 1
ATOM 5096 O O . LEU A 1 626 ? -20.024 -2.211 9.735 1.00 92.56 626 LEU A O 1
ATOM 5100 N N . LEU A 1 627 ? -18.644 -1.331 8.195 1.00 93.31 627 LEU A N 1
ATOM 5101 C CA . LEU A 1 627 ? -18.194 -2.620 7.671 1.00 93.31 627 LEU A CA 1
ATOM 5102 C C . LEU A 1 627 ? -17.444 -3.423 8.743 1.00 93.31 627 LEU A C 1
ATOM 5104 O O . LEU A 1 627 ? -17.737 -4.600 8.922 1.00 93.31 627 LEU A O 1
ATOM 5108 N N . THR A 1 628 ? -16.533 -2.786 9.483 1.00 93.88 628 THR A N 1
ATOM 5109 C CA . THR A 1 628 ? -15.831 -3.393 10.622 1.00 93.88 628 THR A CA 1
ATOM 5110 C C . THR A 1 628 ? -16.817 -3.908 11.664 1.00 93.88 628 THR A C 1
ATOM 5112 O O . THR A 1 628 ? -16.722 -5.063 12.064 1.00 93.88 628 THR A O 1
ATOM 5115 N N . SER A 1 629 ? -17.800 -3.094 12.067 1.00 94.69 629 SER A N 1
ATOM 5116 C CA . SER A 1 629 ? -18.830 -3.519 13.022 1.00 94.69 629 SER A CA 1
ATOM 5117 C C . SER A 1 629 ? -19.635 -4.716 12.503 1.00 94.69 629 SER A C 1
ATOM 5119 O O . SER A 1 629 ? -19.867 -5.658 13.256 1.00 94.69 629 SER A O 1
ATOM 5121 N N . ASN A 1 630 ? -19.992 -4.728 11.216 1.00 95.56 630 ASN A N 1
ATOM 5122 C CA . ASN A 1 630 ? -20.712 -5.842 10.598 1.00 95.56 630 ASN A CA 1
ATOM 5123 C C . ASN A 1 630 ? -19.887 -7.141 10.597 1.00 95.56 630 ASN A C 1
ATOM 5125 O O . ASN A 1 630 ? -20.403 -8.203 10.933 1.00 95.56 630 ASN A O 1
ATOM 5129 N N . VAL A 1 631 ? -18.599 -7.068 10.247 1.00 95.81 631 VAL A N 1
ATOM 5130 C CA . VAL A 1 631 ? -17.693 -8.231 10.279 1.00 95.81 631 VAL A CA 1
ATOM 5131 C C . VAL A 1 631 ? -17.511 -8.745 11.710 1.00 95.81 631 VAL A C 1
ATOM 5133 O O . VAL A 1 631 ? -17.513 -9.952 11.928 1.00 95.81 631 VAL A O 1
ATOM 5136 N N . ILE A 1 632 ? -17.414 -7.853 12.702 1.00 96.19 632 ILE A N 1
ATOM 5137 C CA . ILE A 1 632 ? -17.301 -8.246 14.113 1.00 96.19 632 ILE A CA 1
ATOM 5138 C C . ILE A 1 632 ? -18.556 -8.991 14.576 1.00 96.19 632 ILE A C 1
ATOM 5140 O O . ILE A 1 632 ? -18.417 -10.086 15.110 1.00 96.19 632 ILE A O 1
ATOM 5144 N N . VAL A 1 633 ? -19.764 -8.441 14.381 1.00 95.62 633 VAL A N 1
ATOM 5145 C CA . VAL A 1 633 ? -20.993 -9.095 14.879 1.00 95.62 633 VAL A CA 1
ATOM 5146 C C . VAL A 1 633 ? -21.221 -10.447 14.209 1.00 95.62 633 VAL A C 1
ATOM 5148 O O . VAL A 1 633 ? -21.461 -11.423 14.907 1.00 95.62 633 VAL A O 1
ATOM 5151 N N . THR A 1 634 ? -21.034 -10.531 12.890 1.00 95.00 634 THR A N 1
ATOM 5152 C CA . THR A 1 634 ? -21.165 -11.797 12.150 1.00 95.00 634 THR A CA 1
ATOM 5153 C C . THR A 1 634 ? -20.142 -12.833 12.611 1.00 95.00 634 THR A C 1
ATOM 5155 O O . THR A 1 634 ? -20.512 -13.963 12.897 1.00 95.00 634 THR A O 1
ATOM 5158 N N . THR A 1 635 ? -18.872 -12.451 12.793 1.00 96.19 635 THR A N 1
ATOM 5159 C CA . THR A 1 635 ? -17.840 -13.371 13.308 1.00 96.19 635 THR A CA 1
ATOM 5160 C C . THR A 1 635 ? -18.155 -13.833 14.734 1.00 96.19 635 THR A C 1
ATOM 5162 O O . THR A 1 635 ? -18.016 -15.010 15.054 1.00 96.19 635 THR A O 1
ATOM 5165 N N . VAL A 1 636 ? -18.597 -12.922 15.608 1.00 95.81 636 VAL A N 1
ATOM 5166 C CA . VAL A 1 636 ? -18.924 -13.233 17.009 1.00 95.81 636 VAL A CA 1
ATOM 5167 C C . VAL A 1 636 ? -20.065 -14.250 17.119 1.00 95.81 636 VAL A C 1
ATOM 5169 O O . VAL A 1 636 ? -20.007 -15.082 18.020 1.00 95.81 636 VAL A O 1
ATOM 5172 N N . GLN A 1 637 ? -21.033 -14.243 16.196 1.00 93.56 637 GLN A N 1
ATOM 5173 C CA . GLN A 1 637 ? -22.120 -15.232 16.151 1.00 93.56 637 GLN A CA 1
ATOM 5174 C C . GLN A 1 637 ? -21.619 -16.668 15.912 1.00 93.56 637 GLN A C 1
ATOM 5176 O O . GLN A 1 637 ? -22.134 -17.603 16.515 1.00 93.56 637 GLN A O 1
ATOM 5181 N N . TYR A 1 638 ? -20.572 -16.870 15.102 1.00 93.88 638 TYR A N 1
ATOM 5182 C CA . TYR A 1 638 ? -19.963 -18.203 14.954 1.00 93.88 638 TYR A CA 1
ATOM 5183 C C . TYR A 1 638 ? -19.153 -18.604 16.192 1.00 93.88 638 TYR A C 1
ATOM 5185 O O . TYR A 1 638 ? -19.148 -19.764 16.603 1.00 93.88 638 TYR A O 1
ATOM 5193 N N . LEU A 1 639 ? -18.467 -17.640 16.814 1.00 94.75 639 LEU A N 1
ATOM 5194 C CA . LEU A 1 639 ? -17.618 -17.895 17.979 1.00 94.75 639 LEU A CA 1
ATOM 5195 C C . LEU A 1 639 ? -18.416 -18.110 19.276 1.00 94.75 639 LEU A C 1
ATOM 5197 O O . LEU A 1 639 ? -17.915 -18.776 20.185 1.00 94.75 639 LEU A O 1
ATOM 5201 N N . SER A 1 640 ? -19.634 -17.567 19.387 1.00 93.38 640 SER A N 1
ATOM 5202 C CA . SER A 1 640 ? -20.483 -17.696 20.580 1.00 93.38 640 SER A CA 1
ATOM 5203 C C . SER A 1 640 ? -20.861 -19.157 20.845 1.00 93.38 640 SER A C 1
ATOM 5205 O O . SER A 1 640 ? -20.728 -19.633 21.975 1.00 93.38 640 SER A O 1
ATOM 5207 N N . ALA A 1 641 ? -21.196 -19.909 19.793 1.00 90.12 641 ALA A N 1
ATOM 5208 C CA . ALA A 1 641 ? -21.470 -21.343 19.873 1.00 90.12 641 ALA A CA 1
ATOM 5209 C C . ALA A 1 641 ? -20.258 -22.145 20.383 1.00 90.12 641 ALA A C 1
ATOM 5211 O O . ALA A 1 641 ? -20.404 -23.016 21.244 1.00 90.12 641 ALA A O 1
ATOM 5212 N N . ALA A 1 642 ? -19.051 -21.823 19.905 1.00 91.12 642 ALA A N 1
ATOM 5213 C CA . ALA A 1 642 ? -17.817 -22.470 20.352 1.00 91.12 642 ALA A CA 1
ATOM 5214 C C . ALA A 1 642 ? -17.492 -22.161 21.820 1.00 91.12 642 ALA A C 1
ATOM 5216 O O . ALA A 1 642 ? -17.070 -23.058 22.555 1.00 91.12 642 ALA A O 1
ATOM 5217 N N . LEU A 1 643 ? -17.711 -20.913 22.252 1.00 93.12 643 LEU A N 1
ATOM 5218 C CA . LEU A 1 643 ? -17.548 -20.502 23.646 1.00 93.12 643 LEU A CA 1
ATOM 5219 C C . LEU A 1 643 ? -18.498 -21.289 24.558 1.00 93.12 643 LEU A C 1
ATOM 5221 O O . LEU A 1 643 ? -18.056 -21.867 25.551 1.00 93.12 643 LEU A O 1
ATOM 5225 N N . HIS A 1 644 ? -19.780 -21.361 24.189 1.00 91.38 644 HIS A N 1
ATOM 5226 C CA . HIS A 1 644 ? -20.784 -22.077 24.968 1.00 91.38 644 HIS A CA 1
ATOM 5227 C C . HIS A 1 644 ? -20.491 -23.584 25.041 1.00 91.38 644 HIS A C 1
ATOM 5229 O O . HIS A 1 644 ? -20.404 -24.142 26.134 1.00 91.38 644 HIS A O 1
ATOM 5235 N N . LYS A 1 645 ? -20.249 -24.241 23.902 1.00 89.81 645 LYS A N 1
ATOM 5236 C CA . LYS A 1 645 ? -20.004 -25.691 23.847 1.00 89.81 645 LYS A CA 1
ATOM 5237 C C . LYS A 1 645 ? -18.800 -26.131 24.690 1.00 89.81 645 LYS A C 1
ATOM 5239 O O . LYS A 1 645 ? -18.836 -27.202 25.285 1.00 89.81 645 LYS A O 1
ATOM 5244 N N . ASN A 1 646 ? -17.727 -25.337 24.732 1.00 89.25 646 ASN A N 1
ATOM 5245 C CA . ASN A 1 646 ? -16.450 -25.782 25.302 1.00 89.25 646 ASN A CA 1
ATOM 5246 C C . ASN A 1 646 ? -16.163 -25.280 26.728 1.00 89.25 646 ASN A C 1
ATOM 5248 O O . ASN A 1 646 ? -15.408 -25.949 27.438 1.00 89.25 646 ASN A O 1
ATOM 5252 N N . PHE A 1 647 ? -16.746 -24.146 27.147 1.00 91.50 647 PHE A N 1
ATOM 5253 C CA . PHE A 1 647 ? -16.363 -23.430 28.380 1.00 91.50 647 PHE A CA 1
ATOM 5254 C C . PHE A 1 647 ? -17.536 -23.112 29.327 1.00 91.50 647 PHE A C 1
ATOM 5256 O O . PHE A 1 647 ? -17.452 -22.154 30.100 1.00 91.50 647 PHE A O 1
ATOM 5263 N N . THR A 1 648 ? -18.642 -23.864 29.257 1.00 86.06 648 THR A N 1
ATOM 5264 C CA . THR A 1 648 ? -19.814 -23.667 30.142 1.00 86.06 648 THR A CA 1
ATOM 5265 C C . THR A 1 648 ? -19.938 -24.732 31.224 1.00 86.06 648 THR A C 1
ATOM 5267 O O . THR A 1 648 ? -20.131 -24.375 32.376 1.00 86.06 648 THR A O 1
ATOM 5270 N N . GLU A 1 649 ? -19.857 -26.017 30.864 1.00 78.31 649 GLU A N 1
ATOM 5271 C CA . GLU A 1 649 ? -20.236 -27.118 31.762 1.00 78.31 649 GLU A CA 1
ATOM 5272 C C . GLU A 1 649 ? -19.080 -27.581 32.666 1.00 78.31 649 GLU A C 1
ATOM 5274 O O . GLU A 1 649 ? -18.927 -27.102 33.784 1.00 78.31 649 GLU A O 1
ATOM 5279 N N . THR A 1 650 ? -18.253 -28.528 32.211 1.00 71.94 650 THR A N 1
ATOM 5280 C CA . THR A 1 650 ? -17.249 -29.185 33.070 1.00 71.94 650 THR A CA 1
ATOM 5281 C C . THR A 1 650 ? -16.028 -28.315 33.371 1.00 71.94 650 THR A C 1
ATOM 5283 O O . THR A 1 650 ? -15.410 -28.484 34.416 1.00 71.94 650 THR A O 1
ATOM 5286 N N . ASP A 1 651 ? -15.698 -27.379 32.475 1.00 78.50 651 ASP A N 1
ATOM 5287 C CA . ASP A 1 651 ? -14.513 -26.514 32.542 1.00 78.50 651 ASP A CA 1
ATOM 5288 C C . ASP A 1 651 ? -14.915 -25.044 32.351 1.00 78.50 651 ASP A C 1
ATOM 5290 O O . ASP A 1 651 ? -14.598 -24.410 31.339 1.00 78.50 651 ASP A O 1
ATOM 5294 N N . PHE A 1 652 ? -15.679 -24.506 33.301 1.00 90.56 652 PHE A N 1
ATOM 5295 C CA . PHE A 1 652 ? -16.142 -23.123 33.236 1.00 90.56 652 PHE A CA 1
ATOM 5296 C C . PHE A 1 652 ? -14.970 -22.124 33.222 1.00 90.56 652 PHE A C 1
ATOM 5298 O O . PHE A 1 652 ? -14.185 -22.047 34.172 1.00 90.56 652 PHE A O 1
ATOM 5305 N N . ASP A 1 653 ? -14.877 -21.303 32.168 1.00 92.81 653 ASP A N 1
ATOM 5306 C CA . ASP A 1 653 ? -13.826 -20.288 32.037 1.00 92.81 653 ASP A CA 1
ATOM 5307 C C . ASP A 1 653 ? -14.361 -18.862 32.195 1.00 92.81 653 ASP A C 1
ATOM 5309 O O . ASP A 1 653 ? -14.816 -18.217 31.245 1.00 92.81 653 ASP A O 1
ATOM 5313 N N . PHE A 1 654 ? -14.228 -18.319 33.406 1.00 93.12 654 PHE A N 1
ATOM 5314 C CA . PHE A 1 654 ? -14.662 -16.954 33.707 1.00 93.12 654 PHE A CA 1
ATOM 5315 C C . PHE A 1 654 ? -14.035 -15.906 32.772 1.00 93.12 654 PHE A C 1
ATOM 5317 O O . PHE A 1 654 ? -14.690 -14.935 32.395 1.00 93.12 654 PHE A O 1
ATOM 5324 N N . LYS A 1 655 ? -12.764 -16.073 32.381 1.00 93.81 655 LYS A N 1
ATOM 5325 C CA . LYS A 1 655 ? -12.025 -15.062 31.614 1.00 93.81 655 LYS A CA 1
ATOM 5326 C C . LYS A 1 655 ? -12.533 -14.967 30.174 1.00 93.81 655 LYS A C 1
ATOM 5328 O O . LYS A 1 655 ? -12.679 -13.851 29.671 1.00 93.81 655 LYS A O 1
ATOM 5333 N N . ALA A 1 656 ? -12.807 -16.094 29.522 1.00 94.06 656 ALA A N 1
ATOM 5334 C CA . ALA A 1 656 ? -13.342 -16.152 28.164 1.00 94.06 656 ALA A CA 1
ATOM 5335 C C . ALA A 1 656 ? -14.750 -15.540 28.095 1.00 94.06 656 ALA A C 1
ATOM 5337 O O . ALA A 1 656 ? -14.993 -14.639 27.288 1.00 94.06 656 ALA A O 1
ATOM 5338 N N . TRP A 1 657 ? -15.630 -15.930 29.019 1.00 95.50 657 TRP A N 1
ATOM 5339 C CA . TRP A 1 657 ? -16.977 -15.370 29.153 1.00 95.50 657 TRP A CA 1
ATOM 5340 C C . TRP A 1 657 ? -16.970 -13.873 29.479 1.00 95.50 657 TRP A C 1
ATOM 5342 O O . TRP A 1 657 ? -17.641 -13.084 28.812 1.00 95.50 657 TRP A O 1
ATOM 5352 N N . ASN A 1 658 ? -16.143 -13.440 30.435 1.00 95.31 658 ASN A N 1
ATOM 5353 C CA . ASN A 1 658 ? -16.000 -12.021 30.766 1.00 95.31 658 ASN A CA 1
ATOM 5354 C C . ASN A 1 658 ? -15.504 -11.202 29.560 1.00 95.31 658 ASN A C 1
ATOM 5356 O O . ASN A 1 658 ? -15.966 -10.087 29.311 1.00 95.31 658 ASN A O 1
ATOM 5360 N N . SER A 1 659 ? -14.564 -11.765 28.791 1.00 95.62 659 SER A N 1
ATOM 5361 C CA . SER A 1 659 ? -14.025 -11.166 27.566 1.00 95.62 659 SER A CA 1
ATOM 5362 C C . SER A 1 659 ? -15.115 -10.981 26.500 1.00 95.62 659 SER A C 1
ATOM 5364 O O . SER A 1 659 ? -15.157 -9.920 25.868 1.00 95.62 659 SER A O 1
ATOM 5366 N N . TYR A 1 660 ? -16.014 -11.961 26.353 1.00 96.56 660 TYR A N 1
ATOM 5367 C CA . TYR A 1 660 ? -17.172 -11.913 25.457 1.00 96.56 660 TYR A CA 1
ATOM 5368 C C . TYR A 1 660 ? -18.205 -10.856 25.882 1.00 96.56 660 TYR A C 1
ATOM 5370 O O . TYR A 1 660 ? -18.573 -10.002 25.073 1.00 96.56 660 TYR A O 1
ATOM 5378 N N . PHE A 1 661 ? -18.635 -10.834 27.151 1.00 96.62 661 PHE A N 1
ATOM 5379 C CA . PHE A 1 661 ? -19.599 -9.823 27.616 1.00 96.62 661 PHE A CA 1
ATOM 5380 C C . PHE A 1 661 ? -19.026 -8.410 27.523 1.00 96.62 661 PHE A C 1
ATOM 5382 O O . PHE A 1 661 ? -19.692 -7.498 27.035 1.00 96.62 661 PHE A O 1
ATOM 5389 N N . SER A 1 662 ? -17.753 -8.237 27.888 1.00 95.38 662 SER A N 1
ATOM 5390 C CA . SER A 1 662 ? -17.054 -6.957 27.738 1.00 95.38 662 SER A CA 1
ATOM 5391 C C . SER A 1 662 ? -16.999 -6.491 26.279 1.00 95.38 662 SER A C 1
ATOM 5393 O O . SER A 1 662 ? -17.120 -5.296 26.009 1.00 95.38 662 SER A O 1
ATOM 5395 N N . LEU A 1 663 ? -16.803 -7.415 25.329 1.00 96.44 663 LEU A N 1
ATOM 5396 C CA . LEU A 1 663 ? -16.833 -7.119 23.896 1.00 96.44 663 LEU A CA 1
ATOM 5397 C C . LEU A 1 663 ? -18.237 -6.696 23.446 1.00 96.44 663 LEU A C 1
ATOM 5399 O O . LEU A 1 663 ? -18.368 -5.669 22.784 1.00 96.44 663 LEU A O 1
ATOM 5403 N N . SER A 1 664 ? -19.263 -7.451 23.836 1.00 96.88 664 SER A N 1
ATOM 5404 C CA . SER A 1 664 ? -20.660 -7.221 23.446 1.00 96.88 664 SER A CA 1
ATOM 5405 C C . SER A 1 664 ? -21.183 -5.879 23.966 1.00 96.88 664 SER A C 1
ATOM 5407 O O . SER A 1 664 ? -21.735 -5.083 23.206 1.00 96.88 664 SER A O 1
ATOM 5409 N N . VAL A 1 665 ? -20.911 -5.559 25.237 1.00 95.75 665 VAL A N 1
ATOM 5410 C CA . VAL A 1 665 ? -21.260 -4.260 25.836 1.00 95.75 665 VAL A CA 1
ATOM 5411 C C . VAL A 1 665 ? -20.551 -3.111 25.121 1.00 95.75 665 VAL A C 1
ATOM 5413 O O . VAL A 1 665 ? -21.171 -2.093 24.807 1.00 95.75 665 VAL A O 1
ATOM 5416 N N . LEU A 1 666 ? -19.250 -3.253 24.849 1.00 95.38 666 LEU A N 1
ATOM 5417 C CA . LEU A 1 666 ? -18.483 -2.233 24.133 1.00 95.38 666 LEU A CA 1
ATOM 5418 C C . LEU A 1 666 ? -19.015 -2.028 22.707 1.00 95.38 666 LEU A C 1
ATOM 5420 O O . LEU A 1 666 ? -19.078 -0.892 22.240 1.00 95.38 666 LEU A O 1
ATOM 5424 N N . PHE A 1 667 ? -19.414 -3.112 22.040 1.00 96.12 667 PHE A N 1
ATOM 5425 C CA . PHE A 1 667 ? -19.967 -3.083 20.692 1.00 96.12 667 PHE A CA 1
ATOM 5426 C C . PHE A 1 667 ? -21.291 -2.325 20.628 1.00 96.12 667 PHE A C 1
ATOM 5428 O O . PHE A 1 667 ? -21.459 -1.480 19.752 1.00 96.12 667 PHE A O 1
ATOM 5435 N N . ILE A 1 668 ? -22.222 -2.579 21.550 1.00 95.88 668 ILE A N 1
ATOM 5436 C CA . ILE A 1 668 ? -23.532 -1.909 21.540 1.00 95.88 668 ILE A CA 1
ATOM 5437 C C . ILE A 1 668 ? -23.389 -0.417 21.877 1.00 95.88 668 ILE A C 1
ATOM 5439 O O . ILE A 1 668 ? -24.021 0.431 21.245 1.00 95.88 668 ILE A O 1
ATOM 5443 N N . ASN A 1 669 ? -22.497 -0.082 22.813 1.00 92.31 669 ASN A N 1
ATOM 5444 C CA . ASN A 1 669 ? -22.270 1.292 23.268 1.00 92.31 669 ASN A CA 1
ATOM 5445 C C . ASN A 1 669 ? -21.379 2.129 22.337 1.00 92.31 669 ASN A C 1
ATOM 5447 O O . ASN A 1 669 ? -21.146 3.312 22.599 1.00 92.31 669 ASN A O 1
ATOM 5451 N N . GLN A 1 670 ? -20.849 1.557 21.253 1.00 90.50 670 GLN A N 1
ATOM 5452 C CA . GLN A 1 670 ? -19.888 2.270 20.417 1.00 90.50 670 GLN A CA 1
ATOM 5453 C C . GLN A 1 670 ? -20.529 3.487 19.713 1.00 90.50 670 GLN A C 1
ATOM 5455 O O . GLN A 1 670 ? -21.637 3.378 19.179 1.00 90.50 670 GLN A O 1
ATOM 5460 N N . PRO A 1 671 ? -19.834 4.639 19.616 1.00 88.56 671 PRO A N 1
ATOM 5461 C CA . PRO A 1 671 ? -20.415 5.861 19.049 1.00 88.56 671 PRO A CA 1
ATOM 5462 C C . PRO A 1 671 ? -20.869 5.733 17.591 1.00 88.56 671 PRO A C 1
ATOM 5464 O O . PRO A 1 671 ? -21.820 6.384 17.177 1.00 88.56 671 PRO A O 1
ATOM 5467 N N . CYS A 1 672 ? -20.198 4.894 16.793 1.00 88.19 672 CYS A N 1
ATOM 5468 C CA . CYS A 1 672 ? -20.510 4.759 15.368 1.00 88.19 672 CYS A CA 1
ATOM 5469 C C . CYS A 1 672 ? -21.830 4.028 15.080 1.00 88.19 672 CYS A C 1
ATOM 5471 O O . CYS A 1 672 ? -22.333 4.140 13.961 1.00 88.19 672 CYS A O 1
ATOM 5473 N N . LEU A 1 673 ? -22.394 3.341 16.080 1.00 92.00 673 LEU A N 1
ATOM 5474 C CA . LEU A 1 673 ? -23.694 2.680 15.995 1.00 92.00 673 LEU A CA 1
ATOM 5475 C C . LEU A 1 673 ? -24.825 3.475 16.659 1.00 92.00 673 LEU A C 1
ATOM 5477 O O . LEU A 1 673 ? -25.961 3.023 16.614 1.00 92.00 673 LEU A O 1
ATOM 5481 N N . GLN A 1 674 ? -24.564 4.657 17.230 1.00 91.75 674 GLN A N 1
ATOM 5482 C CA . GLN A 1 674 ? -25.627 5.505 17.788 1.00 91.75 674 GLN A CA 1
ATOM 5483 C C . GLN A 1 674 ? -26.321 6.280 16.667 1.00 91.75 674 GLN A C 1
ATOM 5485 O O . GLN A 1 674 ? -26.013 7.445 16.388 1.00 91.75 674 GLN A O 1
ATOM 5490 N N . LEU A 1 675 ? -27.204 5.573 15.956 1.00 90.50 675 LEU A N 1
ATOM 5491 C CA . LEU A 1 675 ? -27.811 6.021 14.704 1.00 90.50 675 LEU A CA 1
ATOM 5492 C C . LEU A 1 675 ? -28.687 7.268 14.860 1.00 90.50 675 LEU A C 1
ATOM 5494 O O . LEU A 1 675 ? -28.882 8.000 13.893 1.00 90.50 675 LEU A O 1
ATOM 5498 N N . GLU A 1 676 ? -29.150 7.536 16.077 1.00 88.44 676 GLU A N 1
ATOM 5499 C CA . GLU A 1 676 ? -29.991 8.672 16.458 1.00 88.44 676 GLU A CA 1
ATOM 5500 C C . GLU A 1 676 ? -29.257 10.013 16.309 1.00 88.44 676 GLU A C 1
ATOM 5502 O O . GLU A 1 676 ? -29.881 11.064 16.200 1.00 88.44 676 GLU A O 1
ATOM 5507 N N . THR A 1 677 ? -27.921 9.983 16.255 1.00 87.12 677 THR A N 1
ATOM 5508 C CA . THR A 1 677 ? -27.084 11.166 16.002 1.00 87.12 677 THR A CA 1
ATOM 5509 C C . THR A 1 677 ? -26.949 11.510 14.514 1.00 87.12 677 THR A C 1
ATOM 5511 O O . THR A 1 677 ? -26.424 12.570 14.167 1.00 87.12 677 THR A O 1
ATOM 5514 N N . PHE A 1 678 ? -27.390 10.626 13.609 1.00 89.06 678 PHE A N 1
ATOM 5515 C CA . PHE A 1 678 ? -27.272 10.825 12.166 1.00 89.06 678 PHE A CA 1
ATOM 5516 C C . PHE A 1 678 ? -28.514 11.465 11.548 1.00 89.06 678 PHE A C 1
ATOM 5518 O O . PHE A 1 678 ? -29.610 11.455 12.095 1.00 89.06 678 PHE A O 1
ATOM 5525 N N . THR A 1 679 ? -28.344 12.000 10.336 1.00 91.56 679 THR A N 1
ATOM 5526 C CA . THR A 1 679 ? -29.475 12.493 9.550 1.00 91.56 679 THR A CA 1
ATOM 5527 C C . THR A 1 679 ? -30.415 11.339 9.166 1.00 91.56 679 THR A C 1
ATOM 5529 O O . THR A 1 679 ? -29.931 10.238 8.873 1.00 91.56 679 THR A O 1
ATOM 5532 N N . PRO A 1 680 ? -31.738 11.577 9.054 1.00 93.25 680 PRO A N 1
ATOM 5533 C CA . PRO A 1 680 ? -32.711 10.522 8.741 1.00 93.25 680 PRO A CA 1
ATOM 5534 C C . PRO A 1 680 ? -32.391 9.755 7.449 1.00 93.25 680 PRO A C 1
ATOM 5536 O O . PRO A 1 680 ? -32.542 8.538 7.368 1.00 93.25 680 PRO A O 1
ATOM 5539 N N . SER A 1 681 ? -31.872 10.449 6.431 1.00 91.50 681 SER A N 1
ATOM 5540 C CA . SER A 1 681 ? -31.467 9.830 5.162 1.00 91.50 681 SER A CA 1
ATOM 5541 C C . SER A 1 681 ? -30.282 8.877 5.315 1.00 91.50 681 SER A C 1
ATOM 5543 O O . SER A 1 681 ? -30.230 7.845 4.647 1.00 91.50 681 SER A O 1
ATOM 5545 N N . LYS A 1 682 ? -29.319 9.219 6.178 1.00 90.25 682 LYS A N 1
ATOM 5546 C CA . LYS A 1 682 ? -28.160 8.370 6.459 1.00 90.25 682 LYS A CA 1
ATOM 5547 C C . LYS A 1 682 ? -28.571 7.165 7.301 1.00 90.25 682 LYS A C 1
ATOM 5549 O O . LYS A 1 682 ? -28.174 6.056 6.965 1.00 90.25 682 LYS A O 1
ATOM 5554 N N . GLN A 1 683 ? -29.399 7.374 8.324 1.00 92.62 683 GLN A N 1
ATOM 5555 C CA . GLN A 1 683 ? -29.951 6.304 9.156 1.00 92.62 683 GLN A CA 1
ATOM 5556 C C . GLN A 1 683 ? -30.688 5.261 8.308 1.00 92.62 683 GLN A C 1
ATOM 5558 O O . GLN A 1 683 ? -30.357 4.080 8.388 1.00 92.62 683 GLN A O 1
ATOM 5563 N N . LYS A 1 684 ? -31.600 5.695 7.425 1.00 93.31 684 LYS A N 1
ATOM 5564 C CA . LYS A 1 684 ? -32.334 4.793 6.527 1.00 93.31 684 LYS A CA 1
ATOM 5565 C C . LYS A 1 684 ? -31.396 3.936 5.669 1.00 93.31 684 LYS A C 1
ATOM 5567 O O . LYS A 1 684 ? -31.517 2.721 5.670 1.00 93.31 684 LYS A O 1
ATOM 5572 N N . LYS A 1 685 ? -30.396 4.544 5.017 1.00 92.94 685 LYS A N 1
ATOM 5573 C CA . LYS A 1 685 ? -29.415 3.805 4.195 1.00 92.94 685 LYS A CA 1
ATOM 5574 C C . LYS A 1 685 ? -28.609 2.767 4.983 1.00 92.94 685 LYS A C 1
ATOM 5576 O O . LYS A 1 685 ? -28.217 1.754 4.414 1.00 92.94 685 LYS A O 1
ATOM 5581 N N . ILE A 1 686 ? -28.294 3.048 6.248 1.00 93.12 686 ILE A N 1
ATOM 5582 C CA . ILE A 1 686 ? -27.557 2.112 7.108 1.00 93.12 686 ILE A CA 1
ATOM 5583 C C . ILE A 1 686 ? -28.454 0.923 7.459 1.00 93.12 686 ILE A C 1
ATOM 5585 O O . ILE A 1 686 ? -28.032 -0.216 7.272 1.00 93.12 686 ILE A O 1
ATOM 5589 N N . LEU A 1 687 ? -29.686 1.194 7.899 1.00 93.56 687 LEU A N 1
ATOM 5590 C CA . LEU A 1 687 ? -30.661 0.168 8.267 1.00 93.56 687 LEU A CA 1
ATOM 5591 C C . LEU A 1 687 ? -31.046 -0.716 7.073 1.00 93.56 687 LEU A C 1
ATOM 5593 O O . LEU A 1 687 ? -31.059 -1.932 7.216 1.00 93.56 687 LEU A O 1
ATOM 5597 N N . ASP A 1 688 ? -31.255 -0.134 5.888 1.00 94.19 688 ASP A N 1
ATOM 5598 C CA . ASP A 1 688 ? -31.576 -0.883 4.663 1.00 94.19 688 ASP A CA 1
ATOM 5599 C C . ASP A 1 688 ? -30.459 -1.875 4.274 1.00 94.19 688 ASP A C 1
ATOM 5601 O O . ASP A 1 688 ? -30.726 -2.895 3.643 1.00 94.19 688 ASP A O 1
ATOM 5605 N N . LYS A 1 689 ? -29.197 -1.578 4.624 1.00 94.12 689 LYS A N 1
ATOM 5606 C CA . LYS A 1 689 ? -28.034 -2.393 4.241 1.00 94.12 689 LYS A CA 1
ATOM 5607 C C . LYS A 1 689 ? -27.614 -3.416 5.298 1.00 94.12 689 LYS A C 1
ATOM 5609 O O . LYS A 1 689 ? -27.217 -4.515 4.927 1.00 94.12 689 LYS A O 1
ATOM 5614 N N . TYR A 1 690 ? -27.611 -3.035 6.574 1.00 93.56 690 TYR A N 1
ATOM 5615 C CA . TYR A 1 690 ? -27.049 -3.845 7.665 1.00 93.56 690 TYR A CA 1
ATOM 5616 C C . TYR A 1 690 ? -28.072 -4.219 8.746 1.00 93.56 690 TYR A C 1
ATOM 5618 O O . TYR A 1 690 ? -27.742 -4.987 9.643 1.00 93.56 690 TYR A O 1
ATOM 5626 N N . GLY A 1 691 ? -29.284 -3.657 8.714 1.00 93.81 691 GLY A N 1
ATOM 5627 C CA . GLY A 1 691 ? -30.173 -3.660 9.875 1.00 93.81 691 GLY A CA 1
ATOM 5628 C C . GLY A 1 691 ? -29.605 -2.847 11.047 1.00 93.81 691 GLY A C 1
ATOM 5629 O O . GLY A 1 691 ? -28.631 -2.098 10.905 1.00 93.81 691 GLY A O 1
ATOM 5630 N N . ASP A 1 692 ? -30.222 -2.976 12.224 1.00 94.31 692 ASP A N 1
ATOM 5631 C CA . ASP A 1 692 ? -29.666 -2.418 13.460 1.00 94.31 692 ASP A CA 1
ATOM 5632 C C . ASP A 1 692 ? -28.740 -3.448 14.121 1.00 94.31 692 ASP A C 1
ATOM 5634 O O . ASP A 1 692 ? -29.167 -4.324 14.874 1.00 94.31 692 ASP A O 1
ATOM 5638 N N . MET A 1 693 ? -27.440 -3.334 13.842 1.00 96.00 693 MET A N 1
ATOM 5639 C CA . MET A 1 693 ? -26.418 -4.235 14.390 1.00 96.00 693 MET A CA 1
ATOM 5640 C C . MET A 1 693 ? -26.386 -4.257 15.930 1.00 96.00 693 MET A C 1
ATOM 5642 O O . MET A 1 693 ? -25.900 -5.227 16.512 1.00 96.00 693 MET A O 1
ATOM 5646 N N . ARG A 1 694 ? -26.899 -3.217 16.612 1.00 96.00 694 ARG A N 1
ATOM 5647 C CA . ARG A 1 694 ? -26.989 -3.196 18.083 1.00 96.00 694 ARG A CA 1
ATOM 5648 C C . ARG A 1 694 ? -28.009 -4.210 18.582 1.00 96.00 694 ARG A C 1
ATOM 5650 O O . ARG A 1 694 ? -27.745 -4.885 19.568 1.00 96.00 694 ARG A O 1
ATOM 5657 N N . VAL A 1 695 ? -29.134 -4.337 17.878 1.00 95.88 695 VAL A N 1
ATOM 5658 C CA . VAL A 1 695 ? -30.185 -5.319 18.177 1.00 95.88 695 VAL A CA 1
ATOM 5659 C C . VAL A 1 695 ? -29.651 -6.735 17.994 1.00 95.88 695 VAL A C 1
ATOM 5661 O O . VAL A 1 695 ? -29.811 -7.562 18.884 1.00 95.88 695 VAL A O 1
ATOM 5664 N N . MET A 1 696 ? -28.940 -6.993 16.892 1.00 95.44 696 MET A N 1
ATOM 5665 C CA . MET A 1 696 ? -28.322 -8.300 16.631 1.00 95.44 696 MET A CA 1
ATOM 5666 C C . MET A 1 696 ? -27.387 -8.721 17.775 1.00 95.44 696 MET A C 1
ATOM 5668 O O . MET A 1 696 ? -27.517 -9.818 18.310 1.00 95.44 696 MET A O 1
ATOM 5672 N N . MET A 1 697 ? -26.487 -7.826 18.200 1.00 96.81 697 MET A N 1
ATOM 5673 C CA . MET A 1 697 ? -25.579 -8.097 19.319 1.00 96.81 697 MET A CA 1
ATOM 5674 C C . MET A 1 697 ? -26.313 -8.205 20.666 1.00 96.81 697 MET A C 1
ATOM 5676 O O . MET A 1 697 ? -25.886 -8.965 21.529 1.00 96.81 697 MET A O 1
ATOM 5680 N N . ALA A 1 698 ? -27.410 -7.468 20.873 1.00 95.81 698 ALA A N 1
ATOM 5681 C CA . ALA A 1 698 ? -28.209 -7.565 22.095 1.00 95.81 698 ALA A CA 1
ATOM 5682 C C . ALA A 1 698 ? -28.902 -8.932 22.224 1.00 95.81 698 ALA A C 1
ATOM 5684 O O . ALA A 1 698 ? -28.898 -9.505 23.311 1.00 95.81 698 ALA A O 1
ATOM 5685 N N . TYR A 1 699 ? -29.435 -9.485 21.128 1.00 95.56 699 TYR A N 1
ATOM 5686 C CA . TYR A 1 699 ? -29.980 -10.847 21.121 1.00 95.56 699 TYR A CA 1
ATOM 5687 C C . TYR A 1 699 ? -28.906 -11.899 21.418 1.00 95.56 699 TYR A C 1
ATOM 5689 O O . TYR A 1 699 ? -29.147 -12.789 22.232 1.00 95.56 699 TYR A O 1
ATOM 5697 N N . GLU A 1 700 ? -27.711 -11.770 20.832 1.00 95.19 700 GLU A N 1
ATOM 5698 C CA . GLU A 1 700 ? -26.575 -12.648 21.150 1.00 95.19 700 GLU A CA 1
ATOM 5699 C C . GLU A 1 700 ? -26.173 -12.547 22.627 1.00 95.19 700 GLU A C 1
ATOM 5701 O O . GLU A 1 700 ? -26.023 -13.567 23.300 1.00 95.19 700 GLU A O 1
ATOM 5706 N N . LEU A 1 701 ? -26.072 -11.325 23.165 1.00 96.25 701 LEU A N 1
ATOM 5707 C CA . LEU A 1 701 ? -25.778 -11.082 24.579 1.00 96.25 701 LEU A CA 1
ATOM 5708 C C . LEU A 1 701 ? -26.823 -11.748 25.481 1.00 96.25 701 LEU A C 1
ATOM 5710 O O . LEU A 1 701 ? -26.450 -12.423 26.440 1.00 96.25 701 LEU A O 1
ATOM 5714 N N . PHE A 1 702 ? -28.111 -11.596 25.164 1.00 94.94 702 PHE A N 1
ATOM 5715 C CA . PHE A 1 702 ? -29.204 -12.224 25.904 1.00 94.94 702 PHE A CA 1
ATOM 5716 C C . PHE A 1 702 ? -29.136 -13.753 25.843 1.00 94.94 702 PHE A C 1
ATOM 5718 O O . PHE A 1 702 ? -29.174 -14.404 26.886 1.00 94.94 702 PHE A O 1
ATOM 5725 N N . SER A 1 703 ? -28.978 -14.327 24.648 1.00 94.62 703 SER A N 1
ATOM 5726 C CA . SER A 1 703 ? -28.863 -15.777 24.456 1.00 94.62 703 SER A CA 1
ATOM 5727 C C . SER A 1 703 ? -27.688 -16.351 25.248 1.00 94.62 703 SER A C 1
ATOM 5729 O O . SER A 1 703 ? -27.834 -17.315 25.997 1.00 94.62 703 SER A O 1
ATOM 5731 N N . MET A 1 704 ? -26.520 -15.714 25.149 1.00 94.75 704 MET A N 1
ATOM 5732 C CA . MET A 1 704 ? -25.321 -16.139 25.866 1.00 94.75 704 MET A CA 1
ATOM 5733 C C . MET A 1 704 ? -25.451 -15.965 27.380 1.00 94.75 704 MET A C 1
ATOM 5735 O O . MET A 1 704 ? -24.959 -16.806 28.128 1.00 94.75 704 MET A O 1
ATOM 5739 N N . TRP A 1 705 ? -26.154 -14.933 27.853 1.00 95.25 705 TRP A N 1
ATOM 5740 C CA . TRP A 1 705 ? -26.476 -14.794 29.273 1.00 95.25 705 TRP A CA 1
ATOM 5741 C C . TRP A 1 705 ? -27.343 -15.953 29.777 1.00 95.25 705 TRP A C 1
ATOM 5743 O O . TRP A 1 705 ? -27.055 -16.509 30.836 1.00 95.25 705 TRP A O 1
ATOM 5753 N N . GLN A 1 706 ? -28.366 -16.368 29.022 1.00 92.06 706 GLN A N 1
ATOM 5754 C CA . GLN A 1 706 ? -29.215 -17.498 29.419 1.00 92.06 706 GLN A CA 1
ATOM 5755 C C . GLN A 1 706 ? -28.441 -18.816 29.512 1.00 92.06 706 GLN A C 1
ATOM 5757 O O . GLN A 1 706 ? -28.676 -19.605 30.427 1.00 92.06 706 GLN A O 1
ATOM 5762 N N . ASN A 1 707 ? -27.450 -18.992 28.644 1.00 91.25 707 ASN A N 1
ATOM 5763 C CA . ASN A 1 707 ? -26.606 -20.178 28.583 1.00 91.25 707 ASN A CA 1
ATOM 5764 C C . ASN A 1 707 ? -25.621 -20.339 29.759 1.00 91.25 707 ASN A C 1
ATOM 5766 O O . ASN A 1 707 ? -24.992 -21.386 29.868 1.00 91.25 707 ASN A O 1
ATOM 5770 N N . LEU A 1 708 ? -25.471 -19.348 30.649 1.00 89.25 708 LEU A N 1
ATOM 5771 C CA . LEU A 1 708 ? -24.537 -19.411 31.787 1.00 89.25 708 LEU A CA 1
ATOM 5772 C C . LEU A 1 708 ? -24.978 -20.336 32.936 1.00 89.25 708 LEU A C 1
ATOM 5774 O O . LEU A 1 708 ? -24.145 -20.693 33.771 1.00 89.25 708 LEU A O 1
ATOM 5778 N N . GLY A 1 709 ? -26.269 -20.667 33.039 1.00 86.69 709 GLY A N 1
ATOM 5779 C CA . GLY A 1 709 ? -26.799 -21.438 34.171 1.00 86.69 709 GLY A CA 1
ATOM 5780 C C . GLY A 1 709 ? -26.439 -20.822 35.534 1.00 86.69 709 GLY A C 1
ATOM 5781 O O . GLY A 1 709 ? -26.565 -19.613 35.733 1.00 86.69 709 GLY A O 1
ATOM 5782 N N . GLU A 1 710 ? -25.948 -21.640 36.469 1.00 86.38 710 GLU A N 1
ATOM 5783 C CA . GLU A 1 710 ? -25.583 -21.213 37.833 1.00 86.38 710 GLU A CA 1
ATOM 5784 C C . GLU A 1 710 ? -24.396 -20.235 37.883 1.00 86.38 710 GLU A C 1
ATOM 5786 O O . GLU A 1 710 ? -24.233 -19.480 38.848 1.00 86.38 710 GLU A O 1
ATOM 5791 N N . HIS A 1 711 ? -23.579 -20.181 36.826 1.00 90.06 711 HIS A N 1
ATOM 5792 C CA . HIS A 1 711 ? -22.395 -19.325 36.782 1.00 90.06 711 HIS A CA 1
ATOM 5793 C C . HIS A 1 711 ? -22.716 -17.831 36.634 1.00 90.06 711 HIS A C 1
ATOM 5795 O O . HIS A 1 711 ? -21.823 -16.998 36.825 1.00 90.06 711 HIS A O 1
ATOM 5801 N N . LYS A 1 712 ? -23.982 -17.464 36.373 1.00 91.31 712 LYS A N 1
ATOM 5802 C CA . LYS A 1 712 ? -24.463 -16.069 36.331 1.00 91.31 712 LYS A CA 1
ATOM 5803 C C . LYS A 1 712 ? -24.027 -15.272 37.561 1.00 91.31 712 LYS A C 1
ATOM 5805 O O . LYS A 1 712 ? -23.580 -14.132 37.430 1.00 91.31 712 LYS A O 1
ATOM 5810 N N . ILE A 1 713 ? -24.045 -15.893 38.744 1.00 88.12 713 ILE A N 1
ATOM 5811 C CA . ILE A 1 713 ? -23.702 -15.232 40.009 1.00 88.12 713 ILE A CA 1
ATOM 5812 C C . ILE A 1 713 ? -22.287 -14.638 40.041 1.00 88.12 713 ILE A C 1
ATOM 5814 O O . ILE A 1 713 ? -22.054 -13.630 40.705 1.00 88.12 713 ILE A O 1
ATOM 5818 N N . HIS A 1 714 ? -21.336 -15.223 39.309 1.00 89.25 714 HIS A N 1
ATOM 5819 C CA . HIS A 1 714 ? -19.962 -14.722 39.268 1.00 89.25 714 HIS A CA 1
ATOM 5820 C C . HIS A 1 714 ? -19.835 -13.414 38.479 1.00 89.25 714 HIS A C 1
ATOM 5822 O O . HIS A 1 714 ? -18.902 -12.648 38.711 1.00 89.25 714 HIS A O 1
ATOM 5828 N N . PHE A 1 715 ? -20.767 -13.145 37.560 1.00 92.81 715 PHE A N 1
ATOM 5829 C CA . PHE A 1 715 ? -20.748 -11.958 36.706 1.00 92.81 715 PHE A CA 1
ATOM 5830 C C . PHE A 1 715 ? -21.602 -10.817 37.235 1.00 92.81 715 PHE A C 1
ATOM 5832 O O . PHE A 1 715 ? -21.280 -9.667 36.947 1.00 92.81 715 PHE A O 1
ATOM 5839 N N . ILE A 1 716 ? -22.662 -11.117 37.992 1.00 91.38 716 ILE A N 1
ATOM 5840 C CA . ILE A 1 716 ? -23.655 -10.134 38.445 1.00 91.38 716 ILE A CA 1
ATOM 5841 C C . ILE A 1 716 ? -23.007 -8.853 39.007 1.00 91.38 716 ILE A C 1
ATOM 5843 O O . ILE A 1 716 ? -23.252 -7.793 38.427 1.00 91.38 716 ILE A O 1
ATOM 5847 N N . PRO A 1 717 ? -22.104 -8.897 40.010 1.00 88.06 717 PRO A N 1
ATOM 5848 C CA . PRO A 1 717 ? -21.534 -7.669 40.575 1.00 88.06 717 PRO A CA 1
ATOM 5849 C C . PRO A 1 717 ? -20.756 -6.825 39.553 1.00 88.06 717 PRO A C 1
ATOM 5851 O O . PRO A 1 717 ? -20.751 -5.601 39.627 1.00 88.06 717 PRO A O 1
ATOM 5854 N N . GLY A 1 718 ? -20.102 -7.470 38.581 1.00 90.31 718 GLY A N 1
ATOM 5855 C CA . GLY A 1 718 ? -19.293 -6.798 37.563 1.00 90.31 718 GLY A CA 1
ATOM 5856 C C . GLY A 1 718 ? -20.068 -6.356 36.319 1.00 90.31 718 GLY A C 1
ATOM 5857 O O . GLY A 1 718 ? -19.620 -5.439 35.634 1.00 90.31 718 GLY A O 1
ATOM 5858 N N . MET A 1 719 ? -21.208 -6.988 36.012 1.00 94.31 719 MET A N 1
ATOM 5859 C CA . MET A 1 719 ? -21.961 -6.775 34.766 1.00 94.31 719 MET A CA 1
ATOM 5860 C C . MET A 1 719 ? -23.163 -5.842 34.904 1.00 94.31 719 MET A C 1
ATOM 5862 O O . MET A 1 719 ? -23.600 -5.314 33.884 1.00 94.31 719 MET A O 1
ATOM 5866 N N . ILE A 1 720 ? -23.645 -5.551 36.119 1.00 92.94 720 ILE A N 1
ATOM 5867 C CA . ILE A 1 720 ? -24.749 -4.595 36.331 1.00 92.94 720 ILE A CA 1
ATOM 5868 C C . ILE A 1 720 ? -24.441 -3.240 35.678 1.00 92.94 720 ILE A C 1
ATOM 5870 O O . ILE A 1 720 ? -25.207 -2.771 34.841 1.00 92.94 720 ILE A O 1
ATOM 5874 N N . GLY A 1 721 ? -23.295 -2.629 35.995 1.00 91.19 721 GLY A N 1
ATOM 5875 C CA . GLY A 1 721 ? -22.889 -1.346 35.407 1.00 91.19 721 GLY A CA 1
ATOM 5876 C C . GLY A 1 721 ? -22.767 -1.386 33.873 1.00 91.19 721 GLY A C 1
ATOM 5877 O O . GLY A 1 721 ? -23.402 -0.577 33.195 1.00 91.19 721 GLY A O 1
ATOM 5878 N N . PRO A 1 722 ? -21.990 -2.324 33.299 1.00 93.94 722 PRO A N 1
ATOM 5879 C CA . PRO A 1 722 ? -21.901 -2.539 31.854 1.00 93.94 722 PRO A CA 1
ATOM 5880 C C . PRO A 1 722 ? -23.258 -2.721 31.152 1.00 93.94 722 PRO A C 1
ATOM 5882 O O . PRO A 1 722 ? -23.496 -2.087 30.122 1.00 93.94 722 PRO A O 1
ATOM 5885 N N . PHE A 1 723 ? -24.159 -3.538 31.703 1.00 94.38 723 PHE A N 1
ATOM 5886 C CA . PHE A 1 723 ? -25.479 -3.798 31.118 1.00 94.38 723 PHE A CA 1
ATOM 5887 C C . PHE A 1 723 ? -26.420 -2.599 31.257 1.00 94.38 723 PHE A C 1
ATOM 5889 O O . PHE A 1 723 ? -27.165 -2.314 30.322 1.00 94.38 723 PHE A O 1
ATOM 5896 N N . LEU A 1 724 ? -26.327 -1.825 32.346 1.00 89.75 724 LEU A N 1
ATOM 5897 C CA . LEU A 1 724 ? -27.026 -0.537 32.459 1.00 89.75 724 LEU A CA 1
ATOM 5898 C C . LEU A 1 724 ? -26.515 0.458 31.413 1.00 89.75 724 LEU A C 1
ATOM 5900 O O . LEU A 1 724 ? -27.275 1.246 30.859 1.00 89.75 724 LEU A O 1
ATOM 5904 N N . GLY A 1 725 ? -25.221 0.389 31.093 1.00 89.69 725 GLY A N 1
ATOM 5905 C CA . GLY A 1 725 ? -24.637 1.101 29.961 1.00 89.69 725 GLY A CA 1
ATOM 5906 C C . GLY A 1 725 ? -25.370 0.801 28.651 1.00 89.69 725 GLY A C 1
ATOM 5907 O O . GLY A 1 725 ? -25.725 1.728 27.931 1.00 89.69 725 GLY A O 1
ATOM 5908 N N . VAL A 1 726 ? -25.645 -0.479 28.376 1.00 92.62 726 VAL A N 1
ATOM 5909 C CA . VAL A 1 726 ? -26.370 -0.925 27.172 1.00 92.62 726 VAL A CA 1
ATOM 5910 C C . VAL A 1 726 ? -27.801 -0.387 27.138 1.00 92.62 726 VAL A C 1
ATOM 5912 O O . VAL A 1 726 ? -28.255 0.064 26.089 1.00 92.62 726 VAL A O 1
ATOM 5915 N N . THR A 1 727 ? -28.513 -0.369 28.267 1.00 87.81 727 THR A N 1
ATOM 5916 C CA . THR A 1 727 ? -29.901 0.123 28.302 1.00 87.81 727 THR A CA 1
ATOM 5917 C C . THR A 1 727 ? -30.035 1.631 28.101 1.00 87.81 727 THR A C 1
ATOM 5919 O O . THR A 1 727 ? -31.112 2.108 27.744 1.00 87.81 727 THR A O 1
ATOM 5922 N N . LEU A 1 728 ? -28.952 2.394 28.265 1.00 86.00 728 LEU A N 1
ATOM 5923 C CA . LEU A 1 728 ? -28.939 3.828 27.965 1.00 86.00 728 LEU A CA 1
ATOM 5924 C C . LEU A 1 728 ? -28.964 4.131 26.468 1.00 86.00 728 LEU A C 1
ATOM 5926 O O . LEU A 1 728 ? -29.304 5.253 26.088 1.00 86.00 728 LEU A O 1
ATOM 5930 N N . VAL A 1 729 ? -28.633 3.157 25.617 1.00 88.75 729 VAL A N 1
ATOM 5931 C CA . VAL A 1 729 ? -28.744 3.309 24.166 1.00 88.75 729 VAL A CA 1
ATOM 5932 C C . VAL A 1 729 ? -30.205 3.620 23.807 1.00 88.75 729 VAL A C 1
ATOM 5934 O O . VAL A 1 729 ? -31.102 2.889 24.237 1.00 88.75 729 VAL A O 1
ATOM 5937 N N . PRO A 1 730 ? -30.488 4.699 23.051 1.00 87.69 730 PRO A N 1
ATOM 5938 C CA . PRO A 1 730 ? -31.846 5.124 22.701 1.00 87.69 730 PRO A CA 1
ATOM 5939 C C . PRO A 1 730 ? -32.463 4.273 21.580 1.00 87.69 730 PRO A C 1
ATOM 5941 O O . PRO A 1 730 ? -32.962 4.787 20.584 1.00 87.69 730 PRO A O 1
ATOM 5944 N N . GLN A 1 731 ? -32.449 2.952 21.766 1.00 90.00 731 GLN A N 1
ATOM 5945 C CA . GLN A 1 731 ? -33.013 1.952 20.866 1.00 90.00 731 GLN A CA 1
ATOM 5946 C C . GLN A 1 731 ? -33.955 1.051 21.687 1.00 90.00 731 GLN A C 1
ATOM 5948 O O . GLN A 1 731 ? -33.534 0.395 22.641 1.00 90.00 731 GLN A O 1
ATOM 5953 N N . LEU A 1 732 ? -35.248 1.064 21.346 1.00 87.69 732 LEU A N 1
ATOM 5954 C CA . LEU A 1 732 ? -36.319 0.452 22.147 1.00 87.69 732 LEU A CA 1
ATOM 5955 C C . LEU A 1 732 ? -36.210 -1.077 22.268 1.00 87.69 732 LEU A C 1
ATOM 5957 O O . LEU A 1 732 ? -36.479 -1.639 23.324 1.00 87.69 732 LEU A O 1
ATOM 5961 N N . GLU A 1 733 ? -35.822 -1.756 21.198 1.00 90.88 733 GLU A N 1
ATOM 5962 C CA . GLU A 1 733 ? -35.716 -3.214 21.160 1.00 90.88 733 GLU A CA 1
ATOM 5963 C C . GLU A 1 733 ? -34.535 -3.727 21.995 1.00 90.88 733 GLU A C 1
ATOM 5965 O O . GLU A 1 733 ? -34.719 -4.626 22.808 1.00 90.88 733 GLU A O 1
ATOM 5970 N N . VAL A 1 734 ? -33.358 -3.096 21.901 1.00 92.12 734 VAL A N 1
ATOM 5971 C CA . VAL A 1 734 ? -32.193 -3.357 22.766 1.00 92.12 734 VAL A CA 1
ATOM 5972 C C . VAL A 1 734 ? -32.599 -3.217 24.227 1.00 92.12 734 VAL A C 1
ATOM 5974 O O . VAL A 1 734 ? -32.326 -4.095 25.039 1.00 92.12 734 VAL A O 1
ATOM 5977 N N . ARG A 1 735 ? -33.304 -2.133 24.560 1.00 88.62 735 ARG A N 1
ATOM 5978 C CA . ARG A 1 735 ? -33.825 -1.905 25.906 1.00 88.62 735 ARG A CA 1
ATOM 5979 C C . ARG A 1 735 ? -34.745 -3.045 26.362 1.00 88.62 735 ARG A C 1
ATOM 5981 O O . ARG A 1 735 ? -34.526 -3.584 27.443 1.00 88.62 735 ARG A O 1
ATOM 5988 N N . ASN A 1 736 ? -35.698 -3.463 25.530 1.00 86.44 736 ASN A N 1
ATOM 5989 C CA . ASN A 1 736 ? -36.614 -4.568 25.833 1.00 86.44 736 ASN A CA 1
ATOM 5990 C C . ASN A 1 736 ? -35.904 -5.919 26.010 1.00 86.44 736 ASN A C 1
ATOM 5992 O O . ASN A 1 736 ? -36.302 -6.695 26.874 1.00 86.44 736 ASN A O 1
ATOM 5996 N N . ILE A 1 737 ? -34.841 -6.188 25.246 1.00 90.44 737 ILE A N 1
ATOM 5997 C CA . ILE A 1 737 ? -34.030 -7.412 25.364 1.00 90.44 737 ILE A CA 1
ATOM 5998 C C . ILE A 1 737 ? -33.260 -7.453 26.694 1.00 90.44 737 ILE A C 1
ATOM 6000 O O . ILE A 1 737 ? -33.056 -8.523 27.267 1.00 90.44 737 ILE A O 1
ATOM 6004 N N . MET A 1 738 ? -32.839 -6.296 27.208 1.00 89.50 738 MET A N 1
ATOM 6005 C CA . MET A 1 738 ? -32.045 -6.213 28.437 1.00 89.50 738 MET A CA 1
ATOM 6006 C C . MET A 1 738 ? -32.882 -6.270 29.723 1.00 89.50 738 MET A C 1
ATOM 6008 O O . MET A 1 738 ? -32.359 -6.709 30.746 1.00 89.50 738 MET A O 1
ATOM 6012 N N . ILE A 1 739 ? -34.159 -5.853 29.711 1.00 83.94 739 ILE A N 1
ATOM 6013 C CA . ILE A 1 739 ? -35.018 -5.867 30.918 1.00 83.94 739 ILE A CA 1
ATOM 6014 C C . ILE A 1 739 ? -35.042 -7.263 31.581 1.00 83.94 739 ILE A C 1
ATOM 6016 O O . ILE A 1 739 ? -34.775 -7.337 32.786 1.00 83.94 739 ILE A O 1
ATOM 6020 N N . PRO A 1 740 ? -35.303 -8.376 30.860 1.00 86.81 740 PRO A N 1
ATOM 6021 C CA . PRO A 1 740 ? -35.346 -9.700 31.477 1.00 86.81 740 PRO A CA 1
ATOM 6022 C C . PRO A 1 740 ? -34.016 -10.126 32.111 1.00 86.81 740 PRO A C 1
ATOM 6024 O O . PRO A 1 740 ? -34.024 -10.904 33.060 1.00 86.81 740 PRO A O 1
ATOM 6027 N N . ILE A 1 741 ? -32.880 -9.599 31.636 1.00 90.62 741 ILE A N 1
ATOM 6028 C CA . ILE A 1 741 ? -31.562 -9.896 32.211 1.00 90.62 741 ILE A CA 1
ATOM 6029 C C . ILE A 1 741 ? -31.468 -9.348 33.635 1.00 90.62 741 ILE A C 1
ATOM 6031 O O . ILE A 1 741 ? -31.029 -10.066 34.524 1.00 90.62 741 ILE A O 1
ATOM 6035 N N . PHE A 1 742 ? -31.921 -8.117 33.893 1.00 88.06 742 PHE A N 1
ATOM 6036 C CA . PHE A 1 742 ? -31.901 -7.555 35.250 1.00 88.06 742 PHE A CA 1
ATOM 6037 C C . PHE A 1 742 ? -32.844 -8.285 36.205 1.00 88.06 742 PHE A C 1
ATOM 6039 O O . PHE A 1 742 ? -32.495 -8.483 37.367 1.00 88.06 742 PHE A O 1
ATOM 6046 N N . HIS A 1 743 ? -34.012 -8.716 35.717 1.00 86.62 743 HIS A N 1
ATOM 6047 C CA . HIS A 1 743 ? -34.899 -9.584 36.490 1.00 86.62 743 HIS A CA 1
ATOM 6048 C C . HIS A 1 743 ? -34.193 -10.891 36.878 1.00 86.62 743 HIS A C 1
ATOM 6050 O O . HIS A 1 743 ? -34.188 -11.268 38.045 1.00 86.62 743 HIS A O 1
ATOM 6056 N N . ASP A 1 744 ? -33.545 -11.544 35.914 1.00 88.31 744 ASP A N 1
ATOM 6057 C CA . ASP A 1 744 ? -32.797 -12.782 36.130 1.00 88.31 744 ASP A CA 1
ATOM 6058 C C . ASP A 1 744 ? -31.593 -12.576 37.075 1.00 88.31 744 ASP A C 1
ATOM 6060 O O . ASP A 1 744 ? -31.353 -13.402 37.948 1.00 88.31 744 ASP A O 1
ATOM 6064 N N . MET A 1 745 ? -30.884 -11.441 37.006 1.00 91.12 745 MET A N 1
ATOM 6065 C CA . MET A 1 745 ? -29.832 -11.099 37.979 1.00 91.12 745 MET A CA 1
ATOM 6066 C C . MET A 1 745 ? -30.369 -11.029 39.417 1.00 91.12 745 MET A C 1
ATOM 6068 O O . MET A 1 745 ? -29.740 -11.562 40.331 1.00 91.12 745 MET A O 1
ATOM 6072 N N . MET A 1 746 ? -31.528 -10.394 39.621 1.00 87.38 746 MET A N 1
ATOM 6073 C CA . MET A 1 746 ? -32.169 -10.325 40.939 1.00 87.38 746 MET A CA 1
ATOM 6074 C C . MET A 1 746 ? -32.618 -11.709 41.416 1.00 87.38 746 MET A C 1
ATOM 6076 O O . MET A 1 746 ? -32.354 -12.063 42.561 1.00 87.38 746 MET A O 1
ATOM 6080 N N . ASP A 1 747 ? -33.231 -12.508 40.539 1.00 86.69 747 ASP A N 1
ATOM 6081 C CA . ASP A 1 747 ? -33.693 -13.865 40.852 1.00 86.69 747 ASP A CA 1
ATOM 6082 C C . ASP A 1 747 ? -32.528 -14.792 41.252 1.00 86.69 747 ASP A C 1
ATOM 6084 O O . ASP A 1 747 ? -32.596 -15.481 42.269 1.00 86.69 747 ASP A O 1
ATOM 6088 N N . TRP A 1 748 ? -31.402 -14.758 40.531 1.00 88.81 748 TRP A N 1
ATOM 6089 C CA . TRP A 1 748 ? -30.221 -15.561 40.876 1.00 88.81 748 TRP A CA 1
ATOM 6090 C C . TRP A 1 748 ? -29.560 -15.145 42.193 1.00 88.81 748 TRP A C 1
ATOM 6092 O O . TRP A 1 748 ? -29.145 -16.015 42.966 1.00 88.81 748 TRP A O 1
ATOM 6102 N N . GLU A 1 749 ? -29.459 -13.843 42.483 1.00 88.56 749 GLU A N 1
ATOM 6103 C CA . GLU A 1 749 ? -28.956 -13.394 43.787 1.00 88.56 749 GLU A CA 1
ATOM 6104 C C . GLU A 1 749 ? -29.926 -13.783 44.912 1.00 88.56 749 GLU A C 1
ATOM 6106 O O . GLU A 1 749 ? -29.496 -14.316 45.936 1.00 88.56 749 GLU A O 1
ATOM 6111 N N . GLN A 1 750 ? -31.234 -13.613 44.689 1.00 87.75 750 GLN A N 1
ATOM 6112 C CA . GLN A 1 750 ? -32.289 -13.982 45.629 1.00 87.75 750 GLN A CA 1
ATOM 6113 C C . GLN A 1 750 ? -32.237 -15.472 45.984 1.00 87.75 750 GLN A C 1
ATOM 6115 O O . GLN A 1 750 ? -32.270 -15.814 47.165 1.00 87.75 750 GLN A O 1
ATOM 6120 N N . ARG A 1 751 ? -32.099 -16.358 44.990 1.00 85.81 751 ARG A N 1
ATOM 6121 C CA . ARG A 1 751 ? -31.987 -17.812 45.205 1.00 85.81 751 ARG A CA 1
ATOM 6122 C C . ARG A 1 751 ? -30.756 -18.195 46.023 1.00 85.81 751 ARG A C 1
ATOM 6124 O O . ARG A 1 751 ? -30.817 -19.128 46.817 1.00 85.81 751 ARG A O 1
ATOM 6131 N N . LYS A 1 752 ? -29.640 -17.478 45.856 1.00 86.19 752 LYS A N 1
ATOM 6132 C CA . LYS A 1 752 ? -28.379 -17.789 46.546 1.00 86.19 752 LYS A CA 1
ATOM 6133 C C . LYS A 1 752 ? -28.282 -17.188 47.949 1.00 86.19 752 LYS A C 1
ATOM 6135 O O . LYS A 1 752 ? -27.815 -17.856 48.868 1.00 86.19 752 LYS A O 1
ATOM 6140 N N . ASN A 1 753 ? -28.675 -15.925 48.103 1.00 87.19 753 ASN A N 1
ATOM 6141 C CA . ASN A 1 753 ? -28.438 -15.125 49.308 1.00 87.19 753 ASN A CA 1
ATOM 6142 C C . ASN A 1 753 ? -29.719 -14.882 50.130 1.00 87.19 753 ASN A C 1
ATOM 6144 O O . ASN A 1 753 ? -29.655 -14.290 51.210 1.00 87.19 753 ASN A O 1
ATOM 6148 N N . GLY A 1 754 ? -30.894 -15.260 49.613 1.00 84.69 754 GLY A N 1
ATOM 6149 C CA . GLY A 1 754 ? -32.203 -14.950 50.201 1.00 84.69 754 GLY A CA 1
ATOM 6150 C C . GLY A 1 754 ? -32.624 -13.477 50.080 1.00 84.69 754 GLY A C 1
ATOM 6151 O O . GLY A 1 754 ? -33.656 -13.087 50.625 1.00 84.69 754 GLY A O 1
ATOM 6152 N N . ASN A 1 755 ? -31.821 -12.645 49.413 1.00 86.56 755 ASN A N 1
ATOM 6153 C CA . ASN A 1 755 ? -32.072 -11.232 49.120 1.00 86.56 755 ASN A CA 1
ATOM 6154 C C . ASN A 1 755 ? -31.259 -10.809 47.879 1.00 86.56 755 ASN A C 1
ATOM 6156 O O . ASN A 1 755 ? -30.264 -11.459 47.568 1.00 86.56 755 ASN A O 1
ATOM 6160 N N . PHE A 1 756 ? -31.632 -9.707 47.225 1.00 88.12 756 PHE A N 1
ATOM 6161 C CA . PHE A 1 756 ? -30.901 -9.124 46.085 1.00 88.12 756 PHE A CA 1
ATOM 6162 C C . PHE A 1 756 ? -30.285 -7.745 46.409 1.00 88.12 756 PHE A C 1
ATOM 6164 O O . PHE A 1 756 ? -30.219 -6.843 45.569 1.00 88.12 756 PHE A O 1
ATOM 6171 N N . LYS A 1 757 ? -29.866 -7.531 47.668 1.00 86.56 757 LYS A N 1
ATOM 6172 C CA . LYS A 1 757 ? -29.393 -6.213 48.131 1.00 86.56 757 LYS A CA 1
ATOM 6173 C C . LYS A 1 757 ? -28.111 -5.762 47.431 1.00 86.56 757 LYS A C 1
ATOM 6175 O O . LYS A 1 757 ? -27.882 -4.553 47.348 1.00 86.56 757 LYS A O 1
ATOM 6180 N N . GLN A 1 758 ? -27.271 -6.689 46.958 1.00 87.88 758 GLN A N 1
ATOM 6181 C CA . GLN A 1 758 ? -26.059 -6.334 46.223 1.00 87.88 758 GLN A CA 1
ATOM 6182 C C . GLN A 1 758 ? -26.413 -5.790 44.838 1.00 87.88 758 GLN A C 1
ATOM 6184 O O . GLN A 1 758 ? -25.915 -4.724 44.473 1.00 87.88 758 GLN A O 1
ATOM 6189 N N . VAL A 1 759 ? -27.312 -6.465 44.109 1.00 88.25 759 VAL A N 1
ATOM 6190 C CA . VAL A 1 759 ? -27.844 -5.978 42.830 1.00 88.25 759 VAL A CA 1
ATOM 6191 C C . VAL A 1 759 ? -28.515 -4.622 43.015 1.00 88.25 759 VAL A C 1
ATOM 6193 O O . VAL A 1 759 ? -28.222 -3.696 42.265 1.00 88.25 759 VAL A O 1
ATOM 6196 N N . GLU A 1 760 ? -29.356 -4.468 44.041 1.00 88.06 760 GLU A N 1
ATOM 6197 C CA . GLU A 1 760 ? -30.007 -3.195 44.362 1.00 88.06 760 GLU A CA 1
ATOM 6198 C C . GLU A 1 760 ? -28.989 -2.066 44.600 1.00 88.06 760 GLU A C 1
ATOM 6200 O O . GLU A 1 760 ? -29.132 -0.972 44.050 1.00 88.06 760 GLU A O 1
ATOM 6205 N N . ALA A 1 761 ? -27.960 -2.309 45.418 1.00 86.56 761 ALA A N 1
ATOM 6206 C CA . ALA A 1 761 ? -26.957 -1.299 45.744 1.00 86.56 761 ALA A CA 1
ATOM 6207 C C . ALA A 1 761 ? -26.119 -0.889 44.523 1.00 86.56 761 ALA A C 1
ATOM 6209 O O . ALA A 1 761 ? -25.958 0.308 44.280 1.00 86.56 761 ALA A O 1
ATOM 6210 N N . GLU A 1 762 ? -25.630 -1.856 43.741 1.00 87.94 762 GLU A N 1
ATOM 6211 C CA . GLU A 1 762 ? -24.846 -1.587 42.528 1.00 87.94 762 GLU A CA 1
ATOM 6212 C C . GLU A 1 762 ? -25.687 -0.912 41.440 1.00 87.94 762 GLU A C 1
ATOM 6214 O O . GLU A 1 762 ? -25.211 0.008 40.775 1.00 87.94 762 GLU A O 1
ATOM 6219 N N . LEU A 1 763 ? -26.952 -1.310 41.267 1.00 88.12 763 LEU A N 1
ATOM 6220 C CA . LEU A 1 763 ? -27.839 -0.704 40.275 1.00 88.12 763 LEU A CA 1
ATOM 6221 C C . LEU A 1 763 ? -28.086 0.776 40.595 1.00 88.12 763 LEU A C 1
ATOM 6223 O O . LEU A 1 763 ? -27.956 1.616 39.706 1.00 88.12 763 LEU A O 1
ATOM 6227 N N . ILE A 1 764 ? -28.374 1.108 41.859 1.00 87.56 764 ILE A N 1
ATOM 6228 C CA . ILE A 1 764 ? -28.561 2.498 42.308 1.00 87.56 764 ILE A CA 1
ATOM 6229 C C . ILE A 1 764 ? -27.274 3.318 42.124 1.00 87.56 764 ILE A C 1
ATOM 6231 O O . ILE A 1 764 ? -27.327 4.407 41.553 1.00 87.56 764 ILE A O 1
ATOM 6235 N N . ASP A 1 765 ? -26.121 2.799 42.563 1.00 86.88 765 ASP A N 1
ATOM 6236 C CA . ASP A 1 765 ? -24.827 3.491 42.447 1.00 86.88 765 ASP A CA 1
ATOM 6237 C C . ASP A 1 765 ? -24.462 3.782 40.981 1.00 86.88 765 ASP A C 1
ATOM 6239 O O . ASP A 1 765 ? -24.078 4.902 40.630 1.00 86.88 765 ASP A O 1
ATOM 6243 N N . LYS A 1 766 ? -24.629 2.795 40.092 1.00 88.62 766 LYS A N 1
ATOM 6244 C CA . LYS A 1 766 ? -24.289 2.945 38.672 1.00 88.62 766 LYS A CA 1
ATOM 6245 C C . LYS A 1 766 ? -25.280 3.831 37.924 1.00 88.62 766 LYS A C 1
ATOM 6247 O O . LYS A 1 766 ? -24.842 4.603 37.070 1.00 88.62 766 LYS A O 1
ATOM 6252 N N . LEU A 1 767 ? -26.576 3.775 38.241 1.00 87.75 767 LEU A N 1
ATOM 6253 C CA . LEU A 1 767 ? -27.564 4.692 37.663 1.00 87.75 767 LEU A CA 1
ATOM 6254 C C . LEU A 1 767 ? -27.254 6.153 38.006 1.00 87.75 767 LEU A C 1
ATOM 6256 O O . LEU A 1 767 ? -27.239 6.988 37.102 1.00 87.75 767 LEU A O 1
ATOM 6260 N N . ASP A 1 768 ? -26.948 6.455 39.269 1.00 87.00 768 ASP A N 1
ATOM 6261 C CA . ASP A 1 768 ? -26.572 7.808 39.697 1.00 87.00 768 ASP A CA 1
ATOM 6262 C C . ASP A 1 768 ? -25.360 8.339 38.926 1.00 87.00 768 ASP A C 1
ATOM 6264 O O . ASP A 1 768 ? -25.401 9.446 38.380 1.00 87.00 768 ASP A O 1
ATOM 6268 N N . SER A 1 769 ? -24.307 7.520 38.820 1.00 87.31 769 SER A N 1
ATOM 6269 C CA . SER A 1 769 ? -23.094 7.867 38.079 1.00 87.31 769 SER A CA 1
ATOM 6270 C C . SER A 1 769 ? -23.396 8.135 36.603 1.00 87.31 769 SER A C 1
ATOM 6272 O O . SER A 1 769 ? -22.985 9.158 36.057 1.00 87.31 769 SER A O 1
ATOM 6274 N N . LEU A 1 770 ? -24.143 7.241 35.947 1.00 84.62 770 LEU A N 1
ATOM 6275 C CA . LEU A 1 770 ? -24.428 7.332 34.515 1.00 84.62 770 LEU A CA 1
ATOM 6276 C C . LEU A 1 770 ? -25.304 8.543 34.165 1.00 84.62 770 LEU A C 1
ATOM 6278 O O . LEU A 1 770 ? -25.057 9.211 33.157 1.00 84.62 770 LEU A O 1
ATOM 6282 N N . VAL A 1 771 ? -26.314 8.849 34.982 1.00 83.62 771 VAL A N 1
ATOM 6283 C CA . VAL A 1 771 ? -27.184 10.011 34.747 1.00 83.62 771 VAL A CA 1
ATOM 6284 C C . VAL A 1 771 ? -26.462 11.315 35.098 1.00 83.62 771 VAL A C 1
ATOM 6286 O O . VAL A 1 771 ? -26.593 12.293 34.358 1.00 83.62 771 VAL A O 1
ATOM 6289 N N . SER A 1 772 ? -25.618 11.314 36.137 1.00 80.12 772 SER A N 1
ATOM 6290 C CA . SER A 1 772 ? -24.729 12.441 36.464 1.00 80.12 772 SER A CA 1
ATOM 6291 C C . SER A 1 772 ? -23.751 12.776 35.327 1.00 80.12 772 SER A C 1
ATOM 6293 O O . SER A 1 772 ? -23.465 13.947 35.100 1.00 80.12 772 SER A O 1
ATOM 6295 N N . GLU A 1 773 ? -23.289 11.782 34.559 1.00 80.81 773 GLU A N 1
ATOM 6296 C CA . GLU A 1 773 ? -22.490 11.970 33.330 1.00 80.81 773 GLU A CA 1
ATOM 6297 C C . GLU A 1 773 ? -23.304 12.508 32.135 1.00 80.81 773 GLU A C 1
ATOM 6299 O O . GLU A 1 773 ? -22.781 12.679 31.032 1.00 80.81 773 GLU A O 1
ATOM 6304 N N . GLY A 1 774 ? -24.598 12.769 32.319 1.00 76.44 774 GLY A N 1
ATOM 6305 C CA . GLY A 1 774 ? -25.466 13.330 31.294 1.00 76.44 774 GLY A CA 1
ATOM 6306 C C . GLY A 1 774 ? -26.167 12.302 30.407 1.00 76.44 774 GLY A C 1
ATOM 6307 O O . GLY A 1 774 ? -26.735 12.703 29.387 1.00 76.44 774 GLY A O 1
ATOM 6308 N N . LYS A 1 775 ? -26.164 11.012 30.757 1.00 80.06 775 LYS A N 1
ATOM 6309 C CA . LYS A 1 775 ? -26.852 9.956 29.991 1.00 80.06 775 LYS A CA 1
ATOM 6310 C C . LYS A 1 775 ? -28.317 9.783 30.453 1.00 80.06 775 LYS A C 1
ATOM 6312 O O . LYS A 1 775 ? -28.748 10.400 31.427 1.00 80.06 775 LYS A O 1
ATOM 6317 N N . GLY A 1 776 ? -29.100 8.983 29.724 1.00 76.69 776 GLY A N 1
ATOM 6318 C CA . GLY A 1 776 ? -30.516 8.678 30.010 1.00 76.69 776 GLY A CA 1
ATOM 6319 C C . GLY A 1 776 ? -31.511 9.552 29.235 1.00 76.69 776 GLY A C 1
ATOM 6320 O O . GLY A 1 776 ? -31.140 10.583 28.684 1.00 76.69 776 GLY A O 1
ATOM 6321 N N . ASP A 1 777 ? -32.780 9.158 29.176 1.00 77.81 777 ASP A N 1
ATOM 6322 C CA . ASP A 1 777 ? -33.891 9.925 28.590 1.00 77.81 777 ASP A CA 1
ATOM 6323 C C . ASP A 1 777 ? -35.223 9.541 29.266 1.00 77.81 777 ASP A C 1
ATOM 6325 O O . ASP A 1 777 ? -35.260 8.621 30.083 1.00 77.81 777 ASP A O 1
ATOM 6329 N N . GLU A 1 778 ? -36.318 10.238 28.951 1.00 76.06 778 GLU A N 1
ATOM 6330 C CA . GLU A 1 778 ? -37.646 9.909 29.504 1.00 76.06 778 GLU A CA 1
ATOM 6331 C C . GLU A 1 778 ? -38.108 8.496 29.122 1.00 76.06 778 GLU A C 1
ATOM 6333 O O . GLU A 1 778 ? -38.665 7.775 29.946 1.00 76.06 778 GLU A O 1
ATOM 6338 N N . ASN A 1 779 ? -37.790 8.042 27.908 1.00 78.25 779 ASN A N 1
ATOM 6339 C CA . ASN A 1 779 ? -38.103 6.680 27.470 1.00 78.25 779 ASN A CA 1
ATOM 6340 C C . ASN A 1 779 ? -37.368 5.625 28.322 1.00 78.25 779 ASN A C 1
ATOM 6342 O O . ASN A 1 779 ? -37.821 4.492 28.458 1.00 78.25 779 ASN A O 1
ATOM 6346 N N . TYR A 1 780 ? -36.202 5.963 28.874 1.00 76.69 780 TYR A N 1
ATOM 6347 C CA . TYR A 1 780 ? -35.408 5.085 29.726 1.00 76.69 780 TYR A CA 1
ATOM 6348 C C . TYR A 1 780 ? -36.022 4.978 31.121 1.00 76.69 780 TYR A C 1
ATOM 6350 O O . TYR A 1 780 ? -36.003 3.904 31.715 1.00 76.69 780 TYR A O 1
ATOM 6358 N N . ARG A 1 781 ? -36.658 6.047 31.613 1.00 79.00 781 ARG A N 1
ATOM 6359 C CA . ARG A 1 781 ? -37.500 5.986 32.813 1.00 79.00 781 ARG A CA 1
ATOM 6360 C C . ARG A 1 781 ? -38.695 5.056 32.606 1.00 79.00 781 ARG A C 1
ATOM 6362 O O . ARG A 1 781 ? -38.943 4.187 33.440 1.00 79.00 781 ARG A O 1
ATOM 6369 N N . GLU A 1 782 ? -39.409 5.201 31.490 1.00 75.88 782 GLU A N 1
ATOM 6370 C CA . GLU A 1 782 ? -40.545 4.329 31.161 1.00 75.88 782 GLU A CA 1
ATOM 6371 C C . GLU A 1 782 ? -40.126 2.854 31.061 1.00 75.88 782 GLU A C 1
ATOM 6373 O O . GLU A 1 782 ? -40.883 1.970 31.462 1.00 75.88 782 GLU A O 1
ATOM 6378 N N . LEU A 1 783 ? -38.889 2.574 30.642 1.00 74.44 783 LEU A N 1
ATOM 6379 C CA . LEU A 1 783 ? -38.341 1.219 30.596 1.00 74.44 783 LEU A CA 1
ATOM 6380 C C . LEU A 1 783 ? -38.321 0.515 31.962 1.00 74.44 783 LEU A C 1
ATOM 6382 O O . LEU A 1 783 ? -38.667 -0.661 32.054 1.00 74.44 783 LEU A O 1
ATOM 6386 N N . PHE A 1 784 ? -37.960 1.212 33.041 1.00 71.75 784 PHE A N 1
ATOM 6387 C CA . PHE A 1 784 ? -37.993 0.610 34.380 1.00 71.75 784 PHE A CA 1
ATOM 6388 C C . PHE A 1 784 ? -39.423 0.307 34.829 1.00 71.75 784 PHE A C 1
ATOM 6390 O O . PHE A 1 784 ? -39.651 -0.703 35.489 1.00 71.75 784 PHE A O 1
ATOM 6397 N N . SER A 1 785 ? -40.407 1.093 34.383 1.00 71.38 785 SER A N 1
ATOM 6398 C CA . SER A 1 785 ? -41.817 0.789 34.645 1.00 71.38 785 SER A CA 1
ATOM 6399 C C . SER A 1 785 ? -42.296 -0.494 33.943 1.00 71.38 785 SER A C 1
ATOM 6401 O O . SER A 1 785 ? -43.157 -1.198 34.473 1.00 71.38 785 SER A O 1
ATOM 6403 N N . LEU A 1 786 ? -41.698 -0.857 32.798 1.00 70.31 786 LEU A N 1
ATOM 6404 C CA . LEU A 1 786 ? -41.928 -2.148 32.133 1.00 70.31 786 LEU A CA 1
ATOM 6405 C C . LEU A 1 786 ? -41.337 -3.319 32.932 1.00 70.31 786 LEU A C 1
ATOM 6407 O O . LEU A 1 786 ? -41.911 -4.406 32.926 1.00 70.31 786 LEU A O 1
ATOM 6411 N N . LEU A 1 787 ? -40.254 -3.105 33.684 1.00 68.94 787 LEU A N 1
ATOM 6412 C CA . LEU A 1 787 ? -39.681 -4.122 34.575 1.00 68.94 787 LEU A CA 1
ATOM 6413 C C . LEU A 1 787 ? -40.675 -4.513 35.685 1.00 68.94 787 LEU A C 1
ATOM 6415 O O . LEU A 1 787 ? -40.767 -5.682 36.050 1.00 68.94 787 LEU A O 1
ATOM 6419 N N . THR A 1 788 ? -41.523 -3.578 36.131 1.00 68.56 788 THR A N 1
ATOM 6420 C CA . THR A 1 788 ? -42.642 -3.858 37.048 1.00 68.56 788 THR A CA 1
ATOM 6421 C C . THR A 1 788 ? -43.652 -4.846 36.453 1.00 68.56 788 THR A C 1
ATOM 6423 O O . THR A 1 788 ? -44.248 -5.632 37.189 1.00 68.56 788 THR A O 1
ATOM 6426 N N . GLN A 1 789 ? -43.841 -4.852 35.127 1.00 68.38 789 GLN A N 1
ATOM 6427 C CA . GLN A 1 789 ? -44.764 -5.775 34.453 1.00 68.38 789 GLN A CA 1
ATOM 6428 C C . GLN A 1 789 ? -44.239 -7.216 34.424 1.00 68.38 789 GLN A C 1
ATOM 6430 O O . GLN A 1 789 ? -45.050 -8.140 34.394 1.00 68.38 789 GLN A O 1
ATOM 6435 N N . LEU A 1 790 ? -42.916 -7.429 34.493 1.00 64.19 790 LEU A N 1
ATOM 6436 C CA . LEU A 1 790 ? -42.332 -8.772 34.642 1.00 64.19 790 LEU A CA 1
ATOM 6437 C C . LEU A 1 790 ? -42.654 -9.392 36.006 1.00 64.19 790 LEU A C 1
ATOM 6439 O O . LEU A 1 790 ? -42.802 -10.603 36.109 1.00 64.19 790 LEU A O 1
ATOM 6443 N N . PHE A 1 791 ? -42.873 -8.558 37.023 1.00 64.88 791 PHE A N 1
ATOM 6444 C CA . PHE A 1 791 ? -43.445 -8.965 38.307 1.00 64.88 791 PHE A CA 1
ATOM 6445 C C . PHE A 1 791 ? -44.988 -9.045 38.274 1.00 64.88 791 PHE A C 1
ATOM 6447 O O . PHE A 1 791 ? -45.644 -9.148 39.315 1.00 64.88 791 PHE A O 1
ATOM 6454 N N . GLY A 1 792 ? -45.610 -8.970 37.093 1.00 58.44 792 GLY A N 1
ATOM 6455 C CA . GLY A 1 792 ? -47.046 -9.147 36.875 1.00 58.44 792 GLY A CA 1
ATOM 6456 C C . GLY A 1 792 ? -47.498 -10.612 37.012 1.00 58.44 792 GLY A C 1
ATOM 6457 O O . GLY A 1 792 ? -46.679 -11.526 37.013 1.00 58.44 792 GLY A O 1
ATOM 6458 N N . PRO A 1 793 ? -48.806 -10.881 37.165 1.00 50.44 793 PRO A N 1
ATOM 6459 C CA . PRO A 1 793 ? -49.301 -12.243 37.349 1.00 50.44 793 PRO A CA 1
ATOM 6460 C C . PRO A 1 793 ? -49.241 -13.050 36.035 1.00 50.44 793 PRO A C 1
ATOM 6462 O O . PRO A 1 793 ? -50.069 -12.834 35.153 1.00 50.44 793 PRO A O 1
ATOM 6465 N N . TYR A 1 794 ? -48.317 -14.014 35.913 1.00 47.94 794 TYR A N 1
ATOM 6466 C CA . TYR A 1 794 ? -48.354 -15.045 34.859 1.00 47.94 794 TYR A CA 1
ATOM 6467 C C . TYR A 1 794 ? -49.087 -16.323 35.339 1.00 47.94 794 TYR A C 1
ATOM 6469 O O . TYR A 1 794 ? -48.959 -16.712 36.507 1.00 47.94 794 TYR A O 1
ATOM 6477 N N . PRO A 1 795 ? -49.895 -16.993 34.487 1.00 44.66 795 PRO A N 1
ATOM 6478 C CA . PRO A 1 795 ? -50.738 -18.108 34.908 1.00 44.66 795 PRO A CA 1
ATOM 6479 C C . PRO A 1 795 ? -50.088 -19.480 34.653 1.00 44.66 795 PRO A C 1
ATOM 6481 O O . PRO A 1 795 ? -50.159 -20.004 33.550 1.00 44.66 795 PRO A O 1
ATOM 6484 N N . SER A 1 796 ? -49.533 -20.118 35.687 1.00 45.59 796 SER A N 1
ATOM 6485 C CA . SER A 1 796 ? -49.578 -21.583 35.877 1.00 45.59 796 SER A CA 1
ATOM 6486 C C . SER A 1 796 ? -49.195 -21.944 37.323 1.00 45.59 796 SER A C 1
ATOM 6488 O O . SER A 1 796 ? -48.574 -21.155 38.026 1.00 45.59 796 SER A O 1
ATOM 6490 N N . LEU A 1 797 ? -49.712 -23.064 37.836 1.00 42.75 797 LEU A N 1
ATOM 6491 C CA . LEU A 1 797 ? -50.016 -23.270 39.265 1.00 42.75 797 LEU A CA 1
ATOM 6492 C C . LEU A 1 797 ? -48.987 -24.102 40.059 1.00 42.75 797 LEU A C 1
ATOM 6494 O O . LEU A 1 797 ? -49.281 -24.468 41.191 1.00 42.75 797 LEU A O 1
ATOM 6498 N N . LEU A 1 798 ? -47.802 -24.390 39.509 1.00 43.72 798 LEU A N 1
ATOM 6499 C CA . LEU A 1 798 ? -46.814 -25.273 40.161 1.00 43.72 798 LEU A CA 1
ATOM 6500 C C . LEU A 1 798 ? -45.435 -24.635 40.445 1.00 43.72 798 LEU A C 1
ATOM 6502 O O . LEU A 1 798 ? -44.764 -25.104 41.354 1.00 43.72 798 LEU A O 1
ATOM 6506 N N . GLU A 1 799 ? -45.056 -23.519 39.804 1.00 48.75 799 GLU A N 1
ATOM 6507 C CA . GLU A 1 799 ? -43.838 -22.734 40.147 1.00 48.75 799 GLU A CA 1
ATOM 6508 C C . GLU A 1 799 ? -44.092 -21.598 41.167 1.00 48.75 799 GLU A C 1
ATOM 6510 O O . GLU A 1 799 ? -43.174 -20.907 41.608 1.00 48.75 799 GLU A O 1
ATOM 6515 N N . LYS A 1 800 ? -45.352 -21.391 41.572 1.00 44.56 800 LYS A N 1
ATOM 6516 C CA . LYS A 1 800 ? -45.797 -20.189 42.301 1.00 44.56 800 LYS A CA 1
ATOM 6517 C C . LYS A 1 800 ? -45.273 -20.021 43.729 1.00 44.56 800 LYS A C 1
ATOM 6519 O O . LYS A 1 800 ? -45.266 -18.897 44.216 1.00 44.56 800 LYS A O 1
ATOM 6524 N N . ILE A 1 801 ? -44.834 -21.081 44.407 1.00 47.66 801 ILE A N 1
ATOM 6525 C CA . ILE A 1 801 ? -44.477 -20.977 45.834 1.00 47.66 801 ILE A CA 1
ATOM 6526 C C . ILE A 1 801 ? -43.122 -20.268 46.034 1.00 47.66 801 ILE A C 1
ATOM 6528 O O . ILE A 1 801 ? -42.946 -19.577 47.034 1.00 47.66 801 ILE A O 1
ATOM 6532 N N . GLU A 1 802 ? -42.192 -20.343 45.074 1.00 48.78 802 GLU A N 1
ATOM 6533 C CA . GLU A 1 802 ? -40.903 -19.633 45.165 1.00 48.78 802 GLU A CA 1
ATOM 6534 C C . GLU A 1 802 ? -40.980 -18.187 44.637 1.00 48.78 802 GLU A C 1
ATOM 6536 O O . GLU A 1 802 ? -40.408 -17.281 45.249 1.00 48.78 802 GLU A O 1
ATOM 6541 N N . GLN A 1 803 ? -41.749 -17.935 43.566 1.00 53.75 803 GLN A N 1
ATOM 6542 C CA . GLN A 1 803 ? -41.898 -16.599 42.961 1.00 53.75 803 GLN A CA 1
ATOM 6543 C C . GLN A 1 803 ? -42.699 -15.601 43.819 1.00 53.75 803 GLN A C 1
ATOM 6545 O O . GLN A 1 803 ? -42.491 -14.394 43.704 1.00 53.75 803 GLN A O 1
ATOM 6550 N N . GLU A 1 804 ? -43.603 -16.057 44.693 1.00 54.53 804 GLU A N 1
ATOM 6551 C CA . GLU A 1 804 ? -44.426 -15.152 45.513 1.00 54.53 804 GLU A CA 1
ATOM 6552 C C . GLU A 1 804 ? -43.650 -14.487 46.667 1.00 54.53 804 GLU A C 1
ATOM 6554 O O . GLU A 1 804 ? -44.034 -13.405 47.109 1.00 54.53 804 GLU A O 1
ATOM 6559 N N . THR A 1 805 ? -42.528 -15.062 47.118 1.00 62.75 805 THR A N 1
ATOM 6560 C CA . THR A 1 805 ? -41.841 -14.620 48.351 1.00 62.75 805 THR A CA 1
ATOM 6561 C C . THR A 1 805 ? -41.120 -13.272 48.248 1.00 62.75 805 THR A C 1
ATOM 6563 O O . THR A 1 805 ? -41.026 -12.559 49.245 1.00 62.75 805 THR A O 1
ATOM 6566 N N . TRP A 1 806 ? -40.633 -12.890 47.062 1.00 74.75 806 TRP A N 1
ATOM 6567 C CA . TRP A 1 806 ? -39.885 -11.640 46.847 1.00 74.75 806 TRP A CA 1
ATOM 6568 C C . TRP A 1 806 ? -40.520 -10.724 45.794 1.00 74.75 806 TRP A C 1
ATOM 6570 O O . TRP A 1 806 ? -39.960 -9.700 45.409 1.00 74.75 806 TRP A O 1
ATOM 6580 N N . ARG A 1 807 ? -41.730 -11.052 45.334 1.00 74.19 807 ARG A N 1
ATOM 6581 C CA . ARG A 1 807 ? -42.454 -10.249 44.344 1.00 74.19 807 ARG A CA 1
ATOM 6582 C C . ARG A 1 807 ? -42.731 -8.832 44.843 1.00 74.19 807 ARG A C 1
ATOM 6584 O O . ARG A 1 807 ? -42.512 -7.867 44.117 1.00 74.19 807 ARG A O 1
ATOM 6591 N N . GLU A 1 808 ? -43.206 -8.701 46.080 1.00 76.88 808 GLU A N 1
ATOM 6592 C CA . GLU A 1 808 ? -43.497 -7.396 46.686 1.00 76.88 808 GLU A CA 1
ATOM 6593 C C . GLU A 1 808 ? -42.224 -6.565 46.873 1.00 76.88 808 GLU A C 1
ATOM 6595 O O . GLU A 1 808 ? -42.217 -5.368 46.578 1.00 76.88 808 GLU A O 1
ATOM 6600 N N . THR A 1 809 ? -41.124 -7.201 47.290 1.00 80.06 809 THR A N 1
ATOM 6601 C CA . THR A 1 809 ? -39.825 -6.534 47.438 1.00 80.06 809 THR A CA 1
ATOM 6602 C C . THR A 1 809 ? -39.245 -6.125 46.083 1.00 80.06 809 THR A C 1
ATOM 6604 O O . THR A 1 809 ? -38.743 -5.009 45.962 1.00 80.06 809 THR A O 1
ATOM 6607 N N . GLY A 1 810 ? -39.393 -6.952 45.043 1.00 81.19 810 GLY A N 1
ATOM 6608 C CA . GLY A 1 810 ? -39.032 -6.629 43.660 1.00 81.19 810 GLY A CA 1
ATOM 6609 C C . GLY A 1 810 ? -39.824 -5.443 43.099 1.00 81.19 810 GLY A C 1
ATOM 6610 O O . GLY A 1 810 ? -39.231 -4.473 42.628 1.00 81.19 810 GLY A O 1
ATOM 6611 N N . VAL A 1 811 ? -41.158 -5.451 43.220 1.00 81.19 811 VAL A N 1
ATOM 6612 C CA . VAL A 1 811 ? -42.022 -4.331 42.785 1.00 81.19 811 VAL A CA 1
ATOM 6613 C C . VAL A 1 811 ? -41.695 -3.044 43.543 1.00 81.19 811 VAL A C 1
ATOM 6615 O O . VAL A 1 811 ? -41.603 -1.975 42.932 1.00 81.19 811 VAL A O 1
ATOM 6618 N N . SER A 1 812 ? -41.483 -3.131 44.860 1.00 83.12 812 SER A N 1
ATOM 6619 C CA . SER A 1 812 ? -41.079 -1.986 45.680 1.00 83.12 812 SER A CA 1
ATOM 6620 C C . SER A 1 812 ? -39.748 -1.407 45.202 1.00 83.12 812 SER A C 1
ATOM 6622 O O . SER A 1 812 ? -39.633 -0.195 45.031 1.00 83.12 812 SER A O 1
ATOM 6624 N N . PHE A 1 813 ? -38.755 -2.259 44.935 1.00 83.69 813 PHE A N 1
ATOM 6625 C CA . PHE A 1 813 ? -37.452 -1.831 44.434 1.00 83.69 813 PHE A CA 1
ATOM 6626 C C . PHE A 1 813 ? -37.557 -1.144 43.065 1.00 83.69 813 PHE A C 1
ATOM 6628 O O . PHE A 1 813 ? -37.068 -0.026 42.907 1.00 83.69 813 PHE A O 1
ATOM 6635 N N . VAL A 1 814 ? -38.252 -1.746 42.094 1.00 82.62 814 VAL A N 1
ATOM 6636 C CA . VAL A 1 814 ? -38.430 -1.147 40.758 1.00 82.62 814 VAL A CA 1
ATOM 6637 C C . VAL A 1 814 ? -39.163 0.194 40.837 1.00 82.62 814 VAL A C 1
ATOM 6639 O O . VAL A 1 814 ? -38.801 1.142 40.137 1.00 82.62 814 VAL A O 1
ATOM 6642 N N . THR A 1 815 ? -40.147 0.316 41.730 1.00 83.56 815 THR A N 1
ATOM 6643 C CA . THR A 1 815 ? -40.852 1.583 41.976 1.00 83.56 815 THR A CA 1
ATOM 6644 C C . THR A 1 815 ? -39.900 2.645 42.535 1.00 83.56 815 THR A C 1
ATOM 6646 O O . THR A 1 815 ? -39.887 3.776 42.045 1.00 83.56 815 THR A O 1
ATOM 6649 N N . SER A 1 816 ? -39.057 2.285 43.509 1.00 83.56 816 SER A N 1
ATOM 6650 C CA . SER A 1 816 ? -38.029 3.177 44.061 1.00 83.56 816 SER A CA 1
ATOM 6651 C C . SER A 1 816 ? -37.007 3.608 43.007 1.00 83.56 816 SER A C 1
ATOM 6653 O O . SER A 1 816 ? -36.677 4.789 42.931 1.00 83.56 816 SER A O 1
ATOM 6655 N N . VAL A 1 817 ? -36.552 2.691 42.146 1.00 83.38 817 VAL A N 1
ATOM 6656 C CA . VAL A 1 817 ? -35.627 2.990 41.037 1.00 83.38 817 VAL A CA 1
ATOM 6657 C C . VAL A 1 817 ? -36.281 3.874 39.975 1.00 83.38 817 VAL A C 1
ATOM 6659 O O . VAL A 1 817 ? -35.642 4.787 39.460 1.00 83.38 817 VAL A O 1
ATOM 6662 N N . THR A 1 818 ? -37.564 3.667 39.676 1.00 82.75 818 THR A N 1
ATOM 6663 C CA . THR A 1 818 ? -38.306 4.515 38.729 1.00 82.75 818 THR A CA 1
ATOM 6664 C C . THR A 1 818 ? -38.402 5.952 39.251 1.00 82.75 818 THR A C 1
ATOM 6666 O O . THR A 1 818 ? -38.095 6.893 38.521 1.00 82.75 818 THR A O 1
ATOM 6669 N N . ARG A 1 819 ? -38.726 6.131 40.542 1.00 84.12 819 ARG A N 1
ATOM 6670 C CA . ARG A 1 819 ? -38.726 7.448 41.209 1.00 84.12 819 ARG A CA 1
ATOM 6671 C C . ARG A 1 819 ? -37.327 8.059 41.291 1.00 84.12 819 ARG A C 1
ATOM 6673 O O . ARG A 1 819 ? -37.175 9.266 41.126 1.00 84.12 819 ARG A O 1
ATOM 6680 N N . LEU A 1 820 ? -36.299 7.241 41.522 1.00 85.25 820 LEU A N 1
ATOM 6681 C CA . LEU A 1 820 ? -34.908 7.690 41.485 1.00 85.25 820 LEU A CA 1
ATOM 6682 C C . LEU A 1 820 ? -34.556 8.243 40.109 1.00 85.25 820 LEU A C 1
ATOM 6684 O O . LEU A 1 820 ? -33.982 9.324 40.016 1.00 85.25 820 LEU A O 1
ATOM 6688 N N . MET A 1 821 ? -34.933 7.530 39.048 1.00 83.50 821 MET A N 1
ATOM 6689 C CA . MET A 1 821 ? -34.684 7.955 37.678 1.00 83.50 821 MET A CA 1
ATOM 6690 C C . MET A 1 821 ? -35.354 9.301 37.379 1.00 83.50 821 MET A C 1
ATOM 6692 O O . MET A 1 821 ? -34.711 10.160 36.786 1.00 83.50 821 MET A O 1
ATOM 6696 N N . GLU A 1 822 ? -36.586 9.532 37.848 1.00 83.25 822 GLU A N 1
ATOM 6697 C CA . GLU A 1 822 ? -37.261 10.842 37.749 1.00 83.25 822 GLU A CA 1
ATOM 6698 C C . GLU A 1 822 ? -36.419 11.959 38.368 1.00 83.25 822 GLU A C 1
ATOM 6700 O O . GLU A 1 822 ? -36.123 12.959 37.717 1.00 83.25 822 GLU A O 1
ATOM 6705 N N . ARG A 1 823 ? -35.961 11.763 39.609 1.00 84.44 823 ARG A N 1
ATOM 6706 C CA . ARG A 1 823 ? -35.153 12.763 40.321 1.00 84.44 823 ARG A CA 1
ATOM 6707 C C . ARG A 1 823 ? -33.772 12.966 39.708 1.00 84.44 823 ARG A C 1
ATOM 6709 O O . ARG A 1 823 ? -33.268 14.088 39.708 1.00 84.44 823 ARG A O 1
ATOM 6716 N N . LEU A 1 824 ? -33.159 11.909 39.184 1.00 84.75 824 LEU A N 1
ATOM 6717 C CA . LEU A 1 824 ? -31.868 11.986 38.507 1.00 84.75 824 LEU A CA 1
ATOM 6718 C C . LEU A 1 824 ? -31.974 12.694 37.150 1.00 84.75 824 LEU A C 1
ATOM 6720 O O . LEU A 1 824 ? -31.081 13.470 36.810 1.00 84.75 824 LEU A O 1
ATOM 6724 N N . LEU A 1 825 ? -33.050 12.467 36.390 1.00 82.81 825 LEU A N 1
ATOM 6725 C CA . LEU A 1 825 ? -33.316 13.177 35.135 1.00 82.81 825 LEU A CA 1
ATOM 6726 C C . LEU A 1 825 ? -33.587 14.666 35.389 1.00 82.81 825 LEU A C 1
ATOM 6728 O O . LEU A 1 825 ? -32.952 15.496 34.737 1.00 82.81 825 LEU A O 1
ATOM 6732 N N . ASP A 1 826 ? -34.406 14.995 36.398 1.00 80.50 826 ASP A N 1
ATOM 6733 C CA . ASP A 1 826 ? -34.611 16.374 36.869 1.00 80.50 826 ASP A CA 1
ATOM 6734 C C . ASP A 1 826 ? -33.259 17.037 37.196 1.00 80.50 826 ASP A C 1
ATOM 6736 O O . ASP A 1 826 ? -32.932 18.110 36.687 1.00 80.50 826 ASP A O 1
ATOM 6740 N N . TYR A 1 827 ? -32.434 16.369 38.013 1.00 82.62 827 TYR A N 1
ATOM 6741 C CA . TYR A 1 827 ? -31.106 16.847 38.401 1.00 82.62 827 TYR A CA 1
ATOM 6742 C C . TYR A 1 827 ? -30.197 17.085 37.187 1.00 82.62 827 TYR A C 1
ATOM 6744 O O . TYR A 1 827 ? -29.562 18.136 37.077 1.00 82.62 827 TYR A O 1
ATOM 6752 N N . ARG A 1 828 ? -30.149 16.138 36.247 1.00 83.88 828 ARG A N 1
ATOM 6753 C CA . ARG A 1 828 ? -29.339 16.240 35.029 1.00 83.88 828 ARG A CA 1
ATOM 6754 C C . ARG A 1 828 ? -29.748 17.432 34.171 1.00 83.88 828 ARG A C 1
ATOM 6756 O O . ARG A 1 828 ? -28.877 18.148 33.674 1.00 83.88 828 ARG A O 1
ATOM 6763 N N . ASP A 1 829 ? -31.045 17.640 33.984 1.00 78.44 829 ASP A N 1
ATOM 6764 C CA . ASP A 1 829 ? -31.555 18.734 33.161 1.00 78.44 829 ASP A CA 1
ATOM 6765 C C . ASP A 1 829 ? -31.268 20.095 33.814 1.00 78.44 829 ASP A C 1
ATOM 6767 O O . ASP A 1 829 ? -30.855 21.022 33.113 1.00 78.44 829 ASP A O 1
ATOM 6771 N N . CYS A 1 830 ? -31.328 20.192 35.154 1.00 78.25 830 CYS A N 1
ATOM 6772 C CA . CYS A 1 830 ? -30.858 21.374 35.892 1.00 78.25 830 CYS A CA 1
ATOM 6773 C C . CYS A 1 830 ? -29.352 21.639 35.682 1.00 78.25 830 CYS A C 1
ATOM 6775 O O . CYS A 1 830 ? -28.924 22.794 35.639 1.00 78.25 830 CYS A O 1
ATOM 6777 N N . MET A 1 831 ? -28.534 20.584 35.580 1.00 75.31 831 MET A N 1
ATOM 6778 C CA . MET A 1 831 ? -27.072 20.699 35.491 1.00 75.31 831 MET A CA 1
ATOM 6779 C C . MET A 1 831 ? -26.548 20.977 34.073 1.00 75.31 831 MET A C 1
ATOM 6781 O O . MET A 1 831 ? -25.488 21.587 33.941 1.00 75.31 831 MET A O 1
ATOM 6785 N N . LYS A 1 832 ? -27.266 20.566 33.016 1.00 69.50 832 LYS A N 1
ATOM 6786 C CA . LYS A 1 832 ? -26.853 20.754 31.608 1.00 69.50 832 LYS A CA 1
ATOM 6787 C C . LYS A 1 832 ? -27.094 22.160 31.044 1.00 69.50 832 LYS A C 1
ATOM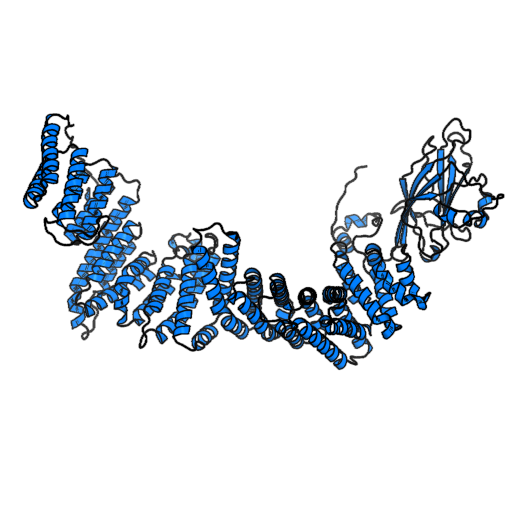 6789 O O . LYS A 1 832 ? -26.449 22.518 30.061 1.00 69.50 832 LYS A O 1
ATOM 6794 N N . GLY A 1 833 ? -28.039 22.923 31.591 1.00 61.53 833 GLY A N 1
ATOM 6795 C CA . GLY A 1 833 ? -28.380 24.256 31.084 1.00 61.53 833 GLY A CA 1
ATOM 6796 C C . GLY A 1 833 ? -27.497 25.381 31.638 1.00 61.53 833 GLY A C 1
ATOM 6797 O O . GLY A 1 833 ? -26.911 25.250 32.717 1.00 61.53 833 GLY A O 1
ATOM 6798 N N . ASP A 1 834 ? -27.519 26.540 30.966 1.00 60.59 834 ASP A N 1
ATOM 6799 C CA . ASP A 1 834 ? -27.125 27.863 31.510 1.00 60.59 834 ASP A CA 1
ATOM 6800 C C . ASP A 1 834 ? -28.112 28.339 32.605 1.00 60.59 834 ASP A C 1
ATOM 6802 O O . ASP A 1 834 ? -28.486 29.506 32.715 1.00 60.59 834 ASP A O 1
ATOM 6806 N N . GLU A 1 835 ? -28.607 27.400 33.406 1.00 63.50 835 GLU A N 1
ATOM 6807 C CA . GLU A 1 835 ? -29.542 27.652 34.487 1.00 63.50 835 GLU A CA 1
ATOM 6808 C C . GLU A 1 835 ? -28.815 28.302 35.670 1.00 63.50 835 GLU A C 1
ATOM 6810 O O . GLU A 1 835 ? -27.672 27.967 35.994 1.00 63.50 835 GLU A O 1
ATOM 6815 N N . THR A 1 836 ? -29.505 29.230 36.335 1.00 66.38 836 THR A N 1
ATOM 6816 C CA . THR A 1 836 ? -28.985 29.988 37.484 1.00 66.38 836 THR A CA 1
ATOM 6817 C C . THR A 1 836 ? -28.499 29.060 38.601 1.00 66.38 836 THR A C 1
ATOM 6819 O O . THR A 1 836 ? -29.185 28.084 38.917 1.00 66.38 836 THR A O 1
ATOM 6822 N N . GLU A 1 837 ? -27.388 29.401 39.261 1.00 70.00 837 GLU A N 1
ATOM 6823 C CA . GLU A 1 837 ? -26.767 28.610 40.344 1.00 70.00 837 GLU A CA 1
ATOM 6824 C C . GLU A 1 837 ? -27.760 28.175 41.438 1.00 70.00 837 GLU A C 1
ATOM 6826 O O . GLU A 1 837 ? -27.715 27.037 41.905 1.00 70.00 837 GLU A O 1
ATOM 6831 N N . ASN A 1 838 ? -28.748 29.018 41.754 1.00 71.94 838 ASN A N 1
ATOM 6832 C CA . ASN A 1 838 ? -29.807 28.717 42.723 1.00 71.94 838 ASN A CA 1
ATOM 6833 C C . ASN A 1 838 ? -30.658 27.491 42.353 1.00 71.94 838 ASN A C 1
ATOM 6835 O O . ASN A 1 838 ? -31.032 26.709 43.227 1.00 71.94 838 ASN A O 1
ATOM 6839 N N . LYS A 1 839 ? -30.956 27.285 41.063 1.00 74.56 839 LYS A N 1
ATOM 6840 C CA . LYS A 1 839 ? -31.690 26.091 40.615 1.00 74.56 839 LYS A CA 1
ATOM 6841 C C . LYS A 1 839 ? -30.834 24.839 40.765 1.00 74.56 839 LYS A C 1
ATOM 6843 O O . LYS A 1 839 ? -31.350 23.813 41.195 1.00 74.56 839 LYS A O 1
ATOM 6848 N N . LYS A 1 840 ? -29.535 24.930 40.463 1.00 80.25 840 LYS A N 1
ATOM 6849 C CA . LYS A 1 840 ? -28.593 23.813 40.611 1.00 80.25 840 LYS A CA 1
ATOM 6850 C C . LYS A 1 840 ? -28.506 23.380 42.076 1.00 80.25 840 LYS A C 1
ATOM 6852 O O . LYS A 1 840 ? -28.656 22.197 42.358 1.00 80.25 840 LYS A O 1
ATOM 6857 N N . ILE A 1 841 ? -28.362 24.336 42.999 1.00 82.94 841 ILE A N 1
ATOM 6858 C CA . ILE A 1 841 ? -28.359 24.090 44.452 1.00 82.94 841 ILE A CA 1
ATOM 6859 C C . ILE A 1 841 ? -29.675 23.425 44.894 1.00 82.94 841 ILE A C 1
ATOM 6861 O O . ILE A 1 841 ? -29.646 22.388 45.554 1.00 82.94 841 ILE A O 1
ATOM 6865 N N . GLY A 1 842 ? -30.828 23.954 44.466 1.00 82.19 842 GLY A N 1
ATOM 6866 C CA . GLY A 1 842 ? -32.138 23.382 44.796 1.00 82.19 842 GLY A CA 1
ATOM 6867 C C . GLY A 1 842 ? -32.335 21.943 44.296 1.00 82.19 842 GLY A C 1
ATOM 6868 O O . GLY A 1 842 ? -32.805 21.092 45.052 1.00 82.19 842 GLY A O 1
ATOM 6869 N N . CYS A 1 843 ? -31.935 21.634 43.055 1.00 82.69 843 CYS A N 1
ATOM 6870 C CA . CYS A 1 843 ? -32.022 20.270 42.516 1.00 82.69 843 CYS A CA 1
ATOM 6871 C C . CYS A 1 843 ? -31.085 19.303 43.278 1.00 82.69 843 CYS A C 1
ATOM 6873 O O . CYS A 1 843 ? -31.489 18.176 43.573 1.00 82.69 843 CYS A O 1
ATOM 6875 N N . THR A 1 844 ? -29.881 19.744 43.674 1.00 86.44 844 THR A N 1
ATOM 6876 C CA . THR A 1 844 ? -28.949 18.958 44.508 1.00 86.44 844 THR A CA 1
ATOM 6877 C C . THR A 1 844 ? -29.539 18.646 45.885 1.00 86.44 844 THR A C 1
ATOM 6879 O O . THR A 1 844 ? -29.479 17.498 46.320 1.00 86.44 844 THR A O 1
ATOM 6882 N N . VAL A 1 845 ? -30.161 19.626 46.552 1.00 87.06 845 VAL A N 1
ATOM 6883 C CA . VAL A 1 845 ? -30.811 19.434 47.864 1.00 87.06 845 VAL A CA 1
ATOM 6884 C C . VAL A 1 845 ? -31.983 18.456 47.771 1.00 87.06 845 VAL A C 1
ATOM 6886 O O . VAL A 1 845 ? -32.122 17.580 48.623 1.00 87.06 845 VAL A O 1
ATOM 6889 N N . ASN A 1 846 ? -32.807 18.553 46.725 1.00 85.19 846 ASN A N 1
ATOM 6890 C CA . ASN A 1 846 ? -33.924 17.627 46.516 1.00 85.19 846 ASN A CA 1
ATOM 6891 C C . ASN A 1 846 ? -33.442 16.179 46.354 1.00 85.19 846 ASN A C 1
ATOM 6893 O O . ASN A 1 846 ? -33.993 15.274 46.981 1.00 85.19 846 ASN A O 1
ATOM 6897 N N . LEU A 1 847 ? -32.395 15.962 45.555 1.00 86.69 847 LEU A N 1
ATOM 6898 C CA . LEU A 1 847 ? -31.823 14.633 45.336 1.00 86.69 847 LEU A CA 1
ATOM 6899 C C . LEU A 1 847 ? -31.121 14.095 46.594 1.00 86.69 847 LEU A C 1
ATOM 6901 O O . LEU A 1 847 ? -31.280 12.928 46.947 1.00 86.69 847 LEU A O 1
ATOM 6905 N N . MET A 1 848 ? -30.419 14.962 47.324 1.00 89.44 848 MET A N 1
ATOM 6906 C CA . MET A 1 848 ? -29.841 14.647 48.630 1.00 89.44 848 MET A CA 1
ATOM 6907 C C . MET A 1 848 ? -30.930 14.182 49.617 1.00 89.44 848 MET A C 1
ATOM 6909 O O . MET A 1 848 ? -30.822 13.108 50.208 1.00 89.44 848 MET A O 1
ATOM 6913 N N . ASN A 1 849 ? -32.022 14.938 49.751 1.00 86.38 849 ASN A N 1
ATOM 6914 C CA . ASN A 1 849 ? -33.139 14.583 50.630 1.00 86.38 849 ASN A CA 1
ATOM 6915 C C . ASN A 1 849 ? -33.827 13.283 50.206 1.00 86.38 849 ASN A C 1
ATOM 6917 O O . ASN A 1 849 ? -34.221 12.496 51.067 1.00 86.38 849 ASN A O 1
ATOM 6921 N N . PHE A 1 850 ? -33.935 13.026 48.905 1.00 86.44 850 PHE A N 1
ATOM 6922 C CA . PHE A 1 850 ? -34.475 11.778 48.372 1.00 86.44 850 PHE A CA 1
ATOM 6923 C C . PHE A 1 850 ? -33.625 10.562 48.786 1.00 86.44 850 PHE A C 1
ATOM 6925 O O . PHE A 1 850 ? -34.166 9.574 49.288 1.00 86.44 850 PHE A O 1
ATOM 6932 N N . TYR A 1 851 ? -32.291 10.656 48.693 1.00 87.75 851 TYR A N 1
ATOM 6933 C CA . TYR A 1 851 ? -31.388 9.593 49.154 1.00 87.75 851 TYR A CA 1
ATOM 6934 C C . TYR A 1 851 ? -31.465 9.329 50.661 1.00 87.75 851 TYR A C 1
ATOM 6936 O O . TYR A 1 851 ? -31.316 8.179 51.079 1.00 87.75 851 TYR A O 1
ATOM 6944 N N . LYS A 1 852 ? -31.735 10.362 51.469 1.00 86.94 852 LYS A N 1
ATOM 6945 C CA . LYS A 1 852 ? -31.920 10.234 52.922 1.00 86.94 852 LYS A CA 1
ATOM 6946 C C . LYS A 1 852 ? -33.277 9.639 53.297 1.00 86.94 852 LYS A C 1
ATOM 6948 O O . LYS A 1 852 ? -33.340 8.715 54.096 1.00 86.94 852 LYS A O 1
ATOM 6953 N N . SER A 1 853 ? -34.356 10.207 52.764 1.00 82.38 853 SER A N 1
ATOM 6954 C CA . SER A 1 853 ? -35.718 9.986 53.272 1.00 82.38 853 SER A CA 1
ATOM 6955 C C . SER A 1 853 ? -36.488 8.881 52.555 1.00 82.38 853 SER A C 1
ATOM 6957 O O . SER A 1 853 ? -37.295 8.212 53.192 1.00 82.38 853 SER A O 1
ATOM 6959 N N . GLU A 1 854 ? -36.245 8.671 51.260 1.00 78.69 854 GLU A N 1
ATOM 6960 C CA . GLU A 1 854 ? -37.027 7.722 50.458 1.00 78.69 854 GLU A CA 1
ATOM 6961 C C . GLU A 1 854 ? -36.258 6.434 50.156 1.00 78.69 854 GLU A C 1
ATOM 6963 O O . GLU A 1 854 ? -36.818 5.345 50.243 1.00 78.69 854 GLU A O 1
ATOM 6968 N N . ILE A 1 855 ? -34.971 6.552 49.822 1.00 78.62 855 ILE A N 1
ATOM 6969 C CA . ILE A 1 855 ? -34.124 5.412 49.437 1.00 78.62 855 ILE A CA 1
ATOM 6970 C C . ILE A 1 855 ? -33.266 4.882 50.594 1.00 78.62 855 ILE A C 1
ATOM 6972 O O . ILE A 1 855 ? -32.842 3.726 50.569 1.00 78.62 855 ILE A O 1
ATOM 6976 N N . ASN A 1 856 ? -33.019 5.708 51.614 1.00 81.69 856 ASN A N 1
ATOM 6977 C CA . ASN A 1 856 ? -32.199 5.376 52.779 1.00 81.69 856 ASN A CA 1
ATOM 6978 C C . ASN A 1 856 ? -30.797 4.830 52.408 1.00 81.69 856 ASN A C 1
ATOM 6980 O O . ASN A 1 856 ? -30.348 3.801 52.916 1.00 81.69 856 ASN A O 1
ATOM 6984 N N . LYS A 1 857 ? -30.101 5.507 51.480 1.00 83.94 857 LYS A N 1
ATOM 6985 C CA . LYS A 1 857 ? -28.720 5.179 51.068 1.00 83.94 857 LYS A CA 1
ATOM 6986 C C . LYS A 1 857 ? -27.767 6.266 51.553 1.00 83.94 857 LYS A C 1
ATOM 6988 O O . LYS A 1 857 ? -27.494 7.241 50.853 1.00 83.94 857 LYS A O 1
ATOM 6993 N N . GLU A 1 858 ? -27.244 6.058 52.756 1.00 86.06 858 GLU A N 1
ATOM 6994 C CA . GLU A 1 858 ? -26.383 7.006 53.469 1.00 86.06 858 GLU A CA 1
ATOM 6995 C C . GLU A 1 858 ? -25.144 7.424 52.662 1.00 86.06 858 GLU A C 1
ATOM 6997 O O . GLU A 1 858 ? -24.824 8.606 52.586 1.00 86.06 858 GLU A O 1
ATOM 7002 N N . GLU A 1 859 ? -24.487 6.489 51.970 1.00 86.56 859 GLU A N 1
ATOM 7003 C CA . GLU A 1 859 ? -23.292 6.813 51.179 1.00 86.56 859 GLU A CA 1
ATOM 7004 C C . GLU A 1 859 ? -23.593 7.803 50.050 1.00 86.56 859 GLU A C 1
ATOM 7006 O O . GLU A 1 859 ? -22.836 8.750 49.838 1.00 86.56 859 GLU A O 1
ATOM 7011 N N . MET A 1 860 ? -24.724 7.639 49.358 1.00 86.56 860 MET A N 1
ATOM 7012 C CA . MET A 1 860 ? -25.141 8.567 48.302 1.00 86.56 860 MET A CA 1
ATOM 7013 C C . MET A 1 860 ? -25.502 9.927 48.892 1.00 86.56 860 MET A C 1
ATOM 7015 O O . MET A 1 860 ? -25.072 10.955 48.371 1.00 86.56 860 MET A O 1
ATOM 7019 N N . TYR A 1 861 ? -26.197 9.944 50.030 1.00 90.81 861 TYR A N 1
ATOM 7020 C CA . TYR A 1 861 ? -26.473 11.172 50.772 1.00 90.81 861 TYR A CA 1
ATOM 7021 C C . TYR A 1 861 ? -25.181 11.937 51.115 1.00 90.81 861 TYR A C 1
ATOM 7023 O O . TYR A 1 861 ? -25.081 13.126 50.812 1.00 90.81 861 TYR A O 1
ATOM 7031 N N . ILE A 1 862 ? -24.145 11.254 51.619 1.00 91.44 862 ILE A N 1
ATOM 7032 C CA . ILE A 1 862 ? -22.841 11.865 51.927 1.00 91.44 862 ILE A CA 1
ATOM 7033 C C . ILE A 1 862 ? -22.144 12.387 50.657 1.00 91.44 862 ILE A C 1
ATOM 7035 O O . ILE A 1 862 ? -21.590 13.489 50.668 1.00 91.44 862 ILE A O 1
ATOM 7039 N N . ARG A 1 863 ? -22.187 11.659 49.529 1.00 90.62 863 ARG A N 1
ATOM 7040 C CA . ARG A 1 863 ? -21.633 12.161 48.251 1.00 90.62 863 ARG A CA 1
ATOM 7041 C C . ARG A 1 863 ? -22.299 13.470 47.824 1.00 90.62 863 ARG A C 1
ATOM 7043 O O . ARG A 1 863 ? -21.610 14.390 47.382 1.00 90.62 863 ARG A O 1
ATOM 7050 N N . TYR A 1 864 ? -23.619 13.561 47.964 1.00 90.94 864 TYR A N 1
ATOM 7051 C CA . TYR A 1 864 ? -24.377 14.758 47.606 1.00 90.94 864 TYR A CA 1
ATOM 7052 C C . TYR A 1 864 ? -24.181 15.913 48.595 1.00 90.94 864 TYR A C 1
ATOM 7054 O O . TYR A 1 864 ? -24.137 17.057 48.147 1.00 90.94 864 TYR A O 1
ATOM 7062 N N . ILE A 1 865 ? -23.934 15.636 49.881 1.00 94.06 865 ILE A N 1
ATOM 7063 C CA . ILE A 1 865 ? -23.447 16.636 50.848 1.00 94.06 865 ILE A CA 1
ATOM 7064 C C . ILE A 1 865 ? -22.145 17.270 50.349 1.00 94.06 865 ILE A C 1
ATOM 7066 O O . ILE A 1 865 ? -22.018 18.492 50.326 1.00 94.06 865 ILE A O 1
ATOM 7070 N N . HIS A 1 866 ? -21.179 16.464 49.902 1.00 93.62 866 HIS A N 1
ATOM 7071 C CA . HIS A 1 866 ? -19.912 16.996 49.397 1.00 93.62 866 HIS A CA 1
ATOM 7072 C C . HIS A 1 866 ? -20.074 17.789 48.097 1.00 93.62 866 HIS A C 1
ATOM 7074 O O . HIS A 1 866 ? -19.543 18.893 48.011 1.00 93.62 866 HIS A O 1
ATOM 7080 N N . LYS A 1 867 ? -20.870 17.293 47.136 1.00 90.50 867 LYS A N 1
ATOM 7081 C CA . LYS A 1 867 ? -21.200 18.051 45.914 1.00 90.50 867 LYS A CA 1
ATOM 7082 C C . LYS A 1 867 ? -21.833 19.406 46.254 1.00 90.50 867 LYS A C 1
ATOM 7084 O O . LYS A 1 867 ? -21.439 20.422 45.693 1.00 90.50 867 LYS A O 1
ATOM 7089 N N . LEU A 1 868 ? -22.782 19.431 47.191 1.00 92.50 868 LEU A N 1
ATOM 7090 C CA . LEU A 1 868 ? -23.452 20.654 47.634 1.00 92.50 868 LEU A CA 1
ATOM 7091 C C . LEU A 1 868 ? -22.487 21.613 48.352 1.00 92.50 868 LEU A C 1
ATOM 7093 O O . LEU A 1 868 ? -22.489 22.808 48.069 1.00 92.50 868 LEU A O 1
ATOM 7097 N N . CYS A 1 869 ? -21.615 21.094 49.221 1.00 93.62 869 CYS A N 1
ATOM 7098 C CA . CYS A 1 869 ? -20.570 21.880 49.876 1.00 93.62 869 CYS A CA 1
ATOM 7099 C C . CYS A 1 869 ? -19.641 22.537 48.847 1.00 93.62 869 CYS A C 1
ATOM 7101 O O . CYS A 1 869 ? -19.352 23.725 48.964 1.00 93.62 869 CYS A O 1
ATOM 7103 N N . ASP A 1 870 ? -19.196 21.797 47.830 1.00 91.75 870 ASP A N 1
ATOM 7104 C CA . ASP A 1 870 ? -18.323 22.332 46.781 1.00 91.75 870 ASP A CA 1
ATOM 7105 C C . ASP A 1 870 ? -19.023 23.434 45.971 1.00 91.75 870 ASP A C 1
ATOM 7107 O O . ASP A 1 870 ? -18.407 24.454 45.666 1.00 91.75 870 ASP A O 1
ATOM 7111 N N . MET A 1 871 ? -20.324 23.285 45.693 1.00 90.19 871 MET A N 1
ATOM 7112 C CA . MET A 1 871 ? -21.132 24.334 45.058 1.00 90.19 871 MET A CA 1
ATOM 7113 C C . MET A 1 871 ? -21.245 25.590 45.936 1.00 90.19 871 MET A C 1
ATOM 7115 O O . MET A 1 871 ? -21.096 26.701 45.432 1.00 90.19 871 MET A O 1
ATOM 7119 N N . HIS A 1 872 ? -21.456 25.441 47.248 1.00 92.75 872 HIS A N 1
ATOM 7120 C CA . HIS A 1 872 ? -21.473 26.581 48.171 1.00 92.75 872 HIS A CA 1
ATOM 7121 C C . HIS A 1 872 ? -20.113 27.276 48.264 1.00 92.75 872 HIS A C 1
ATOM 7123 O O . HIS A 1 872 ? -20.067 28.501 48.312 1.00 92.75 872 HIS A O 1
ATOM 7129 N N . LEU A 1 873 ? -19.010 26.523 48.240 1.00 92.06 873 LEU A N 1
ATOM 7130 C CA . LEU A 1 873 ? -17.660 27.091 48.225 1.00 92.06 873 LEU A CA 1
ATOM 7131 C C . LEU A 1 873 ? -17.370 27.857 46.928 1.00 92.06 873 LEU A C 1
ATOM 7133 O O . LEU A 1 873 ? -16.754 28.917 46.993 1.00 92.06 873 LEU A O 1
ATOM 7137 N N . GLN A 1 874 ? -17.827 27.355 45.775 1.00 90.00 874 GLN A N 1
ATOM 7138 C CA . GLN A 1 874 ? -17.713 28.054 44.487 1.00 90.00 874 GLN A CA 1
ATOM 7139 C C . GLN A 1 874 ? -18.498 29.371 44.472 1.00 90.00 874 GLN A C 1
ATOM 7141 O O . GLN A 1 874 ? -18.016 30.354 43.920 1.00 90.00 874 GLN A O 1
ATOM 7146 N N . ALA A 1 875 ? -19.661 29.403 45.127 1.00 88.62 875 ALA A N 1
ATOM 7147 C CA . ALA A 1 875 ? -20.482 30.601 45.289 1.00 88.62 875 ALA A CA 1
ATOM 7148 C C . ALA A 1 875 ? -20.056 31.495 46.478 1.00 88.62 875 ALA A C 1
ATOM 7150 O O . ALA A 1 875 ? -20.793 32.402 46.850 1.00 88.62 875 ALA A O 1
ATOM 7151 N N . GLU A 1 876 ? -18.913 31.211 47.119 1.00 90.06 876 GLU A N 1
ATOM 7152 C CA . GLU A 1 876 ? -18.398 31.902 48.319 1.00 90.06 876 GLU A CA 1
ATOM 7153 C C . GLU A 1 876 ? -19.361 31.922 49.530 1.00 90.06 876 GLU A C 1
ATOM 7155 O O . GLU A 1 876 ? -19.182 32.670 50.493 1.00 90.06 876 GLU A O 1
ATOM 7160 N N . ASN A 1 877 ? -20.346 31.022 49.546 1.00 92.06 877 ASN A N 1
ATOM 7161 C CA . ASN A 1 877 ? -21.326 30.847 50.615 1.00 92.06 877 ASN A CA 1
ATOM 7162 C C . ASN A 1 877 ? -20.763 29.947 51.730 1.00 92.06 877 ASN A C 1
ATOM 7164 O O . ASN A 1 877 ? -21.224 28.826 51.953 1.00 92.06 877 ASN A O 1
ATOM 7168 N N . TYR A 1 878 ? -19.737 30.426 52.440 1.00 93.31 878 TYR A N 1
ATOM 7169 C CA . TYR A 1 878 ? -19.014 29.633 53.446 1.00 93.31 878 TYR A CA 1
ATOM 7170 C C . TYR A 1 878 ? -19.886 29.153 54.618 1.00 93.31 878 TYR A C 1
ATOM 7172 O O . TYR A 1 878 ? -19.655 28.061 55.135 1.00 93.31 878 TYR A O 1
ATOM 7180 N N . THR A 1 879 ? -20.893 29.930 55.024 1.00 92.19 879 THR A N 1
ATOM 7181 C CA . THR A 1 879 ? -21.824 29.553 56.101 1.00 92.19 879 THR A CA 1
ATOM 7182 C C . THR A 1 879 ? -22.685 28.354 55.702 1.00 92.19 879 THR A C 1
ATOM 7184 O O . THR A 1 879 ? -22.775 27.385 56.452 1.00 92.19 879 THR A O 1
ATOM 7187 N N . GLU A 1 880 ? -23.235 28.356 54.487 1.00 92.88 880 GLU A N 1
ATOM 7188 C CA . GLU A 1 880 ? -24.003 27.222 53.956 1.00 92.88 880 GLU A CA 1
ATOM 7189 C C . GLU A 1 880 ? -23.112 26.003 53.688 1.00 92.88 880 GLU A C 1
ATOM 7191 O O . GLU A 1 880 ? -23.514 24.871 53.952 1.00 92.88 880 GLU A O 1
ATOM 7196 N N . ALA A 1 881 ? -21.864 26.205 53.246 1.00 94.56 881 ALA A N 1
ATOM 7197 C CA . ALA A 1 881 ? -20.888 25.120 53.123 1.00 94.56 881 ALA A CA 1
ATOM 7198 C C . ALA A 1 881 ? -20.604 24.446 54.482 1.00 94.56 881 ALA A C 1
ATOM 7200 O O . ALA A 1 881 ? -20.510 23.219 54.567 1.00 94.56 881 ALA A O 1
ATOM 7201 N N . ALA A 1 882 ? -20.503 25.240 55.555 1.00 94.69 882 ALA A N 1
ATOM 7202 C CA . ALA A 1 882 ? -20.317 24.748 56.916 1.00 94.69 882 ALA A CA 1
ATOM 7203 C C . ALA A 1 882 ? -21.536 23.948 57.406 1.00 94.69 882 ALA A C 1
ATOM 7205 O O . ALA A 1 882 ? -21.366 22.820 57.870 1.00 94.69 882 ALA A O 1
ATOM 7206 N N . PHE A 1 883 ? -22.754 24.477 57.238 1.00 95.56 883 PHE A N 1
ATOM 7207 C CA . PHE A 1 883 ? -23.989 23.758 57.580 1.00 95.56 883 PHE A CA 1
ATOM 7208 C C . PHE A 1 883 ? -24.176 22.483 56.759 1.00 95.56 883 PHE A C 1
ATOM 7210 O O . PHE A 1 883 ? -24.585 21.456 57.290 1.00 95.56 883 PHE A O 1
ATOM 7217 N N . THR A 1 884 ? -23.808 22.512 55.482 1.00 95.12 884 THR A N 1
ATOM 7218 C CA . THR A 1 884 ? -23.876 21.336 54.615 1.00 95.12 884 THR A CA 1
ATOM 7219 C C . THR A 1 884 ? -22.968 20.219 55.129 1.00 95.12 884 THR A C 1
ATOM 7221 O O . THR A 1 884 ? -23.416 19.086 55.275 1.00 95.12 884 THR A O 1
ATOM 7224 N N . LEU A 1 885 ? -21.706 20.512 55.470 1.00 94.75 885 LEU A N 1
ATOM 7225 C CA . LEU A 1 885 ? -20.808 19.505 56.052 1.00 94.75 885 LEU A CA 1
ATOM 7226 C C . LEU A 1 885 ? -21.212 19.077 57.465 1.00 94.75 885 LEU A C 1
ATOM 7228 O O . LEU A 1 885 ? -20.918 17.944 57.857 1.00 94.75 885 LEU A O 1
ATOM 7232 N N . LEU A 1 886 ? -21.894 19.943 58.218 1.00 95.12 886 LEU A N 1
ATOM 7233 C CA . LEU A 1 886 ? -22.440 19.592 59.527 1.00 95.12 886 LEU A CA 1
ATOM 7234 C C . LEU A 1 886 ? -23.424 18.421 59.420 1.00 95.12 886 LEU A C 1
ATOM 7236 O O . LEU A 1 886 ? -23.361 17.523 60.252 1.00 95.12 886 LEU A O 1
ATOM 7240 N N . LEU A 1 887 ? -24.207 18.342 58.337 1.00 94.81 887 LEU A N 1
ATOM 7241 C CA . LEU A 1 887 ? -25.088 17.198 58.068 1.00 94.81 887 LEU A CA 1
ATOM 7242 C C . LEU A 1 887 ? -24.342 15.859 58.007 1.00 94.81 887 LEU A C 1
ATOM 7244 O O . LEU A 1 887 ? -24.930 14.836 58.341 1.00 94.81 887 LEU A O 1
ATOM 7248 N N . TYR A 1 888 ? -23.078 15.838 57.562 1.00 94.31 888 TYR A N 1
ATOM 7249 C CA . TYR A 1 888 ? -22.254 14.624 57.594 1.00 94.31 888 TYR A CA 1
ATOM 7250 C C . TYR A 1 888 ? -21.643 14.406 58.981 1.00 94.31 888 TYR A C 1
ATOM 7252 O O . TYR A 1 888 ? -21.625 13.285 59.478 1.00 94.31 888 TYR A O 1
ATOM 7260 N N . CYS A 1 889 ? -21.188 15.474 59.636 1.00 93.12 889 CYS A N 1
ATOM 7261 C CA . CYS A 1 889 ? -20.667 15.400 60.999 1.00 93.12 889 CYS A CA 1
ATOM 7262 C C . CYS A 1 889 ? -21.684 14.797 61.988 1.00 93.12 889 CYS A C 1
ATOM 7264 O O . CYS A 1 889 ? -21.310 13.994 62.841 1.00 93.12 889 CYS A O 1
ATOM 7266 N N . GLU A 1 890 ? -22.967 15.132 61.836 1.00 93.00 890 GLU A N 1
ATOM 7267 C CA . GLU A 1 890 ? -24.074 14.616 62.653 1.00 93.00 890 GLU A CA 1
ATOM 7268 C C . GLU A 1 890 ? -24.338 13.114 62.468 1.00 93.00 890 GLU A C 1
ATOM 7270 O O . GLU A 1 890 ? -24.885 12.482 63.370 1.00 93.00 890 GLU A O 1
ATOM 7275 N N . LEU A 1 891 ? -23.940 12.526 61.332 1.00 91.69 891 LEU A N 1
ATOM 7276 C CA . LEU A 1 891 ? -24.049 11.078 61.109 1.00 91.69 891 LEU A CA 1
ATOM 7277 C C . LEU A 1 891 ? -22.982 10.290 61.877 1.00 91.69 891 LEU A C 1
ATOM 7279 O O . LEU A 1 891 ? -23.185 9.114 62.162 1.00 91.69 891 LEU A O 1
ATOM 7283 N N . LEU A 1 892 ? -21.858 10.930 62.209 1.00 92.69 892 LEU A N 1
ATOM 7284 C CA . LEU A 1 892 ? -20.714 10.283 62.843 1.00 92.69 892 LEU A CA 1
ATOM 7285 C C . LEU A 1 892 ? -20.832 10.301 64.369 1.00 92.69 892 LEU A C 1
ATOM 7287 O O . LEU A 1 892 ? -21.287 11.279 64.972 1.00 92.69 892 LEU A O 1
ATOM 7291 N N . GLN A 1 893 ? -20.322 9.257 65.012 1.00 92.62 893 GLN A N 1
ATOM 7292 C CA . GLN A 1 893 ? -20.196 9.154 66.466 1.00 92.62 893 GLN A CA 1
ATOM 7293 C C . GLN A 1 893 ? -18.740 9.312 66.933 1.00 92.62 893 GLN A C 1
ATOM 7295 O O . GLN A 1 893 ? -17.789 9.126 66.174 1.00 92.62 893 GLN A O 1
ATOM 7300 N N . TRP A 1 894 ? -18.549 9.677 68.204 1.00 91.88 894 TRP A N 1
ATOM 7301 C CA . TRP A 1 894 ? -17.225 9.744 68.844 1.00 91.88 894 TRP A CA 1
ATOM 7302 C C . TRP A 1 894 ? -16.768 8.344 69.288 1.00 91.88 894 TRP A C 1
ATOM 7304 O O . TRP A 1 894 ? -16.551 8.097 70.470 1.00 91.88 894 TRP A O 1
ATOM 7314 N N . GLU A 1 895 ? -16.677 7.415 68.335 1.00 90.69 895 GLU A N 1
ATOM 7315 C CA . GLU A 1 895 ? -16.315 6.011 68.565 1.00 90.69 895 GLU A CA 1
ATOM 7316 C C . GLU A 1 895 ? -15.046 5.613 67.789 1.00 90.69 895 GLU A C 1
ATOM 7318 O O . GLU A 1 895 ? -14.745 6.140 66.715 1.00 90.69 895 GLU A O 1
ATOM 7323 N N . ASP A 1 896 ? -14.314 4.615 68.294 1.00 88.69 896 ASP A N 1
ATOM 7324 C CA . ASP A 1 896 ? -13.135 4.022 67.635 1.00 88.69 896 ASP A CA 1
ATOM 7325 C C . ASP A 1 896 ? -13.490 3.034 66.505 1.00 88.69 896 ASP A C 1
ATOM 7327 O O . ASP A 1 896 ? -12.679 2.200 66.093 1.00 88.69 896 ASP A O 1
ATOM 7331 N N . ARG A 1 897 ? -14.711 3.116 65.966 1.00 92.75 897 ARG A N 1
ATOM 7332 C CA . ARG A 1 897 ? -15.165 2.248 64.878 1.00 92.75 897 ARG A CA 1
ATOM 7333 C C . ARG A 1 897 ? -14.331 2.498 63.611 1.00 92.75 897 ARG A C 1
ATOM 7335 O O . ARG A 1 897 ? -14.194 3.649 63.194 1.00 92.75 897 ARG A O 1
ATOM 7342 N N . PRO A 1 898 ? -13.794 1.456 62.950 1.00 91.44 898 PRO A N 1
ATOM 7343 C CA . PRO A 1 898 ? -13.037 1.636 61.718 1.00 91.44 898 PRO A CA 1
ATOM 7344 C C . PRO A 1 898 ? -13.968 1.994 60.552 1.00 91.44 898 PRO A C 1
ATOM 7346 O O . PRO A 1 898 ? -14.924 1.271 60.260 1.00 91.44 898 PRO A O 1
ATOM 7349 N N . LEU A 1 899 ? -13.655 3.082 59.849 1.00 90.31 899 LEU A N 1
ATOM 7350 C CA . LEU A 1 899 ? -14.296 3.471 58.597 1.00 90.31 899 LEU A CA 1
ATOM 7351 C C . LEU A 1 899 ? -13.386 3.155 57.411 1.00 90.31 899 LEU A C 1
ATOM 7353 O O . LEU A 1 899 ? -12.189 3.449 57.424 1.00 90.31 899 LEU A O 1
ATOM 7357 N N . ARG A 1 900 ? -13.981 2.610 56.346 1.00 90.50 900 ARG A N 1
ATOM 7358 C CA . ARG A 1 900 ? -13.297 2.382 55.068 1.00 90.50 900 ARG A CA 1
ATOM 7359 C C . ARG A 1 900 ? -12.927 3.693 54.374 1.00 90.50 900 ARG A C 1
ATOM 7361 O O . ARG A 1 900 ? -13.492 4.756 54.662 1.00 90.50 900 ARG A O 1
ATOM 7368 N N . GLU A 1 901 ? -11.994 3.597 53.433 1.00 88.25 901 GLU A N 1
ATOM 7369 C CA . GLU A 1 901 ? -11.718 4.675 52.485 1.00 88.25 901 GLU A CA 1
ATOM 7370 C C . GLU A 1 901 ? -13.001 5.036 51.719 1.00 88.25 901 GLU A C 1
ATOM 7372 O O . GLU A 1 901 ? -13.720 4.156 51.237 1.00 88.25 901 GLU A O 1
ATOM 7377 N N . PHE A 1 902 ? -13.325 6.328 51.668 1.00 86.75 902 PHE A N 1
ATOM 7378 C CA . PHE A 1 902 ? -14.534 6.832 51.020 1.00 86.75 902 PHE A CA 1
ATOM 7379 C C . PHE A 1 902 ? -14.343 8.288 50.588 1.00 86.75 902 PHE A C 1
ATOM 7381 O O . PHE A 1 902 ? -13.917 9.122 51.389 1.00 86.75 902 PHE A O 1
ATOM 7388 N N . LEU A 1 903 ? -14.695 8.617 49.340 1.00 86.81 903 LEU A N 1
ATOM 7389 C CA . LEU A 1 903 ? -14.413 9.923 48.727 1.00 86.81 903 LEU A CA 1
ATOM 7390 C C . LEU A 1 903 ? -12.914 10.270 48.809 1.00 86.81 903 LEU A C 1
ATOM 7392 O O . LEU A 1 903 ? -12.096 9.562 48.238 1.00 86.81 903 LEU A O 1
ATOM 7396 N N . HIS A 1 904 ? -12.560 11.354 49.500 1.00 86.31 904 HIS A N 1
ATOM 7397 C CA . HIS A 1 904 ? -11.183 11.790 49.747 1.00 86.31 904 HIS A CA 1
ATOM 7398 C C . HIS A 1 904 ? -10.702 11.443 51.168 1.00 86.31 904 HIS A C 1
ATOM 7400 O O . HIS A 1 904 ? -9.624 11.877 51.572 1.00 86.31 904 HIS A O 1
ATOM 7406 N N . TYR A 1 905 ? -11.502 10.707 51.949 1.00 89.56 905 TYR A N 1
ATOM 7407 C CA . TYR A 1 905 ? -11.152 10.314 53.309 1.00 89.56 905 TYR A CA 1
ATOM 7408 C C . TYR A 1 905 ? -10.432 8.963 53.312 1.00 89.56 905 TYR A C 1
ATOM 7410 O O . TYR A 1 905 ? -11.001 7.988 52.809 1.00 89.56 905 TYR A O 1
ATOM 7418 N N . PRO A 1 906 ? -9.243 8.863 53.934 1.00 90.25 906 PRO A N 1
ATOM 7419 C CA . PRO A 1 906 ? -8.541 7.595 54.062 1.00 90.25 906 PRO A CA 1
ATOM 7420 C C . PRO A 1 906 ? -9.271 6.650 55.028 1.00 90.25 906 PRO A C 1
ATOM 7422 O O . PRO A 1 906 ? -10.196 7.048 55.749 1.00 90.25 906 PRO A O 1
ATOM 7425 N N . SER A 1 907 ? -8.833 5.390 55.054 1.00 91.00 907 SER A N 1
ATOM 7426 C CA . SER A 1 907 ? -9.233 4.434 56.090 1.00 91.00 907 SER A CA 1
ATOM 7427 C C . SER A 1 907 ? -8.776 4.945 57.462 1.00 91.00 907 SER A C 1
ATOM 7429 O O . SER A 1 907 ? -7.578 5.092 57.693 1.00 91.00 907 SER A O 1
ATOM 7431 N N . GLN A 1 908 ? -9.721 5.238 58.354 1.00 92.88 908 GLN A N 1
ATOM 7432 C CA . GLN A 1 908 ? -9.471 5.882 59.654 1.00 92.88 908 GLN A CA 1
ATOM 7433 C C . GLN A 1 908 ? -10.611 5.581 60.636 1.00 92.88 908 GLN A C 1
ATOM 7435 O O . GLN A 1 908 ? -11.634 5.031 60.225 1.00 92.88 908 GLN A O 1
ATOM 7440 N N . THR A 1 909 ? -10.470 5.931 61.917 1.00 92.69 909 THR A N 1
ATOM 7441 C CA . THR A 1 909 ? -11.575 5.757 62.875 1.00 92.69 909 THR A CA 1
ATOM 7442 C C . THR A 1 909 ? -12.680 6.794 62.662 1.00 92.69 909 THR A C 1
ATOM 7444 O O . THR A 1 909 ? -12.464 7.879 62.109 1.00 92.69 909 THR A O 1
ATOM 7447 N N . GLU A 1 910 ? -13.892 6.453 63.091 1.00 92.69 910 GLU A N 1
ATOM 7448 C CA . GLU A 1 910 ? -15.068 7.313 62.988 1.00 92.69 910 GLU A CA 1
ATOM 7449 C C . GLU A 1 910 ? -14.864 8.645 63.717 1.00 92.69 910 GLU A C 1
ATOM 7451 O O . GLU A 1 910 ? -15.059 9.708 63.117 1.00 92.69 910 GLU A O 1
ATOM 7456 N N . TRP A 1 911 ? -14.328 8.606 64.941 1.00 91.12 911 TRP A N 1
ATOM 7457 C CA . TRP A 1 911 ? -14.013 9.816 65.697 1.00 91.12 911 TRP A CA 1
ATOM 7458 C C . TRP A 1 911 ? -12.951 10.695 65.012 1.00 91.12 911 TRP A C 1
ATOM 7460 O O . TRP A 1 911 ? -13.123 11.910 64.957 1.00 91.12 911 TRP A O 1
ATOM 7470 N N . GLN A 1 912 ? -11.902 10.113 64.408 1.00 91.81 912 GLN A N 1
ATOM 7471 C CA . GLN A 1 912 ? -10.881 10.867 63.658 1.00 91.81 912 GLN A CA 1
ATOM 7472 C C . GLN A 1 912 ? -11.485 11.558 62.430 1.00 91.81 912 GLN A C 1
ATOM 7474 O O . GLN A 1 912 ? -11.082 12.662 62.049 1.00 91.81 912 GLN A O 1
ATOM 7479 N N . ARG A 1 913 ? -12.468 10.923 61.775 1.00 94.50 913 ARG A N 1
ATOM 7480 C CA . ARG A 1 913 ? -13.206 11.556 60.674 1.00 94.50 913 ARG A CA 1
ATOM 7481 C C . ARG A 1 913 ? -14.054 12.716 61.170 1.00 94.50 913 ARG A C 1
ATOM 7483 O O . ARG A 1 913 ? -14.012 13.784 60.556 1.00 94.50 913 ARG A O 1
ATOM 7490 N N . LYS A 1 914 ? -14.760 12.518 62.283 1.00 95.00 914 LYS A N 1
ATOM 7491 C CA . LYS A 1 914 ? -15.602 13.539 62.907 1.00 95.00 914 LYS A CA 1
ATOM 7492 C C . LYS A 1 914 ? -14.786 14.744 63.373 1.00 95.00 914 LYS A C 1
ATOM 7494 O O . LYS A 1 914 ? -15.140 15.874 63.058 1.00 95.00 914 LYS A O 1
ATOM 7499 N N . GLU A 1 915 ? -13.638 14.518 64.006 1.00 93.44 915 GLU A N 1
ATOM 7500 C CA . GLU A 1 915 ? -12.715 15.572 64.437 1.00 93.44 915 GLU A CA 1
ATOM 7501 C C . GLU A 1 915 ? -12.263 16.455 63.264 1.00 93.44 915 GLU A C 1
ATOM 7503 O O . GLU A 1 915 ? -12.385 17.684 63.307 1.00 93.44 915 GLU A O 1
ATOM 7508 N N . ASN A 1 916 ? -11.779 15.832 62.186 1.00 92.88 916 ASN A N 1
ATOM 7509 C CA . ASN A 1 916 ? -11.318 16.544 60.997 1.00 92.88 916 ASN A CA 1
ATOM 7510 C C . ASN A 1 916 ? -12.450 17.328 60.316 1.00 92.88 916 ASN A C 1
ATOM 7512 O O . ASN A 1 916 ? -12.232 18.454 59.856 1.00 92.88 916 ASN A O 1
ATOM 7516 N N . LEU A 1 917 ? -13.663 16.767 60.280 1.00 94.38 917 LEU A N 1
ATOM 7517 C CA . LEU A 1 917 ? -14.856 17.460 59.796 1.00 94.38 917 LEU A CA 1
ATOM 7518 C C . LEU A 1 917 ? -15.197 18.669 60.666 1.00 94.38 917 LEU A C 1
ATOM 7520 O O . LEU A 1 917 ? -15.328 19.760 60.120 1.00 94.38 917 LEU A O 1
ATOM 7524 N N . CYS A 1 918 ? -15.254 18.521 61.993 1.00 95.25 918 CYS A N 1
ATOM 7525 C CA . CYS A 1 918 ? -15.494 19.632 62.917 1.00 95.25 918 CYS A CA 1
ATOM 7526 C C . CYS A 1 918 ? -14.478 20.760 62.714 1.00 95.25 918 CYS A C 1
ATOM 7528 O O . CYS A 1 918 ? -14.867 21.917 62.564 1.00 95.25 918 CYS A O 1
ATOM 7530 N N . ARG A 1 919 ? -13.178 20.441 62.623 1.00 94.69 919 ARG A N 1
ATOM 7531 C CA . ARG A 1 919 ? -12.120 21.436 62.361 1.00 94.69 919 ARG A CA 1
ATOM 7532 C C . ARG A 1 919 ? -12.346 22.176 61.034 1.00 94.69 919 ARG A C 1
ATOM 7534 O O . ARG A 1 919 ? -12.174 23.395 60.971 1.00 94.69 919 ARG A O 1
ATOM 7541 N N . LYS A 1 920 ? -12.763 21.465 59.981 1.00 94.75 920 LYS A N 1
ATOM 7542 C CA . LYS A 1 920 ? -13.068 22.049 58.663 1.00 94.75 920 LYS A CA 1
ATOM 7543 C C . LYS A 1 920 ? -14.332 22.920 58.689 1.00 94.75 920 LYS A C 1
ATOM 7545 O O . LYS A 1 920 ? -14.319 24.012 58.129 1.00 94.75 920 LYS A O 1
ATOM 7550 N N . ILE A 1 921 ? -15.383 22.482 59.382 1.00 96.25 921 ILE A N 1
ATOM 7551 C CA . ILE A 1 921 ? -16.638 23.230 59.567 1.00 96.25 921 ILE A CA 1
ATOM 7552 C C . ILE A 1 921 ? -16.376 24.530 60.337 1.00 96.25 921 ILE A C 1
ATOM 7554 O O . ILE A 1 921 ? -16.795 25.598 59.898 1.00 96.25 921 ILE A O 1
ATOM 7558 N N . ILE A 1 922 ? -15.604 24.468 61.425 1.00 95.69 922 ILE A N 1
ATOM 7559 C CA . ILE A 1 922 ? -15.174 25.639 62.206 1.00 95.69 922 ILE A CA 1
ATOM 7560 C C . ILE A 1 922 ? -14.421 26.633 61.311 1.00 95.69 922 ILE A C 1
ATOM 7562 O O . ILE A 1 922 ? -14.710 27.829 61.319 1.00 95.69 922 ILE A O 1
ATOM 7566 N N . HIS A 1 923 ? -13.504 26.150 60.466 1.00 94.88 923 HIS A N 1
ATOM 7567 C CA . HIS A 1 923 ? -12.809 27.003 59.503 1.00 94.88 923 HIS A CA 1
ATOM 7568 C C . HIS A 1 923 ? -13.769 27.710 58.526 1.00 94.88 923 HIS A C 1
ATOM 7570 O O . HIS A 1 923 ? -13.580 28.895 58.238 1.00 94.88 923 HIS A O 1
ATOM 7576 N N . TYR A 1 924 ? -14.800 27.020 58.033 1.00 95.94 924 TYR A N 1
ATOM 7577 C CA . TYR A 1 924 ? -15.802 27.616 57.145 1.00 95.94 924 TYR A CA 1
ATOM 7578 C C . TYR A 1 924 ? -16.716 28.615 57.861 1.00 95.94 924 TYR A C 1
ATOM 7580 O O . TYR A 1 924 ? -16.907 29.710 57.334 1.00 95.94 924 TYR A O 1
ATOM 7588 N N . PHE A 1 925 ? -17.171 28.333 59.086 1.00 95.06 925 PHE A N 1
ATOM 7589 C CA . PHE A 1 925 ? -17.902 29.322 59.889 1.00 95.06 925 PHE A CA 1
ATOM 7590 C C . PHE A 1 925 ? -17.070 30.578 60.167 1.00 95.06 925 PHE A C 1
ATOM 7592 O O . PHE A 1 925 ? -17.606 31.685 60.120 1.00 95.06 925 PHE A O 1
ATOM 7599 N N . ASN A 1 926 ? -15.754 30.434 60.370 1.00 92.94 926 ASN A N 1
ATOM 7600 C CA . ASN A 1 926 ? -14.861 31.583 60.505 1.00 92.94 926 ASN A CA 1
ATOM 7601 C C . ASN A 1 926 ? -14.833 32.447 59.240 1.00 92.94 926 ASN A C 1
ATOM 7603 O O . ASN A 1 926 ? -14.957 33.666 59.318 1.00 92.94 926 ASN A O 1
ATOM 7607 N N . LYS A 1 927 ? -14.677 31.818 58.066 1.00 92.81 927 LYS A N 1
ATOM 7608 C CA . LYS A 1 927 ? -14.672 32.525 56.776 1.00 92.81 927 LYS A CA 1
ATOM 7609 C C . LYS A 1 927 ? -16.014 33.195 56.476 1.00 92.81 927 LYS A C 1
ATOM 7611 O O . LYS A 1 927 ? -16.021 34.305 55.956 1.00 92.81 927 LYS A O 1
ATOM 7616 N N . GLY A 1 928 ? -17.122 32.548 56.840 1.00 90.38 928 GLY A N 1
ATOM 7617 C CA . GLY A 1 928 ? -18.480 33.082 56.702 1.00 90.38 928 GLY A CA 1
ATOM 7618 C C . GLY A 1 928 ? -18.866 34.139 57.744 1.00 90.38 928 GLY A C 1
ATOM 7619 O O . GLY A 1 928 ? -19.947 34.709 57.646 1.00 90.38 928 GLY A O 1
ATOM 7620 N N . LYS A 1 929 ? -18.004 34.422 58.735 1.00 91.56 929 LYS A N 1
ATOM 7621 C CA . LYS A 1 929 ? -18.276 35.332 59.869 1.00 91.56 929 LYS A CA 1
ATOM 7622 C C . LYS A 1 929 ? -19.515 34.947 60.698 1.00 91.56 929 LYS A C 1
ATOM 7624 O O . LYS A 1 929 ? -20.127 35.794 61.353 1.00 91.56 929 LYS A O 1
ATOM 7629 N N . SER A 1 930 ? -19.875 33.664 60.694 1.00 91.38 930 SER A N 1
ATOM 7630 C CA . SER A 1 930 ? -20.996 33.100 61.461 1.00 91.38 930 SER A CA 1
ATOM 7631 C C . SER A 1 930 ? -20.464 32.349 62.686 1.00 91.38 930 SER A C 1
ATOM 7633 O O . SER A 1 930 ? -20.681 31.150 62.867 1.00 91.38 930 SER A O 1
ATOM 7635 N N . TRP A 1 931 ? -19.679 33.059 63.499 1.00 93.25 931 TRP A N 1
ATOM 7636 C CA . TRP A 1 931 ? -18.910 32.503 64.616 1.00 93.25 931 TRP A CA 1
ATOM 7637 C C . TRP A 1 931 ? -19.781 31.863 65.704 1.00 93.25 931 TRP A C 1
ATOM 7639 O O . TRP A 1 931 ? -19.350 30.903 66.343 1.00 93.25 931 TRP A O 1
ATOM 7649 N N . GLU A 1 932 ? -21.017 32.335 65.879 1.00 91.12 932 GLU A N 1
ATOM 7650 C CA . GLU A 1 932 ? -21.989 31.801 66.835 1.00 91.12 932 GLU A CA 1
ATOM 7651 C C . GLU A 1 932 ? -22.273 30.306 66.634 1.00 91.12 932 GLU A C 1
ATOM 7653 O O . GLU A 1 932 ? -22.454 29.586 67.615 1.00 91.12 932 GLU A O 1
ATOM 7658 N N . PHE A 1 933 ? -22.231 29.817 65.391 1.00 92.19 933 PHE A N 1
ATOM 7659 C CA . PHE A 1 933 ? -22.432 28.400 65.076 1.00 92.19 933 PHE A CA 1
ATOM 7660 C C . PHE A 1 933 ? -21.151 27.568 65.228 1.00 92.19 933 PHE A C 1
ATOM 7662 O O . PHE A 1 933 ? -21.218 26.356 65.422 1.00 92.19 933 PHE A O 1
ATOM 7669 N N . GLY A 1 934 ? -19.975 28.205 65.197 1.00 92.38 934 GLY A N 1
ATOM 7670 C CA . GLY A 1 934 ? -18.690 27.540 65.423 1.00 92.38 934 GLY A CA 1
ATOM 7671 C C . GLY A 1 934 ? -18.374 27.288 66.902 1.00 92.38 934 GLY A C 1
ATOM 7672 O O . GLY A 1 934 ? -17.726 26.294 67.226 1.00 92.38 934 GLY A O 1
ATOM 7673 N N . ILE A 1 935 ? -18.854 28.146 67.813 1.00 94.44 935 ILE A N 1
ATOM 7674 C CA . ILE A 1 935 ? -18.601 28.038 69.264 1.00 94.44 935 ILE A CA 1
ATOM 7675 C C . ILE A 1 935 ? -19.049 26.680 69.851 1.00 94.44 935 ILE A C 1
ATOM 7677 O O . ILE A 1 935 ? -18.253 26.070 70.570 1.00 94.44 935 ILE A O 1
ATOM 7681 N N . PRO A 1 936 ? -20.260 26.154 69.563 1.00 95.19 936 PRO A N 1
ATOM 7682 C CA . PRO A 1 936 ? -20.672 24.831 70.037 1.00 95.19 936 PRO A CA 1
ATOM 7683 C C . PRO A 1 936 ? -19.716 23.706 69.618 1.00 95.19 936 PRO A C 1
ATOM 7685 O O . PRO A 1 936 ? -19.356 22.881 70.453 1.00 95.19 936 PRO A O 1
ATOM 7688 N N . LEU A 1 937 ? -19.234 23.720 68.371 1.00 93.69 937 LEU A N 1
ATOM 7689 C CA . LEU A 1 937 ? -18.285 22.722 67.863 1.00 93.69 937 LEU A CA 1
ATOM 7690 C C . LEU A 1 937 ? -16.914 22.834 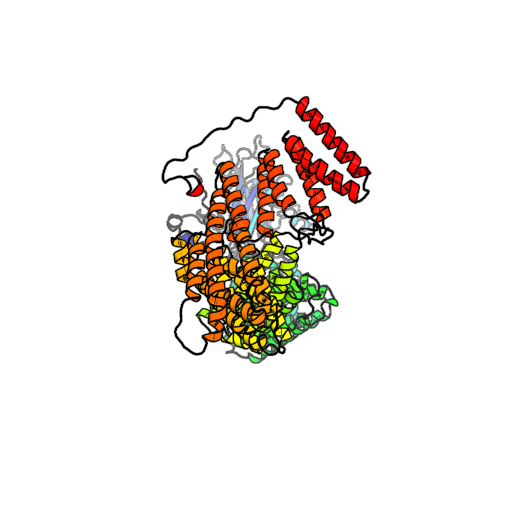68.543 1.00 93.69 937 LEU A C 1
ATOM 7692 O O . LEU A 1 937 ? -16.287 21.819 68.841 1.00 93.69 937 LEU A O 1
ATOM 7696 N N . CYS A 1 938 ? -16.455 24.057 68.838 1.00 94.44 938 CYS A N 1
ATOM 7697 C CA . CYS A 1 938 ? -15.240 24.270 69.629 1.00 94.44 938 CYS A CA 1
ATOM 7698 C C . CYS A 1 938 ? -15.363 23.651 71.028 1.00 94.44 938 CYS A C 1
ATOM 7700 O O . CYS A 1 938 ? -14.415 23.033 71.513 1.00 94.44 938 CYS A O 1
ATOM 7702 N N . ARG A 1 939 ? -16.530 23.792 71.671 1.00 95.25 939 ARG A N 1
ATOM 7703 C CA . ARG A 1 939 ? -16.798 23.205 72.992 1.00 95.25 939 ARG A CA 1
ATOM 7704 C C . ARG A 1 939 ? -16.886 21.683 72.935 1.00 95.25 939 ARG A C 1
ATOM 7706 O O . ARG A 1 939 ? -16.317 21.032 73.802 1.00 95.25 939 ARG A O 1
ATOM 7713 N N . GLU A 1 940 ? -17.538 21.129 71.915 1.00 93.94 940 GLU A N 1
ATOM 7714 C CA . GLU A 1 940 ? -17.621 19.680 71.707 1.00 93.94 940 GLU A CA 1
ATOM 7715 C C . GLU A 1 940 ? -16.225 19.064 71.534 1.00 93.94 940 GLU A C 1
ATOM 7717 O O . GLU A 1 940 ? -15.869 18.133 72.255 1.00 93.94 940 GLU A O 1
ATOM 7722 N N . LEU A 1 941 ? -15.389 19.644 70.663 1.00 94.25 941 LEU A N 1
ATOM 7723 C CA . LEU A 1 941 ? -13.994 19.226 70.496 1.00 94.25 941 LEU A CA 1
ATOM 7724 C C . LEU A 1 941 ? -13.180 19.383 71.785 1.00 94.25 941 LEU A C 1
ATOM 7726 O O . LEU A 1 941 ? -12.368 18.518 72.102 1.00 94.25 941 LEU A O 1
ATOM 7730 N N . ALA A 1 942 ? -13.398 20.457 72.549 1.00 94.31 942 ALA A N 1
ATOM 7731 C CA . ALA A 1 942 ? -12.721 20.653 73.826 1.00 94.31 942 ALA A CA 1
ATOM 7732 C C . ALA A 1 942 ? -13.041 19.527 74.822 1.00 94.31 942 ALA A C 1
ATOM 7734 O O . ALA A 1 942 ? -12.127 18.992 75.443 1.00 94.31 942 ALA A O 1
ATOM 7735 N N . THR A 1 943 ? -14.309 19.125 74.937 1.00 94.50 943 THR A N 1
ATOM 7736 C CA . THR A 1 943 ? -14.709 18.000 75.794 1.00 94.50 943 THR A CA 1
ATOM 7737 C C . THR A 1 943 ? -14.054 16.688 75.352 1.00 94.50 943 THR A C 1
ATOM 7739 O O . THR A 1 943 ? -13.596 15.917 76.197 1.00 94.50 943 THR A O 1
ATOM 7742 N N . GLN A 1 944 ? -13.948 16.443 74.042 1.00 92.56 944 GLN A N 1
ATOM 7743 C CA . GLN A 1 944 ? -13.281 15.246 73.518 1.00 92.56 944 GLN A CA 1
ATOM 7744 C C . GLN A 1 944 ? -11.773 15.248 73.801 1.00 92.56 944 GLN A C 1
ATOM 7746 O O . GLN A 1 944 ? -11.252 14.269 74.329 1.00 92.56 944 GLN A O 1
ATOM 7751 N N . TYR A 1 945 ? -11.068 16.353 73.538 1.00 94.56 945 TYR A N 1
ATOM 7752 C CA . TYR A 1 945 ? -9.630 16.450 73.815 1.00 94.56 945 TYR A CA 1
ATOM 7753 C C . TYR A 1 945 ? -9.301 16.357 75.305 1.00 94.56 945 TYR A C 1
ATOM 7755 O O . TYR A 1 945 ? -8.279 15.781 75.667 1.00 94.56 945 TYR A O 1
ATOM 7763 N N . GLU A 1 946 ? -10.159 16.895 76.172 1.00 93.00 946 GLU A N 1
ATOM 7764 C CA . GLU A 1 946 ? -10.022 16.749 77.622 1.00 93.00 946 GLU A CA 1
ATOM 7765 C C . GLU A 1 946 ? -10.181 15.285 78.052 1.00 93.00 946 GLU A C 1
ATOM 7767 O O . GLU A 1 946 ? -9.375 14.786 78.836 1.00 93.00 946 GLU A O 1
ATOM 7772 N N . THR A 1 947 ? -11.150 14.571 77.470 1.00 90.75 947 THR A N 1
ATOM 7773 C CA . THR A 1 947 ? -11.379 13.138 77.726 1.00 90.75 947 THR A CA 1
ATOM 7774 C C . THR A 1 947 ? -10.225 12.264 77.213 1.00 90.75 947 THR A C 1
ATOM 7776 O O . THR A 1 947 ? -9.863 11.282 77.856 1.00 90.75 947 THR A O 1
ATOM 7779 N N . LEU A 1 948 ? -9.616 12.632 76.080 1.00 88.62 948 LEU A N 1
ATOM 7780 C CA . LEU A 1 948 ? -8.477 11.936 75.463 1.00 88.62 948 LEU A CA 1
ATOM 7781 C C . LEU A 1 948 ? -7.105 12.384 76.002 1.00 88.62 948 LEU A C 1
ATOM 7783 O O . LEU A 1 948 ? -6.079 11.873 75.556 1.00 88.62 948 LEU A O 1
ATOM 7787 N N . TYR A 1 949 ? -7.071 13.330 76.946 1.00 92.75 949 TYR A N 1
ATOM 7788 C CA . TYR A 1 949 ? -5.850 13.946 77.480 1.00 92.75 949 TYR A CA 1
ATOM 7789 C C . TYR A 1 949 ? -4.956 14.645 76.423 1.00 92.75 949 TYR A C 1
ATOM 7791 O O . TYR A 1 949 ? -3.765 14.858 76.661 1.00 92.75 949 TYR A O 1
ATOM 7799 N N . ASP A 1 950 ? -5.512 15.073 75.279 1.00 92.50 950 ASP A N 1
ATOM 7800 C CA . ASP A 1 950 ? -4.815 15.893 74.270 1.00 92.50 950 ASP A CA 1
ATOM 7801 C C . ASP A 1 950 ? -4.908 17.388 74.616 1.00 92.50 950 ASP A C 1
ATOM 7803 O O . ASP A 1 950 ? -5.624 18.192 74.006 1.00 92.50 950 ASP A O 1
ATOM 7807 N N . TYR A 1 951 ? -4.152 17.792 75.635 1.00 93.00 951 TYR A N 1
ATOM 7808 C CA . TYR A 1 951 ? -4.188 19.172 76.118 1.00 93.00 951 TYR A CA 1
ATOM 7809 C C . TYR A 1 951 ? -3.602 20.198 75.137 1.00 93.00 951 TYR A C 1
ATOM 7811 O O . TYR A 1 951 ? -3.881 21.396 75.257 1.00 93.00 951 TYR A O 1
ATOM 7819 N N . GLN A 1 952 ? -2.827 19.757 74.142 1.00 94.19 952 GLN A N 1
ATOM 7820 C CA . GLN A 1 952 ? -2.298 20.646 73.112 1.00 94.19 952 GLN A CA 1
ATOM 7821 C C . GLN A 1 952 ? -3.411 21.081 72.151 1.00 94.19 952 GLN A C 1
ATOM 7823 O O . GLN A 1 952 ? -3.599 22.287 71.945 1.00 94.19 952 GLN A O 1
ATOM 7828 N N . SER A 1 953 ? -4.189 20.129 71.624 1.00 92.81 953 SER A N 1
ATOM 7829 C CA . SER A 1 953 ? -5.366 20.436 70.798 1.00 92.81 953 SER A CA 1
ATOM 7830 C C . SER A 1 953 ? -6.453 21.154 71.606 1.00 92.81 953 SER A C 1
ATOM 7832 O O . SER A 1 953 ? -7.077 22.089 71.094 1.00 92.81 953 SER A O 1
ATOM 7834 N N . LEU A 1 954 ? -6.616 20.815 72.895 1.00 93.75 954 LEU A N 1
ATOM 7835 C CA . LEU A 1 954 ? -7.519 21.522 73.813 1.00 93.75 954 LEU A CA 1
ATOM 7836 C C . LEU A 1 954 ? -7.168 23.012 73.949 1.00 93.75 954 LEU A C 1
ATOM 7838 O O . LEU A 1 954 ? -8.041 23.875 73.859 1.00 93.75 954 LEU A O 1
ATOM 7842 N N . SER A 1 955 ? -5.886 23.341 74.139 1.00 94.38 955 SER A N 1
ATOM 7843 C CA . SER A 1 955 ? -5.445 24.738 74.226 1.00 94.38 955 SER A CA 1
ATOM 7844 C C . SER A 1 955 ? -5.736 25.499 72.932 1.00 94.38 955 SER A C 1
ATOM 7846 O O . SER A 1 955 ? -6.209 26.638 72.968 1.00 94.38 955 SER A O 1
ATOM 7848 N N . TRP A 1 956 ? -5.482 24.867 71.783 1.00 95.12 956 TRP A N 1
ATOM 7849 C CA . TRP A 1 956 ? -5.737 25.467 70.478 1.00 95.12 956 TRP A CA 1
ATOM 7850 C C . TRP A 1 956 ? -7.226 25.763 70.263 1.00 95.12 956 TRP A C 1
ATOM 7852 O O . TRP A 1 956 ? -7.574 26.888 69.895 1.00 95.12 956 TRP A O 1
ATOM 7862 N N . ILE A 1 957 ? -8.114 24.806 70.556 1.00 95.25 957 ILE A N 1
ATOM 7863 C CA . ILE A 1 957 ? -9.550 24.993 70.328 1.00 95.25 957 ILE A CA 1
ATOM 7864 C C . ILE A 1 957 ? -10.166 26.020 71.289 1.00 95.25 957 ILE A C 1
ATOM 7866 O O . ILE A 1 957 ? -11.012 26.808 70.873 1.00 95.25 957 ILE A O 1
ATOM 7870 N N . ARG A 1 958 ? -9.691 26.105 72.542 1.00 94.56 958 ARG A N 1
ATOM 7871 C CA . ARG A 1 958 ? -10.137 27.134 73.501 1.00 94.56 958 ARG A CA 1
ATOM 7872 C C . ARG A 1 958 ? -9.695 28.541 73.105 1.00 94.56 958 ARG A C 1
ATOM 7874 O O . ARG A 1 958 ? -10.455 29.486 73.287 1.00 94.56 958 ARG A O 1
ATOM 7881 N N . LYS A 1 959 ? -8.505 28.689 72.511 1.00 94.62 959 LYS A N 1
ATOM 7882 C CA . LYS A 1 959 ? -8.074 29.966 71.915 1.00 94.62 959 LYS A CA 1
ATOM 7883 C C . LYS A 1 959 ? -8.938 30.349 70.714 1.00 94.62 959 LYS A C 1
ATOM 7885 O O . LYS A 1 959 ? -9.268 31.520 70.565 1.00 94.62 959 LYS A O 1
ATOM 7890 N N . MET A 1 960 ? -9.323 29.377 69.884 1.00 93.81 960 MET A N 1
ATOM 7891 C CA . MET A 1 960 ? -10.253 29.612 68.775 1.00 93.81 960 MET A CA 1
ATOM 7892 C C . MET A 1 960 ? -11.633 30.054 69.284 1.00 93.81 960 MET A C 1
ATOM 7894 O O . MET A 1 960 ? -12.197 31.005 68.753 1.00 93.81 960 MET A O 1
ATOM 7898 N N . GLU A 1 961 ? -12.148 29.407 70.336 1.00 94.56 961 GLU A N 1
ATOM 7899 C CA . GLU A 1 961 ? -13.408 29.781 70.992 1.00 94.56 961 GLU A CA 1
ATOM 7900 C C . GLU A 1 961 ? -13.358 31.217 71.539 1.00 94.56 961 GLU A C 1
ATOM 7902 O O . GLU A 1 961 ? -14.263 32.000 71.265 1.00 94.56 961 GLU A O 1
ATOM 7907 N N . ALA A 1 962 ? -12.281 31.584 72.246 1.00 93.94 962 ALA A N 1
ATOM 7908 C CA . ALA A 1 962 ? -12.067 32.944 72.748 1.00 93.94 962 ALA A CA 1
ATOM 7909 C C . ALA A 1 962 ? -12.095 33.980 71.613 1.00 93.94 962 ALA A C 1
ATOM 7911 O O . ALA A 1 962 ? -12.887 34.918 71.648 1.00 93.94 962 ALA A O 1
ATOM 7912 N N . ASN A 1 963 ? -11.325 33.728 70.550 1.00 94.25 963 ASN A N 1
ATOM 7913 C CA . ASN A 1 963 ? -11.268 34.587 69.370 1.00 94.25 963 ASN A CA 1
ATOM 7914 C C . ASN A 1 963 ? -12.640 34.760 68.690 1.00 94.25 963 ASN A C 1
ATOM 7916 O O . ASN A 1 963 ? -12.911 35.800 68.105 1.00 94.25 963 ASN A O 1
ATOM 7920 N N . TYR A 1 964 ? -13.523 33.759 68.740 1.00 94.56 964 TYR A N 1
ATOM 7921 C CA . TYR A 1 964 ? -14.878 33.887 68.195 1.00 94.56 964 TYR A CA 1
ATOM 7922 C C . TYR A 1 964 ? -15.764 34.813 69.025 1.00 94.56 964 TYR A C 1
ATOM 7924 O O . TYR A 1 964 ? -16.518 35.579 68.429 1.00 94.56 964 TYR A O 1
ATOM 7932 N N . TYR A 1 965 ? -15.660 34.802 70.358 1.00 93.19 965 TYR A N 1
ATOM 7933 C CA . TYR A 1 965 ? -16.368 35.789 71.183 1.00 93.19 965 TYR A CA 1
ATOM 7934 C C . TYR A 1 965 ? -15.898 37.210 70.877 1.00 93.19 965 TYR A C 1
ATOM 7936 O O . TYR A 1 965 ? -16.738 38.088 70.676 1.00 93.19 965 TYR A O 1
ATOM 7944 N N . ASP A 1 966 ? -14.581 37.405 70.777 1.00 93.25 966 ASP A N 1
ATOM 7945 C CA . ASP A 1 966 ? -13.991 38.705 70.453 1.00 93.25 966 ASP A CA 1
ATOM 7946 C C . ASP A 1 966 ? -14.461 39.167 69.067 1.00 93.25 966 ASP A C 1
ATOM 7948 O O . ASP A 1 966 ? -15.011 40.255 68.923 1.00 93.25 966 ASP A O 1
ATOM 7952 N N . ASN A 1 967 ? -14.384 38.298 68.053 1.00 91.50 967 ASN A N 1
ATOM 7953 C CA . ASN A 1 967 ? -14.821 38.632 66.699 1.00 91.50 967 ASN A CA 1
ATOM 7954 C C . ASN A 1 967 ? -16.312 39.002 66.614 1.00 91.50 967 ASN A C 1
ATOM 7956 O O . ASN A 1 967 ? -16.655 39.933 65.889 1.00 91.50 967 ASN A O 1
ATOM 7960 N N . ILE A 1 968 ? -17.197 38.317 67.351 1.00 89.50 968 ILE A N 1
ATOM 7961 C CA . ILE A 1 968 ? -18.637 38.638 67.385 1.00 89.50 968 ILE A CA 1
ATOM 7962 C C . ILE A 1 968 ? -18.887 40.050 67.927 1.00 89.50 968 ILE A C 1
ATOM 7964 O O . ILE A 1 968 ? -19.808 40.717 67.454 1.00 89.50 968 ILE A O 1
ATOM 7968 N N . MET A 1 969 ? -18.101 40.482 68.918 1.00 90.06 969 MET A N 1
ATOM 7969 C CA . MET A 1 969 ? -18.267 41.776 69.585 1.00 90.06 969 MET A CA 1
ATOM 7970 C C . MET A 1 969 ? -17.546 42.914 68.856 1.00 90.06 969 MET A C 1
ATOM 7972 O O . MET A 1 969 ? -18.050 44.035 68.822 1.00 90.06 969 MET A O 1
ATOM 7976 N N . GLU A 1 970 ? -16.376 42.636 68.280 1.00 88.56 970 GLU A N 1
ATOM 7977 C CA . GLU A 1 970 ? -15.466 43.650 67.741 1.00 88.56 970 GLU A CA 1
ATOM 7978 C C . GLU A 1 970 ? -15.572 43.830 66.219 1.00 88.56 970 GLU A C 1
ATOM 7980 O O . GLU A 1 970 ? -15.305 44.922 65.713 1.00 88.56 970 GLU A O 1
ATOM 7985 N N . GLN A 1 971 ? -15.963 42.798 65.459 1.00 85.38 971 GLN A N 1
ATOM 7986 C CA . GLN A 1 971 ? -16.047 42.894 63.999 1.00 85.38 971 GLN A CA 1
ATOM 7987 C C . GLN A 1 971 ? -17.452 43.268 63.514 1.00 85.38 971 GLN A C 1
ATOM 7989 O O . GLN A 1 971 ? -18.453 42.634 63.846 1.00 85.38 971 GLN A O 1
ATOM 7994 N N . GLN A 1 972 ? -17.520 44.258 62.621 1.00 77.81 972 GLN A N 1
ATOM 7995 C CA . GLN A 1 972 ? -18.770 44.676 61.990 1.00 77.81 972 GLN A CA 1
ATOM 7996 C C . GLN A 1 972 ? -19.276 43.620 60.987 1.00 77.81 972 GLN A C 1
ATOM 7998 O O . GLN A 1 972 ? -18.561 43.224 60.058 1.00 77.81 972 GLN A O 1
ATOM 8003 N N . ARG A 1 973 ? -20.534 43.191 61.157 1.00 81.38 973 ARG A N 1
ATOM 8004 C CA . ARG A 1 973 ? -21.261 42.276 60.259 1.00 81.38 973 ARG A CA 1
ATOM 8005 C C . ARG A 1 973 ? -22.423 43.010 59.590 1.00 81.38 973 ARG A C 1
ATOM 8007 O O . ARG A 1 973 ? -23.004 43.913 60.183 1.00 81.38 973 ARG A O 1
ATOM 8014 N N . LEU A 1 974 ? -22.734 42.638 58.351 1.00 74.94 974 LEU A N 1
ATOM 8015 C CA . LEU A 1 974 ? -23.925 43.127 57.653 1.00 74.94 974 LEU A CA 1
ATOM 8016 C C . LEU A 1 974 ? -25.148 42.377 58.195 1.00 74.94 974 LEU A C 1
ATOM 8018 O O . LEU A 1 974 ? -25.079 41.159 58.369 1.00 74.94 974 LEU A O 1
ATOM 8022 N N . GLU A 1 975 ? -26.247 43.081 58.470 1.00 77.31 975 GLU A N 1
ATOM 8023 C CA . GLU A 1 975 ? -27.516 42.421 58.794 1.00 77.31 975 GLU A CA 1
ATOM 8024 C C . GLU A 1 975 ? -28.055 41.699 57.546 1.00 77.31 975 GLU A C 1
ATOM 8026 O O . GLU A 1 975 ? -28.047 42.282 56.459 1.00 77.31 975 GLU A O 1
ATOM 8031 N N . PRO A 1 976 ? -28.499 40.433 57.659 1.00 80.06 976 PRO A N 1
ATOM 8032 C CA . PRO A 1 976 ? -29.049 39.704 56.525 1.00 80.06 976 PRO A CA 1
ATOM 8033 C C . PRO A 1 976 ? -30.413 40.277 56.115 1.00 80.06 976 PRO A C 1
ATOM 8035 O O . PRO A 1 976 ? -31.325 40.396 56.933 1.00 80.06 976 PRO A O 1
ATOM 8038 N N . GLU A 1 977 ? -30.573 40.577 54.826 1.00 84.06 977 GLU A N 1
ATOM 8039 C CA . GLU A 1 977 ? -31.854 40.967 54.235 1.00 84.06 977 GLU A CA 1
ATOM 8040 C C . GLU A 1 977 ? -32.585 39.733 53.688 1.00 84.06 977 GLU A C 1
ATOM 8042 O O . GLU A 1 977 ? -32.019 38.935 52.938 1.00 84.06 977 GLU A O 1
ATOM 8047 N N . PHE A 1 978 ? -33.863 39.574 54.040 1.00 87.12 978 PHE A N 1
ATOM 8048 C CA . PHE A 1 978 ? -34.684 38.449 53.588 1.00 87.12 978 PHE A CA 1
ATOM 8049 C C . PHE A 1 978 ? -35.727 38.912 52.570 1.00 87.12 978 PHE A C 1
ATOM 8051 O O . PHE A 1 978 ? -36.563 39.769 52.860 1.00 87.12 978 PHE A O 1
ATOM 8058 N N . PHE A 1 979 ? -35.732 38.285 51.392 1.00 87.50 979 PHE A N 1
ATOM 8059 C CA . PHE A 1 979 ? -36.697 38.560 50.327 1.00 87.50 979 PHE A CA 1
ATOM 8060 C C . PHE A 1 979 ? -37.632 37.369 50.114 1.00 87.50 979 PHE A C 1
ATOM 8062 O O . PHE A 1 979 ? -37.192 36.228 49.978 1.00 87.50 979 PHE A O 1
ATOM 8069 N N . ARG A 1 980 ? -38.941 37.632 50.025 1.00 86.88 980 ARG A N 1
ATOM 8070 C CA . ARG A 1 980 ? -39.937 36.618 49.658 1.00 86.88 980 ARG A CA 1
ATOM 8071 C C . ARG A 1 980 ? -40.156 36.627 48.148 1.00 86.88 980 ARG A C 1
ATOM 8073 O O . ARG A 1 980 ? -40.646 37.612 47.603 1.00 86.88 980 ARG A O 1
ATOM 8080 N N . VAL A 1 981 ? -39.876 35.503 47.494 1.00 83.00 981 VAL A N 1
ATOM 8081 C CA . VAL A 1 981 ? -40.132 35.301 46.060 1.00 83.00 981 VAL A CA 1
ATOM 8082 C C . VAL A 1 981 ? -41.321 34.353 45.888 1.00 83.00 981 VAL A C 1
ATOM 8084 O O . VAL A 1 981 ? -41.328 33.264 46.454 1.00 83.00 981 VAL A O 1
ATOM 8087 N N . GLY A 1 982 ? -42.347 34.770 45.139 1.00 84.38 982 GLY A N 1
ATOM 8088 C CA . GLY A 1 982 ? -43.514 33.942 44.812 1.00 84.38 982 GLY A CA 1
ATOM 8089 C C . GLY A 1 982 ? -43.485 33.491 43.354 1.00 84.38 982 GLY A C 1
ATOM 8090 O O . GLY A 1 982 ? -43.385 34.327 42.457 1.00 84.38 982 GLY A O 1
ATOM 8091 N N . PHE A 1 983 ? -43.597 32.186 43.109 1.00 81.62 983 PHE A N 1
ATOM 8092 C CA . PHE A 1 983 ? -43.586 31.604 41.767 1.00 81.62 983 PHE A CA 1
ATOM 8093 C C . PHE A 1 983 ? -45.006 31.210 41.345 1.00 81.62 983 PHE A C 1
ATOM 8095 O O . PHE A 1 983 ? -45.526 30.186 41.764 1.00 81.62 983 PHE A O 1
ATOM 8102 N N . TYR A 1 984 ? -45.650 32.014 40.494 1.00 86.56 984 TYR A N 1
ATOM 8103 C CA . TYR A 1 984 ? -47.032 31.767 40.067 1.00 86.56 984 TYR A CA 1
ATOM 8104 C C . TYR A 1 984 ? -47.111 31.270 38.618 1.00 86.56 984 TYR A C 1
ATOM 8106 O O . TYR A 1 984 ? -46.597 31.905 37.699 1.00 86.56 984 TYR A O 1
ATOM 8114 N N . GLY A 1 985 ? -47.824 30.162 38.391 1.00 83.31 985 GLY A N 1
ATOM 8115 C CA . GLY A 1 985 ? -48.185 29.671 37.056 1.00 83.31 985 GLY A CA 1
ATOM 8116 C C . GLY A 1 985 ? -47.609 28.298 36.692 1.00 83.31 985 GLY A C 1
ATOM 8117 O O . GLY A 1 985 ? -46.621 27.825 37.243 1.00 83.31 985 GLY A O 1
ATOM 8118 N N . ARG A 1 986 ? -48.226 27.640 35.701 1.00 76.00 986 ARG A N 1
ATOM 8119 C CA . ARG A 1 986 ? -47.924 26.244 35.315 1.00 76.00 986 ARG A CA 1
ATOM 8120 C C . ARG A 1 986 ? -46.578 26.038 34.603 1.00 76.00 986 ARG A C 1
ATOM 8122 O O . ARG A 1 986 ? -46.268 24.909 34.249 1.00 76.00 986 ARG A O 1
ATOM 8129 N N . LYS A 1 987 ? -45.799 27.096 34.360 1.00 69.56 987 LYS A N 1
ATOM 8130 C CA . LYS A 1 987 ? -44.483 27.007 33.702 1.00 69.56 987 LYS A CA 1
ATOM 8131 C C . LYS A 1 987 ? -43.318 26.816 34.681 1.00 69.56 987 LYS A C 1
ATOM 8133 O O . LYS A 1 987 ? -42.239 26.449 34.236 1.00 69.56 987 LYS A O 1
ATOM 8138 N N . PHE A 1 988 ? -43.513 27.038 35.983 1.00 61.69 988 PHE A N 1
ATOM 8139 C CA . PHE A 1 988 ? -42.466 26.788 36.981 1.00 61.69 988 PHE A CA 1
ATOM 8140 C C . PHE A 1 988 ? -42.313 25.283 37.277 1.00 61.69 988 PHE A C 1
ATOM 8142 O O . PHE A 1 988 ? -43.260 24.527 37.049 1.00 61.69 988 PHE A O 1
ATOM 8149 N N . PRO A 1 989 ? -41.154 24.804 37.756 1.00 61.03 989 PRO A N 1
ATOM 8150 C CA . PRO A 1 989 ? -41.000 23.437 38.258 1.00 61.03 989 PRO A CA 1
ATOM 8151 C C . PRO A 1 989 ? -42.004 23.109 39.371 1.00 61.03 989 PRO A C 1
ATOM 8153 O O . PRO A 1 989 ? -42.372 23.993 40.141 1.00 61.03 989 PRO A O 1
ATOM 8156 N N . PHE A 1 990 ? -42.442 21.848 39.477 1.00 60.00 990 PHE A N 1
ATOM 8157 C CA . PHE A 1 990 ? -43.468 21.438 40.451 1.00 60.00 990 PHE A CA 1
ATOM 8158 C C . PHE A 1 990 ? -43.093 21.783 41.900 1.00 60.00 990 PHE A C 1
ATOM 8160 O O . PHE A 1 990 ? -43.953 22.194 42.663 1.00 60.00 990 PHE A O 1
ATOM 8167 N 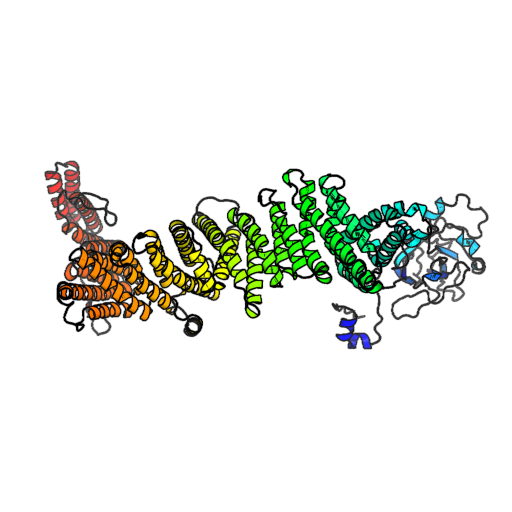N . PHE A 1 991 ? -41.810 21.693 42.256 1.00 63.12 991 PHE A N 1
ATOM 8168 C CA . PHE A 1 991 ? -41.322 22.018 43.599 1.00 63.12 991 PHE A CA 1
ATOM 8169 C C . PHE A 1 991 ? -41.273 23.526 43.916 1.00 63.12 991 PHE A C 1
ATOM 8171 O O . PHE A 1 991 ? -41.026 23.883 45.063 1.00 63.12 991 PHE A O 1
ATOM 8178 N N . LEU A 1 992 ? -41.475 24.406 42.924 1.00 62.50 992 LEU A N 1
ATOM 8179 C CA . LEU A 1 992 ? -41.513 25.864 43.108 1.00 62.50 992 LEU A CA 1
ATOM 8180 C C . LEU A 1 992 ? -42.926 26.457 43.013 1.00 62.50 992 LEU A C 1
ATOM 8182 O O . LEU A 1 992 ? -43.104 27.583 43.462 1.00 62.50 992 LEU A O 1
ATOM 8186 N N . ARG A 1 993 ? -43.882 25.755 42.386 1.00 64.94 993 ARG A N 1
ATOM 8187 C CA . ARG A 1 993 ? -45.235 26.268 42.087 1.00 64.94 993 ARG A CA 1
ATOM 8188 C C . ARG A 1 993 ? -46.115 26.494 43.307 1.00 64.94 993 ARG A C 1
ATOM 8190 O O . ARG A 1 993 ? -46.025 25.688 44.256 1.00 64.94 993 ARG A O 1
#

Radius of gyration: 49.69 Å; chains: 1; bounding box: 108×82×145 Å

Foldseek 3Di:
DDDDDDDDDDDPVVCCVVCVVVVVPPDFDDAPQADDLADFPPDFDWKKKKWFFKKAADCVPDPFAFFKKKKKFKAFQLGDTDAQQKDQDGPDGGGSMDIFDTDPRDRIDGGRRMIIGPDDPVRLVRIKMKIWIWTDDPVDPDDTWTFWIAMGRQADPLGAGDDQFKFKFWIWTDGDPVVCNDVVLPVPPDGGPVCVVVDPDDDPPRPIDTDPRIITIMGMGTRGLPGHNDSLVVCLLVVVVPVVCNLVSLVCLLVDDLSNCSSNVLSNLVSLLVVCVVPVVPCLLSSLLSLLSNLVSCVDPSNVSCPVSLVCCLVPPDQNLPNLVSLLVNLLVLLQCLVVVPPLVSLLSVLLSVLSSLSNNLSSPVNNCVVPVHPCLVVSVVSVVSSLVSLLVLQLDQLVVDVSSLSSPLSNLQCVLSNLVSVVVSDPLLVSLVSVLSNLVSHDLDPPSDLVSLVSSLVSLLSNLVHPSVLDPNSCLSNVLSSLSSLLSCLQVVHPLVSSLSSLVSLLVSLVVCVVPDDCQSVLLSCCVRPQVSLLVSLVVLLVVVVPPVDDDDPDDPVVSLVSNLSSLVSNLSSLVSDDPVSLVCSLVPDPDPVSLLVSLLSVLVSLLSPLVDCSDDPVVLVVVLSSLLSVLVSVVSVLVSCLVRAAPPHPDPSSLVSSLVSLLSSLLRPSLLLVPDDPVVSVVSCVPRNNSSLSSLVSSLVSCVSNPLVNQVCLLPCLLSLVSNCLRPDVNSLVSSLVVLVVSQVSCCVVPVGSVSNLVSNLVSLLVQLLVVTHDPVSLVSLVVSLCVLPDDDDDDVPPSSVPCSVVSNLSSVLVSVLNVLSNCQSVCVPDPHDLVSNLVSLVVNLVCCVPPVNPVLVNVVSLVVNLVSCVVVVVLLVSLVSLVVVLVVADLDQCWDPDHDPDHTGGSNVVSLVSLVSSLVSCVSNLVLVVNLVSLVVVLVVCVVVVVVVVNVVSVVSNVVSVCSVVPPDDDDDDDDDDQDDDDPDPPVRD

Sequence (993 aa):
LIISLQLLRGEMEQIRREYPIIFNRGVAITRKIGFPDVIMPGDIRNDLYLTLEKGDFERGGKSVQKNIEVTMYVLYADGEILKDCISLGSGEPNRSVYHSFVLYHNNSPRWGEVIKLPIPIDRFRGSHLRFEFRHCSTKDKGEKKLFGFAFTPLMRDDGTTLSDDIHELYVYKCDENSTFNNHALYLGLPCCKEDYNGCPNIPSSLIFQRSTKEFFSISTQLSSTKLTQNVDLLALLKWKVYPDRVMDILGRLRQVSGEEIVKFLQDILDTLFVILDDNTEKYGLLVFQSLVFIINLLRDSKYFHFRPVMDTYIQKHFAGALAYKELIRCLKWYMDRSAELVRQDHIQEAMRALEYLFKFIVQSRILYSRATCGMEEEQFRINIQELFQSIRFVLSLDSRSSETLIFTQAALLNSFPAIFDELLQMFTVQEVAEFVRGTLGSMPSTVHIGQSMDVVKLQSIARTVDSRLFSFSESRRILLPVVLHHIHLHLRQQKELLICSGILSSIFSIIKTSSVETDVIEEVEMMVESLLDVLLQTLLTIMSKSQSQEAVRGQRCPQCTAEITGEYVSCLLSLLRQMSDTHFQHLLDNFQSKDELKEFLLKIFCVFRNLMKMSVFPRDWMVMRLLTSNVIVTTVQYLSAALHKNFTETDFDFKAWNSYFSLSVLFINQPCLQLETFTPSKQKKILDKYGDMRVMMAYELFSMWQNLGEHKIHFIPGMIGPFLGVTLVPQLEVRNIMIPIFHDMMDWEQRKNGNFKQVEAELIDKLDSLVSEGKGDENYRELFSLLTQLFGPYPSLLEKIEQETWRETGVSFVTSVTRLMERLLDYRDCMKGDETENKKIGCTVNLMNFYKSEINKEEMYIRYIHKLCDMHLQAENYTEAAFTLLLYCELLQWEDRPLREFLHYPSQTEWQRKENLCRKIIHYFNKGKSWEFGIPLCRELATQYETLYDYQSLSWIRKMEANYYDNIMEQQRLEPEFFRVGFYGRKFPFFLR

Secondary structure (DSSP, 8-state):
---------S-HHHHHHH-HHHHTT-PPP-PPSS--S---TT---EEEEEEEEEEE---TT-SS---EEEEEEEE-TTS-B-TT-BBSSTTSPPBSEEE----TT-SS-EEEEEEEE---HHHHTT-EEEEEEEE--SS--SPPEEEEEEEEESB-TTSPBPPSSEEEEEEEE---GGGGG-THHHHTS--SHHHHTT-S---TT-SSEEEEEEEEEEEEEEEESS--S-HHHHHHHTGGG-GGGHHHHHHHGGGS-HHHHHHTHHHHHHHHHHHHHH-HHHHHHHHHHHHHHHHHHTTSTTTGGGHHHHHHHHHHT---SSHHHHHHHHHHHHHHGGGG-SSHHHHHHHHHTHHHHHHHHHHHHHHHHHHHTSTTHHHHHHHHHHHHHHHHHHHHS-GGG-HHHHHHHHHHHHHGGGGHHHHTTTS-HHHHHHHHHHHHHTS-S-TTS-HHHHHHHHHHHHHHHTSHHHHSHHHHHHHHHHHHHHHHHHHHHT-SHHHHHHHHHHHHHHHHHHTTTS--HHHHHHHHHHHHHHHHHHHHHHHHHHHTTTS---SS-HHHHHHHHHHHHHHHHHHHHH--HHHHHHHHHT-SSHHHHHHHHHHHHHHHHHHHHS--S-TT-HHHHHHHHHHHHHHHHHHHHHHHHHHSSTT--HHHHHHHHHHHHHHHT-GGG-GGGS-HHHHHHHHHHH--HHHHHHHHHHHHHHTTGGGHHHHHHHHHHHHHHHHTSS-HHHHHHHHHHHHHHHHHHHHHHSS-HHHHHHHHHHHHHHHHTT---HHHHHHHHHHHHHTS----SSSHHHHTSSHHHHHHHHHHHHHHHHHHHHHHHHHHSS--HHHHHHHHHHHHHHHHHTS--HHHHHHHHHHHHHHHHHTT-HHHHHHHHHHHHTT--SS-PEEPPBTTBPSEEHHHHHHHHHHHHHHHHHHTT-HHHHHHHHHHHHHHHHHTT-HHHHHHHHHHHHHHHHHHHHS--PPPP-------STTS-TTT-

InterPro domains:
  IPR016024 Armadillo-type fold [SSF48371] (228-804)
  IPR026791 Dedicator of cytokinesis [PTHR45653] (1-993)
  IPR027007 C2 DOCK-type domain [PF14429] (41-231)
  IPR027007 C2 DOCK-type domain [PS51650] (45-223)
  IPR027357 DOCKER domain [PS51651] (852-993)
  IPR035892 C2 domain superfamily [G3DSA:2.60.40.150] (45-233)
  IPR037811 Dedicator of cytokinesis B, C2 domain [cd08695] (44-233)
  IPR043161 Dedicator of cytokinesis, C-terminal, lobe A [G3DSA:1.25.40.410] (829-973)
  IPR046769 DOCKER, Lobe A [PF06920] (846-970)
  IPR056372 Dedicator of cytokinesis, TPR repeats region [PF23554] (243-786)